Protein 4GKV (pdb70)

Nearest PDB structures (foldseek):
  4gkv-assembly1_P  TM=1.111E+00  e=5.401E+00  Escherichia coli
  4gkv-assembly1_C  TM=1.002E+00  e=1.152E-73  Escherichia coli K-12
  1rjw-assembly1_D  TM=9.566E-01  e=1.501E-50  Geobacillus stearothermophilus
  1llu-assembly1_A  TM=9.854E-01  e=5.495E-46  Pseudomonas aeruginosa
  6n7l-assembly2_H  TM=9.767E-01  e=4.852E-46  Elizabethkingia anophelis NUHP1

Sequence (1354 aa):
MKAAVVTKDHHVDVTYKTLRSLKHGEALLKMECCGVCHTDLHVKNGDFGDKTGVILGHEGIGVVAEVGPGVTSLKPGDRASVAWFYEGCGHCEYCNSGNETLCRSVKNAGYSVDGGMAEECIVVADYAVKVPDGLDSAAASSITCAGVTTYKAVKLSKIRPGQWIAIYGLGGLGNLALQYAKNVFNNAKVIAIDVNDEQLKLATEMGADLAINSHTEDAAKIVQEKTGGAHAAVVTAVAKAAFNSAVDAVRAGGRVVAVGLPPESMSSLDIPRLVLDGIEVVGSLVGTRQDLTEAFQFAAEGKVVPKVALRPLADINTIFTEMEEGKIRGRMVIDFRHMKAAVVTKDHHVDVTYKTLRSLKHGEALLKMECCGVCHTDLHVKNGDFGDKTGVILGHEGIGVVAEVGPGVTSLKPGDRASVAWFYEGCGHCEYCNSGNETLCRSVKNAGYSVDGGMAEECIVVADYAVKVPDGLDDSAAASSITCAGVTTYKAVKLSKIRPGQWIAIYGLGGLGNLALQYAKNVFNNAKVIAIDVNDEQLKLATEMGADLAINSHTEDAAKIVQEKTGGAHAAVVTAVAKAAFNSAVDAVRAGGRVVAVGLPPESMSLDIPRLVLDGIEVVGSLVGTRQDLTEAFQFAAEGKVVPKVALRPLADINTIFTEMEEGKIRGRMVIDFRHMKAAVVTKDHHVDVTYKTLRSLKHGEALLKMECCGVCHTDLHVKNGDFGDKTGVILGHEGIGVVAEVGPGVTSLKPGDRASVAWFYEGCGHCEYCNSGNETLCRSVKNAGYSVDGGMAEECIVVADYAVKVPDGLDDSAAASSITCAGVTTYKAVKLSKIRPGQWIAIYGLGGLGNLALQYAKNVFNNAKVIAIDVNDEQLKLATEMGADLAINSHTEDAAKIVQEKTGGAHAAVVTAVAKAAFNSAVDAVRAGGRVVAVGLPPESMSLDIPRLVLDGIEVVGSLVGTRQDLTEAFQFAAEGKVVPKVALRPLADINTIFTEMEEGKIRGRMVIDFRHMKAAVVTKDHHVDVTYKTLRSLKHGEALLKMECCGVCHTDLHVKNGDFGDKTGVILGHEGIGVVAEVGPGVTSLKPGDRASVAWFYEGCGHCEYCNSGNETLCRSVKNAGYSVDGGMAEECIVVADYAVKVPDGLDDSAAASSITCAGVTTYKAVKLSKIRPGQWIAIYGLGGLGNLALQYAKNVFNNAKVIAIDVNDEQLKLATEMGADLAINSHTEDAAKIVQEKTGGAHAAVVTAVAKAAFNSAVDAVRAGGRVVAVGLPPESMSLDIPRLVLDGIEVVGSLVGTRQDLTEAFQFAAEGKVVPKVALRPLADINTIFTEMEEGKIRGRMVIDFRHAIPNPLLGLA

GO terms:
  GO:0008270 zinc ion binding (F, IDA)
  GO:0004022 alcohol dehydrogenase (NAD+) activity (F, IDA)
  GO:0045471 response to ethanol (P, IEP)
  GO:0046187 acetaldehyde catabolic process (P, IDA)
  GO:0006974 DNA damage response (P, IEP)

Radius of gyrat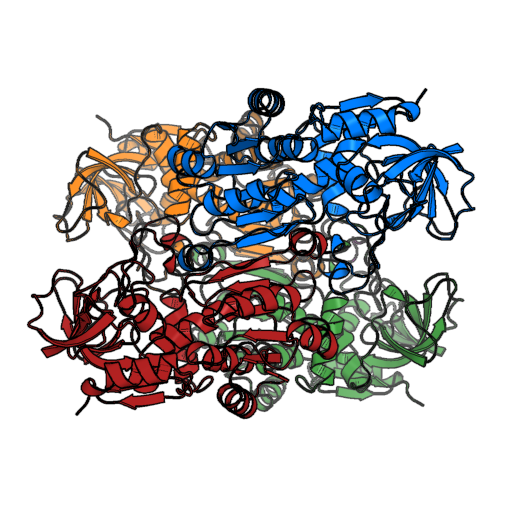ion: 32.01 Å; Cα contacts (8 Å, |Δi|>4): 3873; chains: 5; bounding box: 77×90×91 Å

Structure (mmCIF, N/CA/C/O backbone):
data_4GKV
#
_entry.id   4GKV
#
_cell.length_a   68.160
_cell.length_b   118.920
_cell.length_c   97.870
_cell.angle_alpha   90.00
_cell.angle_beta   106.41
_cell.angle_gamma   90.00
#
_symmetry.space_group_name_H-M   'P 1 21 1'
#
loop_
_entity.id
_entity.type
_entity.pdbx_description
1 polymer 'Alcohol dehydrogenase, propanol-preferring'
2 polymer 'cleaved peptide fragment corresponding to the C-terminal His tag'
3 non-polymer NICOTINAMIDE-ADENINE-DINUCLEOTIDE
4 non-polymer 'ZINC ION'
5 non-polymer GLYCEROL
6 water water
#
loop_
_atom_site.group_PDB
_atom_site.id
_atom_site.type_symbol
_atom_site.label_atom_id
_atom_site.label_alt_id
_atom_site.label_comp_id
_atom_site.label_asym_id
_atom_site.label_entity_id
_atom_site.label_seq_id
_atom_site.pdbx_PDB_ins_code
_atom_site.Cartn_x
_atom_site.Cartn_y
_atom_site.Cartn_z
_atom_site.occupancy
_atom_site.B_iso_or_equiv
_atom_site.auth_seq_id
_atom_site.auth_comp_id
_atom_site.auth_asym_id
_atom_site.auth_atom_id
_atom_site.pdbx_PDB_model_num
ATOM 1 N N . MET A 1 1 ? 27.665 43.009 -3.539 1.00 10.51 1 MET A N 1
ATOM 2 C CA . MET A 1 1 ? 26.713 42.201 -2.780 1.00 11.42 1 MET A CA 1
ATOM 3 C C . MET A 1 1 ? 26.618 42.767 -1.368 1.00 10.40 1 MET A C 1
ATOM 4 O O . MET A 1 1 ? 27.416 43.621 -0.997 1.00 13.79 1 MET A O 1
ATOM 9 N N . LYS A 1 2 ? 25.641 42.309 -0.593 1.00 11.47 2 LYS A N 1
ATOM 10 C CA . LYS A 1 2 ? 25.413 42.860 0.738 1.00 10.23 2 LYS A CA 1
ATOM 11 C C . LYS A 1 2 ? 25.879 41.928 1.837 1.00 10.05 2 LYS A C 1
ATOM 12 O O . LYS A 1 2 ? 25.621 40.720 1.780 1.00 8.15 2 LYS A O 1
ATOM 18 N N . ALA A 1 3 ? 26.543 42.501 2.841 1.00 9.50 3 ALA A N 1
ATOM 19 C CA . ALA A 1 3 ? 27.097 41.741 3.957 1.00 8.16 3 ALA A CA 1
ATOM 20 C C . ALA A 1 3 ? 26.802 42.415 5.292 1.00 12.05 3 ALA A C 1
ATOM 21 O O . ALA A 1 3 ? 26.790 43.652 5.382 1.00 7.38 3 ALA A O 1
ATOM 23 N N . ALA A 1 4 ? 26.585 41.606 6.331 1.00 8.58 4 ALA A N 1
ATOM 24 C CA . ALA A 1 4 ? 26.457 42.139 7.687 1.00 7.61 4 ALA A CA 1
ATOM 25 C C . ALA A 1 4 ? 27.844 42.360 8.281 1.00 9.44 4 ALA A C 1
ATOM 26 O O . ALA A 1 4 ? 28.547 41.395 8.600 1.00 8.11 4 ALA A O 1
ATOM 28 N N . VAL A 1 5 ? 28.222 43.628 8.444 1.00 6.31 5 VAL A N 1
ATOM 29 C CA . VAL A 1 5 ? 29.560 44.006 8.908 1.00 7.19 5 VAL A CA 1
ATOM 30 C C . VAL A 1 5 ? 29.551 44.633 10.320 1.00 8.79 5 VAL A C 1
ATOM 31 O O . VAL A 1 5 ? 28.726 45.495 10.620 1.00 8.33 5 VAL A O 1
ATOM 35 N N . VAL A 1 6 ? 30.478 44.202 11.173 1.00 10.06 6 VAL A N 1
ATOM 36 C CA . VAL A 1 6 ? 30.571 44.726 12.544 1.00 11.37 6 VAL A CA 1
ATOM 37 C C . VAL A 1 6 ? 31.094 46.165 12.550 1.00 12.63 6 VAL A C 1
ATOM 38 O O . VAL A 1 6 ? 32.081 46.461 11.886 1.00 10.60 6 VAL A O 1
ATOM 42 N N . THR A 1 7 ? 30.430 47.046 13.294 1.00 9.85 7 THR A N 1
ATOM 43 C CA . THR A 1 7 ? 30.897 48.425 13.447 1.00 18.95 7 THR A CA 1
ATOM 44 C C . THR A 1 7 ? 31.633 48.618 14.770 1.00 19.74 7 THR A C 1
ATOM 45 O O . THR A 1 7 ? 31.533 47.786 15.678 1.00 15.14 7 THR A O 1
ATOM 49 N N . LYS A 1 8 ? 32.365 49.724 14.875 1.00 18.49 8 LYS A N 1
ATOM 50 C CA . LYS A 1 8 ? 33.179 50.010 16.052 1.00 17.92 8 LYS A CA 1
ATOM 51 C C . LYS A 1 8 ? 32.319 50.303 17.278 1.00 20.16 8 LYS A C 1
ATOM 52 O O . LYS A 1 8 ? 32.788 50.160 18.407 1.00 21.57 8 LYS A O 1
ATOM 58 N N . ASP A 1 9 ? 31.066 50.707 17.063 1.00 13.63 9 ASP A N 1
ATOM 59 C CA . ASP A 1 9 ? 30.174 50.970 18.185 1.00 19.43 9 ASP A CA 1
ATOM 60 C C . ASP A 1 9 ? 29.203 49.813 18.420 1.00 17.92 9 ASP A C 1
ATOM 61 O O . ASP A 1 9 ? 28.119 49.991 18.987 1.00 13.07 9 ASP A O 1
ATOM 66 N N . HIS A 1 10 ? 29.601 48.632 17.957 1.00 17.22 10 HIS A N 1
ATOM 67 C CA . HIS A 1 10 ? 28.925 47.380 18.292 1.00 13.20 10 HIS A CA 1
ATOM 68 C C . HIS A 1 10 ? 27.531 47.257 17.689 1.00 15.07 10 HIS A C 1
ATOM 69 O O . HIS A 1 10 ? 26.595 46.746 18.317 1.00 14.67 10 HIS A O 1
ATOM 76 N N . HIS A 1 11 ? 27.403 47.733 16.457 1.00 14.08 11 HIS A N 1
ATOM 77 C CA . HIS A 1 11 ? 26.202 47.497 15.676 1.00 16.39 11 HIS A CA 1
ATOM 78 C C . HIS A 1 11 ? 26.600 46.819 14.371 1.00 13.44 11 HIS A C 1
ATOM 79 O O . HIS A 1 11 ? 27.772 46.478 14.171 1.00 13.26 11 HIS A O 1
ATOM 86 N N . VAL A 1 12 ? 25.627 46.623 13.494 1.00 9.40 12 VAL A N 1
ATOM 87 C CA . VAL A 1 12 ? 25.889 46.039 12.184 1.00 11.05 12 VAL A CA 1
ATOM 88 C C . VAL A 1 12 ? 25.521 47.025 11.086 1.00 10.46 12 VAL A C 1
ATOM 89 O O . VAL A 1 12 ? 24.433 47.600 11.101 1.00 12.02 12 VAL A O 1
ATOM 93 N N . ASP A 1 13 ? 26.435 47.229 10.143 1.00 15.46 13 ASP A N 1
ATOM 94 C CA . ASP A 1 13 ? 26.110 47.952 8.920 1.00 15.29 13 ASP A CA 1
ATOM 95 C C . ASP A 1 13 ? 25.934 46.941 7.806 1.00 11.56 13 ASP A C 1
ATOM 96 O O . ASP A 1 13 ? 26.850 46.178 7.514 1.00 10.06 13 ASP A O 1
ATOM 101 N N . VAL A 1 14 ? 24.751 46.906 7.206 1.00 7.98 14 VAL A N 1
ATOM 102 C CA . VAL A 1 14 ? 24.560 46.069 6.033 1.00 13.58 14 VAL A CA 1
ATOM 103 C C . VAL A 1 14 ? 25.256 46.808 4.906 1.00 15.02 14 VAL A C 1
ATOM 104 O O . VAL A 1 14 ? 24.792 47.866 4.492 1.00 21.19 14 VAL A O 1
ATOM 108 N N . THR A 1 15 ? 26.391 46.282 4.451 1.00 13.14 15 THR A N 1
ATOM 109 C CA . THR A 1 15 ? 27.276 47.049 3.579 1.00 19.25 15 THR A CA 1
ATOM 110 C C . THR A 1 15 ? 27.525 46.456 2.201 1.00 17.32 15 THR A C 1
ATOM 111 O O . THR A 1 15 ? 27.479 45.242 2.001 1.00 11.04 15 THR A O 1
ATOM 115 N N . TYR A 1 16 ? 27.835 47.347 1.267 1.00 14.85 16 TYR A N 1
ATOM 116 C CA . TYR A 1 16 ? 28.297 46.979 -0.066 1.00 11.08 16 TYR A CA 1
ATOM 117 C C . TYR A 1 16 ? 29.646 46.266 0.009 1.00 10.11 16 TYR A C 1
ATOM 118 O O . TYR A 1 16 ? 30.599 46.784 0.594 1.00 13.28 16 TYR A O 1
ATOM 127 N N . LYS A 1 17 ? 29.730 45.080 -0.589 1.00 8.75 17 LYS A N 1
ATOM 128 C CA . LYS A 1 17 ? 30.963 44.300 -0.579 1.00 8.48 17 LYS A CA 1
ATOM 129 C C . LYS A 1 17 ? 31.208 43.681 -1.944 1.00 11.70 17 LYS A C 1
ATOM 130 O O . LYS A 1 17 ? 30.273 43.238 -2.611 1.00 12.16 17 LYS A O 1
ATOM 136 N N . THR A 1 18 ? 32.468 43.651 -2.361 1.00 9.75 18 THR A N 1
ATOM 137 C CA . THR A 1 18 ? 32.843 42.911 -3.549 1.00 9.76 18 THR A CA 1
ATOM 138 C C . THR A 1 18 ? 33.939 41.948 -3.152 1.00 13.31 18 THR A C 1
ATOM 139 O O . THR A 1 18 ? 35.046 42.373 -2.797 1.00 14.19 18 THR A O 1
ATOM 143 N N . LEU A 1 19 ? 33.641 40.653 -3.200 1.00 12.79 19 LEU A N 1
ATOM 144 C CA . LEU A 1 19 ? 34.607 39.663 -2.745 1.00 8.02 19 LEU A CA 1
ATOM 145 C C . LEU A 1 19 ? 35.811 39.622 -3.679 1.00 14.46 19 LEU A C 1
ATOM 146 O O . LEU A 1 19 ? 35.688 39.915 -4.872 1.00 13.81 19 LEU A O 1
ATOM 151 N N . ARG A 1 20 ? 36.974 39.291 -3.122 1.00 13.19 20 ARG A N 1
ATOM 152 C CA . ARG A 1 20 ? 38.186 39.070 -3.910 1.00 11.12 20 ARG A CA 1
ATOM 153 C C . ARG A 1 20 ? 38.043 37.797 -4.732 1.00 13.05 20 ARG A C 1
ATOM 154 O O . ARG A 1 20 ? 37.092 37.032 -4.557 1.00 15.95 20 ARG A O 1
ATOM 162 N N . SER A 1 21 ? 38.989 37.559 -5.627 1.00 12.29 21 SER A N 1
ATOM 163 C CA . SER A 1 21 ? 38.947 36.361 -6.451 1.00 15.13 21 SER A CA 1
ATOM 164 C C . SER A 1 21 ? 39.351 35.144 -5.622 1.00 16.00 21 SER A C 1
ATOM 165 O O . SER A 1 21 ? 40.017 35.275 -4.594 1.00 14.65 21 SER A O 1
ATOM 168 N N . LEU A 1 22 ? 38.957 33.963 -6.084 1.00 14.17 22 LEU A N 1
ATOM 169 C CA . LEU A 1 22 ? 39.295 32.712 -5.409 1.00 11.85 22 LEU A CA 1
ATOM 170 C C . LEU A 1 22 ? 40.768 32.338 -5.521 1.00 21.39 22 LEU A C 1
ATOM 171 O O . LEU A 1 22 ? 41.391 32.524 -6.562 1.00 16.07 22 LEU A O 1
ATOM 176 N N . LYS A 1 23 ? 41.317 31.803 -4.439 1.00 10.97 23 LYS A N 1
ATOM 177 C CA . LYS A 1 23 ? 42.655 31.239 -4.473 1.00 15.42 23 LYS A CA 1
ATOM 178 C C . LYS A 1 23 ? 42.540 29.724 -4.582 1.00 11.68 23 LYS A C 1
ATOM 179 O O . LYS A 1 23 ? 41.437 29.170 -4.584 1.00 10.62 23 LYS A O 1
ATOM 185 N N . HIS A 1 24 ? 43.685 29.062 -4.688 1.00 14.13 24 HIS A N 1
ATOM 186 C CA . HIS A 1 24 ? 43.732 27.605 -4.717 1.00 11.99 24 HIS A CA 1
ATOM 187 C C . HIS A 1 24 ? 43.051 27.017 -3.466 1.00 8.72 24 HIS A C 1
ATOM 188 O O . HIS A 1 24 ? 43.280 27.484 -2.350 1.00 7.78 24 HIS A O 1
ATOM 195 N N . GLY A 1 25 ? 42.204 26.010 -3.667 1.00 8.27 25 GLY A N 1
ATOM 196 C CA . GLY A 1 25 ? 41.544 25.331 -2.570 1.00 8.93 25 GLY A CA 1
ATOM 197 C C . GLY A 1 25 ? 40.238 25.979 -2.148 1.00 9.30 25 GLY A C 1
ATOM 198 O O . GLY A 1 25 ? 39.513 25.428 -1.328 1.00 7.71 25 GLY A O 1
ATOM 199 N N . GLU A 1 26 ? 39.927 27.144 -2.714 1.00 8.51 26 GLU A N 1
ATOM 200 C CA . GLU A 1 26 ? 38.743 27.898 -2.304 1.00 6.03 26 GLU A CA 1
ATOM 201 C C . GLU A 1 26 ? 37.553 27.709 -3.231 1.00 7.30 26 GLU A C 1
ATOM 202 O O . GLU A 1 26 ? 37.708 27.299 -4.383 1.00 8.65 26 GLU A O 1
ATOM 208 N N . ALA A 1 27 ? 36.362 28.002 -2.718 1.00 6.38 27 ALA A N 1
ATOM 209 C CA . ALA A 1 27 ? 35.154 28.020 -3.532 1.00 6.00 27 ALA A CA 1
ATOM 210 C C . ALA A 1 27 ? 34.304 29.222 -3.166 1.00 7.98 27 ALA A C 1
ATOM 211 O O . ALA A 1 27 ? 34.379 29.731 -2.041 1.00 8.02 27 ALA A O 1
ATOM 213 N N . LEU A 1 28 ? 33.499 29.675 -4.123 1.00 4.47 28 LEU A N 1
ATOM 214 C CA . LEU A 1 28 ? 32.601 30.804 -3.908 1.00 9.86 28 LEU A CA 1
ATOM 215 C C . LEU A 1 28 ? 31.198 30.271 -3.702 1.00 10.61 28 LEU A C 1
ATOM 216 O O . LEU A 1 28 ? 30.679 29.562 -4.558 1.00 7.69 28 LEU A O 1
ATOM 221 N N . LEU A 1 29 ? 30.591 30.609 -2.563 1.00 7.04 29 LEU A N 1
ATOM 222 C CA . LEU A 1 29 ? 29.210 30.237 -2.287 1.00 6.51 29 LEU A CA 1
ATOM 223 C C . LEU A 1 29 ? 28.278 31.424 -2.546 1.00 12.06 29 LEU A C 1
ATOM 224 O O . LEU A 1 29 ? 28.553 32.546 -2.113 1.00 7.70 29 LEU A O 1
ATOM 229 N N . LYS A 1 30 ? 27.186 31.173 -3.261 1.00 6.66 30 LYS A N 1
ATOM 230 C CA . LYS A 1 30 ? 26.069 32.096 -3.281 1.00 9.98 30 LYS A CA 1
ATOM 231 C C . LYS A 1 30 ? 25.148 31.657 -2.146 1.00 9.06 30 LYS A C 1
ATOM 232 O O . LYS A 1 30 ? 24.637 30.540 -2.156 1.00 7.32 30 LYS A O 1
ATOM 238 N N . MET A 1 31 ? 24.955 32.522 -1.156 1.00 4.52 31 MET A N 1
ATOM 239 C CA . MET A 1 31 ? 24.297 32.097 0.070 1.00 6.08 31 MET A CA 1
ATOM 240 C C . MET A 1 31 ? 22.785 31.984 -0.082 1.00 8.47 31 MET A C 1
ATOM 241 O O . MET A 1 31 ? 22.155 32.788 -0.770 1.00 8.99 31 MET A O 1
ATOM 246 N N . GLU A 1 32 ? 22.216 30.958 0.539 1.00 5.15 32 GLU A N 1
ATOM 247 C CA . GLU A 1 32 ? 20.773 30.833 0.639 1.00 6.49 32 GLU A CA 1
ATOM 248 C C . GLU A 1 32 ? 20.267 31.363 1.980 1.00 7.87 32 GLU A C 1
ATOM 249 O O . GLU A 1 32 ? 19.276 32.092 2.033 1.00 7.61 32 GLU A O 1
ATOM 255 N N . CYS A 1 33 ? 20.964 30.985 3.050 1.00 5.74 33 CYS A N 1
ATOM 256 C CA . CYS A 1 33 ? 20.509 31.188 4.433 1.00 8.42 33 CYS A CA 1
ATOM 257 C C . CYS A 1 33 ? 21.701 31.432 5.335 1.00 6.73 33 CYS A C 1
ATOM 258 O O . CYS A 1 33 ? 22.798 30.921 5.073 1.00 8.83 33 CYS A O 1
ATOM 261 N N . CYS A 1 34 ? 21.487 32.172 6.419 1.00 6.57 34 CYS A N 1
ATOM 262 C CA . CYS A 1 34 ? 22.483 32.220 7.486 1.00 4.90 34 CYS A CA 1
ATOM 263 C C . CYS A 1 34 ? 21.825 32.469 8.838 1.00 5.47 34 CYS A C 1
ATOM 264 O O . CYS A 1 34 ? 21.203 33.508 9.067 1.00 5.24 34 CYS A O 1
ATOM 267 N N . GLY A 1 35 ? 21.964 31.499 9.729 1.00 3.15 35 GLY A N 1
ATOM 268 C CA . GLY A 1 35 ? 21.456 31.645 11.075 1.00 4.54 35 GLY A CA 1
ATOM 269 C C . GLY A 1 35 ? 22.165 32.732 11.849 1.00 5.19 35 GLY A C 1
ATOM 270 O O . GLY A 1 35 ? 23.359 33.001 11.657 1.00 4.48 35 GLY A O 1
ATOM 271 N N . VAL A 1 36 ? 21.422 33.356 12.752 1.00 5.67 36 VAL A N 1
ATOM 272 C CA . VAL A 1 36 ? 22.021 34.285 13.685 1.00 6.20 36 VAL A CA 1
ATOM 273 C C . VAL A 1 36 ? 22.309 33.601 15.018 1.00 5.96 36 VAL A C 1
ATOM 274 O O . VAL A 1 36 ? 21.390 33.185 15.736 1.00 5.83 36 VAL A O 1
ATOM 278 N N . CYS A 1 37 ? 23.599 33.498 15.333 1.00 4.32 37 CYS A N 1
ATOM 279 C CA . CYS A 1 37 ? 24.075 32.839 16.555 1.00 5.15 37 CYS A CA 1
ATOM 280 C C . CYS A 1 37 ? 24.412 33.881 17.611 1.00 5.00 37 CYS A C 1
ATOM 281 O O . CYS A 1 37 ? 24.826 34.999 17.290 1.00 3.80 37 CYS A O 1
ATOM 284 N N . HIS A 1 38 ? 24.243 33.520 18.878 1.00 3.28 38 HIS A N 1
ATOM 285 C CA . HIS A 1 38 ? 24.559 34.452 19.950 1.00 2.26 38 HIS A CA 1
ATOM 286 C C . HIS A 1 38 ? 26.060 34.754 19.939 1.00 2.95 38 HIS A C 1
ATOM 287 O O . HIS A 1 38 ? 26.480 35.794 20.409 1.00 3.82 38 HIS A O 1
ATOM 294 N N . THR A 1 39 ? 26.866 33.845 19.391 1.00 3.39 39 THR A N 1
ATOM 295 C CA . THR A 1 39 ? 28.287 34.139 19.189 1.00 4.42 39 THR A CA 1
ATOM 296 C C . THR A 1 39 ? 28.484 35.370 18.269 1.00 3.39 39 THR A C 1
ATOM 297 O O . THR A 1 39 ? 29.428 36.136 18.452 1.00 3.56 39 THR A O 1
ATOM 301 N N . ASP A 1 40 ? 27.595 35.560 17.300 1.00 2.88 40 ASP A N 1
ATOM 302 C CA . ASP A 1 40 ? 27.688 36.737 16.406 1.00 3.66 40 ASP A CA 1
ATOM 303 C C . ASP A 1 40 ? 27.506 38.011 17.244 1.00 5.60 40 ASP A C 1
ATOM 304 O O . ASP A 1 40 ? 28.137 39.045 16.986 1.00 7.19 40 ASP A O 1
ATOM 309 N N . LEU A 1 41 ? 26.638 37.914 18.247 1.00 5.61 41 LEU A N 1
ATOM 310 C CA . LEU A 1 41 ? 26.371 39.007 19.185 1.00 5.99 41 LEU A CA 1
ATOM 311 C C . LEU A 1 41 ? 27.595 39.305 20.070 1.00 8.84 41 LEU A C 1
ATOM 312 O O . LEU A 1 41 ? 27.996 40.459 20.205 1.00 9.66 41 LEU A O 1
ATOM 317 N N . HIS A 1 42 ? 28.177 38.265 20.670 1.00 6.82 42 HIS A N 1
ATOM 318 C CA . HIS A 1 42 ? 29.438 38.397 21.404 1.00 8.66 42 HIS A CA 1
ATOM 319 C C . HIS A 1 42 ? 30.511 39.061 20.538 1.00 11.24 42 HIS A C 1
ATOM 320 O O . HIS A 1 42 ? 31.195 39.988 20.973 1.00 8.96 42 HIS A O 1
ATOM 327 N N . VAL A 1 43 ? 30.678 38.557 19.319 1.00 7.35 43 VAL A N 1
ATOM 328 C CA . VAL A 1 43 ? 31.685 39.098 18.416 1.00 6.89 43 VAL A CA 1
ATOM 329 C C . VAL A 1 43 ? 31.461 40.589 18.147 1.00 8.87 43 VAL A C 1
ATOM 330 O O . VAL A 1 43 ? 32.378 41.386 18.311 1.00 9.28 43 VAL A O 1
ATOM 334 N N . LYS A 1 44 ? 30.249 40.969 17.749 1.00 6.64 44 LYS A N 1
ATOM 335 C CA . LYS A 1 44 ? 29.993 42.375 17.436 1.00 9.37 44 LYS A CA 1
ATOM 336 C C . LYS A 1 44 ? 30.085 43.284 18.667 1.00 14.39 44 LYS A C 1
ATOM 337 O O . LYS A 1 44 ? 30.363 44.473 18.530 1.00 11.74 44 LYS A O 1
ATOM 343 N N . ASN A 1 45 ? 29.855 42.720 19.859 1.00 6.88 45 ASN A N 1
ATOM 344 C CA . ASN A 1 45 ? 29.952 43.477 21.109 1.00 7.75 45 ASN A CA 1
ATOM 345 C C . ASN A 1 45 ? 31.401 43.626 21.559 1.00 13.71 45 ASN A C 1
ATOM 346 O O . ASN A 1 45 ? 31.701 44.356 22.504 1.00 14.16 45 ASN A O 1
ATOM 351 N N . GLY A 1 46 ? 32.302 42.938 20.874 1.00 10.13 46 GLY A N 1
ATOM 352 C CA . GLY A 1 46 ? 33.713 43.028 21.197 1.00 14.44 46 GLY A CA 1
ATOM 353 C C . GLY A 1 46 ? 34.127 42.134 22.357 1.00 13.34 46 GLY A C 1
ATOM 354 O O . GLY A 1 46 ? 35.246 42.245 22.851 1.00 12.71 46 GLY A O 1
ATOM 355 N N . ASP A 1 47 ? 33.236 41.236 22.776 1.00 11.81 47 ASP A N 1
ATOM 356 C CA . ASP A 1 47 ? 33.545 40.290 23.856 1.00 18.20 47 ASP A CA 1
ATOM 357 C C . ASP A 1 47 ? 34.810 39.466 23.606 1.00 16.28 47 ASP A C 1
ATOM 358 O O . ASP A 1 47 ? 35.448 39.029 24.551 1.00 16.11 47 ASP A O 1
ATOM 363 N N . PHE A 1 48 ? 35.175 39.256 22.339 1.00 16.02 48 PHE A N 1
ATOM 364 C CA . PHE A 1 48 ? 36.390 38.512 22.013 1.00 20.01 48 PHE A CA 1
ATOM 365 C C . PHE A 1 48 ? 37.442 39.434 21.394 1.00 24.70 48 PHE A C 1
ATOM 366 O O . PHE A 1 48 ? 38.258 39.003 20.578 1.00 20.03 48 PHE A O 1
ATOM 374 N N . GLY A 1 49 ? 37.415 40.706 21.773 1.00 17.77 49 GLY A N 1
ATOM 375 C CA . GLY A 1 49 ? 38.303 41.680 21.164 1.00 20.70 49 GLY A CA 1
ATOM 376 C C . GLY A 1 49 ? 37.639 42.395 20.002 1.00 20.41 49 GLY A C 1
ATOM 377 O O . GLY A 1 49 ? 36.642 41.925 19.458 1.00 21.68 49 GLY A O 1
ATOM 378 N N . ASP A 1 50 ? 38.194 43.539 19.627 1.00 22.61 50 ASP A N 1
ATOM 379 C CA . ASP A 1 50 ? 37.632 44.367 18.564 1.00 20.95 50 ASP A CA 1
ATOM 380 C C . ASP A 1 50 ? 37.755 43.693 17.198 1.00 18.78 50 ASP A C 1
ATOM 381 O O . ASP A 1 50 ? 38.856 43.415 16.728 1.00 13.29 50 ASP A O 1
ATOM 386 N N . LYS A 1 51 ? 36.615 43.425 16.569 1.00 17.01 51 LYS A N 1
ATOM 387 C CA . LYS A 1 51 ? 36.609 42.814 15.244 1.00 17.65 51 LYS A CA 1
ATOM 388 C C . LYS A 1 51 ? 35.831 43.691 14.276 1.00 17.33 51 LYS A C 1
ATOM 389 O O . LYS A 1 51 ? 35.175 43.187 13.366 1.00 14.73 51 LYS A O 1
ATOM 395 N N . THR A 1 52 ? 35.900 45.002 14.497 1.00 10.78 52 THR A N 1
ATOM 396 C CA . THR A 1 52 ? 35.296 45.986 13.607 1.00 14.11 52 THR A CA 1
ATOM 397 C C . THR A 1 52 ? 35.641 45.655 12.158 1.00 11.61 52 THR A C 1
ATOM 398 O O . THR A 1 52 ? 36.794 45.398 11.835 1.00 10.89 52 THR A O 1
ATOM 402 N N . GLY A 1 53 ? 34.634 45.612 11.299 1.00 12.13 53 GLY A N 1
ATOM 403 C CA . GLY A 1 53 ? 34.887 45.375 9.888 1.00 13.53 53 GLY A CA 1
ATOM 404 C C . GLY A 1 53 ? 34.695 43.950 9.398 1.00 14.61 53 GLY A C 1
ATOM 405 O O . GLY A 1 53 ? 34.636 43.723 8.193 1.00 12.41 53 GLY A O 1
ATOM 406 N N . VAL A 1 54 ? 34.612 42.970 10.293 1.00 11.58 54 VAL A N 1
ATOM 407 C CA . VAL A 1 54 ? 34.475 41.591 9.804 1.00 10.31 54 VAL A CA 1
ATOM 408 C C . VAL A 1 54 ? 33.020 41.342 9.390 1.00 8.10 54 VAL A C 1
ATOM 409 O O . VAL A 1 54 ? 32.098 41.935 9.951 1.00 8.12 54 VAL A O 1
ATOM 413 N N . ILE A 1 55 ? 32.818 40.504 8.379 1.00 6.72 55 ILE A N 1
ATOM 414 C CA . ILE A 1 55 ? 31.481 40.027 8.043 1.00 7.31 55 ILE A CA 1
ATOM 415 C C . ILE A 1 55 ? 31.107 38.907 9.019 1.00 7.91 55 ILE A C 1
ATOM 416 O O . ILE A 1 55 ? 31.873 37.956 9.192 1.00 8.77 55 ILE A O 1
ATOM 421 N N . LEU A 1 56 ? 29.950 39.028 9.669 1.00 7.78 56 LEU A N 1
ATOM 422 C CA . LEU A 1 56 ? 29.494 38.021 10.634 1.00 8.18 56 LEU A CA 1
ATOM 423 C C . LEU A 1 56 ? 28.998 36.746 9.965 1.00 5.81 56 LEU A C 1
ATOM 424 O O . LEU A 1 56 ? 28.971 36.653 8.743 1.00 7.05 56 LEU A O 1
ATOM 429 N N . GLY A 1 57 ? 28.603 35.774 10.789 1.00 5.03 57 GLY A N 1
ATOM 430 C CA . GLY A 1 57 ? 27.855 34.620 10.335 1.00 3.96 57 GLY A CA 1
ATOM 431 C C . GLY A 1 57 ? 28.656 33.346 10.171 1.00 4.17 57 GLY A C 1
ATOM 432 O O . GLY A 1 57 ? 29.663 33.323 9.476 1.00 6.03 57 GLY A O 1
ATOM 433 N N . HIS A 1 58 ? 28.194 32.278 10.809 1.00 4.32 58 HIS A N 1
ATOM 434 C CA . HIS A 1 58 ? 28.819 30.963 10.683 1.00 4.62 58 HIS A CA 1
ATOM 435 C C . HIS A 1 58 ? 27.737 29.915 10.882 1.00 4.84 58 HIS A C 1
ATOM 436 O O . HIS A 1 58 ? 28.005 28.831 11.413 1.00 5.83 58 HIS A O 1
ATOM 443 N N . GLU A 1 59 ? 26.509 30.256 10.477 1.00 3.06 59 GLU A N 1
ATOM 444 C CA . GLU A 1 59 ? 25.451 29.267 10.264 1.00 4.29 59 GLU A CA 1
ATOM 445 C C . GLU A 1 59 ? 25.008 29.363 8.809 1.00 4.08 59 GLU A C 1
ATOM 446 O O . GLU A 1 59 ? 23.816 29.424 8.492 1.00 4.38 59 GLU A O 1
ATOM 452 N N . GLY A 1 60 ? 25.987 29.378 7.920 1.00 3.81 60 GLY A N 1
ATOM 453 C CA . GLY A 1 60 ? 25.721 29.666 6.521 1.00 5.30 60 GLY A CA 1
ATOM 454 C C . GLY A 1 60 ? 25.466 28.431 5.684 1.00 4.71 60 GLY A C 1
ATOM 455 O O . GLY A 1 60 ? 26.160 27.417 5.811 1.00 3.97 60 GLY A O 1
ATOM 456 N N . ILE A 1 61 ? 24.452 28.520 4.828 1.00 9.64 61 ILE A N 1
ATOM 457 C CA . ILE A 1 61 ? 24.200 27.505 3.810 1.00 5.62 61 ILE A CA 1
ATOM 458 C C . ILE A 1 61 ? 24.161 28.206 2.453 1.00 4.92 61 ILE A C 1
ATOM 459 O O . ILE A 1 61 ? 23.417 29.169 2.276 1.00 3.61 61 ILE A O 1
ATOM 464 N N . GLY A 1 62 ? 24.956 27.723 1.500 1.00 5.07 62 GLY A N 1
ATOM 465 C CA . GLY A 1 62 ? 24.994 28.304 0.166 1.00 3.20 62 GLY A CA 1
ATOM 466 C C . GLY A 1 62 ? 25.260 27.277 -0.926 1.00 8.85 62 GLY A C 1
ATOM 467 O O . GLY A 1 62 ? 25.620 26.126 -0.650 1.00 8.49 62 GLY A O 1
ATOM 468 N N . VAL A 1 63 ? 25.071 27.699 -2.172 1.00 8.54 63 VAL A N 1
ATOM 469 C CA . VAL A 1 63 ? 25.309 26.848 -3.337 1.00 6.94 63 VAL A CA 1
ATOM 470 C C . VAL A 1 63 ? 26.600 27.292 -3.998 1.00 8.65 63 VAL A C 1
ATOM 471 O O . VAL A 1 63 ? 26.824 28.489 -4.206 1.00 8.57 63 VAL A O 1
ATOM 475 N N . VAL A 1 64 ? 27.458 26.324 -4.293 1.00 7.91 64 VAL A N 1
ATOM 476 C CA . VAL A 1 64 ? 28.710 26.587 -4.968 1.00 8.27 64 VAL A CA 1
ATOM 477 C C . VAL A 1 64 ? 28.435 27.176 -6.351 1.00 10.47 64 VAL A C 1
ATOM 478 O O . VAL A 1 64 ? 27.758 26.563 -7.171 1.00 12.29 64 VAL A O 1
ATOM 482 N N . ALA A 1 65 ? 28.952 28.376 -6.588 1.00 9.99 65 ALA A N 1
ATOM 483 C CA . ALA A 1 65 ? 28.806 29.050 -7.875 1.00 10.35 65 ALA A CA 1
ATOM 484 C C . ALA A 1 65 ? 30.075 28.867 -8.686 1.00 14.74 65 ALA A C 1
ATOM 485 O O . ALA A 1 65 ? 30.048 28.888 -9.914 1.00 10.62 65 ALA A O 1
ATOM 487 N N . GLU A 1 66 ? 31.193 28.685 -7.989 1.00 10.32 66 GLU A N 1
ATOM 488 C CA . GLU A 1 66 ? 32.493 28.660 -8.642 1.00 11.05 66 GLU A CA 1
ATOM 489 C C . GLU A 1 66 ? 33.520 28.003 -7.725 1.00 14.68 66 GLU A C 1
ATOM 490 O O . GLU A 1 66 ? 33.452 28.152 -6.494 1.00 7.03 66 GLU A O 1
ATOM 496 N N . VAL A 1 67 ? 34.453 27.253 -8.308 1.00 9.64 67 VAL A N 1
ATOM 497 C CA . VAL A 1 67 ? 35.537 26.672 -7.520 1.00 10.87 67 VAL A CA 1
ATOM 498 C C . VAL A 1 67 ? 36.877 27.176 -8.021 1.00 11.14 67 VAL A C 1
ATOM 499 O O . VAL A 1 67 ? 37.063 27.380 -9.216 1.00 11.78 67 VAL A O 1
ATOM 503 N N . GLY A 1 68 ? 37.805 27.403 -7.102 1.00 8.09 68 GLY A N 1
ATOM 504 C CA . GLY A 1 68 ? 39.133 27.837 -7.484 1.00 10.76 68 GLY A CA 1
ATOM 505 C C . GLY A 1 68 ? 39.984 26.684 -7.980 1.00 11.10 68 GLY A C 1
ATOM 506 O O . GLY A 1 68 ? 39.506 25.550 -8.089 1.00 10.55 68 GLY A O 1
ATOM 507 N N . PRO A 1 69 ? 41.267 26.962 -8.251 1.00 11.10 69 PRO A N 1
ATOM 508 C CA . PRO A 1 69 ? 42.248 25.969 -8.702 1.00 14.87 69 PRO A CA 1
ATOM 509 C C . PRO A 1 69 ? 42.369 24.798 -7.731 1.00 19.45 69 PRO A C 1
ATOM 510 O O . PRO A 1 69 ? 42.398 25.007 -6.511 1.00 15.28 69 PRO A O 1
ATOM 514 N N . GLY A 1 70 ? 42.430 23.584 -8.270 1.00 12.40 70 GLY A N 1
ATOM 515 C CA . GLY A 1 70 ? 42.735 22.405 -7.479 1.00 17.37 70 GLY A CA 1
ATOM 516 C C . GLY A 1 70 ? 41.581 21.827 -6.684 1.00 20.78 70 GLY A C 1
ATOM 517 O O . GLY A 1 70 ? 41.732 20.796 -6.028 1.00 16.79 70 GLY A O 1
ATOM 518 N N . VAL A 1 71 ? 40.423 22.476 -6.740 1.00 13.40 71 VAL A N 1
ATOM 519 C CA . VAL A 1 71 ? 39.286 22.027 -5.941 1.00 20.62 71 VAL A CA 1
ATOM 520 C C . VAL A 1 71 ? 38.571 20.838 -6.565 1.00 22.16 71 VAL A C 1
ATOM 521 O O . VAL A 1 71 ? 38.100 20.901 -7.701 1.00 15.75 71 VAL A O 1
ATOM 525 N N . THR A 1 72 ? 38.490 19.758 -5.799 1.00 12.90 72 THR A N 1
ATOM 526 C CA . THR A 1 72 ? 37.809 18.558 -6.245 1.00 17.73 72 THR A CA 1
ATOM 527 C C . THR A 1 72 ? 36.724 18.124 -5.269 1.00 14.97 72 THR A C 1
ATOM 528 O O . THR A 1 72 ? 35.843 17.351 -5.639 1.00 14.56 72 THR A O 1
ATOM 532 N N . SER A 1 73 ? 36.771 18.644 -4.037 1.00 17.72 73 SER A N 1
ATOM 533 C CA . SER A 1 73 ? 35.818 18.247 -2.996 1.00 15.22 73 SER A CA 1
ATOM 534 C C . SER A 1 73 ? 34.451 18.906 -3.150 1.00 14.74 73 SER A C 1
ATOM 535 O O . SER A 1 73 ? 33.458 18.424 -2.601 1.00 13.62 73 SER A O 1
ATOM 538 N N . LEU A 1 74 ? 34.407 20.018 -3.880 1.00 11.17 74 LEU A N 1
ATOM 539 C CA . LEU A 1 74 ? 33.153 20.691 -4.188 1.00 9.25 74 LEU A CA 1
ATOM 540 C C . LEU A 1 74 ? 33.113 20.957 -5.684 1.00 12.12 74 LEU A C 1
ATOM 541 O O . LEU A 1 74 ? 34.157 21.095 -6.306 1.00 8.32 74 LEU A O 1
ATOM 546 N N . LYS A 1 75 ? 31.910 21.060 -6.239 1.00 7.42 75 LYS A N 1
ATOM 547 C CA . LYS A 1 75 ? 31.734 21.415 -7.639 1.00 13.31 75 LYS A CA 1
ATOM 548 C C . LYS A 1 75 ? 30.498 22.312 -7.702 1.00 14.77 75 LYS A C 1
ATOM 549 O O . LYS A 1 75 ? 29.665 22.283 -6.781 1.00 11.77 75 LYS A O 1
ATOM 555 N N . PRO A 1 76 ? 30.374 23.120 -8.769 1.00 12.63 76 PRO A N 1
ATOM 556 C CA . PRO A 1 76 ? 29.245 24.052 -8.875 1.00 10.41 76 PRO A CA 1
ATOM 557 C C . PRO A 1 76 ? 27.909 23.342 -8.732 1.00 12.42 76 PRO A C 1
ATOM 558 O O . PRO A 1 76 ? 27.746 22.236 -9.246 1.00 10.69 76 PRO A O 1
ATOM 562 N N . GLY A 1 77 ? 26.977 23.960 -8.014 1.00 8.88 77 GLY A N 1
ATOM 563 C CA . GLY A 1 77 ? 25.675 23.358 -7.781 1.00 10.90 77 GLY A CA 1
ATOM 564 C C . GLY A 1 77 ? 25.558 22.659 -6.422 1.00 7.86 77 GLY A C 1
ATOM 565 O O . GLY A 1 77 ? 24.452 22.443 -5.932 1.00 6.96 77 GLY A O 1
ATOM 566 N N . ASP A 1 78 ? 26.688 22.307 -5.818 1.00 6.56 78 ASP A N 1
ATOM 567 C CA . ASP A 1 78 ? 26.677 21.667 -4.488 1.00 8.57 78 ASP A CA 1
ATOM 568 C C . ASP A 1 78 ? 26.171 22.631 -3.413 1.00 9.85 78 ASP A C 1
ATOM 569 O O . ASP A 1 78 ? 26.471 23.830 -3.463 1.00 10.68 78 ASP A O 1
ATOM 574 N N . ARG A 1 79 ? 25.425 22.111 -2.439 1.00 7.43 79 ARG A N 1
ATOM 575 C CA . ARG A 1 79 ? 25.070 22.894 -1.259 1.00 12.13 79 ARG A CA 1
ATOM 576 C C . ARG A 1 79 ? 26.069 22.561 -0.175 1.00 8.10 79 ARG A C 1
ATOM 577 O O . ARG A 1 79 ? 26.273 21.383 0.140 1.00 4.87 79 ARG A O 1
ATOM 585 N N . ALA A 1 80 ? 26.678 23.597 0.391 1.00 4.46 80 ALA A N 1
ATOM 586 C CA . ALA A 1 80 ? 27.719 23.447 1.403 1.00 4.24 80 ALA A CA 1
ATOM 587 C C . ALA A 1 80 ? 27.557 24.476 2.526 1.00 6.48 80 ALA A C 1
ATOM 588 O O . ALA A 1 80 ? 26.743 25.397 2.427 1.00 6.30 80 ALA A O 1
ATOM 590 N N . SER A 1 81 ? 28.325 24.309 3.599 1.00 6.95 81 SER A N 1
ATOM 591 C CA . SER A 1 81 ? 28.094 25.096 4.802 1.00 3.05 81 SER A CA 1
ATOM 592 C C . SER A 1 81 ? 29.265 25.984 5.190 1.00 5.78 81 SER A C 1
ATOM 593 O O . SER A 1 81 ? 30.425 25.711 4.847 1.00 5.79 81 SER A O 1
ATOM 596 N N . VAL A 1 82 ? 28.941 27.060 5.904 1.00 2.98 82 VAL A N 1
ATOM 597 C CA . VAL A 1 82 ? 29.949 27.934 6.479 1.00 3.18 82 VAL A CA 1
ATOM 598 C C . VAL A 1 82 ? 29.769 27.903 8.001 1.00 6.75 82 VAL A C 1
ATOM 599 O O . VAL A 1 82 ? 28.808 28.484 8.546 1.00 3.92 82 VAL A O 1
ATOM 603 N N . ALA A 1 83 ? 30.673 27.197 8.675 1.00 4.62 83 ALA A N 1
ATOM 604 C CA . ALA A 1 83 ? 30.537 26.965 10.112 1.00 4.90 83 ALA A CA 1
ATOM 605 C C . ALA A 1 83 ? 31.595 27.739 10.873 1.00 4.38 83 ALA A C 1
ATOM 606 O O . ALA A 1 83 ? 32.522 28.292 10.270 1.00 5.17 83 ALA A O 1
ATOM 608 N N . TRP A 1 84 ? 31.456 27.786 12.195 1.00 3.82 84 TRP A N 1
ATOM 609 C CA . TRP A 1 84 ? 32.472 28.389 13.044 1.00 3.86 84 TRP A CA 1
ATOM 610 C C . TRP A 1 84 ? 33.828 27.789 12.694 1.00 4.01 84 TRP A C 1
ATOM 611 O O . TRP A 1 84 ? 34.794 28.513 12.495 1.00 5.37 84 TRP A O 1
ATOM 622 N N . PHE A 1 85 ? 33.893 26.459 12.605 1.00 4.85 85 PHE A N 1
ATOM 623 C CA . PHE A 1 85 ? 35.121 25.784 12.209 1.00 3.89 85 PHE A CA 1
ATOM 624 C C . PHE A 1 85 ? 35.251 25.904 10.700 1.00 2.81 85 PHE A C 1
ATOM 625 O O . PHE A 1 85 ? 34.785 25.056 9.946 1.00 5.62 85 PHE A O 1
ATOM 633 N N . TYR A 1 86 ? 35.876 26.991 10.271 1.00 4.73 86 TYR A N 1
ATOM 634 C CA . TYR A 1 86 ? 35.976 27.334 8.863 1.00 3.04 86 TYR A CA 1
ATOM 635 C C . TYR A 1 86 ? 37.225 26.730 8.222 1.00 6.00 86 TYR A C 1
ATOM 636 O O . TYR A 1 86 ? 37.209 26.362 7.051 1.00 5.70 86 TYR A O 1
ATOM 645 N N . GLU A 1 87 ? 38.315 26.648 8.978 1.00 4.86 87 GLU A N 1
ATOM 646 C CA . GLU A 1 87 ? 39.519 25.984 8.483 1.00 6.58 87 GLU A CA 1
ATOM 647 C C . GLU A 1 87 ? 40.451 25.656 9.635 1.00 5.39 87 GLU A C 1
ATOM 648 O O . GLU A 1 87 ? 40.672 26.493 10.518 1.00 7.57 87 GLU A O 1
ATOM 654 N N . GLY A 1 88 ? 40.972 24.430 9.640 1.00 4.19 88 GLY A N 1
ATOM 655 C CA . GLY A 1 88 ? 42.032 24.035 10.558 1.00 5.89 88 GLY A CA 1
ATOM 656 C C . GLY A 1 88 ? 43.305 23.722 9.781 1.00 6.72 88 GLY A C 1
ATOM 657 O O . GLY A 1 88 ? 43.272 23.602 8.559 1.00 7.15 88 GLY A O 1
ATOM 658 N N . CYS A 1 89 ? 44.424 23.544 10.471 1.00 7.77 89 CYS A N 1
ATOM 659 C CA . CYS A 1 89 ? 45.694 23.344 9.770 1.00 8.31 89 CYS A CA 1
ATOM 660 C C . CYS A 1 89 ? 45.844 21.935 9.173 1.00 11.98 89 CYS A C 1
ATOM 661 O O . CYS A 1 89 ? 46.570 21.746 8.194 1.00 6.87 89 CYS A O 1
ATOM 664 N N . GLY A 1 90 ? 45.170 20.952 9.768 1.00 6.63 90 GLY A N 1
ATOM 665 C CA . GLY A 1 90 ? 45.154 19.606 9.221 1.00 6.67 90 GLY A CA 1
ATOM 666 C C . GLY A 1 90 ? 46.314 18.722 9.643 1.00 8.14 90 GLY A C 1
ATOM 667 O O . GLY A 1 90 ? 46.316 17.522 9.382 1.00 12.46 90 GLY A O 1
ATOM 668 N N . HIS A 1 91 ? 47.308 19.316 10.286 1.00 5.94 91 HIS A N 1
ATOM 669 C CA . HIS A 1 91 ? 48.509 18.592 10.657 1.00 7.77 91 HIS A CA 1
ATOM 670 C C . HIS A 1 91 ? 49.081 19.139 11.971 1.00 10.17 91 HIS A C 1
ATOM 671 O O . HIS A 1 91 ? 50.088 19.848 11.979 1.00 12.77 91 HIS A O 1
ATOM 678 N N . CYS A 1 92 ? 48.435 18.817 13.081 1.00 5.97 92 CYS A N 1
ATOM 679 C CA . CYS A 1 92 ? 48.977 19.155 14.383 1.00 7.07 92 CYS A CA 1
ATOM 680 C C . CYS A 1 92 ? 48.468 18.137 15.385 1.00 5.96 92 CYS A C 1
ATOM 681 O O . CYS A 1 92 ? 47.767 17.193 15.006 1.00 10.30 92 CYS A O 1
ATOM 684 N N . GLU A 1 93 ? 48.807 18.336 16.653 1.00 4.65 93 GLU A N 1
ATOM 685 C CA . GLU A 1 93 ? 48.403 17.421 17.717 1.00 9.23 93 GLU A CA 1
ATOM 686 C C . GLU A 1 93 ? 46.868 17.360 17.857 1.00 9.52 93 GLU A C 1
ATOM 687 O O . GLU A 1 93 ? 46.319 16.338 18.282 1.00 10.65 93 GLU A O 1
ATOM 693 N N . TYR A 1 94 ? 46.188 18.457 17.510 1.00 7.40 94 TYR A N 1
ATOM 694 C CA . TYR A 1 94 ? 44.726 18.528 17.641 1.00 2.92 94 TYR A CA 1
ATOM 695 C C . TYR A 1 94 ? 44.052 17.978 16.391 1.00 4.12 94 TYR A C 1
ATOM 696 O O . TYR A 1 94 ? 43.137 17.157 16.478 1.00 4.81 94 TYR A O 1
ATOM 705 N N . CYS A 1 95 ? 44.501 18.442 15.226 1.00 2.28 95 CYS A N 1
ATOM 706 C CA . CYS A 1 95 ? 43.895 18.016 13.973 1.00 6.95 95 CYS A CA 1
ATOM 707 C C . CYS A 1 95 ? 44.012 16.513 13.710 1.00 4.84 95 CYS A C 1
ATOM 708 O O . CYS A 1 95 ? 43.065 15.909 13.219 1.00 8.91 95 CYS A O 1
ATOM 711 N N . ASN A 1 96 ? 45.141 15.903 14.059 1.00 3.07 96 ASN A N 1
ATOM 712 C CA . ASN A 1 96 ? 45.339 14.481 13.748 1.00 5.42 96 ASN A CA 1
ATOM 713 C C . ASN A 1 96 ? 44.838 13.530 14.810 1.00 5.93 96 ASN A C 1
ATOM 714 O O . ASN A 1 96 ? 44.888 12.330 14.607 1.00 5.63 96 ASN A O 1
ATOM 719 N N . SER A 1 97 ? 44.371 14.059 15.943 1.00 3.25 97 SER A N 1
ATOM 720 C CA . SER A 1 97 ? 43.942 13.206 17.045 1.00 3.57 97 SER A CA 1
ATOM 721 C C . SER A 1 97 ? 42.418 13.188 17.194 1.00 5.53 97 SER A C 1
ATOM 722 O O . SER A 1 97 ? 41.912 12.613 18.132 1.00 3.23 97 SER A O 1
ATOM 725 N N . GLY A 1 98 ? 41.696 13.810 16.265 1.00 3.95 98 GLY A N 1
ATOM 726 C CA . GLY A 1 98 ? 40.242 13.856 16.367 1.00 5.82 98 GLY A CA 1
ATOM 727 C C . GLY A 1 98 ? 39.694 15.059 17.115 1.00 3.84 98 GLY A C 1
ATOM 728 O O . GLY A 1 98 ? 38.486 15.148 17.384 1.00 4.61 98 GLY A O 1
ATOM 729 N N . ASN A 1 99 ? 40.583 15.993 17.430 1.00 3.93 99 ASN A N 1
ATOM 730 C CA . ASN A 1 99 ? 40.228 17.230 18.132 1.00 3.39 99 ASN A CA 1
ATOM 731 C C . ASN A 1 99 ? 40.422 18.507 17.302 1.00 4.55 99 ASN A C 1
ATOM 732 O O . ASN A 1 99 ? 40.876 19.538 17.831 1.00 4.49 99 ASN A O 1
ATOM 737 N N . GLU A 1 100 ? 40.070 18.450 16.018 1.00 2.90 100 GLU A N 1
ATOM 738 C CA . GLU A 1 100 ? 40.439 19.526 15.100 1.00 3.72 100 GLU A CA 1
ATOM 739 C C . GLU A 1 100 ? 39.913 20.925 15.453 1.00 5.85 100 GLU A C 1
ATOM 740 O O . GLU A 1 100 ? 40.535 21.912 15.079 1.00 5.36 100 GLU A O 1
ATOM 746 N N . THR A 1 101 ? 38.792 21.023 16.168 1.00 4.67 101 THR A N 1
ATOM 747 C CA . THR A 1 101 ? 38.260 22.351 16.498 1.00 5.77 101 THR A CA 1
ATOM 748 C C . THR A 1 101 ? 39.162 23.120 17.451 1.00 4.88 101 THR A C 1
ATOM 749 O O . THR A 1 101 ? 39.093 24.348 17.527 1.00 4.42 101 THR A O 1
ATOM 753 N N . LEU A 1 102 ? 40.026 22.397 18.155 1.00 4.80 102 LEU A N 1
ATOM 754 C CA . LEU A 1 102 ? 40.982 23.020 19.069 1.00 5.10 102 LEU A CA 1
ATOM 755 C C . LEU A 1 102 ? 42.277 23.451 18.378 1.00 4.95 102 LEU A C 1
ATOM 756 O O . LEU A 1 102 ? 43.179 23.956 19.032 1.00 3.92 102 LEU A O 1
ATOM 761 N N . CYS A 1 103 ? 42.374 23.244 17.063 1.00 5.36 103 CYS A N 1
ATOM 762 C CA . CYS A 1 103 ? 43.569 23.658 16.310 1.00 4.84 103 CYS A CA 1
ATOM 763 C C . CYS A 1 103 ? 43.935 25.089 16.662 1.00 5.00 103 CYS A C 1
ATOM 764 O O . CYS A 1 103 ? 43.080 25.967 16.669 1.00 5.70 103 CYS A O 1
ATOM 767 N N . ARG A 1 104 ? 45.206 25.312 16.984 1.00 5.99 104 ARG A N 1
ATOM 768 C CA . ARG A 1 104 ? 45.664 26.620 17.430 1.00 4.11 104 ARG A CA 1
ATOM 769 C C . ARG A 1 104 ? 45.844 27.579 16.253 1.00 8.00 104 ARG A C 1
ATOM 770 O O . ARG A 1 104 ? 46.062 28.771 16.458 1.00 8.77 104 ARG A O 1
ATOM 778 N N . SER A 1 105 ? 45.747 27.058 15.031 1.00 5.70 105 SER A N 1
ATOM 779 C CA . SER A 1 105 ? 45.754 27.900 13.823 1.00 8.04 105 SER A CA 1
ATOM 780 C C . SER A 1 105 ? 44.377 28.002 13.180 1.00 8.99 105 SER A C 1
ATOM 781 O O . SER A 1 105 ? 44.267 28.409 12.012 1.00 8.92 105 SER A O 1
ATOM 784 N N . VAL A 1 106 ? 43.336 27.614 13.911 1.00 3.49 106 VAL A N 1
ATOM 785 C CA . VAL A 1 106 ? 41.975 27.637 13.362 1.00 4.15 106 VAL A CA 1
ATOM 786 C C . VAL A 1 106 ? 41.574 29.015 12.793 1.00 10.23 106 VAL A C 1
ATOM 787 O O . VAL A 1 106 ? 42.003 30.059 13.288 1.00 8.39 106 VAL A O 1
ATOM 791 N N . LYS A 1 107 ? 40.789 29.005 11.722 1.00 7.78 107 LYS A N 1
ATOM 792 C CA . LYS A 1 107 ? 40.116 30.212 11.259 1.00 8.98 107 LYS A CA 1
ATOM 793 C C . LYS A 1 107 ? 38.640 30.057 11.586 1.00 7.25 107 LYS A C 1
ATOM 794 O O . LYS A 1 107 ? 38.056 29.005 11.352 1.00 5.77 107 LYS A O 1
ATOM 800 N N . ASN A 1 108 ? 38.046 31.091 12.169 1.00 6.46 108 ASN A N 1
ATOM 801 C CA . ASN A 1 108 ? 36.653 31.022 12.563 1.00 5.62 108 ASN A CA 1
ATOM 802 C C . ASN A 1 108 ? 35.770 31.988 11.770 1.00 7.21 108 ASN A C 1
ATOM 803 O O . ASN A 1 108 ? 35.977 33.210 11.816 1.00 6.79 108 ASN A O 1
ATOM 808 N N . ALA A 1 109 ? 34.775 31.447 11.068 1.00 5.56 109 ALA A N 1
ATOM 809 C CA . ALA A 1 109 ? 33.882 32.286 10.263 1.00 6.04 109 ALA A CA 1
ATOM 810 C C . ALA A 1 109 ? 33.098 33.272 11.126 1.00 7.16 109 ALA A C 1
ATOM 811 O O . ALA A 1 109 ? 32.594 32.919 12.202 1.00 6.47 109 ALA A O 1
ATOM 813 N N . GLY A 1 110 ? 33.012 34.516 10.658 1.00 7.13 110 GLY A N 1
ATOM 814 C CA . GLY A 1 110 ? 32.326 35.558 11.400 1.00 6.65 110 GLY A CA 1
ATOM 815 C C . GLY A 1 110 ? 33.123 36.073 12.582 1.00 5.83 110 GLY A C 1
ATOM 816 O O . GLY A 1 110 ? 32.573 36.708 13.480 1.00 7.76 110 GLY A O 1
ATOM 817 N N . TYR A 1 111 ? 34.427 35.821 12.584 1.00 4.00 111 TYR A N 1
ATOM 818 C CA . TYR A 1 111 ? 35.260 36.275 13.682 1.00 6.65 111 TYR A CA 1
ATOM 819 C C . TYR A 1 111 ? 36.662 36.631 13.199 1.00 10.78 111 TYR A C 1
ATOM 820 O O . TYR A 1 111 ? 37.048 37.807 13.191 1.00 9.38 111 TYR A O 1
ATOM 829 N N . SER A 1 112 ? 37.410 35.626 12.765 1.00 7.94 112 SER A N 1
ATOM 830 C CA . SER A 1 112 ? 38.765 35.857 12.270 1.00 9.85 112 SER A CA 1
ATOM 831 C C . SER A 1 112 ? 38.897 35.706 10.747 1.00 10.30 112 SER A C 1
ATOM 832 O O . SER A 1 112 ? 39.989 35.834 10.199 1.00 9.53 112 SER A O 1
ATOM 835 N N . VAL A 1 113 ? 37.781 35.415 10.081 1.00 8.37 113 VAL A N 1
ATOM 836 C CA . VAL A 1 113 ? 37.690 35.447 8.621 1.00 7.12 113 VAL A CA 1
ATOM 837 C C . VAL A 1 113 ? 36.241 35.831 8.291 1.00 8.05 113 VAL A C 1
ATOM 838 O O . VAL A 1 113 ? 35.347 35.567 9.092 1.00 5.63 113 VAL A O 1
ATOM 842 N N . ASP A 1 114 ? 36.011 36.491 7.153 1.00 6.46 114 ASP A N 1
ATOM 843 C CA . ASP A 1 114 ? 34.652 36.883 6.762 1.00 8.63 114 ASP A CA 1
ATOM 844 C C . ASP A 1 114 ? 33.702 35.695 6.755 1.00 8.51 114 ASP A C 1
ATOM 845 O O . ASP A 1 114 ? 34.002 34.666 6.168 1.00 8.26 114 ASP A O 1
ATOM 850 N N . GLY A 1 115 ? 32.541 35.856 7.374 1.00 8.32 115 GLY A N 1
ATOM 851 C CA . GLY A 1 115 ? 31.590 34.765 7.485 1.00 6.98 115 GLY A CA 1
ATOM 852 C C . GLY A 1 115 ? 30.483 34.743 6.448 1.00 9.56 115 GLY A C 1
ATOM 853 O O . GLY A 1 115 ? 30.588 35.347 5.368 1.00 8.82 115 GLY A O 1
ATOM 854 N N . GLY A 1 116 ? 29.404 34.051 6.791 1.00 5.25 116 GLY A N 1
ATOM 855 C CA . GLY A 1 116 ? 28.367 33.736 5.833 1.00 6.03 116 GLY A CA 1
ATOM 856 C C . GLY A 1 116 ? 27.100 34.555 5.937 1.00 6.66 116 GLY A C 1
ATOM 857 O O . GLY A 1 116 ? 26.114 34.262 5.266 1.00 10.87 116 GLY A O 1
ATOM 858 N N . MET A 1 117 ? 27.108 35.580 6.775 1.00 4.36 117 MET A N 1
ATOM 859 C CA . MET A 1 117 ? 25.963 36.474 6.833 1.00 5.97 117 MET A CA 1
ATOM 860 C C . MET A 1 117 ? 26.100 37.553 5.750 1.00 5.62 117 MET A C 1
ATOM 861 O O . MET A 1 117 ? 26.244 38.750 6.034 1.00 3.88 117 MET A O 1
ATOM 866 N N . ALA A 1 118 ? 26.049 37.102 4.502 1.00 6.43 118 ALA A N 1
ATOM 867 C CA . ALA A 1 118 ? 26.274 37.958 3.348 1.00 6.88 118 ALA A CA 1
ATOM 868 C C . ALA A 1 118 ? 25.720 37.208 2.151 1.00 7.18 118 ALA A C 1
ATOM 869 O O . ALA A 1 118 ? 25.489 36.002 2.228 1.00 6.69 118 ALA A O 1
ATOM 871 N N . GLU A 1 119 ? 25.505 37.899 1.042 1.00 4.98 119 GLU A N 1
ATOM 872 C CA . GLU A 1 119 ? 24.936 37.236 -0.128 1.00 8.36 119 GLU A CA 1
ATOM 873 C C . GLU A 1 119 ? 25.897 36.243 -0.781 1.00 4.99 119 GLU A C 1
ATOM 874 O O . GLU A 1 119 ? 25.466 35.311 -1.457 1.00 6.75 119 GLU A O 1
ATOM 880 N N . GLU A 1 120 ? 27.192 36.443 -0.567 1.00 5.69 120 GLU A N 1
ATOM 881 C CA . GLU A 1 120 ? 28.213 35.539 -1.073 1.00 7.96 120 GLU A CA 1
ATOM 882 C C . GLU A 1 120 ? 29.265 35.309 0.004 1.00 8.39 120 GLU A C 1
ATOM 883 O O . GLU A 1 120 ? 29.452 36.144 0.896 1.00 6.58 120 GLU A O 1
ATOM 889 N N . CYS A 1 121 ? 29.962 34.182 -0.090 1.00 7.55 121 CYS A N 1
ATOM 890 C CA . CYS A 1 121 ? 31.001 33.867 0.877 1.00 6.43 121 CYS A CA 1
ATOM 891 C C . CYS A 1 121 ? 32.086 32.989 0.267 1.00 6.82 121 CYS A C 1
ATOM 892 O O . CYS A 1 121 ? 31.795 31.993 -0.393 1.00 8.86 121 CYS A O 1
ATOM 895 N N . ILE A 1 122 ? 33.342 33.359 0.484 1.00 5.13 122 ILE A N 1
ATOM 896 C CA . ILE A 1 122 ? 34.443 32.497 0.078 1.00 5.59 122 ILE A CA 1
ATOM 897 C C . ILE A 1 122 ? 34.692 31.438 1.158 1.00 7.83 122 ILE A C 1
ATOM 898 O O . ILE A 1 122 ? 34.841 31.770 2.333 1.00 6.87 122 ILE A O 1
ATOM 903 N N . VAL A 1 123 ? 34.740 30.172 0.757 1.00 4.21 123 VAL A N 1
ATOM 904 C CA . VAL A 1 123 ? 35.076 29.104 1.691 1.00 7.72 123 VAL A CA 1
ATOM 905 C C . VAL A 1 123 ? 36.342 28.364 1.267 1.00 11.10 123 VAL A C 1
ATOM 906 O O . VAL A 1 123 ? 36.751 28.403 0.105 1.00 7.60 123 VAL A O 1
ATOM 910 N N . VAL A 1 124 ? 36.977 27.706 2.223 1.00 6.92 124 VAL A N 1
ATOM 911 C CA . VAL A 1 124 ? 38.001 26.738 1.894 1.00 6.22 124 VAL A CA 1
ATOM 912 C C . VAL A 1 124 ? 37.240 25.453 1.644 1.00 7.19 124 VAL A C 1
ATOM 913 O O . VAL A 1 124 ? 36.582 24.930 2.544 1.00 5.10 124 VAL A O 1
ATOM 917 N N . ALA A 1 125 ? 37.324 24.958 0.412 1.00 6.30 125 ALA A N 1
ATOM 918 C CA . ALA A 1 125 ? 36.493 23.861 -0.061 1.00 7.66 125 ALA A CA 1
ATOM 919 C C . ALA A 1 125 ? 36.502 22.585 0.792 1.00 5.17 125 ALA A C 1
ATOM 920 O O . ALA A 1 125 ? 35.443 22.026 1.054 1.00 3.44 125 ALA A O 1
ATOM 922 N N . ASP A 1 126 ? 37.683 22.122 1.196 1.00 5.61 126 ASP A N 1
ATOM 923 C CA . ASP A 1 126 ? 37.793 20.878 1.967 1.00 9.80 126 ASP A CA 1
ATOM 924 C C . ASP A 1 126 ? 37.178 20.989 3.369 1.00 6.42 126 ASP A C 1
ATOM 925 O O . ASP A 1 126 ? 36.974 19.970 4.034 1.00 8.73 126 ASP A O 1
ATOM 930 N N . TYR A 1 127 ? 36.886 22.217 3.810 1.00 5.00 127 TYR A N 1
ATOM 931 C CA . TYR A 1 127 ? 36.351 22.450 5.158 1.00 4.97 127 TYR A CA 1
ATOM 932 C C . TYR A 1 127 ? 34.901 22.921 5.164 1.00 7.32 127 TYR A C 1
ATOM 933 O O . TYR A 1 127 ? 34.310 23.122 6.232 1.00 6.32 127 TYR A O 1
ATOM 942 N N . ALA A 1 128 ? 34.339 23.094 3.973 1.00 2.88 128 ALA A N 1
ATOM 943 C CA . ALA A 1 128 ? 32.925 23.454 3.816 1.00 3.78 128 ALA A CA 1
ATOM 944 C C . ALA A 1 128 ? 32.088 22.198 3.648 1.00 6.42 128 ALA A C 1
ATOM 945 O O . ALA A 1 128 ? 31.930 21.687 2.533 1.00 4.67 128 ALA A O 1
ATOM 947 N N . VAL A 1 129 ? 31.572 21.687 4.764 1.00 2.88 129 VAL A N 1
ATOM 948 C CA . VAL A 1 129 ? 30.885 20.421 4.775 1.00 3.47 129 VAL A CA 1
ATOM 949 C C . VAL A 1 129 ? 29.584 20.478 3.970 1.00 6.11 129 VAL A C 1
ATOM 950 O O . VAL A 1 129 ? 28.805 21.426 4.095 1.00 4.37 129 VAL A O 1
ATOM 954 N N . LYS A 1 130 ? 29.367 19.469 3.128 1.00 5.07 130 LYS A N 1
ATOM 955 C CA . LYS A 1 130 ? 28.185 19.436 2.260 1.00 7.35 130 LYS A CA 1
ATOM 956 C C . LYS A 1 130 ? 26.911 19.192 3.050 1.00 5.96 130 LYS A C 1
ATOM 957 O O . LYS A 1 130 ? 26.924 18.497 4.070 1.00 8.76 130 LYS A O 1
ATOM 963 N N . VAL A 1 131 ? 25.802 19.737 2.563 1.00 5.67 131 VAL A N 1
ATOM 964 C CA . VAL A 1 131 ? 24.500 19.517 3.195 1.00 5.36 131 VAL A CA 1
ATOM 965 C C . VAL A 1 131 ? 23.789 18.339 2.536 1.00 9.83 131 VAL A C 1
ATOM 966 O O . VAL A 1 131 ? 23.697 18.293 1.311 1.00 9.04 131 VAL A O 1
ATOM 970 N N . PRO A 1 132 ? 23.282 17.382 3.340 1.00 6.54 132 PRO A N 1
ATOM 971 C CA . PRO A 1 132 ? 22.591 16.217 2.766 1.00 13.19 132 PRO A CA 1
ATOM 972 C C . PRO A 1 132 ? 21.307 16.606 2.037 1.00 15.10 132 PRO A C 1
ATOM 973 O O . PRO A 1 132 ? 20.624 17.560 2.431 1.00 8.26 132 PRO A O 1
ATOM 977 N N . ASP A 1 133 ? 20.993 15.868 0.975 1.00 12.86 133 ASP A N 1
ATOM 978 C CA . ASP A 1 133 ? 19.855 16.197 0.120 1.00 22.25 133 ASP A CA 1
ATOM 979 C C . ASP A 1 133 ? 18.513 16.329 0.855 1.00 20.99 133 ASP A C 1
ATOM 980 O O . ASP A 1 133 ? 17.707 17.210 0.544 1.00 27.86 133 ASP A O 1
ATOM 985 N N . GLY A 1 134 ? 18.272 15.470 1.834 1.00 16.63 134 GLY A N 1
ATOM 986 C CA . GLY A 1 134 ? 16.976 15.471 2.490 1.00 26.20 134 GLY A CA 1
ATOM 987 C C . GLY A 1 134 ? 16.708 16.563 3.522 1.00 25.93 134 GLY A C 1
ATOM 988 O O . GLY A 1 134 ? 15.775 16.433 4.320 1.00 32.39 134 GLY A O 1
ATOM 989 N N . LEU A 1 135 ? 17.487 17.642 3.509 1.00 17.74 135 LEU A N 1
ATOM 990 C CA . LEU A 1 135 ? 17.402 18.650 4.579 1.00 13.85 135 LEU A CA 1
ATOM 991 C C . LEU A 1 135 ? 17.287 20.073 4.035 1.00 14.59 135 LEU A C 1
ATOM 992 O O . LEU A 1 135 ? 18.190 20.551 3.346 1.00 16.83 135 LEU A O 1
ATOM 997 N N . ASP A 1 136 ? 16.184 20.751 4.344 1.00 14.13 136 ASP A N 1
ATOM 998 C CA . ASP A 1 136 ? 15.970 22.111 3.845 1.00 17.58 136 ASP A CA 1
ATOM 999 C C . ASP A 1 136 ? 17.041 23.083 4.359 1.00 12.85 136 ASP A C 1
ATOM 1000 O O . ASP A 1 136 ? 17.612 22.869 5.425 1.00 12.21 136 ASP A O 1
ATOM 1005 N N . SER A 1 137 ? 17.315 24.142 3.596 1.00 9.89 137 SER A N 1
ATOM 1006 C CA . SER A 1 137 ? 18.444 25.030 3.890 1.00 10.18 137 SER A CA 1
ATOM 1007 C C . SER A 1 137 ? 18.322 25.802 5.206 1.00 8.34 137 SER A C 1
ATOM 1008 O O . SER A 1 137 ? 19.314 25.988 5.908 1.00 5.71 137 SER A O 1
ATOM 1011 N N . ALA A 1 138 ? 17.120 26.255 5.538 1.00 6.68 138 ALA A N 1
ATOM 1012 C CA . ALA A 1 138 ? 16.920 26.980 6.794 1.00 10.91 138 ALA A CA 1
ATOM 1013 C C . ALA A 1 138 ? 17.216 26.077 7.996 1.00 7.00 138 ALA A C 1
ATOM 1014 O O . ALA A 1 138 ? 17.934 26.473 8.918 1.00 8.47 138 ALA A O 1
ATOM 1016 N N . ALA A 1 139 ? 16.682 24.860 7.967 1.00 6.00 139 ALA A N 1
ATOM 1017 C CA . ALA A 1 139 ? 16.930 23.903 9.039 1.00 13.21 139 ALA A CA 1
ATOM 1018 C C . ALA A 1 139 ? 18.425 23.589 9.094 1.00 9.51 139 ALA A C 1
ATOM 1019 O O . ALA A 1 139 ? 19.020 23.512 10.169 1.00 7.55 139 ALA A O 1
ATOM 1021 N N . ALA A 1 140 ? 19.036 23.433 7.927 1.00 6.58 140 ALA A N 1
ATOM 1022 C CA . ALA A 1 140 ? 20.461 23.109 7.865 1.00 6.30 140 ALA A CA 1
ATOM 1023 C C . ALA A 1 140 ? 21.289 24.202 8.500 1.00 5.48 140 ALA A C 1
ATOM 1024 O O . ALA A 1 140 ? 22.309 23.916 9.139 1.00 4.82 140 ALA A O 1
ATOM 1026 N N . SER A 1 141 ? 20.868 25.458 8.316 1.00 5.27 141 SER A N 1
ATOM 1027 C CA . SER A 1 141 ? 21.606 26.573 8.883 1.00 2.97 141 SER A CA 1
ATOM 1028 C C . SER A 1 141 ? 21.747 26.414 10.404 1.00 2.85 141 SER A C 1
ATOM 1029 O O . SER A 1 141 ? 22.835 26.594 10.952 1.00 3.81 141 SER A O 1
ATOM 1032 N N . SER A 1 142 ? 20.662 26.054 11.072 1.00 4.48 142 SER A N 1
ATOM 1033 C CA . SER A 1 142 ? 20.696 25.847 12.528 1.00 5.24 142 SER A CA 1
ATOM 1034 C C . SER A 1 142 ? 21.654 24.723 12.933 1.00 6.71 142 SER A C 1
ATOM 1035 O O . SER A 1 142 ? 22.358 24.830 13.941 1.00 4.80 142 SER A O 1
ATOM 1038 N N . ILE A 1 143 ? 21.679 23.637 12.160 1.00 5.07 143 ILE A N 1
ATOM 1039 C CA . ILE A 1 143 ? 22.561 22.520 12.488 1.00 4.04 143 ILE A CA 1
ATOM 1040 C C . ILE A 1 143 ? 24.026 22.932 12.373 1.00 3.07 143 ILE A C 1
ATOM 1041 O O . ILE A 1 143 ? 24.891 22.382 13.045 1.00 2.83 143 ILE A O 1
ATOM 1046 N N . THR A 1 144 ? 24.289 23.931 11.534 1.00 3.25 144 THR A N 1
ATOM 1047 C CA . THR A 1 144 ? 25.651 24.342 11.184 1.00 2.63 144 THR A CA 1
ATOM 1048 C C . THR A 1 144 ? 26.434 24.945 12.351 1.00 5.49 144 THR A C 1
ATOM 1049 O O . THR A 1 144 ? 27.672 24.967 12.336 1.00 3.72 144 THR A O 1
ATOM 1053 N N . CYS A 1 145 ? 25.719 25.413 13.376 1.00 4.43 145 CYS A N 1
ATOM 1054 C CA . CYS A 1 145 ? 26.373 25.743 14.632 1.00 4.79 145 CYS A CA 1
ATOM 1055 C C . CYS A 1 145 ? 25.595 25.233 15.849 1.00 4.56 145 CYS A C 1
ATOM 1056 O O . CYS A 1 145 ? 26.117 24.447 16.619 1.00 4.06 145 CYS A O 1
ATOM 1059 N N . ALA A 1 146 ? 24.351 25.687 16.012 1.00 5.63 146 ALA A N 1
ATOM 1060 C CA . ALA A 1 146 ? 23.541 25.300 17.164 1.00 4.48 146 ALA A CA 1
ATOM 1061 C C . ALA A 1 146 ? 23.415 23.784 17.267 1.00 4.05 146 ALA A C 1
ATOM 1062 O O . ALA A 1 146 ? 23.520 23.222 18.351 1.00 4.00 146 ALA A O 1
ATOM 1064 N N . GLY A 1 147 ? 23.213 23.131 16.129 1.00 4.40 147 GLY A N 1
ATOM 1065 C CA . GLY A 1 147 ? 22.992 21.693 16.107 1.00 4.03 147 GLY A CA 1
ATOM 1066 C C . GLY A 1 147 ? 24.252 20.881 16.345 1.00 6.70 147 GLY A C 1
ATOM 1067 O O . GLY A 1 147 ? 24.300 20.049 17.262 1.00 3.93 147 GLY A O 1
ATOM 1068 N N . VAL A 1 148 ? 25.271 21.110 15.519 1.00 6.15 148 VAL A N 1
ATOM 1069 C CA . VAL A 1 148 ? 26.529 20.384 15.685 1.00 7.06 148 VAL A CA 1
ATOM 1070 C C . VAL A 1 148 ? 27.136 20.601 17.076 1.00 4.63 148 VAL A C 1
ATOM 1071 O O . VAL A 1 148 ? 27.615 19.658 17.708 1.00 5.37 148 VAL A O 1
ATOM 1075 N N . THR A 1 149 ? 27.092 21.832 17.572 1.00 4.17 149 THR A N 1
ATOM 1076 C CA . THR A 1 149 ? 27.689 22.128 18.870 1.00 3.37 149 THR A CA 1
ATOM 1077 C C . THR A 1 149 ? 27.027 21.343 19.991 1.00 3.70 149 THR A C 1
ATOM 1078 O O . THR A 1 149 ? 27.702 20.857 20.907 1.00 2.13 149 THR A O 1
ATOM 1082 N N . THR A 1 150 ? 25.701 21.234 19.936 1.00 1.67 150 THR A N 1
ATOM 1083 C CA . THR A 1 150 ? 24.991 20.605 21.032 1.00 1.84 150 THR A CA 1
ATOM 1084 C C . THR A 1 150 ? 24.976 19.085 20.875 1.00 2.39 150 THR A C 1
ATOM 1085 O O . THR A 1 150 ? 24.984 18.364 21.859 1.00 2.48 150 THR A O 1
ATOM 1089 N N . TYR A 1 151 ? 24.981 18.611 19.632 1.00 2.01 151 TYR A N 1
ATOM 1090 C CA . TYR A 1 151 ? 25.145 17.190 19.350 1.00 2.35 151 TYR A CA 1
ATOM 1091 C C . TYR A 1 151 ? 26.456 16.721 19.971 1.00 3.65 151 TYR A C 1
ATOM 1092 O O . TYR A 1 151 ? 26.488 15.762 20.754 1.00 5.87 151 TYR A O 1
ATOM 1101 N N . LYS A 1 152 ? 27.528 17.440 19.661 1.00 2.28 152 LYS A N 1
ATOM 1102 C CA . LYS A 1 152 ? 28.859 17.136 20.183 1.00 4.10 152 LYS A CA 1
ATOM 1103 C C . LYS A 1 152 ? 28.930 17.290 21.704 1.00 5.87 152 LYS A C 1
ATOM 1104 O O . LYS A 1 152 ? 29.547 16.465 22.378 1.00 4.56 152 LYS A O 1
ATOM 1110 N N . ALA A 1 153 ? 28.294 18.336 22.235 1.00 3.05 153 ALA A N 1
ATOM 1111 C CA . ALA A 1 153 ? 28.292 18.568 23.680 1.00 2.52 153 ALA A CA 1
ATOM 1112 C C . ALA A 1 153 ? 27.636 17.419 24.439 1.00 2.86 153 ALA A C 1
ATOM 1113 O O . ALA A 1 153 ? 28.150 16.972 25.468 1.00 5.35 153 ALA A O 1
ATOM 1115 N N . VAL A 1 154 ? 26.483 16.967 23.953 1.00 3.53 154 VAL A N 1
ATOM 1116 C CA . VAL A 1 154 ? 25.803 15.816 24.549 1.00 7.10 154 VAL A CA 1
ATOM 1117 C C . VAL A 1 154 ? 26.647 14.544 24.400 1.00 6.75 154 VAL A C 1
ATOM 1118 O O . VAL A 1 154 ? 26.698 13.696 25.303 1.00 6.07 154 VAL A O 1
ATOM 1122 N N . LYS A 1 155 ? 27.329 14.428 23.269 1.00 5.73 155 LYS A N 1
ATOM 1123 C CA . LYS A 1 155 ? 28.204 13.283 23.037 1.00 7.29 155 LYS A CA 1
ATOM 1124 C C . LYS A 1 155 ? 29.338 13.318 24.053 1.00 8.55 155 LYS A C 1
ATOM 1125 O O . LYS A 1 155 ? 29.711 12.295 24.633 1.00 7.59 155 LYS A O 1
ATOM 1131 N N . LEU A 1 156 ? 29.870 14.511 24.281 1.00 5.03 156 LEU A N 1
ATOM 1132 C CA . LEU A 1 156 ? 31.033 14.686 25.151 1.00 7.71 156 LEU A CA 1
ATOM 1133 C C . LEU A 1 156 ? 30.649 14.583 26.637 1.00 6.56 156 LEU A C 1
ATOM 1134 O O . LEU A 1 156 ? 31.493 14.323 27.499 1.00 7.50 156 LEU A O 1
ATOM 1139 N N . SER A 1 157 ? 29.369 14.778 26.927 1.00 4.80 157 SER A N 1
ATOM 1140 C CA . SER A 1 157 ? 28.890 14.733 28.305 1.00 7.40 157 SER A CA 1
ATOM 1141 C C . SER A 1 157 ? 28.956 13.314 28.861 1.00 7.13 157 SER A C 1
ATOM 1142 O O . SER A 1 157 ? 28.911 13.117 30.077 1.00 5.04 157 SER A O 1
ATOM 1145 N N . LYS A 1 158 ? 29.051 12.343 27.956 1.00 8.29 158 LYS A N 1
ATOM 1146 C CA . LYS A 1 158 ? 29.035 10.919 28.301 1.00 14.34 158 LYS A CA 1
ATOM 1147 C C . LYS A 1 158 ? 27.707 10.439 28.887 1.00 11.09 158 LYS A C 1
ATOM 1148 O O . LYS A 1 158 ? 27.654 9.385 29.520 1.00 14.79 158 LYS A O 1
ATOM 1154 N N . ILE A 1 159 ? 26.639 11.205 28.685 1.00 8.85 159 ILE A N 1
ATOM 1155 C CA . ILE A 1 159 ? 25.316 10.773 29.133 1.00 5.41 159 ILE A CA 1
ATOM 1156 C C . ILE A 1 159 ? 24.997 9.442 28.459 1.00 10.84 159 ILE A C 1
ATOM 1157 O O . ILE A 1 159 ? 25.295 9.249 27.276 1.00 7.30 159 ILE A O 1
ATOM 1162 N N . ARG A 1 160 ? 24.434 8.509 29.217 1.00 4.06 160 ARG A N 1
ATOM 1163 C CA . ARG A 1 160 ? 24.082 7.210 28.653 1.00 5.81 160 ARG A CA 1
ATOM 1164 C C . ARG A 1 160 ? 22.563 7.153 28.565 1.00 3.93 160 ARG A C 1
ATOM 1165 O O . ARG A 1 160 ? 21.893 7.942 29.219 1.00 4.54 160 ARG A O 1
ATOM 1173 N N . PRO A 1 161 ? 22.016 6.278 27.709 1.00 4.40 161 PRO A N 1
ATOM 1174 C CA . PRO A 1 161 ? 20.552 6.190 27.609 1.00 4.02 161 PRO A CA 1
ATOM 1175 C C . PRO A 1 161 ? 19.878 5.937 28.967 1.00 8.58 161 PRO A C 1
ATOM 1176 O O . PRO A 1 161 ? 20.426 5.226 29.825 1.00 4.98 161 PRO A O 1
ATOM 1180 N N . GLY A 1 162 ? 18.722 6.565 29.161 1.00 7.00 162 GLY A N 1
ATOM 1181 C CA . GLY A 1 162 ? 17.965 6.446 30.394 1.00 7.95 162 GLY A CA 1
ATOM 1182 C C . GLY A 1 162 ? 18.451 7.349 31.512 1.00 6.70 162 GLY A C 1
ATOM 1183 O O . GLY A 1 162 ? 17.785 7.465 32.531 1.00 6.23 162 GLY A O 1
ATOM 1184 N N . GLN A 1 163 ? 19.610 7.983 31.336 1.00 6.00 163 GLN A N 1
ATOM 1185 C CA . GLN A 1 163 ? 20.154 8.866 32.369 1.00 6.04 163 GLN A CA 1
ATOM 1186 C C . GLN A 1 163 ? 19.645 10.314 32.257 1.00 4.10 163 GLN A C 1
ATOM 1187 O O . GLN A 1 163 ? 19.198 10.748 31.201 1.00 5.14 163 GLN A O 1
ATOM 1193 N N . TRP A 1 164 ? 19.756 11.053 33.357 1.00 3.81 164 TRP A N 1
ATOM 1194 C CA . TRP A 1 164 ? 19.289 12.434 33.448 1.00 4.44 164 TRP A CA 1
ATOM 1195 C C . TRP A 1 164 ? 20.347 13.441 33.016 1.00 3.84 164 TRP A C 1
ATOM 1196 O O . TRP A 1 164 ? 21.468 13.451 33.542 1.00 4.40 164 TRP A O 1
ATOM 1207 N N . ILE A 1 165 ? 19.997 14.276 32.042 1.00 4.68 165 ILE A N 1
ATOM 1208 C CA . ILE A 1 165 ? 20.860 15.382 31.651 1.00 3.96 165 ILE A CA 1
ATOM 1209 C C . ILE A 1 165 ? 20.139 16.709 31.894 1.00 3.21 165 ILE A C 1
ATOM 1210 O O . ILE A 1 165 ? 18.962 16.889 31.526 1.00 4.14 165 ILE A O 1
ATOM 1215 N N . ALA A 1 166 ? 20.817 17.620 32.581 1.00 2.93 166 ALA A N 1
ATOM 1216 C CA . ALA A 1 166 ? 20.268 18.951 32.808 1.00 4.72 166 ALA A CA 1
ATOM 1217 C C . ALA A 1 166 ? 20.776 19.888 31.725 1.00 4.13 166 ALA A C 1
ATOM 1218 O O . ALA A 1 166 ? 21.982 20.078 31.574 1.00 2.79 166 ALA A O 1
ATOM 1220 N N . ILE A 1 167 ? 19.857 20.469 30.967 1.00 3.79 167 ILE A N 1
ATOM 1221 C CA . ILE A 1 167 ? 20.237 21.448 29.949 1.00 3.18 167 ILE A CA 1
ATOM 1222 C C . ILE A 1 167 ? 19.916 22.892 30.384 1.00 3.42 167 ILE A C 1
ATOM 1223 O O . ILE A 1 167 ? 18.759 23.247 30.580 1.00 5.84 167 ILE A O 1
ATOM 1228 N N . TYR A 1 168 ? 20.944 23.719 30.533 1.00 2.22 168 TYR A N 1
ATOM 1229 C CA . TYR A 1 168 ? 20.733 25.099 30.976 1.00 5.50 168 TYR A CA 1
ATOM 1230 C C . TYR A 1 168 ? 20.747 26.071 29.798 1.00 6.03 168 TYR A C 1
ATOM 1231 O O . TYR A 1 168 ? 21.720 26.121 29.048 1.00 4.92 168 TYR A O 1
ATOM 1240 N N . GLY A 1 169 ? 19.675 26.846 29.648 1.00 6.67 169 GLY A N 1
ATOM 1241 C CA . GLY A 1 169 ? 19.570 27.802 28.556 1.00 5.95 169 GLY A CA 1
ATOM 1242 C C . GLY A 1 169 ? 18.939 27.101 27.377 1.00 4.99 169 GLY A C 1
ATOM 1243 O O . GLY A 1 169 ? 19.597 26.331 26.683 1.00 7.01 169 GLY A O 1
ATOM 1244 N N . LEU A 1 170 ? 17.650 27.343 27.169 1.00 4.62 170 LEU A N 1
ATOM 1245 C CA . LEU A 1 170 ? 16.907 26.633 26.138 1.00 6.76 170 LEU A CA 1
ATOM 1246 C C . LEU A 1 170 ? 16.670 27.506 24.900 1.00 6.14 170 LEU A C 1
ATOM 1247 O O . LEU A 1 170 ? 15.543 27.578 24.398 1.00 2.80 170 LEU A O 1
ATOM 1252 N N . GLY A 1 171 ? 17.731 28.166 24.436 1.00 4.65 171 GLY A N 1
ATOM 1253 C CA . GLY A 1 171 ? 17.658 29.088 23.308 1.00 4.87 171 GLY A CA 1
ATOM 1254 C C . GLY A 1 171 ? 17.923 28.368 21.990 1.00 7.45 171 GLY A C 1
ATOM 1255 O O . GLY A 1 171 ? 17.496 27.236 21.810 1.00 6.53 171 GLY A O 1
ATOM 1256 N N . GLY A 1 172 ? 18.625 29.021 21.069 1.00 5.28 172 GLY A N 1
ATOM 1257 C CA . GLY A 1 172 ? 18.950 28.402 19.793 1.00 5.59 172 GLY A CA 1
ATOM 1258 C C . GLY A 1 172 ? 19.669 27.076 19.995 1.00 7.29 172 GLY A C 1
ATOM 1259 O O . GLY A 1 172 ? 19.235 26.031 19.503 1.00 7.16 172 GLY A O 1
ATOM 1260 N N . LEU A 1 173 ? 20.773 27.117 20.727 1.00 6.14 173 LEU A N 1
ATOM 1261 C CA . LEU A 1 173 ? 21.495 25.896 21.052 1.00 5.12 173 LEU A CA 1
ATOM 1262 C C . LEU A 1 173 ? 20.671 24.989 21.947 1.00 4.61 173 LEU A C 1
ATOM 1263 O O . LEU A 1 173 ? 20.501 23.808 21.657 1.00 4.66 173 LEU A O 1
ATOM 1268 N N . GLY A 1 174 ? 20.161 25.550 23.040 1.00 5.68 174 GLY A N 1
ATOM 1269 C CA . GLY A 1 174 ? 19.532 24.751 24.075 1.00 5.62 174 GLY A CA 1
ATOM 1270 C C . GLY A 1 174 ? 18.359 23.927 23.599 1.00 6.91 174 GLY A C 1
ATOM 1271 O O . GLY A 1 174 ? 18.186 22.783 24.020 1.00 3.87 174 GLY A O 1
ATOM 1272 N N . ASN A 1 175 ? 17.556 24.497 22.708 1.00 5.15 175 ASN A N 1
ATOM 1273 C CA . ASN A 1 175 ? 16.407 23.766 22.211 1.00 5.89 175 ASN A CA 1
ATOM 1274 C C . ASN A 1 175 ? 16.869 22.552 21.392 1.00 8.67 175 ASN A C 1
ATOM 1275 O O . ASN A 1 175 ? 16.277 21.470 21.455 1.00 2.97 175 ASN A O 1
ATOM 1280 N N . LEU A 1 176 ? 17.930 22.741 20.619 1.00 7.05 176 LEU A N 1
ATOM 1281 C CA . LEU A 1 176 ? 18.469 21.628 19.848 1.00 7.30 176 LEU A CA 1
ATOM 1282 C C . LEU A 1 176 ? 19.212 20.645 20.756 1.00 5.64 176 LEU A C 1
ATOM 1283 O O . LEU A 1 176 ? 19.208 19.445 20.503 1.00 6.67 176 LEU A O 1
ATOM 1288 N N . ALA A 1 177 ? 19.847 21.143 21.812 1.00 5.27 177 ALA A N 1
ATOM 1289 C CA . ALA A 1 177 ? 20.460 20.238 22.793 1.00 4.25 177 ALA A CA 1
ATOM 1290 C C . ALA A 1 177 ? 19.403 19.289 23.376 1.00 6.50 177 ALA A C 1
ATOM 1291 O O . ALA A 1 177 ? 19.639 18.086 23.532 1.00 4.52 177 ALA A O 1
ATOM 1293 N N . LEU A 1 178 ? 18.230 19.842 23.674 1.00 5.69 178 LEU A N 1
ATOM 1294 C CA . LEU A 1 178 ? 17.092 19.058 24.164 1.00 7.06 178 LEU A CA 1
ATOM 1295 C C . LEU A 1 178 ? 16.693 17.987 23.155 1.00 5.57 178 LEU A C 1
ATOM 1296 O O . LEU A 1 178 ? 16.478 16.826 23.500 1.00 4.74 178 LEU A O 1
ATOM 1301 N N . GLN A 1 179 ? 16.605 18.381 21.896 1.00 4.38 179 GLN A N 1
ATOM 1302 C CA . GLN A 1 179 ? 16.192 17.453 20.862 1.00 4.13 179 GLN A CA 1
ATOM 1303 C C . GLN A 1 179 ? 17.203 16.335 20.629 1.00 3.17 179 GLN A C 1
ATOM 1304 O O . GLN A 1 179 ? 16.819 15.177 20.515 1.00 4.65 179 GLN A O 1
ATOM 1310 N N . TYR A 1 180 ? 18.490 16.669 20.554 1.00 3.57 180 TYR A N 1
ATOM 1311 C CA . TYR A 1 180 ? 19.516 15.629 20.440 1.00 4.70 180 TYR A CA 1
ATOM 1312 C C . TYR A 1 180 ? 19.529 14.718 21.681 1.00 5.23 180 TYR A C 1
ATOM 1313 O O . TYR A 1 180 ? 19.587 13.492 21.576 1.00 6.91 180 TYR A O 1
ATOM 1322 N N . ALA A 1 181 ? 19.466 15.319 22.857 1.00 3.77 181 ALA A N 1
ATOM 1323 C CA . ALA A 1 181 ? 19.546 14.532 24.098 1.00 3.20 181 ALA A CA 1
ATOM 1324 C C . ALA A 1 181 ? 18.403 13.527 24.191 1.00 3.97 181 ALA A C 1
ATOM 1325 O O . ALA A 1 181 ? 18.607 12.343 24.483 1.00 6.46 181 ALA A O 1
ATOM 1327 N N . LYS A 1 182 ? 17.194 14.003 23.927 1.00 5.06 182 LYS A N 1
ATOM 1328 C CA . LYS A 1 182 ? 16.007 13.161 23.994 1.00 6.14 182 LYS A CA 1
ATOM 1329 C C . LYS A 1 182 ? 15.908 12.203 22.826 1.00 7.84 182 LYS A C 1
ATOM 1330 O O . LYS A 1 182 ? 15.780 10.999 23.014 1.00 9.36 182 LYS A O 1
ATOM 1336 N N . ASN A 1 183 ? 15.953 12.752 21.617 1.00 7.91 183 ASN A N 1
ATOM 1337 C CA . ASN A 1 183 ? 15.605 11.991 20.413 1.00 11.38 183 ASN A CA 1
ATOM 1338 C C . ASN A 1 183 ? 16.740 11.155 19.832 1.00 8.07 183 ASN A C 1
ATOM 1339 O O . ASN A 1 183 ? 16.509 10.226 19.070 1.00 8.70 183 ASN A O 1
ATOM 1344 N N . VAL A 1 184 ? 17.966 11.496 20.186 1.00 7.22 184 VAL A N 1
ATOM 1345 C CA . VAL A 1 184 ? 19.116 10.832 19.612 1.00 5.75 184 VAL A CA 1
ATOM 1346 C C . VAL A 1 184 ? 19.880 10.055 20.675 1.00 6.99 184 VAL A C 1
ATOM 1347 O O . VAL A 1 184 ? 20.236 8.897 20.461 1.00 6.73 184 VAL A O 1
ATOM 1351 N N . PHE A 1 185 ? 20.107 10.669 21.832 1.00 5.12 185 PHE A N 1
ATOM 1352 C CA . PHE A 1 185 ? 20.866 9.994 22.885 1.00 5.90 185 PHE A CA 1
ATOM 1353 C C . PHE A 1 185 ? 20.018 9.280 23.918 1.00 7.03 185 PHE A C 1
ATOM 1354 O O . PHE A 1 185 ? 20.552 8.610 24.809 1.00 8.55 185 PHE A O 1
ATOM 1362 N N . ASN A 1 186 ? 18.700 9.417 23.779 1.00 5.27 186 ASN A N 1
ATOM 1363 C CA A ASN A 1 186 ? 17.748 8.737 24.641 0.51 7.22 186 ASN A CA 1
ATOM 1364 C CA B ASN A 1 186 ? 17.739 8.738 24.646 0.49 7.22 186 ASN A CA 1
ATOM 1365 C C . ASN A 1 186 ? 17.903 9.044 26.130 1.00 7.96 186 ASN A C 1
ATOM 1366 O O . ASN A 1 186 ? 17.705 8.168 26.986 1.00 5.06 186 ASN A O 1
ATOM 1375 N N . ALA A 1 187 ? 18.253 10.288 26.439 1.00 6.09 187 ALA A N 1
ATOM 1376 C CA . ALA A 1 187 ? 18.390 10.702 27.830 1.00 4.62 187 ALA A CA 1
ATOM 1377 C C . ALA A 1 187 ? 17.069 11.256 28.362 1.00 6.97 187 ALA A C 1
ATOM 1378 O O . ALA A 1 187 ? 16.182 11.607 27.599 1.00 7.71 187 ALA A O 1
ATOM 1380 N N . LYS A 1 188 ? 16.932 11.317 29.681 1.00 6.58 188 LYS A N 1
ATOM 1381 C CA . LYS A 1 188 ? 15.831 12.071 30.268 1.00 7.73 188 LYS A CA 1
ATOM 1382 C C . LYS A 1 188 ? 16.361 13.476 30.505 1.00 6.49 188 LYS A C 1
ATOM 1383 O O . LYS A 1 188 ? 17.517 13.653 30.893 1.00 4.81 188 LYS A O 1
ATOM 1389 N N . VAL A 1 189 ? 15.530 14.479 30.265 1.00 5.48 189 VAL A N 1
ATOM 1390 C CA . VAL A 1 189 ? 16.036 15.846 30.234 1.00 4.08 189 VAL A CA 1
ATOM 1391 C C . VAL A 1 189 ? 15.374 16.776 31.239 1.00 3.86 189 VAL A C 1
ATOM 1392 O O . VAL A 1 189 ? 14.141 16.840 31.331 1.00 5.95 189 VAL A O 1
ATOM 1396 N N . ILE A 1 190 ? 16.198 17.490 31.997 1.00 3.26 190 ILE A N 1
ATOM 1397 C CA . ILE A 1 190 ? 15.716 18.650 32.737 1.00 5.46 190 ILE A CA 1
ATOM 1398 C C . ILE A 1 190 ? 16.076 19.908 31.966 1.00 4.40 190 ILE A C 1
ATOM 1399 O O . ILE A 1 190 ? 17.248 20.162 31.707 1.00 4.52 190 ILE A O 1
ATOM 1404 N N . ALA A 1 191 ? 15.067 20.696 31.610 1.00 3.99 191 ALA A N 1
ATOM 1405 C CA . ALA A 1 191 ? 15.302 21.960 30.921 1.00 7.49 191 ALA A CA 1
ATOM 1406 C C . ALA A 1 191 ? 15.230 23.106 31.920 1.00 7.19 191 ALA A C 1
ATOM 1407 O O . ALA A 1 191 ? 14.246 23.246 32.636 1.00 6.63 191 ALA A O 1
ATOM 1409 N N . ILE A 1 192 ? 16.278 23.921 31.971 1.00 7.16 192 ILE A N 1
ATOM 1410 C CA . ILE A 1 192 ? 16.336 25.013 32.942 1.00 6.48 192 ILE A CA 1
ATOM 1411 C C . ILE A 1 192 ? 16.627 26.322 32.226 1.00 7.22 192 ILE A C 1
ATOM 1412 O O . ILE A 1 192 ? 17.558 26.394 31.425 1.00 6.95 192 ILE A O 1
ATOM 1417 N N . ASP A 1 193 ? 15.831 27.357 32.509 1.00 7.78 193 ASP A N 1
ATOM 1418 C CA . ASP A 1 193 ? 16.014 28.664 31.867 1.00 8.52 193 ASP A CA 1
ATOM 1419 C C . ASP A 1 193 ? 15.404 29.730 32.787 1.00 8.36 193 ASP A C 1
ATOM 1420 O O . ASP A 1 193 ? 14.856 29.403 33.845 1.00 7.97 193 ASP A O 1
ATOM 1425 N N . VAL A 1 194 ? 15.518 30.994 32.408 1.00 8.28 194 VAL A N 1
ATOM 1426 C CA . VAL A 1 194 ? 14.884 32.070 33.170 1.00 11.01 194 VAL A CA 1
ATOM 1427 C C . VAL A 1 194 ? 13.655 32.615 32.439 1.00 11.23 194 VAL A C 1
ATOM 1428 O O . VAL A 1 194 ? 13.021 33.570 32.890 1.00 14.57 194 VAL A O 1
ATOM 1432 N N . ASN A 1 195 ? 13.328 31.992 31.314 1.00 10.65 195 ASN A N 1
ATOM 1433 C CA . ASN A 1 195 ? 12.272 32.463 30.419 1.00 11.99 195 ASN A CA 1
ATOM 1434 C C . ASN A 1 195 ? 11.191 31.391 30.257 1.00 13.97 195 ASN A C 1
ATOM 1435 O O . ASN A 1 195 ? 11.465 30.307 29.734 1.00 10.75 195 ASN A O 1
ATOM 1440 N N . ASP A 1 196 ? 9.969 31.686 30.699 1.00 10.66 196 ASP A N 1
ATOM 1441 C CA . ASP A 1 196 ? 8.889 30.694 30.667 1.00 11.47 196 ASP A CA 1
ATOM 1442 C C . ASP A 1 196 ? 8.494 30.248 29.259 1.00 12.08 196 ASP A C 1
ATOM 1443 O O . ASP A 1 196 ? 8.114 29.091 29.046 1.00 9.19 196 ASP A O 1
ATOM 1448 N N . GLU A 1 197 ? 8.577 31.162 28.299 1.00 11.45 197 GLU A N 1
ATOM 1449 C CA . GLU A 1 197 ? 8.305 30.813 26.909 1.00 8.71 197 GLU A CA 1
ATOM 1450 C C . GLU A 1 197 ? 9.301 29.775 26.378 1.00 8.04 197 GLU A C 1
ATOM 1451 O O . GLU A 1 197 ? 8.910 28.844 25.687 1.00 11.28 197 GLU A O 1
ATOM 1457 N N . GLN A 1 198 ? 10.586 29.931 26.696 1.00 7.25 198 GLN A N 1
ATOM 1458 C CA . GLN A 1 198 ? 11.565 28.928 26.305 1.00 7.88 198 GLN A CA 1
ATOM 1459 C C . GLN A 1 198 ? 11.240 27.585 26.956 1.00 8.79 198 GLN A C 1
ATOM 1460 O O . GLN A 1 198 ? 11.370 26.530 26.336 1.00 10.27 198 GLN A O 1
ATOM 1466 N N . LEU A 1 199 ? 10.835 27.627 28.219 1.00 7.67 199 LEU A N 1
ATOM 1467 C CA . LEU A 1 199 ? 10.559 26.405 28.956 1.00 6.10 199 LEU A CA 1
ATOM 1468 C C . LEU A 1 199 ? 9.308 25.733 28.419 1.00 7.71 199 LEU A C 1
ATOM 1469 O O . LEU A 1 199 ? 9.234 24.508 28.343 1.00 8.34 199 LEU A O 1
ATOM 1474 N N . LYS A 1 200 ? 8.324 26.546 28.050 1.00 7.63 200 LYS A N 1
ATOM 1475 C CA . LYS A 1 200 ? 7.072 26.032 27.527 1.00 11.87 200 LYS A CA 1
ATOM 1476 C C . LYS A 1 200 ? 7.337 25.285 26.217 1.00 10.96 200 LYS A C 1
ATOM 1477 O O . LYS A 1 200 ? 6.783 24.220 25.974 1.00 10.13 200 LYS A O 1
ATOM 1483 N N . LEU A 1 201 ? 8.217 25.838 25.394 1.00 12.64 201 LEU A N 1
ATOM 1484 C CA . LEU A 1 201 ? 8.573 25.192 24.138 1.00 14.82 201 LEU A CA 1
ATOM 1485 C C . LEU A 1 201 ? 9.323 23.884 24.409 1.00 14.72 201 LEU A C 1
ATOM 1486 O O . LEU A 1 201 ? 9.076 22.874 23.744 1.00 11.37 201 LEU A O 1
ATOM 1491 N N . ALA A 1 202 ? 10.225 23.907 25.394 1.00 11.70 202 ALA A N 1
ATOM 1492 C CA . ALA A 1 202 ? 10.987 22.707 25.759 1.00 11.74 202 ALA A CA 1
ATOM 1493 C C . ALA A 1 202 ? 10.064 21.569 26.178 1.00 10.22 202 ALA A C 1
ATOM 1494 O O . ALA A 1 202 ? 10.251 20.419 25.784 1.00 7.19 202 ALA A O 1
ATOM 1496 N N . THR A 1 203 ? 9.072 21.899 26.995 1.00 11.83 203 THR A N 1
ATOM 1497 C CA . THR A 1 203 ? 8.108 20.915 27.462 1.00 11.55 203 THR A CA 1
ATOM 1498 C C . THR A 1 203 ? 7.294 20.351 26.304 1.00 13.34 203 THR A C 1
ATOM 1499 O O . THR A 1 203 ? 7.070 19.142 26.233 1.00 13.90 203 THR A O 1
ATOM 1503 N N . GLU A 1 204 ? 6.857 21.230 25.403 1.00 13.09 204 GLU A N 1
ATOM 1504 C CA . GLU A 1 204 ? 6.184 20.814 24.171 1.00 16.12 204 GLU A CA 1
ATOM 1505 C C . GLU A 1 204 ? 7.029 19.796 23.409 1.00 16.70 204 GLU A C 1
ATOM 1506 O O . GLU A 1 204 ? 6.514 18.852 22.825 1.00 18.48 204 GLU A O 1
ATOM 1512 N N . MET A 1 205 ? 8.338 20.002 23.419 1.00 12.44 205 MET A N 1
ATOM 1513 C CA . MET A 1 205 ? 9.237 19.150 22.665 1.00 16.38 205 MET A CA 1
ATOM 1514 C C . MET A 1 205 ? 9.787 17.974 23.460 1.00 19.52 205 MET A C 1
ATOM 1515 O O . MET A 1 205 ? 10.751 17.350 23.038 1.00 19.17 205 MET A O 1
ATOM 1520 N N . GLY A 1 206 ? 9.182 17.687 24.611 1.00 19.03 206 GLY A N 1
ATOM 1521 C CA . GLY A 1 206 ? 9.457 16.452 25.320 1.00 16.15 206 GLY A CA 1
ATOM 1522 C C . GLY A 1 206 ? 10.309 16.550 26.576 1.00 15.89 206 GLY A C 1
ATOM 1523 O O . GLY A 1 206 ? 10.622 15.527 27.171 1.00 11.13 206 GLY A O 1
ATOM 1524 N N . ALA A 1 207 ? 10.699 17.754 26.982 1.00 12.25 207 ALA A N 1
ATOM 1525 C CA . ALA A 1 207 ? 11.517 17.879 28.186 1.00 8.06 207 ALA A CA 1
ATOM 1526 C C . ALA A 1 207 ? 10.790 17.210 29.354 1.00 10.58 207 ALA A C 1
ATOM 1527 O O . ALA A 1 207 ? 9.603 17.450 29.579 1.00 7.72 207 ALA A O 1
ATOM 1529 N N . ASP A 1 208 ? 11.493 16.338 30.060 1.00 5.74 208 ASP A N 1
ATOM 1530 C CA . ASP A 1 208 ? 10.884 15.597 31.159 1.00 12.38 208 ASP A CA 1
ATOM 1531 C C . ASP A 1 208 ? 10.503 16.487 32.337 1.00 13.32 208 ASP A C 1
ATOM 1532 O O . ASP A 1 208 ? 9.422 16.336 32.908 1.00 11.33 208 ASP A O 1
ATOM 1537 N N . LEU A 1 209 ? 11.409 17.386 32.712 1.00 9.09 209 LEU A N 1
ATOM 1538 C CA . LEU A 1 209 ? 11.153 18.353 33.774 1.00 7.54 209 LEU A CA 1
ATOM 1539 C C . LEU A 1 209 ? 11.562 19.710 33.251 1.00 9.57 209 LEU A C 1
ATOM 1540 O O . LEU A 1 209 ? 12.406 19.797 32.367 1.00 7.72 209 LEU A O 1
ATOM 1545 N N . ALA A 1 210 ? 10.962 20.765 33.789 1.00 7.10 210 ALA A N 1
ATOM 1546 C CA . ALA A 1 210 ? 11.280 22.127 33.372 1.00 8.77 210 ALA A CA 1
ATOM 1547 C C . ALA A 1 210 ? 11.344 22.993 34.615 1.00 11.77 210 ALA A C 1
ATOM 1548 O O . ALA A 1 210 ? 10.459 22.921 35.459 1.00 11.50 210 ALA A O 1
ATOM 1550 N N . ILE A 1 211 ? 12.408 23.776 34.750 1.00 9.11 211 ILE A N 1
ATOM 1551 C CA . ILE A 1 211 ? 12.576 24.631 35.921 1.00 11.56 211 ILE A CA 1
ATOM 1552 C C . ILE A 1 211 ? 12.942 26.051 35.522 1.00 12.03 211 ILE A C 1
ATOM 1553 O O . ILE A 1 211 ? 13.874 26.274 34.738 1.00 9.62 211 ILE A O 1
ATOM 1558 N N . ASN A 1 212 ? 12.217 27.017 36.073 1.00 9.10 212 ASN A N 1
ATOM 1559 C CA . ASN A 1 212 ? 12.586 28.407 35.904 1.00 6.30 212 ASN A CA 1
ATOM 1560 C C . ASN A 1 212 ? 13.484 28.790 37.068 1.00 11.71 212 ASN A C 1
ATOM 1561 O O . ASN A 1 212 ? 13.039 28.847 38.216 1.00 10.83 212 ASN A O 1
ATOM 1566 N N . SER A 1 213 ? 14.756 29.043 36.777 1.00 8.32 213 SER A N 1
ATOM 1567 C CA . SER A 1 213 ? 15.729 29.319 37.833 1.00 12.48 213 SER A CA 1
ATOM 1568 C C . SER A 1 213 ? 15.622 30.739 38.419 1.00 15.83 213 SER A C 1
ATOM 1569 O O . SER A 1 213 ? 16.334 31.078 39.360 1.00 16.05 213 SER A O 1
ATOM 1572 N N . HIS A 1 214 ? 14.745 31.566 37.862 1.00 10.85 214 HIS A N 1
ATOM 1573 C CA . HIS A 1 214 ? 14.416 32.831 38.510 1.00 12.49 214 HIS A CA 1
ATOM 1574 C C . HIS A 1 214 ? 13.351 32.651 39.583 1.00 19.03 214 HIS A C 1
ATOM 1575 O O . HIS A 1 214 ? 13.262 33.449 40.511 1.00 20.26 214 HIS A O 1
ATOM 1582 N N . THR A 1 215 ? 12.548 31.599 39.463 1.00 17.61 215 THR A N 1
ATOM 1583 C CA . THR A 1 215 ? 11.489 31.365 40.435 1.00 19.67 215 THR A CA 1
ATOM 1584 C C . THR A 1 215 ? 11.774 30.194 41.370 1.00 23.69 215 THR A C 1
ATOM 1585 O O . THR A 1 215 ? 11.182 30.105 42.441 1.00 20.04 215 THR A O 1
ATOM 1589 N N . GLU A 1 216 ? 12.673 29.293 40.979 1.00 18.40 216 GLU A N 1
ATOM 1590 C CA . GLU A 1 216 ? 13.026 28.165 41.850 1.00 21.15 216 GLU A CA 1
ATOM 1591 C C . GLU A 1 216 ? 14.529 27.983 41.999 1.00 15.91 216 GLU A C 1
ATOM 1592 O O . GLU A 1 216 ? 15.312 28.527 41.222 1.00 17.97 216 GLU A O 1
ATOM 1598 N N . ASP A 1 217 ? 14.921 27.208 43.006 1.00 15.57 217 ASP A N 1
ATOM 1599 C CA . ASP A 1 217 ? 16.323 26.857 43.228 1.00 17.59 217 ASP A CA 1
ATOM 1600 C C . ASP A 1 217 ? 16.630 25.638 42.363 1.00 20.32 217 ASP A C 1
ATOM 1601 O O . ASP A 1 217 ? 16.437 24.498 42.798 1.00 18.00 217 ASP A O 1
ATOM 1606 N N . ALA A 1 218 ? 17.100 25.889 41.141 1.00 18.21 218 ALA A N 1
ATOM 1607 C CA . ALA A 1 218 ? 17.230 24.848 40.122 1.00 15.35 218 ALA A CA 1
ATOM 1608 C C . ALA A 1 218 ? 17.978 23.603 40.588 1.00 10.55 218 ALA A C 1
ATOM 1609 O O . ALA A 1 218 ? 17.457 22.496 40.458 1.00 13.20 218 ALA A O 1
ATOM 1611 N N . ALA A 1 219 ? 19.183 23.782 41.133 1.00 8.72 219 ALA A N 1
ATOM 1612 C CA . ALA A 1 219 ? 20.021 22.640 41.511 1.00 12.16 219 ALA A CA 1
ATOM 1613 C C . ALA A 1 219 ? 19.360 21.809 42.600 1.00 14.96 219 ALA A C 1
ATOM 1614 O O . ALA A 1 219 ? 19.415 20.570 42.588 1.00 12.00 219 ALA A O 1
ATOM 1616 N N . LYS A 1 220 ? 18.711 22.496 43.533 1.00 12.45 220 LYS A N 1
ATOM 1617 C CA . LYS A 1 220 ? 18.000 21.822 44.601 1.00 12.28 220 LYS A CA 1
ATOM 1618 C C . LYS A 1 220 ? 16.859 20.980 44.035 1.00 13.33 220 LYS A C 1
ATOM 1619 O O . LYS A 1 220 ? 16.678 19.830 44.432 1.00 13.75 220 LYS A O 1
ATOM 1625 N N . ILE A 1 221 ? 16.095 21.548 43.103 1.00 11.36 221 ILE A N 1
ATOM 1626 C CA . ILE A 1 221 ? 14.969 20.826 42.503 1.00 11.28 221 ILE A CA 1
ATOM 1627 C C . ILE A 1 221 ? 15.453 19.620 41.686 1.00 13.59 221 ILE A C 1
ATOM 1628 O O . ILE A 1 221 ? 14.840 18.546 41.709 1.00 12.54 221 ILE A O 1
ATOM 1633 N N . VAL A 1 222 ? 16.560 19.804 40.971 1.00 12.47 222 VAL A N 1
ATOM 1634 C CA . VAL A 1 222 ? 17.179 18.706 40.235 1.00 12.91 222 VAL A CA 1
ATOM 1635 C C . VAL A 1 222 ? 17.563 17.575 41.195 1.00 10.18 222 VAL A C 1
ATOM 1636 O O . VAL A 1 222 ? 17.246 16.408 40.955 1.00 10.12 222 VAL A O 1
ATOM 1640 N N . GLN A 1 223 ? 18.242 17.928 42.282 1.00 10.10 223 GLN A N 1
ATOM 1641 C CA . GLN A 1 223 ? 18.678 16.930 43.262 1.00 19.36 223 GLN A CA 1
ATOM 1642 C C . GLN A 1 223 ? 17.490 16.174 43.844 1.00 15.99 223 GLN A C 1
ATOM 1643 O O . GLN A 1 223 ? 17.501 14.942 43.934 1.00 13.02 223 GLN A O 1
ATOM 1649 N N . GLU A 1 224 ? 16.455 16.913 44.222 1.00 14.29 224 GLU A N 1
ATOM 1650 C CA . GLU A 1 224 ? 15.270 16.299 44.808 1.00 15.65 224 GLU A CA 1
ATOM 1651 C C . GLU A 1 224 ? 14.538 15.369 43.845 1.00 14.61 224 GLU A C 1
ATOM 1652 O O . GLU A 1 224 ? 14.158 14.266 44.214 1.00 14.98 224 GLU A O 1
ATOM 1658 N N . LYS A 1 225 ? 14.349 15.805 42.609 1.00 12.26 225 LYS A N 1
ATOM 1659 C CA . LYS A 1 225 ? 13.509 15.059 41.679 1.00 15.70 225 LYS A CA 1
ATOM 1660 C C . LYS A 1 225 ? 14.225 13.914 40.954 1.00 14.83 225 LYS A C 1
ATOM 1661 O O . LYS A 1 225 ? 13.585 12.962 40.524 1.00 18.39 225 LYS A O 1
ATOM 1667 N N . THR A 1 226 ? 15.547 13.989 40.841 1.00 12.64 226 THR A N 1
ATOM 1668 C CA . THR A 1 226 ? 16.272 13.021 40.024 1.00 12.13 226 THR A CA 1
ATOM 1669 C C . THR A 1 226 ? 17.404 12.320 40.764 1.00 13.72 226 THR A C 1
ATOM 1670 O O . THR A 1 226 ? 17.946 11.330 40.274 1.00 16.41 226 THR A O 1
ATOM 1674 N N . GLY A 1 227 ? 17.769 12.837 41.933 1.00 9.05 227 GLY A N 1
ATOM 1675 C CA . GLY A 1 227 ? 18.913 12.323 42.668 1.00 12.65 227 GLY A CA 1
ATOM 1676 C C . GLY A 1 227 ? 20.194 13.007 42.219 1.00 11.77 227 GLY A C 1
ATOM 1677 O O . GLY A 1 227 ? 21.287 12.655 42.653 1.00 12.16 227 GLY A O 1
ATOM 1678 N N . GLY A 1 228 ? 20.046 14.008 41.357 1.00 9.36 228 GLY A N 1
ATOM 1679 C CA . GLY A 1 228 ? 21.175 14.699 40.770 1.00 7.05 228 GLY A CA 1
ATOM 1680 C C . GLY A 1 228 ? 21.332 14.212 39.338 1.00 9.48 228 GLY A C 1
ATOM 1681 O O . GLY A 1 228 ? 21.248 13.012 39.081 1.00 5.54 228 GLY A O 1
ATOM 1682 N N . ALA A 1 229 ? 21.544 15.136 38.402 1.00 7.57 229 ALA A N 1
ATOM 1683 C CA . ALA A 1 229 ? 21.715 14.761 36.998 1.00 5.51 229 ALA A CA 1
ATOM 1684 C C . ALA A 1 229 ? 23.026 14.021 36.774 1.00 2.43 229 ALA A C 1
ATOM 1685 O O . ALA A 1 229 ? 24.030 14.334 37.392 1.00 3.85 229 ALA A O 1
ATOM 1687 N N . HIS A 1 230 ? 23.023 13.053 35.863 1.00 3.37 230 HIS A N 1
ATOM 1688 C CA . HIS A 1 230 ? 24.254 12.361 35.512 1.00 6.39 230 HIS A CA 1
ATOM 1689 C C . HIS A 1 230 ? 25.195 13.283 34.748 1.00 4.15 230 HIS A C 1
ATOM 1690 O O . HIS A 1 230 ? 26.413 13.121 34.784 1.00 4.89 230 HIS A O 1
ATOM 1697 N N . ALA A 1 231 ? 24.618 14.258 34.060 1.00 6.02 231 ALA A N 1
ATOM 1698 C CA . ALA A 1 231 ? 25.409 15.214 33.302 1.00 6.65 231 ALA A CA 1
ATOM 1699 C C . ALA A 1 231 ? 24.668 16.529 33.116 1.00 5.67 231 ALA A C 1
ATOM 1700 O O . ALA A 1 231 ? 23.449 16.619 33.325 1.00 4.64 231 ALA A O 1
ATOM 1702 N N . ALA A 1 232 ? 25.410 17.548 32.708 1.00 3.59 232 ALA A N 1
ATOM 1703 C CA . ALA A 1 232 ? 24.811 18.826 32.373 1.00 3.97 232 ALA A CA 1
ATOM 1704 C C . ALA A 1 232 ? 25.441 19.420 31.112 1.00 4.73 232 ALA A C 1
ATOM 1705 O O . ALA A 1 232 ? 26.637 19.266 30.858 1.00 5.22 232 ALA A O 1
ATOM 1707 N N . VAL A 1 233 ? 24.626 20.101 30.329 1.00 2.32 233 VAL A N 1
ATOM 1708 C CA . VAL A 1 233 ? 25.145 20.908 29.234 1.00 3.08 233 VAL A CA 1
ATOM 1709 C C . VAL A 1 233 ? 24.676 22.338 29.433 1.00 3.20 233 VAL A C 1
ATOM 1710 O O . VAL A 1 233 ? 23.474 22.598 29.512 1.00 3.54 233 VAL A O 1
ATOM 1714 N N . VAL A 1 234 ? 25.621 23.264 29.525 1.00 3.77 234 VAL A N 1
ATOM 1715 C CA . VAL A 1 234 ? 25.254 24.641 29.794 1.00 4.57 234 VAL A CA 1
ATOM 1716 C C . VAL A 1 234 ? 25.407 25.488 28.549 1.00 4.22 234 VAL A C 1
ATOM 1717 O O . VAL A 1 234 ? 26.529 25.791 28.151 1.00 3.53 234 VAL A O 1
ATOM 1721 N N . THR A 1 235 ? 24.273 25.879 27.967 1.00 2.52 235 THR A N 1
ATOM 1722 C CA . THR A 1 235 ? 24.243 26.732 26.781 1.00 6.39 235 THR A CA 1
ATOM 1723 C C . THR A 1 235 ? 23.662 28.113 27.116 1.00 11.66 235 THR A C 1
ATOM 1724 O O . THR A 1 235 ? 23.108 28.783 26.252 1.00 23.59 235 THR A O 1
ATOM 1728 N N . ALA A 1 236 ? 23.783 28.528 28.370 1.00 5.46 236 ALA A N 1
ATOM 1729 C CA . ALA A 1 236 ? 23.229 29.804 28.817 1.00 7.62 236 ALA A CA 1
ATOM 1730 C C . ALA A 1 236 ? 24.252 30.923 28.717 1.00 8.31 236 ALA A C 1
ATOM 1731 O O . ALA A 1 236 ? 25.455 30.686 28.723 1.00 10.06 236 ALA A O 1
ATOM 1733 N N . VAL A 1 237 ? 23.773 32.154 28.638 1.00 9.35 237 VAL A N 1
ATOM 1734 C CA . VAL A 1 237 ? 24.671 33.292 28.490 1.00 4.40 237 VAL A CA 1
ATOM 1735 C C . VAL A 1 237 ? 24.863 34.030 29.825 1.00 11.50 237 VAL A C 1
ATOM 1736 O O . VAL A 1 237 ? 25.026 35.242 29.855 1.00 9.82 237 VAL A O 1
ATOM 1740 N N . ALA A 1 238 ? 24.867 33.283 30.924 1.00 11.41 238 ALA A N 1
ATOM 1741 C CA . ALA A 1 238 ? 25.043 33.875 32.253 1.00 12.53 238 ALA A CA 1
ATOM 1742 C C . ALA A 1 238 ? 25.796 32.913 33.173 1.00 11.47 238 ALA A C 1
ATOM 1743 O O . ALA A 1 238 ? 25.480 31.726 33.220 1.00 8.56 238 ALA A O 1
ATOM 1745 N N . LYS A 1 239 ? 26.789 33.427 33.897 1.00 9.15 239 LYS A N 1
ATOM 1746 C CA . LYS A 1 239 ? 27.633 32.586 34.743 1.00 8.34 239 LYS A CA 1
ATOM 1747 C C . LYS A 1 239 ? 26.870 31.807 35.814 1.00 9.78 239 LYS A C 1
ATOM 1748 O O . LYS A 1 239 ? 27.323 30.744 36.228 1.00 9.90 239 LYS A O 1
ATOM 1754 N N . ALA A 1 240 ? 25.727 32.331 36.256 1.00 8.18 240 ALA A N 1
ATOM 1755 C CA . ALA A 1 240 ? 24.924 31.650 37.278 1.00 10.64 240 ALA A CA 1
ATOM 1756 C C . ALA A 1 240 ? 24.514 30.256 36.813 1.00 9.91 240 ALA A C 1
ATOM 1757 O O . ALA A 1 240 ? 24.421 29.328 37.612 1.00 6.06 240 ALA A O 1
ATOM 1759 N N . ALA A 1 241 ? 24.252 30.112 35.515 1.00 6.64 241 ALA A N 1
ATOM 1760 C CA . ALA A 1 241 ? 23.859 28.805 34.988 1.00 8.25 241 ALA A CA 1
ATOM 1761 C C . ALA A 1 241 ? 24.985 27.786 35.110 1.00 4.74 241 ALA A C 1
ATOM 1762 O O . ALA A 1 241 ? 24.739 26.612 35.406 1.00 9.73 241 ALA A O 1
ATOM 1764 N N . PHE A 1 242 ? 26.220 28.226 34.868 1.00 6.05 242 PHE A N 1
ATOM 1765 C CA . PHE A 1 242 ? 27.384 27.348 34.973 1.00 5.61 242 PHE A CA 1
ATOM 1766 C C . PHE A 1 242 ? 27.595 26.945 36.424 1.00 9.27 242 PHE A C 1
ATOM 1767 O O . PHE A 1 242 ? 27.831 25.774 36.732 1.00 6.64 242 PHE A O 1
ATOM 1775 N N . ASN A 1 243 ? 27.507 27.921 37.321 1.00 7.52 243 ASN A N 1
ATOM 1776 C CA . ASN A 1 243 ? 27.662 27.619 38.742 1.00 10.30 243 ASN A CA 1
ATOM 1777 C C . ASN A 1 243 ? 26.601 26.624 39.213 1.00 6.80 243 ASN A C 1
ATOM 1778 O O . ASN A 1 243 ? 26.902 25.698 39.961 1.00 7.93 243 ASN A O 1
ATOM 1783 N N . SER A 1 244 ? 25.359 26.819 38.771 1.00 7.56 244 SER A N 1
ATOM 1784 C CA . SER A 1 244 ? 24.247 25.958 39.184 1.00 5.37 244 SER A CA 1
ATOM 1785 C C . SER A 1 244 ? 24.403 24.510 38.722 1.00 8.74 244 SER A C 1
ATOM 1786 O O . SER A 1 244 ? 24.161 23.569 39.488 1.00 7.54 244 SER A O 1
ATOM 1789 N N . ALA A 1 245 ? 24.808 24.339 37.462 1.00 5.42 245 ALA A N 1
ATOM 1790 C CA . ALA A 1 245 ? 25.013 23.025 36.878 1.00 5.03 245 ALA A CA 1
ATOM 1791 C C . ALA A 1 245 ? 25.971 22.181 37.716 1.00 8.81 245 ALA A C 1
ATOM 1792 O O . ALA A 1 245 ? 25.762 20.983 37.887 1.00 6.71 245 ALA A O 1
ATOM 1794 N N . VAL A 1 246 ? 27.027 22.807 38.228 1.00 6.66 246 VAL A N 1
ATOM 1795 C CA . VAL A 1 246 ? 27.986 22.101 39.072 1.00 6.18 246 VAL A CA 1
ATOM 1796 C C . VAL A 1 246 ? 27.328 21.533 40.337 1.00 13.81 246 VAL A C 1
ATOM 1797 O O . VAL A 1 246 ? 27.677 20.437 40.782 1.00 14.90 246 VAL A O 1
ATOM 1801 N N . ASP A 1 247 ? 26.357 22.264 40.881 1.00 12.34 247 ASP A N 1
ATOM 1802 C CA . ASP A 1 247 ? 25.577 21.796 42.032 1.00 9.97 247 ASP A CA 1
ATOM 1803 C C . ASP A 1 247 ? 24.503 20.800 41.663 1.00 12.89 247 ASP A C 1
ATOM 1804 O O . ASP A 1 247 ? 24.039 20.052 42.523 1.00 9.83 247 ASP A O 1
ATOM 1809 N N . ALA A 1 248 ? 24.092 20.792 40.396 1.00 5.68 248 ALA A N 1
ATOM 1810 C CA . ALA A 1 248 ? 22.921 20.014 40.013 1.00 7.91 248 ALA A CA 1
ATOM 1811 C C . ALA A 1 248 ? 23.242 18.570 39.633 1.00 5.78 248 ALA A C 1
ATOM 1812 O O . ALA A 1 248 ? 22.338 17.745 39.573 1.00 5.58 248 ALA A O 1
ATOM 1814 N N . VAL A 1 249 ? 24.511 18.270 39.366 1.00 6.25 249 VAL A N 1
ATOM 1815 C CA . VAL A 1 249 ? 24.894 16.904 39.011 1.00 6.13 249 VAL A CA 1
ATOM 1816 C C . VAL A 1 249 ? 25.108 16.017 40.248 1.00 6.95 249 VAL A C 1
ATOM 1817 O O . VAL A 1 249 ? 25.291 16.515 41.351 1.00 8.66 249 VAL A O 1
ATOM 1821 N N . ARG A 1 250 ? 25.058 14.704 40.057 1.00 5.11 250 ARG A N 1
ATOM 1822 C CA . ARG A 1 250 ? 25.363 13.774 41.133 1.00 6.14 250 ARG A CA 1
ATOM 1823 C C . ARG A 1 250 ? 26.863 13.560 41.132 1.00 5.31 250 ARG A C 1
ATOM 1824 O O . ARG A 1 250 ? 27.548 13.996 40.205 1.00 4.84 250 ARG A O 1
ATOM 1832 N N . ALA A 1 251 ? 27.364 12.874 42.153 1.00 5.50 251 ALA A N 1
ATOM 1833 C CA . ALA A 1 251 ? 28.788 12.555 42.244 1.00 7.72 251 ALA A CA 1
ATOM 1834 C C . ALA A 1 251 ? 29.229 11.851 40.962 1.00 4.43 251 ALA A C 1
ATOM 1835 O O . ALA A 1 251 ? 28.461 11.097 40.385 1.00 6.97 251 ALA A O 1
ATOM 1837 N N . GLY A 1 252 ? 30.449 12.118 40.513 1.00 6.32 252 GLY A N 1
ATOM 1838 C CA . GLY A 1 252 ? 30.939 11.546 39.274 1.00 5.64 252 GLY A CA 1
ATOM 1839 C C . GLY A 1 252 ? 30.366 12.191 38.018 1.00 10.44 252 GLY A C 1
ATOM 1840 O O . GLY A 1 252 ? 30.757 11.840 36.903 1.00 7.40 252 GLY A O 1
ATOM 1841 N N . GLY A 1 253 ? 29.443 13.135 38.185 1.00 8.00 253 GLY A N 1
ATOM 1842 C CA . GLY A 1 253 ? 28.763 13.737 37.043 1.00 8.55 253 GLY A CA 1
ATOM 1843 C C . GLY A 1 253 ? 29.632 14.719 36.267 1.00 8.43 253 GLY A C 1
ATOM 1844 O O . GLY A 1 253 ? 30.563 15.306 36.824 1.00 8.55 253 GLY A O 1
ATOM 1845 N N . ARG A 1 254 ? 29.326 14.886 34.982 1.00 6.29 254 ARG A N 1
ATOM 1846 C CA . ARG A 1 254 ? 30.072 15.774 34.098 1.00 4.54 254 ARG A CA 1
ATOM 1847 C C . ARG A 1 254 ? 29.246 16.977 33.621 1.00 7.35 254 ARG A C 1
ATOM 1848 O O . ARG A 1 254 ? 28.153 16.830 33.044 1.00 7.06 254 ARG A O 1
ATOM 1856 N N . VAL A 1 255 ? 29.779 18.168 33.885 1.00 3.69 255 VAL A N 1
ATOM 1857 C CA . VAL A 1 255 ? 29.245 19.410 33.352 1.00 2.83 255 VAL A CA 1
ATOM 1858 C C . VAL A 1 255 ? 30.000 19.818 32.077 1.00 5.26 255 VAL A C 1
ATOM 1859 O O . VAL A 1 255 ? 31.232 19.971 32.087 1.00 4.62 255 VAL A O 1
ATOM 1863 N N . VAL A 1 256 ? 29.268 19.963 30.972 1.00 3.84 256 VAL A N 1
ATOM 1864 C CA . VAL A 1 256 ? 29.874 20.430 29.723 1.00 3.03 256 VAL A CA 1
ATOM 1865 C C . VAL A 1 256 ? 29.530 21.902 29.502 1.00 3.03 256 VAL A C 1
ATOM 1866 O O . VAL A 1 256 ? 28.364 22.270 29.332 1.00 2.80 256 VAL A O 1
ATOM 1870 N N . ALA A 1 257 ? 30.553 22.744 29.520 1.00 4.24 257 ALA A N 1
ATOM 1871 C CA . ALA A 1 257 ? 30.362 24.181 29.307 1.00 5.60 257 ALA A CA 1
ATOM 1872 C C . ALA A 1 257 ? 30.361 24.477 27.818 1.00 6.94 257 ALA A C 1
ATOM 1873 O O . ALA A 1 257 ? 31.250 24.029 27.100 1.00 4.89 257 ALA A O 1
ATOM 1875 N N . VAL A 1 258 ? 29.358 25.224 27.360 1.00 7.54 258 VAL A N 1
ATOM 1876 C CA . VAL A 1 258 ? 29.225 25.559 25.948 1.00 5.85 258 VAL A CA 1
ATOM 1877 C C . VAL A 1 258 ? 29.051 27.075 25.730 1.00 4.25 258 VAL A C 1
ATOM 1878 O O . VAL A 1 258 ? 29.648 27.653 24.816 1.00 7.98 258 VAL A O 1
ATOM 1882 N N . GLY A 1 259 ? 28.236 27.706 26.569 1.00 4.99 259 GLY A N 1
ATOM 1883 C CA . GLY A 1 259 ? 28.003 29.136 26.503 1.00 3.19 259 GLY A CA 1
ATOM 1884 C C . GLY A 1 259 ? 29.280 29.943 26.631 1.00 5.34 259 GLY A C 1
ATOM 1885 O O . GLY A 1 259 ? 30.268 29.498 27.229 1.00 3.78 259 GLY A O 1
ATOM 1886 N N . LEU A 1 260 ? 29.256 31.154 26.090 1.00 5.21 260 LEU A N 1
ATOM 1887 C CA . LEU A 1 260 ? 30.450 31.984 26.097 1.00 5.21 260 LEU A CA 1
ATOM 1888 C C . LEU A 1 260 ? 30.277 33.355 26.775 1.00 6.05 260 LEU A C 1
ATOM 1889 O O . LEU A 1 260 ? 30.760 34.353 26.254 1.00 8.03 260 LEU A O 1
ATOM 1894 N N . PRO A 1 261 ? 29.606 33.410 27.943 1.00 9.41 261 PRO A N 1
ATOM 1895 C CA . PRO A 1 261 ? 29.587 34.722 28.595 1.00 7.36 261 PRO A CA 1
ATOM 1896 C C . PRO A 1 261 ? 31.009 35.126 28.984 1.00 9.95 261 PRO A C 1
ATOM 1897 O O . PRO A 1 261 ? 31.797 34.270 29.389 1.00 8.15 261 PRO A O 1
ATOM 1901 N N . PRO A 1 262 ? 31.347 36.415 28.842 1.00 10.83 262 PRO A N 1
ATOM 1902 C CA . PRO A 1 262 ? 32.707 36.838 29.194 1.00 9.11 262 PRO A CA 1
ATOM 1903 C C . PRO A 1 262 ? 32.800 37.020 30.704 1.00 15.01 262 PRO A C 1
ATOM 1904 O O . PRO A 1 262 ? 32.977 38.136 31.195 1.00 11.46 262 PRO A O 1
ATOM 1908 N N . GLU A 1 263 ? 32.654 35.910 31.428 1.00 12.33 263 GLU A N 1
ATOM 1909 C CA . GLU A 1 263 ? 32.567 35.916 32.884 1.00 12.87 263 GLU A CA 1
ATOM 1910 C C . GLU A 1 263 ? 33.308 34.681 33.390 1.00 15.48 263 GLU A C 1
ATOM 1911 O O . GLU A 1 263 ? 33.674 33.811 32.607 1.00 7.93 263 GLU A O 1
ATOM 1917 N N . SER A 1 264 ? 33.506 34.594 34.697 1.00 11.82 264 SER A N 1
ATOM 1918 C CA . SER A 1 264 ? 34.156 33.436 35.293 1.00 8.80 264 SER A CA 1
ATOM 1919 C C . SER A 1 264 ? 33.129 32.634 36.074 1.00 13.65 264 SER A C 1
ATOM 1920 O O . SER A 1 264 ? 32.277 33.216 36.732 1.00 10.86 264 SER A O 1
ATOM 1923 N N . MET A 1 265 ? 33.202 31.307 36.011 1.00 10.00 265 MET A N 1
ATOM 1924 C CA . MET A 1 265 ? 32.363 30.489 36.882 1.00 9.02 265 MET A CA 1
ATOM 1925 C C . MET A 1 265 ? 33.119 30.170 38.170 1.00 9.64 265 MET A C 1
ATOM 1926 O O . MET A 1 265 ? 34.337 30.368 38.256 1.00 10.90 265 MET A O 1
ATOM 1931 N N . SER A 1 266 ? 32.394 29.703 39.179 1.00 10.32 266 SER A N 1
ATOM 1932 C CA A SER A 1 266 ? 32.992 29.392 40.472 0.42 12.69 266 SER A CA 1
ATOM 1933 C CA B SER A 1 266 ? 33.001 29.385 40.466 0.58 12.69 266 SER A CA 1
ATOM 1934 C C . SER A 1 266 ? 32.807 27.913 40.809 1.00 9.76 266 SER A C 1
ATOM 1935 O O . SER A 1 266 ? 31.727 27.367 40.620 1.00 13.06 266 SER A O 1
ATOM 1940 N N . LEU A 1 267 ? 33.865 27.271 41.299 1.00 10.48 267 LEU A N 1
ATOM 1941 C CA . LEU A 1 267 ? 33.791 25.861 41.711 1.00 9.65 267 LEU A CA 1
ATOM 1942 C C . LEU A 1 267 ? 34.207 25.693 43.165 1.00 12.57 267 LEU A C 1
ATOM 1943 O O . LEU A 1 267 ? 35.358 25.975 43.504 1.00 10.66 267 LEU A O 1
ATOM 1948 N N . ASP A 1 268 ? 33.288 25.207 44.002 1.00 13.31 268 ASP A N 1
ATOM 1949 C CA . ASP A 1 268 ? 33.604 24.825 45.381 1.00 19.25 268 ASP A CA 1
ATOM 1950 C C . ASP A 1 268 ? 34.578 23.673 45.321 1.00 13.22 268 ASP A C 1
ATOM 1951 O O . ASP A 1 268 ? 34.268 22.606 44.776 1.00 11.77 268 ASP A O 1
ATOM 1956 N N . ILE A 1 269 ? 35.768 23.879 45.861 1.00 11.57 269 ILE A N 1
ATOM 1957 C CA . ILE A 1 269 ? 36.809 22.875 45.691 1.00 11.23 269 ILE A CA 1
ATOM 1958 C C . ILE A 1 269 ? 36.519 21.563 46.432 1.00 9.48 269 ILE A C 1
ATOM 1959 O O . ILE A 1 269 ? 36.656 20.492 45.842 1.00 8.59 269 ILE A O 1
ATOM 1964 N N . PRO A 1 270 ? 36.098 21.632 47.712 1.00 11.44 270 PRO A N 1
ATOM 1965 C CA . PRO A 1 270 ? 35.760 20.351 48.355 1.00 9.68 270 PRO A CA 1
ATOM 1966 C C . PRO A 1 270 ? 34.617 19.601 47.667 1.00 11.70 270 PRO A C 1
ATOM 1967 O O . PRO A 1 270 ? 34.651 18.375 47.609 1.00 15.15 270 PRO A O 1
ATOM 1971 N N . ARG A 1 271 ? 33.629 20.317 47.146 1.00 12.37 271 ARG A N 1
ATOM 1972 C CA . ARG A 1 271 ? 32.569 19.675 46.373 1.00 11.44 271 ARG A CA 1
ATOM 1973 C C . ARG A 1 271 ? 33.145 18.995 45.117 1.00 12.30 271 ARG A C 1
ATOM 1974 O O . ARG A 1 271 ? 32.826 17.845 44.812 1.00 8.05 271 ARG A O 1
ATOM 1982 N N . LEU A 1 272 ? 34.020 19.707 44.423 1.00 9.77 272 LEU A N 1
ATOM 1983 C CA . LEU A 1 272 ? 34.616 19.211 43.182 1.00 9.04 272 LEU A CA 1
ATOM 1984 C C . LEU A 1 272 ? 35.414 17.930 43.425 1.00 13.19 272 LEU A C 1
ATOM 1985 O O . LEU A 1 272 ? 35.356 16.976 42.637 1.00 10.64 272 LEU A O 1
ATOM 1990 N N . VAL A 1 273 ? 36.147 17.905 44.535 1.00 10.14 273 VAL A N 1
ATOM 1991 C CA . VAL A 1 273 ? 37.004 16.774 44.855 1.00 9.70 273 VAL A CA 1
ATOM 1992 C C . VAL A 1 273 ? 36.242 15.621 45.504 1.00 7.48 273 VAL A C 1
ATOM 1993 O O . VAL A 1 273 ? 36.278 14.487 45.013 1.00 7.60 273 VAL A O 1
ATOM 1997 N N . LEU A 1 274 ? 35.569 15.903 46.615 1.00 7.77 274 LEU A N 1
ATOM 1998 C CA . LEU A 1 274 ? 34.887 14.862 47.382 1.00 7.87 274 LEU A CA 1
ATOM 1999 C C . LEU A 1 274 ? 33.731 14.199 46.622 1.00 10.02 274 LEU A C 1
ATOM 2000 O O . LEU A 1 274 ? 33.326 13.077 46.937 1.00 6.13 274 LEU A O 1
ATOM 2005 N N . ASP A 1 275 ? 33.207 14.884 45.613 1.00 8.34 275 ASP A N 1
ATOM 2006 C CA . ASP A 1 275 ? 32.148 14.298 44.800 1.00 9.76 275 ASP A CA 1
ATOM 2007 C C . ASP A 1 275 ? 32.590 13.942 43.377 1.00 7.34 275 ASP A C 1
ATOM 2008 O O . ASP A 1 275 ? 31.765 13.571 42.558 1.00 5.41 275 ASP A O 1
ATOM 2013 N N . GLY A 1 276 ? 33.889 14.039 43.111 1.00 5.59 276 GLY A N 1
ATOM 2014 C CA . GLY A 1 276 ? 34.450 13.673 41.817 1.00 6.95 276 GLY A CA 1
ATOM 2015 C C . GLY A 1 276 ? 33.745 14.273 40.608 1.00 8.30 276 GLY A C 1
ATOM 2016 O O . GLY A 1 276 ? 33.480 13.582 39.626 1.00 7.74 276 GLY A O 1
ATOM 2017 N N . ILE A 1 277 ? 33.446 15.564 40.674 1.00 7.30 277 ILE A N 1
ATOM 2018 C CA . ILE A 1 277 ? 32.774 16.271 39.576 1.00 6.51 277 ILE A CA 1
ATOM 2019 C C . ILE A 1 277 ? 33.745 16.531 38.425 1.00 6.20 277 ILE A C 1
ATOM 2020 O O . ILE A 1 277 ? 34.945 16.714 38.644 1.00 6.22 277 ILE A O 1
ATOM 2025 N N . GLU A 1 278 ? 33.240 16.513 37.192 1.00 5.75 278 GLU A N 1
ATOM 2026 C CA . GLU A 1 278 ? 34.058 16.869 36.034 1.00 4.11 278 GLU A CA 1
ATOM 2027 C C . GLU A 1 278 ? 33.450 18.069 35.333 1.00 4.24 278 GLU A C 1
ATOM 2028 O O . GLU A 1 278 ? 32.226 18.142 35.145 1.00 4.47 278 GLU A O 1
ATOM 2034 N N . VAL A 1 279 ? 34.299 19.011 34.953 1.00 3.50 279 VAL A N 1
ATOM 2035 C CA . VAL A 1 279 ? 33.845 20.152 34.160 1.00 3.34 279 VAL A CA 1
ATOM 2036 C C . VAL A 1 279 ? 34.709 20.257 32.918 1.00 3.20 279 VAL A C 1
ATOM 2037 O O . VAL A 1 279 ? 35.942 20.282 33.017 1.00 5.71 279 VAL A O 1
ATOM 2041 N N . VAL A 1 280 ? 34.081 20.305 31.746 1.00 6.04 280 VAL A N 1
ATOM 2042 C CA . VAL A 1 280 ? 34.833 20.339 30.492 1.00 3.68 280 VAL A CA 1
ATOM 2043 C C . VAL A 1 280 ? 34.235 21.306 29.476 1.00 4.32 280 VAL A C 1
ATOM 2044 O O . VAL A 1 280 ? 33.014 21.458 29.378 1.00 5.71 280 VAL A O 1
ATOM 2048 N N . GLY A 1 281 ? 35.094 21.948 28.698 1.00 5.43 281 GLY A N 1
ATOM 2049 C CA . GLY A 1 281 ? 34.617 22.843 27.659 1.00 4.31 281 GLY A CA 1
ATOM 2050 C C . GLY A 1 281 ? 34.453 22.087 26.357 1.00 7.05 281 GLY A C 1
ATOM 2051 O O . GLY A 1 281 ? 35.231 21.187 26.073 1.00 7.42 281 GLY A O 1
ATOM 2052 N N . SER A 1 282 ? 33.425 22.428 25.583 1.00 8.52 282 SER A N 1
ATOM 2053 C CA . SER A 1 282 ? 33.211 21.816 24.274 1.00 4.58 282 SER A CA 1
ATOM 2054 C C . SER A 1 282 ? 33.120 22.909 23.210 1.00 6.67 282 SER A C 1
ATOM 2055 O O . SER A 1 282 ? 32.467 23.930 23.420 1.00 4.57 282 SER A O 1
ATOM 2058 N N . LEU A 1 283 ? 33.759 22.682 22.066 1.00 4.46 283 LEU A N 1
ATOM 2059 C CA . LEU A 1 283 ? 33.864 23.699 21.035 1.00 3.18 283 LEU A CA 1
ATOM 2060 C C . LEU A 1 283 ? 33.397 23.161 19.690 1.00 3.20 283 LEU A C 1
ATOM 2061 O O . LEU A 1 283 ? 34.076 22.338 19.072 1.00 4.15 283 LEU A O 1
ATOM 2066 N N . VAL A 1 284 ? 32.234 23.644 19.259 1.00 3.92 284 VAL A N 1
ATOM 2067 C CA . VAL A 1 284 ? 31.543 23.195 18.055 1.00 2.64 284 VAL A CA 1
ATOM 2068 C C . VAL A 1 284 ? 31.713 21.698 17.812 1.00 2.17 284 VAL A C 1
ATOM 2069 O O . VAL A 1 284 ? 31.532 20.902 18.736 1.00 2.01 284 VAL A O 1
ATOM 2073 N N . GLY A 1 285 ? 32.051 21.306 16.596 1.00 1.21 285 GLY A N 1
ATOM 2074 C CA . GLY A 1 285 ? 32.309 19.900 16.321 1.00 1.93 285 GLY A CA 1
ATOM 2075 C C . GLY A 1 285 ? 33.231 19.741 15.128 1.00 2.87 285 GLY A C 1
ATOM 2076 O O . GLY A 1 285 ? 33.424 20.687 14.361 1.00 4.41 285 GLY A O 1
ATOM 2077 N N . THR A 1 286 ? 33.804 18.552 14.967 1.00 2.48 286 THR A N 1
ATOM 2078 C CA . THR A 1 286 ? 34.675 18.283 13.823 1.00 3.45 286 THR A CA 1
ATOM 2079 C C . THR A 1 286 ? 33.827 18.179 12.569 1.00 2.86 286 THR A C 1
ATOM 2080 O O . THR A 1 286 ? 32.590 18.142 12.642 1.00 1.66 286 THR A O 1
ATOM 2084 N N . ARG A 1 287 ? 34.470 18.107 11.407 1.00 5.12 287 ARG A N 1
ATOM 2085 C CA . ARG A 1 287 ? 33.688 17.931 10.187 1.00 5.44 287 ARG A CA 1
ATOM 2086 C C . ARG A 1 287 ? 32.824 16.668 10.227 1.00 4.78 287 ARG A C 1
ATOM 2087 O O . ARG A 1 287 ? 31.709 16.650 9.695 1.00 3.26 287 ARG A O 1
ATOM 2095 N N . GLN A 1 288 ? 33.320 15.627 10.891 1.00 7.20 288 GLN A N 1
ATOM 2096 C CA . GLN A 1 288 ? 32.553 14.392 11.025 1.00 6.49 288 GLN A CA 1
ATOM 2097 C C . GLN A 1 288 ? 31.345 14.576 11.940 1.00 4.41 288 GLN A C 1
ATOM 2098 O O . GLN A 1 288 ? 30.263 14.055 11.639 1.00 2.31 288 GLN A O 1
ATOM 2104 N N . ASP A 1 289 ? 31.523 15.323 13.039 1.00 5.28 289 ASP A N 1
ATOM 2105 C CA . ASP A 1 289 ? 30.413 15.649 13.937 1.00 2.80 289 ASP A CA 1
ATOM 2106 C C . ASP A 1 289 ? 29.305 16.368 13.181 1.00 3.77 289 ASP A C 1
ATOM 2107 O O . ASP A 1 289 ? 28.125 16.069 13.362 1.00 2.81 289 ASP A O 1
ATOM 2112 N N . LEU A 1 290 ? 29.683 17.344 12.347 1.00 3.79 290 LEU A N 1
ATOM 2113 C CA . LEU A 1 290 ? 28.689 18.101 11.583 1.00 3.13 290 LEU A CA 1
ATOM 2114 C C . LEU A 1 290 ? 27.954 17.221 10.581 1.00 2.71 290 LEU A C 1
ATOM 2115 O O . LEU A 1 290 ? 26.726 17.259 10.493 1.00 4.30 290 LEU A O 1
ATOM 2120 N N . THR A 1 291 ? 28.707 16.441 9.814 1.00 2.44 291 THR A N 1
ATOM 2121 C CA . THR A 1 291 ? 28.100 15.446 8.932 1.00 4.18 291 THR A CA 1
ATOM 2122 C C . THR A 1 291 ? 27.069 14.584 9.669 1.00 3.85 291 THR A C 1
ATOM 2123 O O . THR A 1 291 ? 25.933 14.414 9.204 1.00 4.22 291 THR A O 1
ATOM 2127 N N . GLU A 1 292 ? 27.438 14.091 10.846 1.00 3.62 292 GLU A N 1
ATOM 2128 C CA . GLU A 1 292 ? 26.519 13.267 11.623 1.00 3.95 292 GLU A CA 1
ATOM 2129 C C . GLU A 1 292 ? 25.319 14.067 12.088 1.00 4.49 292 GLU A C 1
ATOM 2130 O O . GLU A 1 292 ? 24.180 13.609 11.954 1.00 2.92 292 GLU A O 1
ATOM 2136 N N . ALA A 1 293 ? 25.577 15.272 12.605 1.00 3.08 293 ALA A N 1
ATOM 2137 C CA . ALA A 1 293 ? 24.511 16.148 13.069 1.00 4.26 293 ALA A CA 1
ATOM 2138 C C . ALA A 1 293 ? 23.494 16.462 11.965 1.00 6.79 293 ALA A C 1
ATOM 2139 O O . ALA A 1 293 ? 22.287 16.418 12.201 1.00 4.71 293 ALA A O 1
ATOM 2141 N N . PHE A 1 294 ? 24.000 16.790 10.771 1.00 5.34 294 PHE A N 1
ATOM 2142 C CA . PHE A 1 294 ? 23.175 17.041 9.597 1.00 5.15 294 PHE A CA 1
ATOM 2143 C C . PHE A 1 294 ? 22.274 15.851 9.290 1.00 6.30 294 PHE A C 1
ATOM 2144 O O . PHE A 1 294 ? 21.098 16.012 8.963 1.00 7.30 294 PHE A O 1
ATOM 2152 N N . GLN A 1 295 ? 22.847 14.651 9.333 1.00 6.41 295 GLN A N 1
ATOM 2153 C CA . GLN A 1 295 ? 22.098 13.441 8.974 1.00 10.99 295 GLN A CA 1
ATOM 2154 C C . GLN A 1 295 ? 20.909 13.188 9.911 1.00 8.03 295 GLN A C 1
ATOM 2155 O O . GLN A 1 295 ? 19.841 12.761 9.463 1.00 6.00 295 GLN A O 1
ATOM 2161 N N . PHE A 1 296 ? 21.084 13.468 11.203 1.00 7.42 296 PHE A N 1
ATOM 2162 C CA . PHE A 1 296 ? 19.973 13.371 12.147 1.00 5.81 296 PHE A CA 1
ATOM 2163 C C . PHE A 1 296 ? 18.830 14.316 11.782 1.00 8.89 296 PHE A C 1
ATOM 2164 O O . PHE A 1 296 ? 17.658 13.948 11.876 1.00 9.30 296 PHE A O 1
ATOM 2172 N N . ALA A 1 297 ? 19.169 15.537 11.373 1.00 5.86 297 ALA A N 1
ATOM 2173 C CA . ALA A 1 297 ? 18.150 16.487 10.964 1.00 5.18 297 ALA A CA 1
ATOM 2174 C C . ALA A 1 297 ? 17.513 16.058 9.645 1.00 5.87 297 ALA A C 1
ATOM 2175 O O . ALA A 1 297 ? 16.304 16.191 9.467 1.00 6.25 297 ALA A O 1
ATOM 2177 N N . ALA A 1 298 ? 18.323 15.544 8.723 1.00 5.93 298 ALA A N 1
ATOM 2178 C CA . ALA A 1 298 ? 17.789 15.044 7.454 1.00 8.44 298 ALA A CA 1
ATOM 2179 C C . ALA A 1 298 ? 16.748 13.940 7.666 1.00 12.39 298 ALA A C 1
ATOM 2180 O O . ALA A 1 298 ? 15.777 13.843 6.924 1.00 10.37 298 ALA A O 1
ATOM 2182 N N . GLU A 1 299 ? 16.948 13.119 8.689 1.00 9.96 299 GLU A N 1
ATOM 2183 C CA . GLU A 1 299 ? 16.019 12.033 8.980 1.00 14.36 299 GLU A CA 1
ATOM 2184 C C . GLU A 1 299 ? 14.885 12.449 9.933 1.00 13.63 299 GLU A C 1
ATOM 2185 O O . GLU A 1 299 ? 14.053 11.635 10.315 1.00 10.70 299 GLU A O 1
ATOM 2191 N N . GLY A 1 300 ? 14.850 13.725 10.299 1.00 7.58 300 GLY A N 1
ATOM 2192 C CA . GLY A 1 300 ? 13.772 14.252 11.114 1.00 10.19 300 GLY A CA 1
ATOM 2193 C C . GLY A 1 300 ? 13.828 13.882 12.587 1.00 10.54 300 GLY A C 1
ATOM 2194 O O . GLY A 1 300 ? 12.816 13.976 13.288 1.00 13.85 300 GLY A O 1
ATOM 2195 N N . LYS A 1 301 ? 15.000 13.472 13.065 1.00 9.61 301 LYS A N 1
ATOM 2196 C CA . LYS A 1 301 ? 15.168 13.112 14.481 1.00 7.62 301 LYS A CA 1
ATOM 2197 C C . LYS A 1 301 ? 15.259 14.355 15.350 1.00 9.55 301 LYS A C 1
ATOM 2198 O O . LYS A 1 301 ? 14.929 14.322 16.545 1.00 10.91 301 LYS A O 1
ATOM 2204 N N . VAL A 1 302 ? 15.735 15.445 14.752 1.00 7.97 302 VAL A N 1
ATOM 2205 C CA . VAL A 1 302 ? 15.638 16.771 15.358 1.00 7.44 302 VAL A CA 1
ATOM 2206 C C . VAL A 1 302 ? 15.045 17.713 14.313 1.00 11.41 302 VAL A C 1
ATOM 2207 O O . VAL A 1 302 ? 15.194 17.501 13.103 1.00 6.04 302 VAL A O 1
ATOM 2211 N N . VAL A 1 303 ? 14.334 18.732 14.777 1.00 7.63 303 VAL A N 1
ATOM 2212 C CA . VAL A 1 303 ? 13.686 19.661 13.865 1.00 9.84 303 VAL A CA 1
ATOM 2213 C C . VAL A 1 303 ? 13.934 21.073 14.377 1.00 11.15 303 VAL A C 1
ATOM 2214 O O . VAL A 1 303 ? 13.340 21.491 15.374 1.00 7.46 303 VAL A O 1
ATOM 2218 N N . PRO A 1 304 ? 14.853 21.793 13.727 1.00 7.10 304 PRO A N 1
ATOM 2219 C CA . PRO A 1 304 ? 15.157 23.163 14.148 1.00 10.17 304 PRO A CA 1
ATOM 2220 C C . PRO A 1 304 ? 13.946 24.067 14.049 1.00 9.02 304 PRO A C 1
ATOM 2221 O O . PRO A 1 304 ? 13.274 24.061 13.025 1.00 5.57 304 PRO A O 1
ATOM 2225 N N . LYS A 1 305 ? 13.668 24.814 15.116 1.00 6.17 305 LYS A N 1
ATOM 2226 C CA . LYS A 1 305 ? 12.665 25.871 15.062 1.00 9.75 305 LYS A CA 1
ATOM 2227 C C . LYS A 1 305 ? 13.302 27.122 14.474 1.00 8.97 305 LYS A C 1
ATOM 2228 O O . LYS A 1 305 ? 14.270 27.654 15.015 1.00 8.21 305 LYS A O 1
ATOM 2234 N N . VAL A 1 306 ? 12.773 27.577 13.346 1.00 9.16 306 VAL A N 1
ATOM 2235 C CA . VAL A 1 306 ? 13.380 28.700 12.634 1.00 6.28 306 VAL A CA 1
ATOM 2236 C C . VAL A 1 306 ? 12.337 29.736 12.211 1.00 8.38 306 VAL A C 1
ATOM 2237 O O . VAL A 1 306 ? 11.168 29.404 11.997 1.00 6.98 306 VAL A O 1
ATOM 2241 N N . ALA A 1 307 ? 12.770 30.988 12.094 1.00 12.82 307 ALA A N 1
ATOM 2242 C CA . ALA A 1 307 ? 11.965 32.038 11.477 1.00 10.73 307 ALA A CA 1
ATOM 2243 C C . ALA A 1 307 ? 12.835 32.802 10.470 1.00 8.97 307 ALA A C 1
ATOM 2244 O O . ALA A 1 307 ? 13.992 33.120 10.749 1.00 5.85 307 ALA A O 1
ATOM 2246 N N . LEU A 1 308 ? 12.283 33.086 9.298 1.00 9.21 308 LEU A N 1
ATOM 2247 C CA . LEU A 1 308 ? 13.063 33.699 8.221 1.00 6.46 308 LEU A CA 1
ATOM 2248 C C . LEU A 1 308 ? 12.983 35.226 8.291 1.00 10.95 308 LEU A C 1
ATOM 2249 O O . LEU A 1 308 ? 11.918 35.774 8.545 1.00 9.25 308 LEU A O 1
ATOM 2254 N N . ARG A 1 309 ? 14.114 35.905 8.087 1.00 7.82 309 ARG A N 1
ATOM 2255 C CA . ARG A 1 309 ? 14.174 37.372 8.134 1.00 7.93 309 ARG A CA 1
ATOM 2256 C C . ARG A 1 309 ? 15.055 37.924 7.012 1.00 11.34 309 ARG A C 1
ATOM 2257 O O . ARG A 1 309 ? 16.014 37.269 6.597 1.00 9.64 309 ARG A O 1
ATOM 2265 N N . PRO A 1 310 ? 14.755 39.142 6.528 1.00 11.99 310 PRO A N 1
ATOM 2266 C CA . PRO A 1 310 ? 15.682 39.742 5.561 1.00 8.34 310 PRO A CA 1
ATOM 2267 C C . PRO A 1 310 ? 16.942 40.220 6.267 1.00 11.23 310 PRO A C 1
ATOM 2268 O O . PRO A 1 310 ? 16.921 40.457 7.482 1.00 9.83 310 PRO A O 1
ATOM 2272 N N . LEU A 1 311 ? 18.027 40.361 5.513 1.00 5.45 311 LEU A N 1
ATOM 2273 C CA . LEU A 1 311 ? 19.292 40.831 6.057 1.00 8.23 311 LEU A CA 1
ATOM 2274 C C . LEU A 1 311 ? 19.120 42.197 6.714 1.00 12.73 311 LEU A C 1
ATOM 2275 O O . LEU A 1 311 ? 19.818 42.521 7.682 1.00 7.29 311 LEU A O 1
ATOM 2280 N N . ALA A 1 312 ? 18.177 42.988 6.203 1.00 7.63 312 ALA A N 1
ATOM 2281 C CA . ALA A 1 312 ? 17.921 44.320 6.770 1.00 10.32 312 ALA A CA 1
ATOM 2282 C C . ALA A 1 312 ? 17.486 44.281 8.248 1.00 7.98 312 ALA A C 1
ATOM 2283 O O . ALA A 1 312 ? 17.578 45.291 8.952 1.00 8.09 312 ALA A O 1
ATOM 2285 N N . ASP A 1 313 ? 17.012 43.124 8.711 1.00 8.84 313 ASP A N 1
ATOM 2286 C CA . ASP A 1 313 ? 16.542 42.985 10.098 1.00 7.20 313 ASP A CA 1
ATOM 2287 C C . ASP A 1 313 ? 17.612 42.594 11.115 1.00 11.44 313 ASP A C 1
ATOM 2288 O O . ASP A 1 313 ? 17.282 42.358 12.291 1.00 11.45 313 ASP A O 1
ATOM 2293 N N . ILE A 1 314 ? 18.874 42.515 10.694 1.00 9.40 314 ILE A N 1
ATOM 2294 C CA . ILE A 1 314 ? 19.917 42.005 11.598 1.00 8.30 314 ILE A CA 1
ATOM 2295 C C . ILE A 1 314 ? 20.009 42.747 12.952 1.00 8.37 314 ILE A C 1
ATOM 2296 O O . ILE A 1 314 ? 20.073 42.117 14.005 1.00 8.61 314 ILE A O 1
ATOM 2301 N N . ASN A 1 315 ? 19.993 44.074 12.941 1.00 7.81 315 ASN A N 1
ATOM 2302 C CA . ASN A 1 315 ? 20.081 44.799 14.214 1.00 9.00 315 ASN A CA 1
ATOM 2303 C C . ASN A 1 315 ? 18.862 44.562 15.107 1.00 8.46 315 ASN A C 1
ATOM 2304 O O . ASN A 1 315 ? 18.991 44.361 16.309 1.00 10.53 315 ASN A O 1
ATOM 2309 N N . THR A 1 316 ? 17.683 44.566 14.498 1.00 8.22 316 THR A N 1
ATOM 2310 C CA . THR A 1 316 ? 16.455 44.230 15.195 1.00 9.82 316 THR A CA 1
ATOM 2311 C C . THR A 1 316 ? 16.532 42.834 15.817 1.00 14.32 316 THR A C 1
ATOM 2312 O O . THR A 1 316 ? 16.148 42.641 16.976 1.00 7.98 316 THR A O 1
ATOM 2316 N N . ILE A 1 317 ? 17.033 41.864 15.049 1.00 7.66 317 ILE A N 1
ATOM 2317 C CA . ILE A 1 317 ? 17.200 40.497 15.546 1.00 7.67 317 ILE A CA 1
ATOM 2318 C C . ILE A 1 317 ? 18.072 40.449 16.807 1.00 6.72 317 ILE A C 1
ATOM 2319 O O . ILE A 1 317 ? 17.732 39.782 17.791 1.00 9.54 317 ILE A O 1
ATOM 2324 N N . PHE A 1 318 ? 19.191 41.165 16.776 1.00 7.61 318 PHE A N 1
ATOM 2325 C CA . PHE A 1 318 ? 20.112 41.198 17.907 1.00 9.15 318 PHE A CA 1
ATOM 2326 C C . PHE A 1 318 ? 19.471 41.809 19.163 1.00 11.93 318 PHE A C 1
ATOM 2327 O O . PHE A 1 318 ? 19.762 41.383 20.282 1.00 9.31 318 PHE A O 1
ATOM 2335 N N . THR A 1 319 ? 18.593 42.793 18.966 1.00 12.14 319 THR A N 1
ATOM 2336 C CA . THR A 1 319 ? 17.795 43.348 20.061 1.00 12.19 319 THR A CA 1
ATOM 2337 C C . THR A 1 319 ? 16.837 42.305 20.620 1.00 16.57 319 THR A C 1
ATOM 2338 O O . THR A 1 319 ? 16.707 42.164 21.842 1.00 11.34 319 THR A O 1
ATOM 2342 N N . GLU A 1 320 ? 16.159 41.591 19.723 1.00 10.02 320 GLU A N 1
ATOM 2343 C CA . GLU A 1 320 ? 15.259 40.503 20.105 1.00 11.47 320 GLU A CA 1
ATOM 2344 C C . GLU A 1 320 ? 16.018 39.423 20.884 1.00 15.74 320 GLU A C 1
ATOM 2345 O O . GLU A 1 320 ? 15.523 38.891 21.886 1.00 13.95 320 GLU A O 1
ATOM 2351 N N . MET A 1 321 ? 17.226 39.120 20.419 1.00 11.12 321 MET A N 1
ATOM 2352 C CA . MET A 1 321 ? 18.098 38.141 21.070 1.00 14.82 321 MET A CA 1
ATOM 2353 C C . MET A 1 321 ? 18.491 38.588 22.490 1.00 12.46 321 MET A C 1
ATOM 2354 O O . MET A 1 321 ? 18.352 37.821 23.448 1.00 12.17 321 MET A O 1
ATOM 2359 N N . GLU A 1 322 ? 18.972 39.825 22.609 1.00 12.54 322 GLU A N 1
ATOM 2360 C CA . GLU A 1 322 ? 19.292 40.438 23.907 1.00 14.02 322 GLU A CA 1
ATOM 2361 C C . GLU A 1 322 ? 18.131 40.354 24.882 1.00 14.49 322 GLU A C 1
ATOM 2362 O O . GLU A 1 322 ? 18.305 40.019 26.054 1.00 20.16 322 GLU A O 1
ATOM 2368 N N . GLU A 1 323 ? 16.945 40.677 24.380 1.00 14.27 323 GLU A N 1
ATOM 2369 C CA . GLU A 1 323 ? 15.742 40.723 25.186 1.00 14.73 323 GLU A CA 1
ATOM 2370 C C . GLU A 1 323 ? 15.132 39.347 25.412 1.00 19.78 323 GLU A C 1
ATOM 2371 O O . GLU A 1 323 ? 14.113 39.222 26.089 1.00 19.87 323 GLU A O 1
ATOM 2377 N N . GLY A 1 324 ? 15.769 38.318 24.852 1.00 17.49 324 GLY A N 1
ATOM 2378 C CA . GLY A 1 324 ? 15.325 36.948 25.030 1.00 14.35 324 GLY A CA 1
ATOM 2379 C C . GLY A 1 324 ? 13.964 36.659 24.425 1.00 18.05 324 GLY A C 1
ATOM 2380 O O . GLY A 1 324 ? 13.150 35.953 25.017 1.00 14.46 324 GLY A O 1
ATOM 2381 N N . LYS A 1 325 ? 13.712 37.201 23.236 1.00 14.71 325 LYS A N 1
ATOM 2382 C CA . LYS A 1 325 ? 12.406 37.052 22.602 1.00 14.61 325 LYS A CA 1
ATOM 2383 C C . LYS A 1 325 ? 12.407 36.081 21.415 1.00 18.04 325 LYS A C 1
ATOM 2384 O O . LYS A 1 325 ? 11.418 35.976 20.684 1.00 18.76 325 LYS A O 1
ATOM 2390 N N . ILE A 1 326 ? 13.506 35.362 21.225 1.00 11.70 326 ILE A N 1
ATOM 2391 C CA . ILE A 1 326 ? 13.581 34.414 20.109 1.00 11.82 326 ILE A CA 1
ATOM 2392 C C . ILE A 1 326 ? 13.302 32.985 20.583 1.00 12.21 326 ILE A C 1
ATOM 2393 O O . ILE A 1 326 ? 13.886 32.530 21.562 1.00 11.08 326 ILE A O 1
ATOM 2398 N N . ARG A 1 327 ? 12.375 32.307 19.907 1.00 11.31 327 ARG A N 1
ATOM 2399 C CA . ARG A 1 327 ? 12.161 30.875 20.085 1.00 9.69 327 ARG A CA 1
ATOM 2400 C C . ARG A 1 327 ? 12.902 30.170 18.961 1.00 14.77 327 ARG A C 1
ATOM 2401 O O . ARG A 1 327 ? 12.582 30.366 17.783 1.00 12.60 327 ARG A O 1
ATOM 2409 N N . GLY A 1 328 ? 13.903 29.375 19.326 1.00 10.11 328 GLY A N 1
ATOM 2410 C CA . GLY A 1 328 ? 14.780 28.754 18.351 1.00 11.62 328 GLY A CA 1
ATOM 2411 C C . GLY A 1 328 ? 15.740 29.751 17.722 1.00 7.39 328 GLY A C 1
ATOM 2412 O O . GLY A 1 328 ? 16.434 30.486 18.419 1.00 7.29 328 GLY A O 1
ATOM 2413 N N . ARG A 1 329 ? 15.757 29.775 16.392 1.00 6.41 329 ARG A N 1
ATOM 2414 C CA . ARG A 1 329 ? 16.700 30.585 15.633 1.00 7.83 329 ARG A CA 1
ATOM 2415 C C . ARG A 1 329 ? 15.990 31.583 14.741 1.00 6.76 329 ARG A C 1
ATOM 2416 O O . ARG A 1 329 ? 14.925 31.292 14.196 1.00 4.92 329 ARG A O 1
ATOM 2424 N N . MET A 1 330 ? 16.589 32.763 14.597 1.00 5.13 330 MET A N 1
ATOM 2425 C CA . MET A 1 330 ? 16.276 33.638 13.476 1.00 5.65 330 MET A CA 1
ATOM 2426 C C . MET A 1 330 ? 17.280 33.339 12.388 1.00 6.68 330 MET A C 1
ATOM 2427 O O . MET A 1 330 ? 18.488 33.232 12.660 1.00 3.84 330 MET A O 1
ATOM 2432 N N . VAL A 1 331 ? 16.782 33.246 11.154 1.00 5.97 331 VAL A N 1
ATOM 2433 C CA . VAL A 1 331 ? 17.595 32.891 10.007 1.00 6.76 331 VAL A CA 1
ATOM 2434 C C . VAL A 1 331 ? 17.504 33.973 8.915 1.00 7.48 331 VAL A C 1
ATOM 2435 O O . VAL A 1 331 ? 16.417 34.299 8.434 1.00 5.38 331 VAL A O 1
ATOM 2439 N N . ILE A 1 332 ? 18.642 34.542 8.544 1.00 3.93 332 ILE A N 1
ATOM 2440 C CA . ILE A 1 332 ? 18.661 35.506 7.446 1.00 7.05 332 ILE A CA 1
ATOM 2441 C C . ILE A 1 332 ? 18.424 34.753 6.141 1.00 8.11 332 ILE A C 1
ATOM 2442 O O . ILE A 1 332 ? 19.150 33.820 5.827 1.00 5.75 332 ILE A O 1
ATOM 2447 N N . ASP A 1 333 ? 17.404 35.152 5.386 1.00 9.62 333 ASP A N 1
ATOM 2448 C CA . ASP A 1 333 ? 17.084 34.470 4.143 1.00 9.29 333 ASP A CA 1
ATOM 2449 C C . ASP A 1 333 ? 17.500 35.311 2.926 1.00 11.63 333 ASP A C 1
ATOM 2450 O O . ASP A 1 333 ? 17.077 36.460 2.776 1.00 9.05 333 ASP A O 1
ATOM 2455 N N . PHE A 1 334 ? 18.346 34.741 2.070 1.00 11.07 334 PHE A N 1
ATOM 2456 C CA . PHE A 1 334 ? 18.796 35.428 0.853 1.00 10.22 334 PHE A CA 1
ATOM 2457 C C . PHE A 1 334 ? 18.087 34.915 -0.393 1.00 16.69 334 PHE A C 1
ATOM 2458 O O . PHE A 1 334 ? 18.374 35.360 -1.511 1.00 13.62 334 PHE A O 1
ATOM 2466 N N . ARG A 1 335 ? 17.177 33.965 -0.205 1.00 14.73 335 ARG A N 1
ATOM 2467 C CA . ARG A 1 335 ? 16.508 33.315 -1.330 1.00 26.40 335 ARG A CA 1
ATOM 2468 C C . ARG A 1 335 ? 15.354 34.139 -1.907 1.00 28.01 335 ARG A C 1
ATOM 2469 O O . ARG A 1 335 ? 14.738 34.936 -1.203 1.00 27.97 335 ARG A O 1
ATOM 2477 N N . HIS A 1 336 ? 15.063 33.931 -3.189 1.00 30.48 336 HIS A N 1
ATOM 2478 C CA . HIS A 1 336 ? 13.895 34.531 -3.827 0.00 30.10 336 HIS A CA 1
ATOM 2479 C C . HIS A 1 336 ? 12.718 33.565 -3.851 1.00 34.29 336 HIS A C 1
ATOM 2480 O O . HIS A 1 336 ? 12.245 33.113 -2.808 1.00 49.81 336 HIS A O 1
ATOM 2487 N N . MET B 1 1 ? 11.441 -29.937 47.491 1.00 16.89 1 MET B N 1
ATOM 2488 C CA . MET B 1 1 ? 10.837 -29.106 46.463 1.00 13.81 1 MET B CA 1
ATOM 2489 C C . MET B 1 1 ? 11.302 -29.611 45.094 1.00 11.07 1 MET B C 1
ATOM 2490 O O . MET B 1 1 ? 12.286 -30.347 45.007 1.00 16.90 1 MET B O 1
ATOM 2495 N N . LYS B 1 2 ? 10.589 -29.242 44.037 1.00 7.52 2 LYS B N 1
ATOM 2496 C CA . LYS B 1 2 ? 10.894 -29.749 42.693 1.00 8.16 2 LYS B CA 1
ATOM 2497 C C . LYS B 1 2 ? 11.944 -28.889 42.006 1.00 10.82 2 LYS B C 1
ATOM 2498 O O . LYS B 1 2 ? 11.839 -27.663 42.008 1.00 9.95 2 LYS B O 1
ATOM 2504 N N . ALA B 1 3 ? 12.935 -29.544 41.407 1.00 7.85 3 ALA B N 1
ATOM 2505 C CA . ALA B 1 3 ? 14.073 -28.872 40.786 1.00 7.79 3 ALA B CA 1
ATOM 2506 C C . ALA B 1 3 ? 14.405 -29.509 39.441 1.00 9.92 3 ALA B C 1
ATOM 2507 O O . ALA B 1 3 ? 14.144 -30.697 39.233 1.00 8.75 3 ALA B O 1
ATOM 2509 N N . ALA B 1 4 ? 14.978 -28.716 38.533 1.00 6.58 4 ALA B N 1
ATOM 2510 C CA . ALA B 1 4 ? 15.554 -29.238 37.293 1.00 5.62 4 ALA B CA 1
ATOM 2511 C C . ALA B 1 4 ? 17.016 -29.597 37.531 1.00 7.71 4 ALA B C 1
ATOM 2512 O O . ALA B 1 4 ? 17.855 -28.716 37.688 1.00 9.18 4 ALA B O 1
ATOM 2514 N N . VAL B 1 5 ? 17.317 -30.891 37.542 1.00 8.08 5 VAL B N 1
ATOM 2515 C CA . VAL B 1 5 ? 18.649 -31.383 37.888 1.00 10.56 5 VAL B CA 1
ATOM 2516 C C . VAL B 1 5 ? 19.356 -32.034 36.688 1.00 5.84 5 VAL B C 1
ATOM 2517 O O . VAL B 1 5 ? 18.784 -32.883 36.015 1.00 9.76 5 VAL B O 1
ATOM 2521 N N . VAL B 1 6 ? 20.604 -31.646 36.435 1.00 6.24 6 VAL B N 1
ATOM 2522 C CA . VAL B 1 6 ? 21.368 -32.202 35.315 1.00 10.51 6 VAL B CA 1
ATOM 2523 C C . VAL B 1 6 ? 21.677 -33.683 35.548 1.00 12.11 6 VAL B C 1
ATOM 2524 O O . VAL B 1 6 ? 22.069 -34.071 36.649 1.00 12.27 6 VAL B O 1
ATOM 2528 N N . THR B 1 7 ? 21.508 -34.503 34.513 1.00 15.14 7 THR B N 1
ATOM 2529 C CA . THR B 1 7 ? 21.855 -35.919 34.598 1.00 18.23 7 THR B CA 1
ATOM 2530 C C . THR B 1 7 ? 23.155 -36.235 33.855 1.00 18.27 7 THR B C 1
ATOM 2531 O O . THR B 1 7 ? 23.589 -35.472 32.978 1.00 12.97 7 THR B O 1
ATOM 2535 N N . LYS B 1 8 ? 23.745 -37.382 34.191 1.00 16.49 8 LYS B N 1
ATOM 2536 C CA . LYS B 1 8 ? 24.974 -37.866 33.559 1.00 21.09 8 LYS B CA 1
ATOM 2537 C C . LYS B 1 8 ? 24.851 -38.035 32.043 1.00 19.08 8 LYS B C 1
ATOM 2538 O O . LYS B 1 8 ? 25.829 -37.851 31.319 1.00 19.85 8 LYS B O 1
ATOM 2544 N N . ASP B 1 9 ? 23.656 -38.378 31.563 1.00 16.77 9 ASP B N 1
ATOM 2545 C CA . ASP B 1 9 ? 23.454 -38.577 30.126 1.00 18.76 9 ASP B CA 1
ATOM 2546 C C . ASP B 1 9 ? 22.906 -37.327 29.434 1.00 16.36 9 ASP B C 1
ATOM 2547 O O . ASP B 1 9 ? 22.298 -37.402 28.359 1.00 16.83 9 ASP B O 1
ATOM 2552 N N . HIS B 1 10 ? 23.126 -36.179 30.073 1.00 12.93 10 HIS B N 1
ATOM 2553 C CA . HIS B 1 10 ? 22.853 -34.876 29.472 1.00 14.47 10 HIS B CA 1
ATOM 2554 C C . HIS B 1 10 ? 21.373 -34.607 29.253 1.00 15.43 10 HIS B C 1
ATOM 2555 O O . HIS B 1 10 ? 20.981 -33.996 28.257 1.00 11.25 10 HIS B O 1
ATOM 2562 N N . HIS B 1 11 ? 20.557 -35.062 30.195 1.00 13.62 11 HIS B N 1
ATOM 2563 C CA . HIS B 1 11 ? 19.148 -34.705 30.206 1.00 16.09 11 HIS B CA 1
ATOM 2564 C C . HIS B 1 11 ? 18.818 -34.029 31.525 1.00 13.22 11 HIS B C 1
ATOM 2565 O O . HIS B 1 11 ? 19.715 -33.724 32.318 1.00 14.03 11 HIS B O 1
ATOM 2572 N N . VAL B 1 12 ? 17.540 -33.767 31.753 1.00 10.89 12 VAL B N 1
ATOM 2573 C CA . VAL B 1 12 ? 17.136 -33.133 33.001 1.00 12.32 12 VAL B CA 1
ATOM 2574 C C . VAL B 1 12 ? 16.230 -34.059 33.773 1.00 11.57 12 VAL B C 1
ATOM 2575 O O . VAL B 1 12 ? 15.256 -34.595 33.239 1.00 12.01 12 VAL B O 1
ATOM 2579 N N . ASP B 1 13 ? 16.570 -34.250 35.037 1.00 13.16 13 ASP B N 1
ATOM 2580 C CA . ASP B 1 13 ? 15.752 -35.043 35.928 1.00 12.94 13 ASP B CA 1
ATOM 2581 C C . ASP B 1 13 ? 14.898 -34.068 36.729 1.00 13.67 13 ASP B C 1
ATOM 2582 O O . ASP B 1 13 ? 15.413 -33.310 37.551 1.00 11.95 13 ASP B O 1
ATOM 2587 N N . VAL B 1 14 ? 13.598 -34.041 36.454 1.00 14.16 14 VAL B N 1
ATOM 2588 C CA . VAL B 1 14 ? 12.704 -33.196 37.237 1.00 11.25 14 VAL B CA 1
ATOM 2589 C C . VAL B 1 14 ? 12.398 -33.938 38.521 1.00 19.13 14 VAL B C 1
ATOM 2590 O O . VAL B 1 14 ? 11.571 -34.852 38.554 1.00 18.01 14 VAL B O 1
ATOM 2594 N N . THR B 1 15 ? 13.086 -33.545 39.580 1.00 13.17 15 THR B N 1
ATOM 2595 C CA . THR B 1 15 ? 13.118 -34.369 40.759 1.00 18.35 15 THR B CA 1
ATOM 2596 C C . THR B 1 15 ? 13.016 -33.561 42.042 1.00 19.27 15 THR B C 1
ATOM 2597 O O . THR B 1 15 ? 12.852 -32.339 42.038 1.00 13.82 15 THR B O 1
ATOM 2601 N N . TYR B 1 16 ? 13.114 -34.287 43.142 1.00 15.01 16 TYR B N 1
ATOM 2602 C CA . TYR B 1 16 ? 12.928 -33.748 44.469 1.00 20.54 16 TYR B CA 1
ATOM 2603 C C . TYR B 1 16 ? 14.275 -33.275 45.004 1.00 21.00 16 TYR B C 1
ATOM 2604 O O . TYR B 1 16 ? 15.266 -33.999 44.948 1.00 19.31 16 TYR B O 1
ATOM 2613 N N . LYS B 1 17 ? 14.311 -32.052 45.513 1.00 17.74 17 LYS B N 1
ATOM 2614 C CA . LYS B 1 17 ? 15.521 -31.502 46.094 1.00 16.42 17 LYS B CA 1
ATOM 2615 C C . LYS B 1 17 ? 15.177 -30.810 47.411 1.00 15.71 17 LYS B C 1
ATOM 2616 O O . LYS B 1 17 ? 14.138 -30.161 47.521 1.00 18.87 17 LYS B O 1
ATOM 2622 N N . THR B 1 18 ? 16.031 -30.966 48.415 1.00 12.18 18 THR B N 1
ATOM 2623 C CA . THR B 1 18 ? 15.816 -30.285 49.689 1.00 14.31 18 THR B CA 1
ATOM 2624 C C . THR B 1 18 ? 16.965 -29.328 49.998 1.00 12.13 18 THR B C 1
ATOM 2625 O O . THR B 1 18 ? 18.119 -29.744 50.074 1.00 18.96 18 THR B O 1
ATOM 2629 N N . LEU B 1 19 ? 16.650 -28.048 50.179 1.00 12.64 19 LEU B N 1
ATOM 2630 C CA . LEU B 1 19 ? 17.681 -27.052 50.453 1.00 13.24 19 LEU B CA 1
ATOM 2631 C C . LEU B 1 19 ? 18.125 -27.034 51.918 1.00 12.84 19 LEU B C 1
ATOM 2632 O O . LEU B 1 19 ? 17.316 -27.224 52.825 1.00 9.61 19 LEU B O 1
ATOM 2637 N N . ARG B 1 20 ? 19.416 -26.788 52.131 1.00 11.04 20 ARG B N 1
ATOM 2638 C CA . ARG B 1 20 ? 19.967 -26.621 53.470 1.00 12.93 20 ARG B CA 1
ATOM 2639 C C . ARG B 1 20 ? 19.451 -25.326 54.092 1.00 12.95 20 ARG B C 1
ATOM 2640 O O . ARG B 1 20 ? 18.851 -24.498 53.408 1.00 13.90 20 ARG B O 1
ATOM 2648 N N . SER B 1 21 ? 19.684 -25.146 55.388 1.00 7.20 21 SER B N 1
ATOM 2649 C CA . SER B 1 21 ? 19.367 -23.877 56.022 1.00 10.08 21 SER B CA 1
ATOM 2650 C C . SER B 1 21 ? 20.359 -22.792 55.549 1.00 12.45 21 SER B C 1
ATOM 2651 O O . SER B 1 21 ? 21.391 -23.106 54.945 1.00 9.41 21 SER B O 1
ATOM 2654 N N . LEU B 1 22 ? 20.043 -21.524 55.812 1.00 8.72 22 LEU B N 1
ATOM 2655 C CA . LEU B 1 22 ? 20.831 -20.405 55.288 1.00 10.76 22 LEU B CA 1
ATOM 2656 C C . LEU B 1 22 ? 22.099 -20.143 56.075 1.00 10.36 22 LEU B C 1
ATOM 2657 O O . LEU B 1 22 ? 22.164 -20.424 57.266 1.00 10.81 22 LEU B O 1
ATOM 2662 N N . LYS B 1 23 ? 23.108 -19.603 55.401 1.00 8.89 23 LYS B N 1
ATOM 2663 C CA . LYS B 1 23 ? 24.294 -19.092 56.075 1.00 9.55 23 LYS B CA 1
ATOM 2664 C C . LYS B 1 23 ? 24.175 -17.574 56.225 1.00 12.34 23 LYS B C 1
ATOM 2665 O O . LYS B 1 23 ? 23.228 -16.959 55.703 1.00 8.71 23 LYS B O 1
ATOM 2671 N N . HIS B 1 24 ? 25.137 -16.984 56.938 1.00 7.60 24 HIS B N 1
ATOM 2672 C CA . HIS B 1 24 ? 25.249 -15.539 57.050 1.00 8.35 24 HIS B CA 1
ATOM 2673 C C . HIS B 1 24 ? 25.306 -14.968 55.636 1.00 8.97 24 HIS B C 1
ATOM 2674 O O . HIS B 1 24 ? 26.015 -15.506 54.786 1.00 6.61 24 HIS B O 1
ATOM 2681 N N . GLY B 1 25 ? 24.545 -13.902 55.389 1.00 8.62 25 GLY B N 1
ATOM 2682 C CA . GLY B 1 25 ? 24.539 -13.232 54.095 1.00 9.96 25 GLY B CA 1
ATOM 2683 C C . GLY B 1 25 ? 23.613 -13.794 53.022 1.00 9.47 25 GLY B C 1
ATOM 2684 O O . GLY B 1 25 ? 23.495 -13.218 51.930 1.00 7.85 25 GLY B O 1
ATOM 2685 N N . GLU B 1 26 ? 22.948 -14.910 53.312 1.00 7.97 26 GLU B N 1
ATOM 2686 C CA . GLU B 1 26 ? 22.104 -15.557 52.309 1.00 5.06 26 GLU B CA 1
ATOM 2687 C C . GLU B 1 26 ? 20.630 -15.261 52.499 1.00 8.69 26 GLU B C 1
ATOM 2688 O O . GLU B 1 26 ? 20.193 -14.804 53.566 1.00 7.34 26 GLU B O 1
ATOM 2694 N N . ALA B 1 27 ? 19.857 -15.540 51.461 1.00 5.31 27 ALA B N 1
ATOM 2695 C CA . ALA B 1 27 ? 18.407 -15.452 51.559 1.00 4.51 27 ALA B CA 1
ATOM 2696 C C . ALA B 1 27 ? 17.795 -16.613 50.819 1.00 6.38 27 ALA B C 1
ATOM 2697 O O . ALA B 1 27 ? 18.401 -17.164 49.894 1.00 6.91 27 ALA B O 1
ATOM 2699 N N . LEU B 1 28 ? 16.586 -16.985 51.223 1.00 7.24 28 LEU B N 1
ATOM 2700 C CA . LEU B 1 28 ? 15.864 -18.052 50.553 1.00 8.08 28 LEU B CA 1
ATOM 2701 C C . LEU B 1 28 ? 14.763 -17.413 49.735 1.00 6.59 28 LEU B C 1
ATOM 2702 O O . LEU B 1 28 ? 13.921 -16.692 50.283 1.00 6.33 28 LEU B O 1
ATOM 2707 N N . LEU B 1 29 ? 14.771 -17.690 48.429 1.00 4.74 29 LEU B N 1
ATOM 2708 C CA . LEU B 1 29 ? 13.714 -17.241 47.538 1.00 6.64 29 LEU B CA 1
ATOM 2709 C C . LEU B 1 29 ? 12.728 -18.361 47.267 1.00 7.26 29 LEU B C 1
ATOM 2710 O O . LEU B 1 29 ? 13.124 -19.492 46.995 1.00 5.96 29 LEU B O 1
ATOM 2715 N N . LYS B 1 30 ? 11.447 -18.036 47.315 1.00 5.93 30 LYS B N 1
ATOM 2716 C CA . LYS B 1 30 ? 10.438 -18.911 46.753 1.00 6.55 30 LYS B CA 1
ATOM 2717 C C . LYS B 1 30 ? 10.302 -18.446 45.313 1.00 7.11 30 LYS B C 1
ATOM 2718 O O . LYS B 1 30 ? 9.930 -17.299 45.066 1.00 6.68 30 LYS B O 1
ATOM 2724 N N . MET B 1 31 ? 10.627 -19.315 44.364 1.00 5.17 31 MET B N 1
ATOM 2725 C CA . MET B 1 31 ? 10.698 -18.887 42.968 1.00 5.32 31 MET B CA 1
ATOM 2726 C C . MET B 1 31 ? 9.324 -18.699 42.343 1.00 6.42 31 MET B C 1
ATOM 2727 O O . MET B 1 31 ? 8.380 -19.432 42.639 1.00 4.56 31 MET B O 1
ATOM 2732 N N . GLU B 1 32 ? 9.220 -17.690 41.485 1.00 6.15 32 GLU B N 1
ATOM 2733 C CA . GLU B 1 32 ? 8.020 -17.470 40.701 1.00 9.30 32 GLU B CA 1
ATOM 2734 C C . GLU B 1 32 ? 8.247 -17.968 39.270 1.00 6.53 32 GLU B C 1
ATOM 2735 O O . GLU B 1 32 ? 7.407 -18.679 38.703 1.00 6.87 32 GLU B O 1
ATOM 2741 N N . CYS B 1 33 ? 9.401 -17.602 38.714 1.00 4.98 33 CYS B N 1
ATOM 2742 C CA . CYS B 1 33 ? 9.702 -17.781 37.289 1.00 6.52 33 CYS B CA 1
ATOM 2743 C C . CYS B 1 33 ? 11.165 -18.149 37.122 1.00 5.30 33 CYS B C 1
ATOM 2744 O O . CYS B 1 33 ? 12.002 -17.726 37.912 1.00 4.96 33 CYS B O 1
ATOM 2747 N N . CYS B 1 34 ? 11.482 -18.922 36.088 1.00 4.21 34 CYS B N 1
ATOM 2748 C CA . CYS B 1 34 ? 12.871 -19.049 35.672 1.00 3.82 34 CYS B CA 1
ATOM 2749 C C . CYS B 1 34 ? 12.930 -19.243 34.166 1.00 6.31 34 CYS B C 1
ATOM 2750 O O . CYS B 1 34 ? 12.426 -20.240 33.648 1.00 5.48 34 CYS B O 1
ATOM 2753 N N . GLY B 1 35 ? 13.553 -18.295 33.470 1.00 4.70 35 GLY B N 1
ATOM 2754 C CA . GLY B 1 35 ? 13.751 -18.428 32.037 1.00 3.61 35 GLY B CA 1
ATOM 2755 C C . GLY B 1 35 ? 14.683 -19.573 31.678 1.00 4.08 35 GLY B C 1
ATOM 2756 O O . GLY B 1 35 ? 15.559 -19.947 32.461 1.00 5.01 35 GLY B O 1
ATOM 2757 N N . VAL B 1 36 ? 14.497 -20.151 30.497 1.00 2.91 36 VAL B N 1
ATOM 2758 C CA . VAL B 1 36 ? 15.428 -21.169 30.039 1.00 3.85 36 VAL B CA 1
ATOM 2759 C C . VAL B 1 36 ? 16.423 -20.532 29.062 1.00 3.57 36 VAL B C 1
ATOM 2760 O O . VAL B 1 36 ? 16.035 -20.046 27.993 1.00 3.33 36 VAL B O 1
ATOM 2764 N N . CYS B 1 37 ? 17.702 -20.527 29.439 1.00 2.84 37 CYS B N 1
ATOM 2765 C CA . CYS B 1 37 ? 18.750 -19.936 28.604 1.00 2.95 37 CYS B CA 1
ATOM 2766 C C . CYS B 1 37 ? 19.474 -21.026 27.825 1.00 3.80 37 CYS B C 1
ATOM 2767 O O . CYS B 1 37 ? 19.613 -22.131 28.309 1.00 3.42 37 CYS B O 1
ATOM 2770 N N . HIS B 1 38 ? 19.969 -20.712 26.635 1.00 3.27 38 HIS B N 1
ATOM 2771 C CA . HIS B 1 38 ? 20.764 -21.695 25.898 1.00 3.33 38 HIS B CA 1
ATOM 2772 C C . HIS B 1 38 ? 22.026 -22.099 26.685 1.00 4.36 38 HIS B C 1
ATOM 2773 O O . HIS B 1 38 ? 22.565 -23.176 26.482 1.00 3.90 38 HIS B O 1
ATOM 2780 N N . THR B 1 39 ? 22.478 -21.251 27.608 1.00 4.12 39 THR B N 1
ATOM 2781 C CA . THR B 1 39 ? 23.597 -21.632 28.476 1.00 4.69 39 THR B CA 1
ATOM 2782 C C . THR B 1 39 ? 23.242 -22.869 29.328 1.00 4.85 39 THR B C 1
ATOM 2783 O O . THR B 1 39 ? 24.093 -23.722 29.579 1.00 5.30 39 THR B O 1
ATOM 2787 N N . ASP B 1 40 ? 21.977 -22.973 29.740 1.00 3.20 40 ASP B N 1
ATOM 2788 C CA . ASP B 1 40 ? 21.502 -24.147 30.478 1.00 3.98 40 ASP B CA 1
ATOM 2789 C C . ASP B 1 40 ? 21.688 -25.390 29.619 1.00 6.80 40 ASP B C 1
ATOM 2790 O O . ASP B 1 40 ? 22.031 -26.454 30.123 1.00 3.86 40 ASP B O 1
ATOM 2795 N N . LEU B 1 41 ? 21.462 -25.232 28.315 1.00 6.76 41 LEU B N 1
ATOM 2796 C CA . LEU B 1 41 ? 21.631 -26.323 27.363 1.00 4.35 41 LEU B CA 1
ATOM 2797 C C . LEU B 1 41 ? 23.099 -26.754 27.251 1.00 4.91 41 LEU B C 1
ATOM 2798 O O . LEU B 1 41 ? 23.411 -27.945 27.346 1.00 6.44 41 LEU B O 1
ATOM 2803 N N . HIS B 1 42 ? 23.996 -25.795 27.049 1.00 3.70 42 HIS B N 1
ATOM 2804 C CA . HIS B 1 42 ? 25.433 -26.083 27.066 1.00 6.39 42 HIS B CA 1
ATOM 2805 C C . HIS B 1 42 ? 25.835 -26.795 28.364 1.00 7.27 42 HIS B C 1
ATOM 2806 O O . HIS B 1 42 ? 26.565 -27.798 28.337 1.00 8.11 42 HIS B O 1
ATOM 2813 N N . VAL B 1 43 ? 25.388 -26.260 29.497 1.00 5.11 43 VAL B N 1
ATOM 2814 C CA . VAL B 1 43 ? 25.753 -26.836 30.801 1.00 6.12 43 VAL B CA 1
ATOM 2815 C C . VAL B 1 43 ? 25.339 -28.307 30.912 1.00 7.63 43 VAL B C 1
ATOM 2816 O O . VAL B 1 43 ? 26.168 -29.173 31.196 1.00 7.54 43 VAL B O 1
ATOM 2820 N N . LYS B 1 44 ? 24.063 -28.584 30.670 1.00 6.35 44 LYS B N 1
ATOM 2821 C CA . LYS B 1 44 ? 23.557 -29.945 30.790 1.00 9.87 44 LYS B CA 1
ATOM 2822 C C . LYS B 1 44 ? 24.192 -30.884 29.766 1.00 10.33 44 LYS B C 1
ATOM 2823 O O . LYS B 1 44 ? 24.286 -32.078 30.012 1.00 7.92 44 LYS B O 1
ATOM 2829 N N . ASN B 1 45 ? 24.641 -30.336 28.635 1.00 5.61 45 ASN B N 1
ATOM 2830 C CA . ASN B 1 45 ? 25.302 -31.125 27.598 1.00 7.53 45 ASN B CA 1
ATOM 2831 C C . ASN B 1 45 ? 26.755 -31.415 27.924 1.00 10.33 45 ASN B C 1
ATOM 2832 O O . ASN B 1 45 ? 27.398 -32.196 27.232 1.00 11.79 45 ASN B O 1
ATOM 2837 N N . GLY B 1 46 ? 27.273 -30.785 28.971 1.00 5.81 46 GLY B N 1
ATOM 2838 C CA . GLY B 1 46 ? 28.657 -31.005 29.368 1.00 10.58 46 GLY B CA 1
ATOM 2839 C C . GLY B 1 46 ? 29.698 -30.130 28.684 1.00 10.08 46 GLY B C 1
ATOM 2840 O O . GLY B 1 46 ? 30.897 -30.391 28.780 1.00 12.82 46 GLY B O 1
ATOM 2841 N N . ASP B 1 47 ? 29.255 -29.073 28.012 1.00 10.32 47 ASP B N 1
ATOM 2842 C CA . ASP B 1 47 ? 30.175 -28.232 27.242 1.00 12.05 47 ASP B CA 1
ATOM 2843 C C . ASP B 1 47 ? 31.213 -27.513 28.096 1.00 14.35 47 ASP B C 1
ATOM 2844 O O . ASP B 1 47 ? 32.268 -27.135 27.591 1.00 10.58 47 ASP B O 1
ATOM 2849 N N . PHE B 1 48 ? 30.898 -27.305 29.376 1.00 14.76 48 PHE B N 1
ATOM 2850 C CA . PHE B 1 48 ? 31.802 -26.625 30.299 1.00 14.26 48 PHE B CA 1
ATOM 2851 C C . PHE B 1 48 ? 32.241 -27.574 31.420 1.00 13.71 48 PHE B C 1
ATOM 2852 O O . PHE B 1 48 ? 32.520 -27.142 32.547 1.00 16.06 48 PHE B O 1
ATOM 2860 N N . GLY B 1 49 ? 32.301 -28.867 31.111 1.00 11.64 49 GLY B N 1
ATOM 2861 C CA . GLY B 1 49 ? 32.648 -29.865 32.108 1.00 12.93 49 GLY B CA 1
ATOM 2862 C C . GLY B 1 49 ? 31.424 -30.571 32.674 1.00 17.45 49 GLY B C 1
ATOM 2863 O O . GLY B 1 49 ? 30.291 -30.127 32.505 1.00 15.86 49 GLY B O 1
ATOM 2864 N N . ASP B 1 50 ? 31.645 -31.687 33.353 1.00 17.39 50 ASP B N 1
ATOM 2865 C CA . ASP B 1 50 ? 30.532 -32.473 33.856 1.00 16.20 50 ASP B CA 1
ATOM 2866 C C . ASP B 1 50 ? 29.944 -31.816 35.101 1.00 15.05 50 ASP B C 1
ATOM 2867 O O . ASP B 1 50 ? 30.630 -31.627 36.098 1.00 14.49 50 ASP B O 1
ATOM 2872 N N . LYS B 1 51 ? 28.667 -31.458 35.034 1.00 12.89 51 LYS B N 1
ATOM 2873 C CA . LYS B 1 51 ? 28.009 -30.809 36.164 1.00 15.66 51 LYS B CA 1
ATOM 2874 C C . LYS B 1 51 ? 26.772 -31.594 36.597 1.00 15.10 51 LYS B C 1
ATOM 2875 O O . LYS B 1 51 ? 25.818 -31.012 37.107 1.00 11.74 51 LYS B O 1
ATOM 2881 N N . THR B 1 52 ? 26.791 -32.910 36.368 1.00 13.22 52 THR B N 1
ATOM 2882 C CA . THR B 1 52 ? 25.733 -33.813 36.846 1.00 11.90 52 THR B CA 1
ATOM 2883 C C . THR B 1 52 ? 25.393 -33.503 38.304 1.00 10.76 52 THR B C 1
ATOM 2884 O O . THR B 1 52 ? 26.272 -33.386 39.139 1.00 8.08 52 THR B O 1
ATOM 2888 N N . GLY B 1 53 ? 24.111 -33.331 38.591 1.00 11.20 53 GLY B N 1
ATOM 2889 C CA . GLY B 1 53 ? 23.683 -33.022 39.939 1.00 9.87 53 GLY B CA 1
ATOM 2890 C C . GLY B 1 53 ? 23.320 -31.569 40.189 1.00 13.04 53 GLY B C 1
ATOM 2891 O O . GLY B 1 53 ? 22.572 -31.277 41.124 1.00 14.06 53 GLY B O 1
ATOM 2892 N N . VAL B 1 54 ? 23.838 -30.644 39.382 1.00 8.34 54 VAL B N 1
ATOM 2893 C CA . VAL B 1 54 ? 23.530 -29.238 39.629 1.00 8.02 54 VAL B CA 1
ATOM 2894 C C . VAL B 1 54 ? 22.079 -28.933 39.244 1.00 7.37 54 VAL B C 1
ATOM 2895 O O . VAL B 1 54 ? 21.542 -29.532 38.318 1.00 7.58 54 VAL B O 1
ATOM 2899 N N . ILE B 1 55 ? 21.443 -28.044 40.005 1.00 4.92 55 ILE B N 1
ATOM 2900 C CA . ILE B 1 55 ? 20.170 -27.459 39.607 1.00 7.28 55 ILE B CA 1
ATOM 2901 C C . ILE B 1 55 ? 20.459 -26.350 38.586 1.00 5.35 55 ILE B C 1
ATOM 2902 O O . ILE B 1 55 ? 21.310 -25.499 38.825 1.00 6.08 55 ILE B O 1
ATOM 2907 N N . LEU B 1 56 ? 19.764 -26.378 37.453 1.00 7.73 56 LEU B N 1
ATOM 2908 C CA . LEU B 1 56 ? 19.969 -25.401 36.378 1.00 7.71 56 LEU B CA 1
ATOM 2909 C C . LEU B 1 56 ? 19.276 -24.074 36.691 1.00 7.07 56 LEU B C 1
ATOM 2910 O O . LEU B 1 56 ? 18.664 -23.912 37.750 1.00 5.07 56 LEU B O 1
ATOM 2915 N N . GLY B 1 57 ? 19.381 -23.121 35.770 1.00 6.23 57 GLY B N 1
ATOM 2916 C CA . GLY B 1 57 ? 18.633 -21.882 35.892 1.00 3.34 57 GLY B CA 1
ATOM 2917 C C . GLY B 1 57 ? 19.404 -20.677 36.400 1.00 4.11 57 GLY B C 1
ATOM 2918 O O . GLY B 1 57 ? 19.983 -20.709 37.480 1.00 3.89 57 GLY B O 1
ATOM 2919 N N . HIS B 1 58 ? 19.399 -19.601 35.612 1.00 4.65 58 HIS B N 1
ATOM 2920 C CA . HIS B 1 58 ? 19.974 -18.330 36.037 1.00 3.85 58 HIS B CA 1
ATOM 2921 C C . HIS B 1 58 ? 19.254 -17.175 35.354 1.00 3.41 58 HIS B C 1
ATOM 2922 O O . HIS B 1 58 ? 19.867 -16.147 35.062 1.00 3.21 58 HIS B O 1
ATOM 2929 N N . GLU B 1 59 ? 17.965 -17.372 35.066 1.00 2.87 59 GLU B N 1
ATOM 2930 C CA . GLU B 1 59 ? 17.037 -16.275 34.780 1.00 4.73 59 GLU B CA 1
ATOM 2931 C C . GLU B 1 59 ? 15.913 -16.371 35.817 1.00 4.52 59 GLU B C 1
ATOM 2932 O O . GLU B 1 59 ? 14.727 -16.430 35.481 1.00 5.14 59 GLU B O 1
ATOM 2938 N N . GLY B 1 60 ? 16.285 -16.405 37.091 1.00 4.74 60 GLY B N 1
ATOM 2939 C CA . GLY B 1 60 ? 15.304 -16.693 38.126 1.00 3.51 60 GLY B CA 1
ATOM 2940 C C . GLY B 1 60 ? 14.755 -15.441 38.771 1.00 4.40 60 GLY B C 1
ATOM 2941 O O . GLY B 1 60 ? 15.503 -14.530 39.050 1.00 4.87 60 GLY B O 1
ATOM 2942 N N . ILE B 1 61 ? 13.440 -15.399 38.977 1.00 4.65 61 ILE B N 1
ATOM 2943 C CA . ILE B 1 61 ? 12.795 -14.346 39.747 1.00 4.82 61 ILE B CA 1
ATOM 2944 C C . ILE B 1 61 ? 12.055 -15.000 40.917 1.00 4.75 61 ILE B C 1
ATOM 2945 O O . ILE B 1 61 ? 11.264 -15.912 40.724 1.00 5.45 61 ILE B O 1
ATOM 2950 N N . GLY B 1 62 ? 12.303 -14.530 42.130 1.00 4.89 62 GLY B N 1
ATOM 2951 C CA . GLY B 1 62 ? 11.664 -15.143 43.278 1.00 6.72 62 GLY B CA 1
ATOM 2952 C C . GLY B 1 62 ? 11.337 -14.126 44.350 1.00 10.24 62 GLY B C 1
ATOM 2953 O O . GLY B 1 62 ? 11.788 -12.983 44.289 1.00 5.53 62 GLY B O 1
ATOM 2954 N N . VAL B 1 63 ? 10.538 -14.543 45.326 1.00 5.61 63 VAL B N 1
ATOM 2955 C CA . VAL B 1 63 ? 10.195 -13.674 46.452 1.00 6.57 63 VAL B CA 1
ATOM 2956 C C . VAL B 1 63 ? 10.939 -14.165 47.679 1.00 6.32 63 VAL B C 1
ATOM 2957 O O . VAL B 1 63 ? 10.946 -15.368 47.965 1.00 7.44 63 VAL B O 1
ATOM 2961 N N . VAL B 1 64 ? 11.584 -13.243 48.387 1.00 7.56 64 VAL B N 1
ATOM 2962 C CA . VAL B 1 64 ? 12.345 -13.591 49.573 1.00 9.83 64 VAL B CA 1
ATOM 2963 C C . VAL B 1 64 ? 11.411 -14.125 50.647 1.00 12.68 64 VAL B C 1
ATOM 2964 O O . VAL B 1 64 ? 10.509 -13.415 51.091 1.00 11.02 64 VAL B O 1
ATOM 2968 N N . ALA B 1 65 ? 11.643 -15.366 51.066 1.00 10.78 65 ALA B N 1
ATOM 2969 C CA . ALA B 1 65 ? 10.852 -15.988 52.127 1.00 9.58 65 ALA B CA 1
ATOM 2970 C C . ALA B 1 65 ? 11.510 -15.754 53.481 1.00 15.37 65 ALA B C 1
ATOM 2971 O O . ALA B 1 65 ? 10.841 -15.415 54.448 1.00 16.56 65 ALA B O 1
ATOM 2973 N N . GLU B 1 66 ? 12.825 -15.957 53.538 1.00 12.84 66 GLU B N 1
ATOM 2974 C CA . GLU B 1 66 ? 13.605 -15.767 54.755 1.00 17.14 66 GLU B CA 1
ATOM 2975 C C . GLU B 1 66 ? 14.964 -15.182 54.415 1.00 12.81 66 GLU B C 1
ATOM 2976 O O . GLU B 1 66 ? 15.500 -15.417 53.328 1.00 4.68 66 GLU B O 1
ATOM 2982 N N . VAL B 1 67 ? 15.526 -14.435 55.355 1.00 8.47 67 VAL B N 1
ATOM 2983 C CA . VAL B 1 67 ? 16.892 -13.947 55.218 1.00 9.24 67 VAL B CA 1
ATOM 2984 C C . VAL B 1 67 ? 17.749 -14.554 56.315 1.00 10.85 67 VAL B C 1
ATOM 2985 O O . VAL B 1 67 ? 17.246 -14.847 57.405 1.00 12.60 67 VAL B O 1
ATOM 2989 N N . GLY B 1 68 ? 19.034 -14.765 56.031 1.00 8.87 68 GLY B N 1
ATOM 2990 C CA . GLY B 1 68 ? 19.953 -15.308 57.019 1.00 9.67 68 GLY B CA 1
ATOM 2991 C C . GLY B 1 68 ? 20.521 -14.220 57.912 1.00 11.49 68 GLY B C 1
ATOM 2992 O O . GLY B 1 68 ? 20.142 -13.060 57.788 1.00 9.58 68 GLY B O 1
ATOM 2993 N N . PRO B 1 69 ? 21.429 -14.586 58.827 1.00 14.82 69 PRO B N 1
ATOM 2994 C CA . PRO B 1 69 ? 22.007 -13.558 59.703 1.00 15.61 69 PRO B CA 1
ATOM 2995 C C . PRO B 1 69 ? 22.761 -12.473 58.934 1.00 15.03 69 PRO B C 1
ATOM 2996 O O . PRO B 1 69 ? 23.392 -12.750 57.913 1.00 12.74 69 PRO B O 1
ATOM 3000 N N . GLY B 1 70 ? 22.668 -11.239 59.414 1.00 11.68 70 GLY B N 1
ATOM 3001 C CA . GLY B 1 70 ? 23.464 -10.152 58.873 1.00 12.65 70 GLY B CA 1
ATOM 3002 C C . GLY B 1 70 ? 22.917 -9.530 57.603 1.00 13.14 70 GLY B C 1
ATOM 3003 O O . GLY B 1 70 ? 23.501 -8.593 57.075 1.00 18.10 70 GLY B O 1
ATOM 3004 N N . VAL B 1 71 ? 21.790 -10.034 57.115 1.00 11.63 71 VAL B N 1
ATOM 3005 C CA . VAL B 1 71 ? 21.248 -9.563 55.842 1.00 13.48 71 VAL B CA 1
ATOM 3006 C C . VAL B 1 71 ? 20.411 -8.301 55.979 1.00 16.24 71 VAL B C 1
ATOM 3007 O O . VAL B 1 71 ? 19.389 -8.300 56.667 1.00 14.43 71 VAL B O 1
ATOM 3011 N N . THR B 1 72 ? 20.835 -7.245 55.289 1.00 11.41 72 THR B N 1
ATOM 3012 C CA . THR B 1 72 ? 20.107 -5.980 55.270 1.00 15.52 72 THR B CA 1
ATOM 3013 C C . THR B 1 72 ? 19.724 -5.528 53.854 1.00 15.39 72 THR B C 1
ATOM 3014 O O . THR B 1 72 ? 18.938 -4.603 53.692 1.00 13.91 72 THR B O 1
ATOM 3018 N N . SER B 1 73 ? 20.277 -6.172 52.827 1.00 11.59 73 SER B N 1
ATOM 3019 C CA . SER B 1 73 ? 20.034 -5.729 51.454 1.00 11.80 73 SER B CA 1
ATOM 3020 C C . SER B 1 73 ? 18.713 -6.254 50.907 1.00 12.44 73 SER B C 1
ATOM 3021 O O . SER B 1 73 ? 18.206 -5.758 49.904 1.00 11.94 73 SER B O 1
ATOM 3024 N N . LEU B 1 74 ? 18.176 -7.277 51.568 1.00 10.68 74 LEU B N 1
ATOM 3025 C CA . LEU B 1 74 ? 16.912 -7.895 51.188 1.00 9.49 74 LEU B CA 1
ATOM 3026 C C . LEU B 1 74 ? 16.083 -8.107 52.443 1.00 13.60 74 LEU B C 1
ATOM 3027 O O . LEU B 1 74 ? 16.640 -8.285 53.527 1.00 9.25 74 LEU B O 1
ATOM 3032 N N . LYS B 1 75 ? 14.762 -8.118 52.287 1.00 9.87 75 LYS B N 1
ATOM 3033 C CA . LYS B 1 75 ? 13.856 -8.463 53.379 1.00 14.69 75 LYS B CA 1
ATOM 3034 C C . LYS B 1 75 ? 12.730 -9.332 52.818 1.00 16.57 75 LYS B C 1
ATOM 3035 O O . LYS B 1 75 ? 12.472 -9.307 51.606 1.00 12.28 75 LYS B O 1
ATOM 3041 N N . PRO B 1 76 ? 12.074 -10.123 53.685 1.00 10.66 76 PRO B N 1
ATOM 3042 C CA . PRO B 1 76 ? 10.992 -10.997 53.231 1.00 12.49 76 PRO B CA 1
ATOM 3043 C C . PRO B 1 76 ? 9.958 -10.204 52.453 1.00 12.88 76 PRO B C 1
ATOM 3044 O O . PRO B 1 76 ? 9.596 -9.109 52.872 1.00 12.86 76 PRO B O 1
ATOM 3048 N N . GLY B 1 77 ? 9.511 -10.745 51.326 1.00 8.69 77 GLY B N 1
ATOM 3049 C CA . GLY B 1 77 ? 8.561 -10.057 50.475 1.00 10.24 77 GLY B CA 1
ATOM 3050 C C . GLY B 1 77 ? 9.191 -9.366 49.270 1.00 10.27 77 GLY B C 1
ATOM 3051 O O . GLY B 1 77 ? 8.507 -9.090 48.291 1.00 8.76 77 GLY B O 1
ATOM 3052 N N . ASP B 1 78 ? 10.487 -9.076 49.332 1.00 9.89 78 ASP B N 1
ATOM 3053 C CA . ASP B 1 78 ? 11.183 -8.482 48.183 1.00 10.87 78 ASP B CA 1
ATOM 3054 C C . ASP B 1 78 ? 11.212 -9.452 46.996 1.00 6.25 78 ASP B C 1
ATOM 3055 O O . ASP B 1 78 ? 11.396 -10.660 47.182 1.00 8.26 78 ASP B O 1
ATOM 3060 N N . ARG B 1 79 ? 11.047 -8.934 45.781 1.00 8.45 79 ARG B N 1
ATOM 3061 C CA . ARG B 1 79 ? 11.335 -9.729 44.581 1.00 7.29 79 ARG B CA 1
ATOM 3062 C C . ARG B 1 79 ? 12.790 -9.521 44.182 1.00 9.21 79 ARG B C 1
ATOM 3063 O O . ARG B 1 79 ? 13.229 -8.379 44.016 1.00 5.04 79 ARG B O 1
ATOM 3071 N N . ALA B 1 80 ? 13.533 -10.619 44.034 1.00 5.05 80 ALA B N 1
ATOM 3072 C CA . ALA B 1 80 ? 14.947 -10.545 43.655 1.00 7.31 80 ALA B CA 1
ATOM 3073 C C . ALA B 1 80 ? 15.268 -11.558 42.567 1.00 8.99 80 ALA B C 1
ATOM 3074 O O . ALA B 1 80 ? 14.421 -12.381 42.214 1.00 8.49 80 ALA B O 1
ATOM 3076 N N . SER B 1 81 ? 16.488 -11.498 42.038 1.00 4.61 81 SER B N 1
ATOM 3077 C CA . SER B 1 81 ? 16.846 -12.300 40.873 1.00 5.65 81 SER B CA 1
ATOM 3078 C C . SER B 1 81 ? 18.006 -13.254 41.116 1.00 4.16 81 SER B C 1
ATOM 3079 O O . SER B 1 81 ? 18.850 -13.040 41.995 1.00 5.37 81 SER B O 1
ATOM 3082 N N . VAL B 1 82 ? 18.036 -14.303 40.301 1.00 3.83 82 VAL B N 1
ATOM 3083 C CA . VAL B 1 82 ? 19.103 -15.278 40.303 1.00 3.03 82 VAL B CA 1
ATOM 3084 C C . VAL B 1 82 ? 19.697 -15.289 38.896 1.00 5.19 82 VAL B C 1
ATOM 3085 O O . VAL B 1 82 ? 19.129 -15.859 37.976 1.00 4.57 82 VAL B O 1
ATOM 3089 N N . ALA B 1 83 ? 20.841 -14.638 38.746 1.00 3.57 83 ALA B N 1
ATOM 3090 C CA . ALA B 1 83 ? 21.444 -14.419 37.440 1.00 4.56 83 ALA B CA 1
ATOM 3091 C C . ALA B 1 83 ? 22.708 -15.259 37.334 1.00 4.35 83 ALA B C 1
ATOM 3092 O O . ALA B 1 83 ? 23.163 -15.842 38.330 1.00 2.45 83 ALA B O 1
ATOM 3094 N N . TRP B 1 84 ? 23.262 -15.339 36.128 1.00 1.86 84 TRP B N 1
ATOM 3095 C CA . TRP B 1 84 ? 24.520 -16.045 35.916 1.00 2.52 84 TRP B CA 1
ATOM 3096 C C . TRP B 1 84 ? 25.584 -15.546 36.890 1.00 3.99 84 TRP B C 1
ATOM 3097 O O . TRP B 1 84 ? 26.281 -16.340 37.524 1.00 4.26 84 TRP B O 1
ATOM 3108 N N . PHE B 1 85 ? 25.700 -14.227 37.016 1.00 3.76 85 PHE B N 1
ATOM 3109 C CA . PHE B 1 85 ? 26.578 -13.633 38.012 1.00 4.68 85 PHE B CA 1
ATOM 3110 C C . PHE B 1 85 ? 25.944 -13.756 39.399 1.00 2.86 85 PHE B C 1
ATOM 3111 O O . PHE B 1 85 ? 25.289 -12.837 39.892 1.00 4.70 85 PHE B O 1
ATOM 3119 N N . TYR B 1 86 ? 26.163 -14.897 40.033 1.00 4.56 86 TYR B N 1
ATOM 3120 C CA . TYR B 1 86 ? 25.537 -15.194 41.327 1.00 5.15 86 TYR B CA 1
ATOM 3121 C C . TYR B 1 86 ? 26.309 -14.615 42.511 1.00 5.76 86 TYR B C 1
ATOM 3122 O O . TYR B 1 86 ? 25.705 -14.199 43.496 1.00 3.90 86 TYR B O 1
ATOM 3131 N N . GLU B 1 87 ? 27.641 -14.613 42.418 1.00 4.07 87 GLU B N 1
ATOM 3132 C CA . GLU B 1 87 ? 28.482 -14.017 43.451 1.00 6.13 87 GLU B CA 1
ATOM 3133 C C . GLU B 1 87 ? 29.899 -13.762 42.949 1.00 5.47 87 GLU B C 1
ATOM 3134 O O . GLU B 1 87 ? 30.496 -14.618 42.301 1.00 4.54 87 GLU B O 1
ATOM 3140 N N . GLY B 1 88 ? 30.426 -12.579 43.249 1.00 3.65 88 GLY B N 1
ATOM 3141 C CA . GLY B 1 88 ? 31.808 -12.247 42.949 1.00 3.64 88 GLY B CA 1
ATOM 3142 C C . GLY B 1 88 ? 32.538 -12.043 44.260 1.00 5.83 88 GLY B C 1
ATOM 3143 O O . GLY B 1 88 ? 31.901 -11.935 45.312 1.00 3.81 88 GLY B O 1
ATOM 3144 N N . CYS B 1 89 ? 33.863 -11.963 44.216 1.00 4.02 89 CYS B N 1
ATOM 3145 C CA . CYS B 1 89 ? 34.627 -11.879 45.457 1.00 7.31 89 CYS B CA 1
ATOM 3146 C C . CYS B 1 89 ? 34.581 -10.491 46.105 1.00 8.92 89 CYS B C 1
ATOM 3147 O O . CYS B 1 89 ? 34.763 -10.367 47.313 1.00 4.99 89 CYS B O 1
ATOM 3150 N N . GLY B 1 90 ? 34.336 -9.458 45.304 1.00 5.80 90 GLY B N 1
ATOM 3151 C CA . GLY B 1 90 ? 34.148 -8.118 45.834 1.00 7.09 90 GLY B CA 1
ATOM 3152 C C . GLY B 1 90 ? 35.441 -7.363 46.066 1.00 8.69 90 GLY B C 1
ATOM 3153 O O . GLY B 1 90 ? 35.426 -6.164 46.356 1.00 12.13 90 GLY B O 1
ATOM 3154 N N . HIS B 1 91 ? 36.567 -8.052 45.917 1.00 6.90 91 HIS B N 1
ATOM 3155 C CA . HIS B 1 91 ? 37.861 -7.462 46.239 1.00 9.91 91 HIS B CA 1
ATOM 3156 C C . HIS B 1 91 ? 38.963 -8.074 45.372 1.00 9.16 91 HIS B C 1
ATOM 3157 O O . HIS B 1 91 ? 39.748 -8.898 45.832 1.00 10.89 91 HIS B O 1
ATOM 3164 N N . CYS B 1 92 ? 38.995 -7.694 44.103 1.00 8.50 92 CYS B N 1
ATOM 3165 C CA . CYS B 1 92 ? 40.085 -8.086 43.229 1.00 6.48 92 CYS B CA 1
ATOM 3166 C C . CYS B 1 92 ? 40.202 -7.075 42.102 1.00 6.25 92 CYS B C 1
ATOM 3167 O O . CYS B 1 92 ? 39.481 -6.075 42.071 1.00 7.35 92 CYS B O 1
ATOM 3170 N N . GLU B 1 93 ? 41.133 -7.327 41.193 1.00 5.54 93 GLU B N 1
ATOM 3171 C CA . GLU B 1 93 ? 41.386 -6.414 40.091 1.00 4.75 93 GLU B CA 1
ATOM 3172 C C . GLU B 1 93 ? 40.162 -6.242 39.197 1.00 5.35 93 GLU B C 1
ATOM 3173 O O . GLU B 1 93 ? 39.984 -5.183 38.603 1.00 12.34 93 GLU B O 1
ATOM 3179 N N . TYR B 1 94 ? 39.326 -7.278 39.098 1.00 4.99 94 TYR B N 1
ATOM 3180 C CA . TYR B 1 94 ? 38.124 -7.222 38.266 1.00 5.06 94 TYR B CA 1
ATOM 3181 C C . TYR B 1 94 ? 36.969 -6.593 39.043 1.00 5.55 94 TYR B C 1
ATOM 3182 O O . TYR B 1 94 ? 36.291 -5.698 38.544 1.00 3.86 94 TYR B O 1
ATOM 3191 N N . CYS B 1 95 ? 36.762 -7.050 40.277 1.00 3.41 95 CYS B N 1
ATOM 3192 C CA . CYS B 1 95 ? 35.626 -6.592 41.062 1.00 7.21 95 CYS B CA 1
ATOM 3193 C C . CYS B 1 95 ? 35.704 -5.099 41.392 1.00 5.16 95 CYS B C 1
ATOM 3194 O O . CYS B 1 95 ? 34.688 -4.413 41.403 1.00 5.15 95 CYS B O 1
ATOM 3197 N N . ASN B 1 96 ? 36.906 -4.594 41.639 1.00 3.75 96 ASN B N 1
ATOM 3198 C CA . ASN B 1 96 ? 37.046 -3.201 42.049 1.00 6.21 96 ASN B CA 1
ATOM 3199 C C . ASN B 1 96 ? 37.217 -2.207 40.909 1.00 3.87 96 ASN B C 1
ATOM 3200 O O . ASN B 1 96 ? 37.250 -1.000 41.148 1.00 4.01 96 ASN B O 1
ATOM 3205 N N . SER B 1 97 ? 37.318 -2.712 39.684 1.00 2.83 97 SER B N 1
ATOM 3206 C CA . SER B 1 97 ? 37.558 -1.856 38.518 1.00 2.64 97 SER B CA 1
ATOM 3207 C C . SER B 1 97 ? 36.330 -1.727 37.625 1.00 4.75 97 SER B C 1
ATOM 3208 O O . SER B 1 97 ? 36.406 -1.201 36.514 1.00 4.00 97 SER B O 1
ATOM 3211 N N . GLY B 1 98 ? 35.197 -2.223 38.092 1.00 4.25 98 GLY B N 1
ATOM 3212 C CA . GLY B 1 98 ? 33.980 -2.165 37.298 1.00 4.50 98 GLY B CA 1
ATOM 3213 C C . GLY B 1 98 ? 33.849 -3.329 36.326 1.00 4.63 98 GLY B C 1
ATOM 3214 O O . GLY B 1 98 ? 33.044 -3.273 35.398 1.00 5.41 98 GLY B O 1
ATOM 3215 N N . ASN B 1 99 ? 34.624 -4.385 36.557 1.00 6.33 99 ASN B N 1
ATOM 3216 C CA . ASN B 1 99 ? 34.605 -5.589 35.722 1.00 2.78 99 ASN B CA 1
ATOM 3217 C C . ASN B 1 99 ? 34.272 -6.870 36.491 1.00 3.57 99 ASN B C 1
ATOM 3218 O O . ASN B 1 99 ? 34.867 -7.922 36.227 1.00 2.84 99 ASN B O 1
ATOM 3223 N N . GLU B 1 100 ? 33.312 -6.795 37.409 1.00 3.41 100 GLU B N 1
ATOM 3224 C CA . GLU B 1 100 ? 33.096 -7.896 38.353 1.00 5.88 100 GLU B CA 1
ATOM 3225 C C . GLU B 1 100 ? 32.686 -9.233 37.726 1.00 3.27 100 GLU B C 1
ATOM 3226 O O . GLU B 1 100 ? 32.928 -10.263 38.318 1.00 3.86 100 GLU B O 1
ATOM 3232 N N . THR B 1 101 ? 32.088 -9.245 36.538 1.00 3.47 101 THR B N 1
ATOM 3233 C CA . THR B 1 101 ? 31.691 -10.547 35.985 1.00 4.09 101 THR B CA 1
ATOM 3234 C C . THR B 1 101 ? 32.908 -11.383 35.582 1.00 4.88 101 THR B C 1
ATOM 3235 O O . THR B 1 101 ? 32.815 -12.605 35.459 1.00 2.66 101 THR B O 1
ATOM 3239 N N . LEU B 1 102 ? 34.048 -10.724 35.384 1.00 4.08 102 LEU B N 1
ATOM 3240 C CA . LEU B 1 102 ? 35.299 -11.437 35.088 1.00 4.81 102 LEU B CA 1
ATOM 3241 C C . LEU B 1 102 ? 36.033 -11.972 36.330 1.00 4.73 102 LEU B C 1
ATOM 3242 O O . LEU B 1 102 ? 37.132 -12.537 36.215 1.00 4.23 102 LEU B O 1
ATOM 3247 N N . CYS B 1 103 ? 35.455 -11.765 37.514 1.00 4.14 103 CYS B N 1
ATOM 3248 C CA . CYS B 1 103 ? 36.046 -12.294 38.748 1.00 4.96 103 CYS B CA 1
ATOM 3249 C C . CYS B 1 103 ? 36.414 -13.764 38.592 1.00 4.63 103 CYS B C 1
ATOM 3250 O O . CYS B 1 103 ? 35.604 -14.567 38.130 1.00 3.43 103 CYS B O 1
ATOM 3253 N N . ARG B 1 104 ? 37.652 -14.099 38.952 1.00 2.38 104 ARG B N 1
ATOM 3254 C CA . ARG B 1 104 ? 38.167 -15.444 38.749 1.00 5.14 104 ARG B CA 1
ATOM 3255 C C . ARG B 1 104 ? 37.668 -16.385 39.851 1.00 6.13 104 ARG B C 1
ATOM 3256 O O . ARG B 1 104 ? 37.829 -17.598 39.756 1.00 5.69 104 ARG B O 1
ATOM 3264 N N . SER B 1 105 ? 37.059 -15.811 40.886 1.00 4.52 105 SER B N 1
ATOM 3265 C CA . SER B 1 105 ? 36.426 -16.588 41.959 1.00 6.66 105 SER B CA 1
ATOM 3266 C C . SER B 1 105 ? 34.912 -16.562 41.806 1.00 7.12 105 SER B C 1
ATOM 3267 O O . SER B 1 105 ? 34.198 -16.863 42.755 1.00 9.52 105 SER B O 1
ATOM 3270 N N . VAL B 1 106 ? 34.414 -16.174 40.632 1.00 4.03 106 VAL B N 1
ATOM 3271 C CA . VAL B 1 106 ? 32.968 -16.013 40.467 1.00 2.92 106 VAL B CA 1
ATOM 3272 C C . VAL B 1 106 ? 32.208 -17.327 40.711 1.00 6.51 106 VAL B C 1
ATOM 3273 O O . VAL B 1 106 ? 32.716 -18.417 40.422 1.00 4.34 106 VAL B O 1
ATOM 3277 N N . LYS B 1 107 ? 30.999 -17.225 41.256 1.00 6.46 107 LYS B N 1
ATOM 3278 C CA . LYS B 1 107 ? 30.088 -18.362 41.284 1.00 5.68 107 LYS B CA 1
ATOM 3279 C C . LYS B 1 107 ? 28.958 -18.101 40.297 1.00 4.35 107 LYS B C 1
ATOM 3280 O O . LYS B 1 107 ? 28.402 -17.010 40.266 1.00 3.84 107 LYS B O 1
ATOM 3286 N N . ASN B 1 108 ? 28.620 -19.110 39.502 1.00 3.44 108 ASN B N 1
ATOM 3287 C CA . ASN B 1 108 ? 27.614 -18.966 38.468 1.00 5.06 108 ASN B CA 1
ATOM 3288 C C . ASN B 1 108 ? 26.395 -19.847 38.709 1.00 3.23 108 ASN B C 1
ATOM 3289 O O . ASN B 1 108 ? 26.504 -21.079 38.739 1.00 4.13 108 ASN B O 1
ATOM 3294 N N . ALA B 1 109 ? 25.236 -19.217 38.871 1.00 3.35 109 ALA B N 1
ATOM 3295 C CA . ALA B 1 109 ? 23.980 -19.952 39.046 1.00 3.04 109 ALA B CA 1
ATOM 3296 C C . ALA B 1 109 ? 23.694 -20.936 37.900 1.00 5.40 109 ALA B C 1
ATOM 3297 O O . ALA B 1 109 ? 23.782 -20.580 36.719 1.00 4.05 109 ALA B O 1
ATOM 3299 N N . GLY B 1 110 ? 23.350 -22.171 38.254 1.00 6.31 110 GLY B N 1
ATOM 3300 C CA . GLY B 1 110 ? 23.030 -23.187 37.264 1.00 3.85 110 GLY B CA 1
ATOM 3301 C C . GLY B 1 110 ? 24.256 -23.836 36.658 1.00 7.62 110 GLY B C 1
ATOM 3302 O O . GLY B 1 110 ? 24.179 -24.526 35.635 1.00 5.99 110 GLY B O 1
ATOM 3303 N N . TYR B 1 111 ? 25.401 -23.608 37.288 1.00 4.46 111 TYR B N 1
ATOM 3304 C CA . TYR B 1 111 ? 26.656 -24.153 36.806 1.00 6.02 111 TYR B CA 1
ATOM 3305 C C . TYR B 1 111 ? 27.535 -24.591 37.973 1.00 11.07 111 TYR B C 1
ATOM 3306 O O . TYR B 1 111 ? 27.711 -25.793 38.219 1.00 8.28 111 TYR B O 1
ATOM 3315 N N . SER B 1 112 ? 28.066 -23.623 38.711 1.00 8.80 112 SER B N 1
ATOM 3316 C CA . SER B 1 112 ? 28.962 -23.941 39.823 1.00 6.62 112 SER B CA 1
ATOM 3317 C C . SER B 1 112 ? 28.272 -23.762 41.178 1.00 9.78 112 SER B C 1
ATOM 3318 O O . SER B 1 112 ? 28.863 -24.000 42.236 1.00 8.08 112 SER B O 1
ATOM 3321 N N . VAL B 1 113 ? 27.014 -23.337 41.141 1.00 5.74 113 VAL B N 1
ATOM 3322 C CA . VAL B 1 113 ? 26.184 -23.312 42.334 1.00 4.14 113 VAL B CA 1
ATOM 3323 C C . VAL B 1 113 ? 24.766 -23.596 41.846 1.00 7.82 113 VAL B C 1
ATOM 3324 O O . VAL B 1 113 ? 24.458 -23.318 40.680 1.00 5.32 113 VAL B O 1
ATOM 3328 N N . ASP B 1 114 ? 23.931 -24.194 42.699 1.00 8.20 114 ASP B N 1
ATOM 3329 C CA . ASP B 1 114 ? 22.533 -24.494 42.349 1.00 6.43 114 ASP B CA 1
ATOM 3330 C C . ASP B 1 114 ? 21.821 -23.249 41.871 1.00 8.82 114 ASP B C 1
ATOM 3331 O O . ASP B 1 114 ? 21.898 -22.201 42.515 1.00 4.82 114 ASP B O 1
ATOM 3336 N N . GLY B 1 115 ? 21.102 -23.376 40.762 1.00 7.30 115 GLY B N 1
ATOM 3337 C CA . GLY B 1 115 ? 20.450 -22.236 40.151 1.00 5.08 115 GLY B CA 1
ATOM 3338 C C . GLY B 1 115 ? 18.980 -22.100 40.496 1.00 6.33 115 GLY B C 1
ATOM 3339 O O . GLY B 1 115 ? 18.484 -22.735 41.429 1.00 4.92 115 GLY B O 1
ATOM 3340 N N . GLY B 1 116 ? 18.281 -21.282 39.717 1.00 2.99 116 GLY B N 1
ATOM 3341 C CA . GLY B 1 116 ? 16.919 -20.912 40.034 1.00 4.28 116 GLY B CA 1
ATOM 3342 C C . GLY B 1 116 ? 15.820 -21.656 39.316 1.00 6.14 116 GLY B C 1
ATOM 3343 O O . GLY B 1 116 ? 14.645 -21.291 39.449 1.00 7.36 116 GLY B O 1
ATOM 3344 N N . MET B 1 117 ? 16.172 -22.700 38.567 1.00 3.34 117 MET B N 1
ATOM 3345 C CA . MET B 1 117 ? 15.146 -23.495 37.905 1.00 6.73 117 MET B CA 1
ATOM 3346 C C . MET B 1 117 ? 14.609 -24.569 38.858 1.00 7.04 117 MET B C 1
ATOM 3347 O O . MET B 1 117 ? 14.729 -25.781 38.612 1.00 3.11 117 MET B O 1
ATOM 3352 N N . ALA B 1 118 ? 14.033 -24.101 39.960 1.00 5.17 118 ALA B N 1
ATOM 3353 C CA . ALA B 1 118 ? 13.494 -24.968 40.986 1.00 6.56 118 ALA B CA 1
ATOM 3354 C C . ALA B 1 118 ? 12.492 -24.145 41.771 1.00 11.84 118 ALA B C 1
ATOM 3355 O O . ALA B 1 118 ? 12.433 -22.925 41.616 1.00 5.91 118 ALA B O 1
ATOM 3357 N N . GLU B 1 119 ? 11.718 -24.795 42.632 1.00 7.47 119 GLU B N 1
ATOM 3358 C CA . GLU B 1 119 ? 10.731 -24.068 43.425 1.00 7.32 119 GLU B CA 1
ATOM 3359 C C . GLU B 1 119 ? 11.343 -23.112 44.446 1.00 8.96 119 GLU B C 1
ATOM 3360 O O . GLU B 1 119 ? 10.721 -22.114 44.814 1.00 4.40 119 GLU B O 1
ATOM 3366 N N . GLU B 1 120 ? 12.563 -23.410 44.891 1.00 7.46 120 GLU B N 1
ATOM 3367 C CA . GLU B 1 120 ? 13.242 -22.580 45.880 1.00 8.36 120 GLU B CA 1
ATOM 3368 C C . GLU B 1 120 ? 14.682 -22.420 45.446 1.00 6.09 120 GLU B C 1
ATOM 3369 O O . GLU B 1 120 ? 15.206 -23.268 44.725 1.00 4.83 120 GLU B O 1
ATOM 3375 N N . CYS B 1 121 ? 15.321 -21.341 45.897 1.00 4.09 121 CYS B N 1
ATOM 3376 C CA . CYS B 1 121 ? 16.724 -21.104 45.592 1.00 5.95 121 CYS B CA 1
ATOM 3377 C C . CYS B 1 121 ? 17.401 -20.276 46.677 1.00 5.66 121 CYS B C 1
ATOM 3378 O O . CYS B 1 121 ? 16.861 -19.263 47.122 1.00 5.28 121 CYS B O 1
ATOM 3381 N N . ILE B 1 122 ? 18.589 -20.702 47.094 1.00 5.23 122 ILE B N 1
ATOM 3382 C CA . ILE B 1 122 ? 19.386 -19.918 48.023 1.00 7.49 122 ILE B CA 1
ATOM 3383 C C . ILE B 1 122 ? 20.263 -18.935 47.259 1.00 6.86 122 ILE B C 1
ATOM 3384 O O . ILE B 1 122 ? 20.997 -19.335 46.349 1.00 3.62 122 ILE B O 1
ATOM 3389 N N . VAL B 1 123 ? 20.188 -17.660 47.638 1.00 5.37 123 VAL B N 1
ATOM 3390 C CA . VAL B 1 123 ? 21.008 -16.623 47.017 1.00 7.88 123 VAL B CA 1
ATOM 3391 C C . VAL B 1 123 ? 21.923 -15.951 48.031 1.00 8.64 123 VAL B C 1
ATOM 3392 O O . VAL B 1 123 ? 21.698 -16.018 49.250 1.00 5.51 123 VAL B O 1
ATOM 3396 N N . VAL B 1 124 ? 22.981 -15.326 47.532 1.00 5.90 124 VAL B N 1
ATOM 3397 C CA . VAL B 1 124 ? 23.766 -14.428 48.358 1.00 5.89 124 VAL B CA 1
ATOM 3398 C C . VAL B 1 124 ? 23.083 -13.069 48.246 1.00 8.28 124 VAL B C 1
ATOM 3399 O O . VAL B 1 124 ? 22.960 -12.529 47.152 1.00 4.33 124 VAL B O 1
ATOM 3403 N N . ALA B 1 125 ? 22.600 -12.546 49.373 1.00 5.62 125 ALA B N 1
ATOM 3404 C CA . ALA B 1 125 ? 21.698 -11.387 49.365 1.00 5.89 125 ALA B CA 1
ATOM 3405 C C . ALA B 1 125 ? 22.221 -10.176 48.589 1.00 6.74 125 ALA B C 1
ATOM 3406 O O . ALA B 1 125 ? 21.510 -9.612 47.754 1.00 4.76 125 ALA B O 1
ATOM 3408 N N . ASP B 1 126 ? 23.462 -9.780 48.871 1.00 7.59 126 ASP B N 1
ATOM 3409 C CA . ASP B 1 126 ? 24.032 -8.582 48.270 1.00 7.89 126 ASP B CA 1
ATOM 3410 C C . ASP B 1 126 ? 24.272 -8.736 46.778 1.00 7.23 126 ASP B C 1
ATOM 3411 O O . ASP B 1 126 ? 24.605 -7.753 46.112 1.00 6.11 126 ASP B O 1
ATOM 3416 N N . TYR B 1 127 ? 24.124 -9.961 46.267 1.00 4.84 127 TYR B N 1
ATOM 3417 C CA . TYR B 1 127 ? 24.295 -10.234 44.833 1.00 4.99 127 TYR B CA 1
ATOM 3418 C C . TYR B 1 127 ? 23.002 -10.609 44.100 1.00 7.04 127 TYR B C 1
ATOM 3419 O O . TYR B 1 127 ? 23.001 -10.777 42.878 1.00 5.99 127 TYR B O 1
ATOM 3428 N N . ALA B 1 128 ? 21.903 -10.718 44.838 1.00 5.49 128 ALA B N 1
ATOM 3429 C CA . ALA B 1 128 ? 20.593 -10.947 44.229 1.00 3.88 128 ALA B CA 1
ATOM 3430 C C . ALA B 1 128 ? 19.918 -9.606 43.957 1.00 4.64 128 ALA B C 1
ATOM 3431 O O . ALA B 1 128 ? 19.279 -9.028 44.837 1.00 4.20 128 ALA B O 1
ATOM 3433 N N . VAL B 1 129 ? 20.071 -9.100 42.738 1.00 2.62 129 VAL B N 1
ATOM 3434 C CA . VAL B 1 129 ? 19.598 -7.759 42.421 1.00 3.07 129 VAL B CA 1
ATOM 3435 C C . VAL B 1 129 ? 18.075 -7.748 42.453 1.00 5.44 129 VAL B C 1
ATOM 3436 O O . VAL B 1 129 ? 17.445 -8.679 41.971 1.00 2.31 129 VAL B O 1
ATOM 3440 N N . LYS B 1 130 ? 17.494 -6.709 43.047 1.00 3.31 130 LYS B N 1
ATOM 3441 C CA . LYS B 1 130 ? 16.043 -6.594 43.152 1.00 5.97 130 LYS B CA 1
ATOM 3442 C C . LYS B 1 130 ? 15.343 -6.246 41.842 1.00 6.47 130 LYS B C 1
ATOM 3443 O O . LYS B 1 130 ? 15.902 -5.577 40.965 1.00 8.60 130 LYS B O 1
ATOM 3449 N N . VAL B 1 131 ? 14.105 -6.704 41.717 1.00 7.81 131 VAL B N 1
ATOM 3450 C CA . VAL B 1 131 ? 13.286 -6.388 40.556 1.00 6.00 131 VAL B CA 1
ATOM 3451 C C . VAL B 1 131 ? 12.486 -5.120 40.852 1.00 9.35 131 VAL B C 1
ATOM 3452 O O . VAL B 1 131 ? 11.907 -5.003 41.924 1.00 8.04 131 VAL B O 1
ATOM 3456 N N . PRO B 1 132 ? 12.458 -4.160 39.906 1.00 8.22 132 PRO B N 1
ATOM 3457 C CA . PRO B 1 132 ? 11.696 -2.931 40.158 1.00 10.76 132 PRO B CA 1
ATOM 3458 C C . PRO B 1 132 ? 10.193 -3.200 40.071 1.00 11.93 132 PRO B C 1
ATOM 3459 O O . PRO B 1 132 ? 9.768 -4.090 39.338 1.00 6.45 132 PRO B O 1
ATOM 3463 N N . ASP B 1 133 ? 9.406 -2.447 40.832 1.00 10.77 133 ASP B N 1
ATOM 3464 C CA . ASP B 1 133 ? 7.967 -2.698 40.961 1.00 11.99 133 ASP B CA 1
ATOM 3465 C C . ASP B 1 133 ? 7.192 -2.727 39.644 1.00 15.30 133 ASP B C 1
ATOM 3466 O O . ASP B 1 133 ? 6.281 -3.542 39.471 1.00 23.65 133 ASP B O 1
ATOM 3471 N N . GLY B 1 134 ? 7.551 -1.849 38.717 1.00 12.04 134 GLY B N 1
ATOM 3472 C CA . GLY B 1 134 ? 6.828 -1.775 37.455 1.00 21.88 134 GLY B CA 1
ATOM 3473 C C . GLY B 1 134 ? 7.080 -2.882 36.437 1.00 24.12 134 GLY B C 1
ATOM 3474 O O . GLY B 1 134 ? 6.606 -2.794 35.296 1.00 22.30 134 GLY B O 1
ATOM 3475 N N . LEU B 1 135 ? 7.810 -3.923 36.836 1.00 18.29 135 LEU B N 1
ATOM 3476 C CA . LEU B 1 135 ? 8.200 -4.989 35.905 1.00 12.95 135 LEU B CA 1
ATOM 3477 C C . LEU B 1 135 ? 7.658 -6.365 36.317 1.00 16.24 135 LEU B C 1
ATOM 3478 O O . LEU B 1 135 ? 8.021 -6.895 37.368 1.00 10.06 135 LEU B O 1
ATOM 3483 N N . ASP B 1 136 ? 6.799 -6.940 35.479 1.00 9.08 136 ASP B N 1
ATOM 3484 C CA A ASP B 1 136 ? 6.232 -8.254 35.774 0.57 16.69 136 ASP B CA 1
ATOM 3485 C CA B ASP B 1 136 ? 6.220 -8.256 35.719 0.43 16.69 136 ASP B CA 1
ATOM 3486 C C . ASP B 1 136 ? 7.306 -9.340 35.768 1.00 12.80 136 ASP B C 1
ATOM 3487 O O . ASP B 1 136 ? 8.300 -9.255 35.044 1.00 11.78 136 ASP B O 1
ATOM 3496 N N . SER B 1 137 ? 7.092 -10.367 36.584 1.00 9.48 137 SER B N 1
ATOM 3497 C CA . SER B 1 137 ? 8.096 -11.401 36.828 1.00 9.03 137 SER B CA 1
ATOM 3498 C C . SER B 1 137 ? 8.552 -12.189 35.605 1.00 9.06 137 SER B C 1
ATOM 3499 O O . SER B 1 137 ? 9.732 -12.519 35.489 1.00 5.57 137 SER B O 1
ATOM 3502 N N . ALA B 1 138 ? 7.640 -12.497 34.697 1.00 7.98 138 ALA B N 1
ATOM 3503 C CA . ALA B 1 138 ? 8.033 -13.267 33.516 1.00 10.46 138 ALA B CA 1
ATOM 3504 C C . ALA B 1 138 ? 8.978 -12.459 32.613 1.00 6.95 138 ALA B C 1
ATOM 3505 O O . ALA B 1 138 ? 10.005 -12.976 32.162 1.00 7.43 138 ALA B O 1
ATOM 3507 N N . ALA B 1 139 ? 8.647 -11.192 32.364 1.00 8.34 139 ALA B N 1
ATOM 3508 C CA . ALA B 1 139 ? 9.537 -10.320 31.592 1.00 8.01 139 ALA B CA 1
ATOM 3509 C C . ALA B 1 139 ? 10.875 -10.139 32.318 1.00 5.92 139 ALA B C 1
ATOM 3510 O O . ALA B 1 139 ? 11.941 -10.164 31.711 1.00 3.73 139 ALA B O 1
ATOM 3512 N N . ALA B 1 140 ? 10.815 -9.969 33.631 1.00 5.43 140 ALA B N 1
ATOM 3513 C CA . ALA B 1 140 ? 12.024 -9.747 34.395 1.00 6.47 140 ALA B CA 1
ATOM 3514 C C . ALA B 1 140 ? 12.973 -10.946 34.288 1.00 4.06 140 ALA B C 1
ATOM 3515 O O . ALA B 1 140 ? 14.188 -10.767 34.273 1.00 4.04 140 ALA B O 1
ATOM 3517 N N . SER B 1 141 ? 12.424 -12.159 34.225 1.00 4.69 141 SER B N 1
ATOM 3518 C CA . SER B 1 141 ? 13.258 -13.351 34.096 1.00 4.20 141 SER B CA 1
ATOM 3519 C C . SER B 1 141 ? 14.136 -13.234 32.845 1.00 4.56 141 SER B C 1
ATOM 3520 O O . SER B 1 141 ? 15.343 -13.486 32.890 1.00 2.98 141 SER B O 1
ATOM 3523 N N . SER B 1 142 ? 13.548 -12.805 31.737 1.00 2.96 142 SER B N 1
ATOM 3524 C CA . SER B 1 142 ? 14.331 -12.652 30.504 1.00 4.33 142 SER B CA 1
ATOM 3525 C C . SER B 1 142 ? 15.442 -11.609 30.648 1.00 4.21 142 SER B C 1
ATOM 3526 O O . SER B 1 142 ? 16.539 -11.801 30.127 1.00 2.87 142 SER B O 1
ATOM 3529 N N . ILE B 1 143 ? 15.171 -10.515 31.363 1.00 2.84 143 ILE B N 1
ATOM 3530 C CA . ILE B 1 143 ? 16.195 -9.471 31.530 1.00 3.09 143 ILE B CA 1
ATOM 3531 C C . ILE B 1 143 ? 17.353 -9.989 32.378 1.00 2.58 143 ILE B C 1
ATOM 3532 O O . ILE B 1 143 ? 18.508 -9.568 32.236 1.00 2.32 143 ILE B O 1
ATOM 3537 N N . THR B 1 144 ? 17.043 -10.945 33.244 1.00 2.95 144 THR B N 1
ATOM 3538 C CA . THR B 1 144 ? 18.019 -11.482 34.188 1.00 3.68 144 THR B CA 1
ATOM 3539 C C . THR B 1 144 ? 19.235 -12.174 33.537 1.00 3.96 144 THR B C 1
ATOM 3540 O O . THR B 1 144 ? 20.291 -12.287 34.158 1.00 2.90 144 THR B O 1
ATOM 3544 N N . CYS B 1 145 ? 19.096 -12.615 32.288 1.00 3.70 145 CYS B N 1
ATOM 3545 C CA . CYS B 1 145 ? 20.263 -13.023 31.513 1.00 3.22 145 CYS B CA 1
ATOM 3546 C C . CYS B 1 145 ? 20.228 -12.498 30.089 1.00 3.49 145 CYS B C 1
ATOM 3547 O O . CYS B 1 145 ? 21.119 -11.764 29.700 1.00 2.47 145 CYS B O 1
ATOM 3550 N N . ALA B 1 146 ? 19.226 -12.910 29.307 1.00 3.34 146 ALA B N 1
ATOM 3551 C CA . ALA B 1 146 ? 19.111 -12.476 27.903 1.00 3.58 146 ALA B CA 1
ATOM 3552 C C . ALA B 1 146 ? 19.207 -10.956 27.771 1.00 4.79 146 ALA B C 1
ATOM 3553 O O . ALA B 1 146 ? 19.908 -10.441 26.909 1.00 4.80 146 ALA B O 1
ATOM 3555 N N . GLY B 1 147 ? 18.488 -10.249 28.638 1.00 2.82 147 GLY B N 1
ATOM 3556 C CA . GLY B 1 147 ? 18.411 -8.803 28.575 1.00 3.17 147 GLY B CA 1
ATOM 3557 C C . GLY B 1 147 ? 19.664 -8.083 29.045 1.00 3.96 147 GLY B C 1
ATOM 3558 O O . GLY B 1 147 ? 20.230 -7.272 28.316 1.00 1.99 147 GLY B O 1
ATOM 3559 N N . VAL B 1 148 ? 20.100 -8.362 30.264 1.00 2.49 148 VAL B N 1
ATOM 3560 C CA . VAL B 1 148 ? 21.304 -7.707 30.764 1.00 2.42 148 VAL B CA 1
ATOM 3561 C C . VAL B 1 148 ? 22.520 -7.978 29.891 1.00 1.98 148 VAL B C 1
ATOM 3562 O O . VAL B 1 148 ? 23.336 -7.086 29.670 1.00 2.33 148 VAL B O 1
ATOM 3566 N N . THR B 1 149 ? 22.638 -9.202 29.388 1.00 1.43 149 THR B N 1
ATOM 3567 C CA . THR B 1 149 ? 23.799 -9.578 28.604 1.00 1.04 149 THR B CA 1
ATOM 3568 C C . THR B 1 149 ? 23.874 -8.760 27.320 1.00 2.72 149 THR B C 1
ATOM 3569 O O . THR B 1 149 ? 24.957 -8.303 26.931 1.00 1.21 149 THR B O 1
ATOM 3573 N N . THR B 1 150 ? 22.725 -8.588 26.665 1.00 0.73 150 THR B N 1
ATOM 3574 C CA . THR B 1 150 ? 22.690 -7.917 25.377 1.00 1.19 150 THR B CA 1
ATOM 3575 C C . THR B 1 150 ? 22.702 -6.390 25.543 1.00 2.79 150 THR B C 1
ATOM 3576 O O . THR B 1 150 ? 23.275 -5.686 24.730 1.00 1.79 150 THR B O 1
ATOM 3580 N N . TYR B 1 151 ? 22.090 -5.899 26.618 1.00 2.16 151 TYR B N 1
ATOM 3581 C CA . TYR B 1 151 ? 22.201 -4.489 26.987 1.00 2.07 151 TYR B CA 1
ATOM 3582 C C . TYR B 1 151 ? 23.688 -4.162 27.114 1.00 2.49 151 TYR B C 1
ATOM 3583 O O . TYR B 1 151 ? 24.199 -3.231 26.484 1.00 4.46 151 TYR B O 1
ATOM 3592 N N . LYS B 1 152 ? 24.390 -4.974 27.889 1.00 2.66 152 LYS B N 1
ATOM 3593 C CA . LYS B 1 152 ? 25.818 -4.767 28.124 1.00 2.72 152 LYS B CA 1
ATOM 3594 C C . LYS B 1 152 ? 26.626 -4.955 26.844 1.00 3.80 152 LYS B C 1
ATOM 3595 O O . LYS B 1 152 ? 27.542 -4.174 26.569 1.00 6.51 152 LYS B O 1
ATOM 3601 N N . ALA B 1 153 ? 26.289 -5.976 26.055 1.00 2.96 153 ALA B N 1
ATOM 3602 C CA . ALA B 1 153 ? 27.019 -6.227 24.808 1.00 3.32 153 ALA B CA 1
ATOM 3603 C C . ALA B 1 153 ? 26.933 -5.037 23.861 1.00 4.62 153 ALA B C 1
ATOM 3604 O O . ALA B 1 153 ? 27.921 -4.667 23.221 1.00 3.74 153 ALA B O 1
ATOM 3606 N N . VAL B 1 154 ? 25.751 -4.438 23.775 1.00 3.60 154 VAL B N 1
ATOM 3607 C CA . VAL B 1 154 ? 25.555 -3.287 22.893 1.00 5.51 154 VAL B CA 1
ATOM 3608 C C . VAL B 1 154 ? 26.322 -2.085 23.428 1.00 4.91 154 VAL B C 1
ATOM 3609 O O . VAL B 1 154 ? 26.946 -1.327 22.668 1.00 4.08 154 VAL B O 1
ATOM 3613 N N . LYS B 1 155 ? 26.299 -1.931 24.746 1.00 3.56 155 LYS B N 1
ATOM 3614 C CA . LYS B 1 155 ? 27.069 -0.888 25.406 1.00 6.35 155 LYS B CA 1
ATOM 3615 C C . LYS B 1 155 ? 28.552 -1.041 25.077 1.00 8.92 155 LYS B C 1
ATOM 3616 O O . LYS B 1 155 ? 29.214 -0.086 24.687 1.00 7.57 155 LYS B O 1
ATOM 3622 N N . LEU B 1 156 ? 29.058 -2.261 25.224 1.00 3.70 156 LEU B N 1
ATOM 3623 C CA . LEU B 1 156 ? 30.473 -2.556 24.996 1.00 6.32 156 LEU B CA 1
ATOM 3624 C C . LEU B 1 156 ? 30.867 -2.461 23.508 1.00 6.22 156 LEU B C 1
ATOM 3625 O O . LEU B 1 156 ? 32.040 -2.309 23.166 1.00 5.16 156 LEU B O 1
ATOM 3630 N N . SER B 1 157 ? 29.882 -2.563 22.625 1.00 3.98 157 SER B N 1
ATOM 3631 C CA . SER B 1 157 ? 30.142 -2.542 21.189 1.00 3.56 157 SER B CA 1
ATOM 3632 C C . SER B 1 157 ? 30.605 -1.174 20.715 1.00 5.60 157 SER B C 1
ATOM 3633 O O . SER B 1 157 ? 31.124 -1.051 19.602 1.00 6.91 157 SER B O 1
ATOM 3636 N N . LYS B 1 158 ? 30.388 -0.158 21.549 1.00 7.26 158 LYS B N 1
ATOM 3637 C CA . LYS B 1 158 ? 30.705 1.238 21.220 1.00 12.74 158 LYS B CA 1
ATOM 3638 C C . LYS B 1 158 ? 29.835 1.836 20.106 1.00 16.56 158 LYS B C 1
ATOM 3639 O O . LYS B 1 158 ? 30.147 2.902 19.573 1.00 15.69 158 LYS B O 1
ATOM 3645 N N . ILE B 1 159 ? 28.739 1.160 19.764 1.00 12.20 159 ILE B N 1
ATOM 3646 C CA . ILE B 1 159 ? 27.820 1.687 18.764 1.00 5.52 159 ILE B CA 1
ATOM 3647 C C . ILE B 1 159 ? 27.312 3.059 19.229 1.00 9.72 159 ILE B C 1
ATOM 3648 O O . ILE B 1 159 ? 27.068 3.274 20.417 1.00 6.57 159 ILE B O 1
ATOM 3653 N N . ARG B 1 160 ? 27.205 4.006 18.306 1.00 5.78 160 ARG B N 1
ATOM 3654 C CA . ARG B 1 160 ? 26.697 5.326 18.649 1.00 6.52 160 ARG B CA 1
ATOM 3655 C C . ARG B 1 160 ? 25.347 5.495 17.964 1.00 5.10 160 ARG B C 1
ATOM 3656 O O . ARG B 1 160 ? 25.044 4.754 17.038 1.00 4.48 160 ARG B O 1
ATOM 3664 N N . PRO B 1 161 ? 24.518 6.440 18.442 1.00 4.43 161 PRO B N 1
ATOM 3665 C CA . PRO B 1 161 ? 23.215 6.647 17.797 1.00 5.80 161 PRO B CA 1
ATOM 3666 C C . PRO B 1 161 ? 23.352 6.921 16.297 1.00 5.68 161 PRO B C 1
ATOM 3667 O O . PRO B 1 161 ? 24.303 7.581 15.886 1.00 4.01 161 PRO B O 1
ATOM 3671 N N . GLY B 1 162 ? 22.417 6.391 15.518 1.00 5.87 162 GLY B N 1
ATOM 3672 C CA . GLY B 1 162 ? 22.398 6.533 14.070 1.00 5.15 162 GLY B CA 1
ATOM 3673 C C . GLY B 1 162 ? 23.330 5.588 13.328 1.00 5.73 162 GLY B C 1
ATOM 3674 O O . GLY B 1 162 ? 23.288 5.522 12.102 1.00 9.92 162 GLY B O 1
ATOM 3675 N N . GLN B 1 163 ? 24.172 4.855 14.055 1.00 4.87 163 GLN B N 1
ATOM 3676 C CA . GLN B 1 163 ? 25.098 3.909 13.425 1.00 5.77 163 GLN B CA 1
ATOM 3677 C C . GLN B 1 163 ? 24.473 2.530 13.203 1.00 7.58 163 GLN B C 1
ATOM 3678 O O . GLN B 1 163 ? 23.457 2.187 13.824 1.00 7.93 163 GLN B O 1
ATOM 3684 N N . TRP B 1 164 ? 25.083 1.756 12.303 1.00 4.61 164 TRP B N 1
ATOM 3685 C CA . TRP B 1 164 ? 24.624 0.412 11.959 1.00 3.05 164 TRP B CA 1
ATOM 3686 C C . TRP B 1 164 ? 25.249 -0.671 12.834 1.00 3.57 164 TRP B C 1
ATOM 3687 O O . TRP B 1 164 ? 26.476 -0.753 12.971 1.00 2.88 164 TRP B O 1
ATOM 3698 N N . ILE B 1 165 ? 24.398 -1.508 13.414 1.00 5.29 165 ILE B N 1
ATOM 3699 C CA . ILE B 1 165 ? 24.857 -2.651 14.192 1.00 3.59 165 ILE B CA 1
ATOM 3700 C C . ILE B 1 165 ? 24.252 -3.948 13.630 1.00 4.62 165 ILE B C 1
ATOM 3701 O O . ILE B 1 165 ? 23.057 -4.027 13.329 1.00 6.61 165 ILE B O 1
ATOM 3706 N N . ALA B 1 166 ? 25.094 -4.953 13.436 1.00 3.20 166 ALA B N 1
ATOM 3707 C CA . ALA B 1 166 ? 24.623 -6.241 12.936 1.00 5.48 166 ALA B CA 1
ATOM 3708 C C . ALA B 1 166 ? 24.418 -7.175 14.123 1.00 4.48 166 ALA B C 1
ATOM 3709 O O . ALA B 1 166 ? 25.362 -7.433 14.858 1.00 2.87 166 ALA B O 1
ATOM 3711 N N . ILE B 1 167 ? 23.189 -7.647 14.322 1.00 2.68 167 ILE B N 1
ATOM 3712 C CA . ILE B 1 167 ? 22.912 -8.626 15.374 1.00 3.62 167 ILE B CA 1
ATOM 3713 C C . ILE B 1 167 ? 22.807 -10.018 14.760 1.00 3.16 167 ILE B C 1
ATOM 3714 O O . ILE B 1 167 ? 21.885 -10.279 13.987 1.00 2.84 167 ILE B O 1
ATOM 3719 N N . TYR B 1 168 ? 23.740 -10.907 15.102 1.00 2.98 168 TYR B N 1
ATOM 3720 C CA . TYR B 1 168 ? 23.689 -12.304 14.633 1.00 4.26 168 TYR B CA 1
ATOM 3721 C C . TYR B 1 168 ? 23.069 -13.252 15.669 1.00 4.60 168 TYR B C 1
ATOM 3722 O O . TYR B 1 168 ? 23.504 -13.297 16.825 1.00 4.78 168 TYR B O 1
ATOM 3731 N N . GLY B 1 169 ? 22.064 -14.017 15.254 1.00 4.72 169 GLY B N 1
ATOM 3732 C CA . GLY B 1 169 ? 21.374 -14.918 16.164 1.00 4.78 169 GLY B CA 1
ATOM 3733 C C . GLY B 1 169 ? 20.261 -14.140 16.833 1.00 6.68 169 GLY B C 1
ATOM 3734 O O . GLY B 1 169 ? 20.527 -13.324 17.708 1.00 6.54 169 GLY B O 1
ATOM 3735 N N . LEU B 1 170 ? 19.020 -14.372 16.407 1.00 4.39 170 LEU B N 1
ATOM 3736 C CA . LEU B 1 170 ? 17.891 -13.580 16.885 1.00 3.74 170 LEU B CA 1
ATOM 3737 C C . LEU B 1 170 ? 16.980 -14.375 17.825 1.00 5.51 170 LEU B C 1
ATOM 3738 O O . LEU B 1 170 ? 15.752 -14.302 17.730 1.00 5.61 170 LEU B O 1
ATOM 3743 N N . GLY B 1 171 ? 17.593 -15.122 18.739 1.00 4.19 171 GLY B N 1
ATOM 3744 C CA . GLY B 1 171 ? 16.859 -15.960 19.674 1.00 4.53 171 GLY B CA 1
ATOM 3745 C C . GLY B 1 171 ? 16.563 -15.222 20.963 1.00 3.73 171 GLY B C 1
ATOM 3746 O O . GLY B 1 171 ? 16.245 -14.032 20.946 1.00 2.98 171 GLY B O 1
ATOM 3747 N N . GLY B 1 172 ? 16.675 -15.918 22.089 1.00 5.31 172 GLY B N 1
ATOM 3748 C CA . GLY B 1 172 ? 16.361 -15.304 23.378 1.00 5.22 172 GLY B CA 1
ATOM 3749 C C . GLY B 1 172 ? 17.163 -14.033 23.587 1.00 4.60 172 GLY B C 1
ATOM 3750 O O . GLY B 1 172 ? 16.608 -12.963 23.840 1.00 1.50 172 GLY B O 1
ATOM 3751 N N . LEU B 1 173 ? 18.481 -14.152 23.462 1.00 2.94 173 LEU B N 1
ATOM 3752 C CA . LEU B 1 173 ? 19.352 -12.994 23.553 1.00 3.38 173 LEU B CA 1
ATOM 3753 C C . LEU B 1 173 ? 19.164 -12.035 22.380 1.00 2.75 173 LEU B C 1
ATOM 3754 O O . LEU B 1 173 ? 18.979 -10.830 22.566 1.00 2.58 173 LEU B O 1
ATOM 3759 N N . GLY B 1 174 ? 19.221 -12.574 21.167 1.00 2.12 174 GLY B N 1
ATOM 3760 C CA . GLY B 1 174 ? 19.248 -11.733 19.981 1.00 4.18 174 GLY B CA 1
ATOM 3761 C C . GLY B 1 174 ? 18.048 -10.819 19.818 1.00 4.22 174 GLY B C 1
ATOM 3762 O O . GLY B 1 174 ? 18.196 -9.658 19.435 1.00 6.52 174 GLY B O 1
ATOM 3763 N N . ASN B 1 175 ? 16.856 -11.338 20.093 1.00 3.60 175 ASN B N 1
ATOM 3764 C CA . ASN B 1 175 ? 15.656 -10.518 19.992 1.00 4.26 175 ASN B CA 1
ATOM 3765 C C . ASN B 1 175 ? 15.718 -9.342 20.958 1.00 6.03 175 ASN B C 1
ATOM 3766 O O . ASN B 1 175 ? 15.340 -8.223 20.607 1.00 4.66 175 ASN B O 1
ATOM 3771 N N . LEU B 1 176 ? 16.202 -9.587 22.175 1.00 3.29 176 LEU B N 1
ATOM 3772 C CA . LEU B 1 176 ? 16.373 -8.493 23.130 1.00 2.65 176 LEU B CA 1
ATOM 3773 C C . LEU B 1 176 ? 17.526 -7.549 22.729 1.00 5.41 176 LEU B C 1
ATOM 3774 O O . LEU B 1 176 ? 17.445 -6.328 22.953 1.00 4.64 176 LEU B O 1
ATOM 3779 N N . ALA B 1 177 ? 18.582 -8.102 22.132 1.00 4.14 177 ALA B N 1
ATOM 3780 C CA . ALA B 1 177 ? 19.675 -7.276 21.612 1.00 5.51 177 ALA B CA 1
ATOM 3781 C C . ALA B 1 177 ? 19.153 -6.288 20.573 1.00 5.03 177 ALA B C 1
ATOM 3782 O O . ALA B 1 177 ? 19.545 -5.129 20.554 1.00 6.06 177 ALA B O 1
ATOM 3784 N N . LEU B 1 178 ? 18.284 -6.770 19.692 1.00 5.52 178 LEU B N 1
ATOM 3785 C CA . LEU B 1 178 ? 17.644 -5.906 18.706 1.00 6.03 178 LEU B CA 1
ATOM 3786 C C . LEU B 1 178 ? 16.876 -4.767 19.392 1.00 5.02 178 LEU B C 1
ATOM 3787 O O . LEU B 1 178 ? 16.989 -3.598 19.008 1.00 3.44 178 LEU B O 1
ATOM 3792 N N . GLN B 1 179 ? 16.093 -5.117 20.403 1.00 4.93 179 GLN B N 1
ATOM 3793 C CA . GLN B 1 179 ? 15.270 -4.129 21.103 1.00 5.30 179 GLN B CA 1
ATOM 3794 C C . GLN B 1 179 ? 16.120 -3.106 21.838 1.00 5.52 179 GLN B C 1
ATOM 3795 O O . GLN B 1 179 ? 15.879 -1.898 21.736 1.00 4.98 179 GLN B O 1
ATOM 3801 N N . TYR B 1 180 ? 17.130 -3.571 22.570 1.00 3.71 180 TYR B N 1
ATOM 3802 C CA . TYR B 1 180 ? 18.049 -2.624 23.208 1.00 6.51 180 TYR B CA 1
ATOM 3803 C C . TYR B 1 180 ? 18.752 -1.708 22.171 1.00 5.39 180 TYR B C 1
ATOM 3804 O O . TYR B 1 180 ? 18.729 -0.479 22.304 1.00 6.03 180 TYR B O 1
ATOM 3813 N N . ALA B 1 181 ? 19.357 -2.310 21.142 1.00 4.17 181 ALA B N 1
ATOM 3814 C CA . ALA B 1 181 ? 20.062 -1.551 20.101 1.00 3.06 181 ALA B CA 1
ATOM 3815 C C . ALA B 1 181 ? 19.164 -0.495 19.488 1.00 4.44 181 ALA B C 1
ATOM 3816 O O . ALA B 1 181 ? 19.547 0.673 19.362 1.00 7.32 181 ALA B O 1
ATOM 3818 N N . LYS B 1 182 ? 17.955 -0.897 19.121 1.00 4.96 182 LYS B N 1
ATOM 3819 C CA . LYS B 1 182 ? 17.052 0.028 18.457 1.00 7.54 182 LYS B CA 1
ATOM 3820 C C . LYS B 1 182 ? 16.373 1.011 19.404 1.00 10.67 182 LYS B C 1
ATOM 3821 O O . LYS B 1 182 ? 16.400 2.215 19.169 1.00 7.30 182 LYS B O 1
ATOM 3827 N N . ASN B 1 183 ? 15.750 0.507 20.461 1.00 7.47 183 ASN B N 1
ATOM 3828 C CA . ASN B 1 183 ? 14.893 1.362 21.282 1.00 10.94 183 ASN B CA 1
ATOM 3829 C C . ASN B 1 183 ? 15.646 2.131 22.353 1.00 9.68 183 ASN B C 1
ATOM 3830 O O . ASN B 1 183 ? 15.155 3.130 22.859 1.00 10.05 183 ASN B O 1
ATOM 3835 N N . VAL B 1 184 ? 16.825 1.651 22.719 1.00 5.99 184 VAL B N 1
ATOM 3836 C CA . VAL B 1 184 ? 17.548 2.247 23.830 1.00 9.90 184 VAL B CA 1
ATOM 3837 C C . VAL B 1 184 ? 18.789 2.975 23.332 1.00 6.77 184 VAL B C 1
ATOM 3838 O O . VAL B 1 184 ? 19.028 4.128 23.707 1.00 6.39 184 VAL B O 1
ATOM 3842 N N . PHE B 1 185 ? 19.557 2.333 22.459 1.00 4.37 185 PHE B N 1
ATOM 3843 C CA . PHE B 1 185 ? 20.798 2.956 21.948 1.00 6.78 185 PHE B CA 1
ATOM 3844 C C . PHE B 1 185 ? 20.616 3.685 20.615 1.00 6.66 185 PHE B C 1
ATOM 3845 O O . PHE B 1 185 ? 21.558 4.287 20.090 1.00 6.30 185 PHE B O 1
ATOM 3853 N N . ASN B 1 186 ? 19.399 3.615 20.082 1.00 5.75 186 ASN B N 1
ATOM 3854 C CA A ASN B 1 186 ? 19.029 4.284 18.831 0.59 7.01 186 ASN B CA 1
ATOM 3855 C CA B ASN B 1 186 ? 19.048 4.307 18.849 0.41 7.02 186 ASN B CA 1
ATOM 3856 C C . ASN B 1 186 ? 19.941 3.969 17.651 1.00 7.44 186 ASN B C 1
ATOM 3857 O O . ASN B 1 186 ? 20.300 4.855 16.866 1.00 7.20 186 ASN B O 1
ATOM 3866 N N . ALA B 1 187 ? 20.298 2.699 17.514 1.00 4.25 187 ALA B N 1
ATOM 3867 C CA . ALA B 1 187 ? 21.068 2.250 16.365 1.00 6.47 187 ALA B CA 1
ATOM 3868 C C . ALA B 1 187 ? 20.133 1.791 15.254 1.00 6.84 187 ALA B C 1
ATOM 3869 O O . ALA B 1 187 ? 18.958 1.526 15.492 1.00 6.84 187 ALA B O 1
ATOM 3871 N N . LYS B 1 188 ? 20.667 1.713 14.036 1.00 4.85 188 LYS B N 1
ATOM 3872 C CA . LYS B 1 188 ? 19.997 1.026 12.944 1.00 4.28 188 LYS B CA 1
ATOM 3873 C C . LYS B 1 188 ? 20.504 -0.415 12.980 1.00 4.73 188 LYS B C 1
ATOM 3874 O O . LYS B 1 188 ? 21.671 -0.656 13.257 1.00 3.75 188 LYS B O 1
ATOM 3880 N N . VAL B 1 189 ? 19.622 -1.368 12.728 1.00 3.35 189 VAL B N 1
ATOM 3881 C CA . VAL B 1 189 ? 19.931 -2.763 13.007 1.00 4.10 189 VAL B CA 1
ATOM 3882 C C . VAL B 1 189 ? 19.780 -3.668 11.791 1.00 3.70 189 VAL B C 1
ATOM 3883 O O . VAL B 1 189 ? 18.753 -3.641 11.107 1.00 4.09 189 VAL B O 1
ATOM 3887 N N . ILE B 1 190 ? 20.802 -4.479 11.536 1.00 3.99 190 ILE B N 1
ATOM 3888 C CA . ILE B 1 190 ? 20.654 -5.622 10.642 1.00 3.85 190 ILE B CA 1
ATOM 3889 C C . ILE B 1 190 ? 20.453 -6.868 11.497 1.00 5.79 190 ILE B C 1
ATOM 3890 O O . ILE B 1 190 ? 21.280 -7.181 12.349 1.00 5.65 190 ILE B O 1
ATOM 3895 N N . ALA B 1 191 ? 19.341 -7.560 11.278 1.00 4.07 191 ALA B N 1
ATOM 3896 C CA . ALA B 1 191 ? 19.057 -8.820 11.966 1.00 5.86 191 ALA B CA 1
ATOM 3897 C C . ALA B 1 191 ? 19.451 -9.980 11.048 1.00 6.00 191 ALA B C 1
ATOM 3898 O O . ALA B 1 191 ? 19.044 -10.020 9.895 1.00 5.02 191 ALA B O 1
ATOM 3900 N N . ILE B 1 192 ? 20.260 -10.905 11.552 1.00 4.35 192 ILE B N 1
ATOM 3901 C CA . ILE B 1 192 ? 20.778 -11.992 10.741 1.00 5.62 192 ILE B CA 1
ATOM 3902 C C . ILE B 1 192 ? 20.608 -13.319 11.480 1.00 7.91 192 ILE B C 1
ATOM 3903 O O . ILE B 1 192 ? 20.963 -13.435 12.649 1.00 5.83 192 ILE B O 1
ATOM 3908 N N . ASP B 1 193 ? 20.045 -14.316 10.805 1.00 5.45 193 ASP B N 1
ATOM 3909 C CA . ASP B 1 193 ? 19.803 -15.612 11.438 1.00 7.01 193 ASP B CA 1
ATOM 3910 C C . ASP B 1 193 ? 19.644 -16.645 10.318 1.00 4.59 193 ASP B C 1
ATOM 3911 O O . ASP B 1 193 ? 19.599 -16.289 9.149 1.00 5.91 193 ASP B O 1
ATOM 3916 N N . VAL B 1 194 ? 19.584 -17.920 10.662 1.00 5.16 194 VAL B N 1
ATOM 3917 C CA . VAL B 1 194 ? 19.355 -18.943 9.655 1.00 6.37 194 VAL B CA 1
ATOM 3918 C C . VAL B 1 194 ? 17.885 -19.346 9.658 1.00 10.16 194 VAL B C 1
ATOM 3919 O O . VAL B 1 194 ? 17.456 -20.151 8.843 1.00 7.66 194 VAL B O 1
ATOM 3923 N N . ASN B 1 195 ? 17.121 -18.755 10.575 1.00 6.98 195 ASN B N 1
ATOM 3924 C CA . ASN B 1 195 ? 15.745 -19.163 10.855 1.00 6.40 195 ASN B CA 1
ATOM 3925 C C . ASN B 1 195 ? 14.806 -18.026 10.451 1.00 8.83 195 ASN B C 1
ATOM 3926 O O . ASN B 1 195 ? 14.828 -16.959 11.054 1.00 9.76 195 ASN B O 1
ATOM 3931 N N . ASP B 1 196 ? 13.974 -18.257 9.447 1.00 8.91 196 ASP B N 1
ATOM 3932 C CA . ASP B 1 196 ? 13.063 -17.222 8.946 1.00 11.64 196 ASP B CA 1
ATOM 3933 C C . ASP B 1 196 ? 12.033 -16.721 9.954 1.00 9.07 196 ASP B C 1
ATOM 3934 O O . ASP B 1 196 ? 11.599 -15.573 9.875 1.00 6.59 196 ASP B O 1
ATOM 3939 N N . GLU B 1 197 ? 11.618 -17.582 10.877 1.00 7.35 197 GLU B N 1
ATOM 3940 C CA . GLU B 1 197 ? 10.660 -17.162 11.890 1.00 10.05 197 GLU B CA 1
ATOM 3941 C C . GLU B 1 197 ? 11.288 -16.155 12.851 1.00 9.00 197 GLU B C 1
ATOM 3942 O O . GLU B 1 197 ? 10.627 -15.216 13.291 1.00 10.80 197 GLU B O 1
ATOM 3948 N N . GLN B 1 198 ? 12.568 -16.354 13.161 1.00 8.63 198 GLN B N 1
ATOM 3949 C CA . GLN B 1 198 ? 13.316 -15.418 13.990 1.00 7.36 198 GLN B CA 1
ATOM 3950 C C . GLN B 1 198 ? 13.451 -14.075 13.280 1.00 5.34 198 GLN B C 1
ATOM 3951 O O . GLN B 1 198 ? 13.349 -13.019 13.905 1.00 5.73 198 GLN B O 1
ATOM 3957 N N . LEU B 1 199 ? 13.673 -14.128 11.973 1.00 4.07 199 LEU B N 1
ATOM 3958 C CA . LEU B 1 199 ? 13.784 -12.920 11.154 1.00 3.39 199 LEU B CA 1
ATOM 3959 C C . LEU B 1 199 ? 12.441 -12.198 11.021 1.00 3.37 199 LEU B C 1
ATOM 3960 O O . LEU B 1 199 ? 12.379 -10.971 11.111 1.00 6.04 199 LEU B O 1
ATOM 3965 N N . LYS B 1 200 ? 11.372 -12.960 10.799 1.00 3.42 200 LYS B N 1
ATOM 3966 C CA . LYS B 1 200 ? 10.018 -12.386 10.772 1.00 6.98 200 LYS B CA 1
ATOM 3967 C C . LYS B 1 200 ? 9.755 -11.582 12.057 1.00 5.19 200 LYS B C 1
ATOM 3968 O O . LYS B 1 200 ? 9.303 -10.444 12.006 1.00 5.62 200 LYS B O 1
ATOM 3974 N N . LEU B 1 201 ? 10.064 -12.167 13.210 1.00 5.33 201 LEU B N 1
ATOM 3975 C CA . LEU B 1 201 ? 9.865 -11.463 14.481 1.00 5.16 201 LEU B CA 1
ATOM 3976 C C . LEU B 1 201 ? 10.744 -10.220 14.607 1.00 5.55 201 LEU B C 1
ATOM 3977 O O . LEU B 1 201 ? 10.303 -9.192 15.127 1.00 6.75 201 LEU B O 1
ATOM 3982 N N . ALA B 1 202 ? 11.986 -10.317 14.133 1.00 6.35 202 ALA B N 1
ATOM 3983 C CA . ALA B 1 202 ? 12.919 -9.188 14.181 1.00 5.92 202 ALA B CA 1
ATOM 3984 C C . ALA B 1 202 ? 12.398 -7.999 13.381 1.00 7.48 202 ALA B C 1
ATOM 3985 O O . ALA B 1 202 ? 12.350 -6.873 13.875 1.00 6.08 202 ALA B O 1
ATOM 3987 N N . THR B 1 203 ? 12.006 -8.256 12.142 1.00 5.76 203 THR B N 1
ATOM 3988 C CA . THR B 1 203 ? 11.409 -7.222 11.295 1.00 8.36 203 THR B CA 1
ATOM 3989 C C . THR B 1 203 ? 10.153 -6.625 11.948 1.00 10.46 203 THR B C 1
ATOM 3990 O O . THR B 1 203 ? 9.939 -5.410 11.959 1.00 9.54 203 THR B O 1
ATOM 3994 N N . GLU B 1 204 ? 9.334 -7.491 12.518 1.00 7.49 204 GLU B N 1
ATOM 3995 C CA . GLU B 1 204 ? 8.133 -7.047 13.223 1.00 10.41 204 GLU B CA 1
ATOM 3996 C C . GLU B 1 204 ? 8.468 -6.080 14.368 1.00 12.43 204 GLU B C 1
ATOM 3997 O O . GLU B 1 204 ? 7.696 -5.168 14.677 1.00 15.00 204 GLU B O 1
ATOM 4003 N N . MET B 1 205 ? 9.638 -6.258 14.974 1.00 9.52 205 MET B N 1
ATOM 4004 C CA . MET B 1 205 ? 10.066 -5.381 16.055 1.00 13.45 205 MET B CA 1
ATOM 4005 C C . MET B 1 205 ? 10.999 -4.253 15.638 1.00 14.81 205 MET B C 1
ATOM 4006 O O . MET B 1 205 ? 11.629 -3.622 16.486 1.00 17.95 205 MET B O 1
ATOM 4011 N N . GLY B 1 206 ? 11.095 -4.002 14.340 1.00 11.87 206 GLY B N 1
ATOM 4012 C CA . GLY B 1 206 ? 11.760 -2.803 13.880 1.00 14.90 206 GLY B CA 1
ATOM 4013 C C . GLY B 1 206 ? 13.145 -2.961 13.292 1.00 10.23 206 GLY B C 1
ATOM 4014 O O . GLY B 1 206 ? 13.799 -1.961 13.014 1.00 12.95 206 GLY B O 1
ATOM 4015 N N . ALA B 1 207 ? 13.600 -4.193 13.087 1.00 5.85 207 ALA B N 1
ATOM 4016 C CA . ALA B 1 207 ? 14.884 -4.380 12.432 1.00 7.75 207 ALA B CA 1
ATOM 4017 C C . ALA B 1 207 ? 14.836 -3.643 11.086 1.00 6.37 207 ALA B C 1
ATOM 4018 O O . ALA B 1 207 ? 13.880 -3.784 10.331 1.00 6.70 207 ALA B O 1
ATOM 4020 N N . ASP B 1 208 ? 15.848 -2.835 10.817 1.00 5.36 208 ASP B N 1
ATOM 4021 C CA . ASP B 1 208 ? 15.903 -2.071 9.565 1.00 8.58 208 ASP B CA 1
ATOM 4022 C C . ASP B 1 208 ? 16.144 -2.981 8.377 1.00 8.46 208 ASP B C 1
ATOM 4023 O O . ASP B 1 208 ? 15.605 -2.756 7.291 1.00 8.60 208 ASP B O 1
ATOM 4028 N N . LEU B 1 209 ? 16.970 -3.999 8.586 1.00 6.52 209 LEU B N 1
ATOM 4029 C CA . LEU B 1 209 ? 17.248 -4.990 7.552 1.00 6.99 209 LEU B CA 1
ATOM 4030 C C . LEU B 1 209 ? 17.250 -6.378 8.169 1.00 8.35 209 LEU B C 1
ATOM 4031 O O . LEU B 1 209 ? 17.607 -6.532 9.334 1.00 6.43 209 LEU B O 1
ATOM 4036 N N . ALA B 1 210 ? 16.868 -7.384 7.385 1.00 4.78 210 ALA B N 1
ATOM 4037 C CA . ALA B 1 210 ? 16.830 -8.764 7.855 1.00 6.49 210 ALA B CA 1
ATOM 4038 C C . ALA B 1 210 ? 17.460 -9.660 6.796 1.00 8.16 210 ALA B C 1
ATOM 4039 O O . ALA B 1 210 ? 17.141 -9.542 5.620 1.00 10.08 210 ALA B O 1
ATOM 4041 N N . ILE B 1 211 ? 18.370 -10.537 7.198 1.00 6.23 211 ILE B N 1
ATOM 4042 C CA . ILE B 1 211 ? 19.044 -11.396 6.230 1.00 6.72 211 ILE B CA 1
ATOM 4043 C C . ILE B 1 211 ? 19.080 -12.822 6.729 1.00 7.93 211 ILE B C 1
ATOM 4044 O O . ILE B 1 211 ? 19.430 -13.068 7.883 1.00 5.75 211 ILE B O 1
ATOM 4049 N N . ASN B 1 212 ? 18.708 -13.761 5.870 1.00 5.36 212 ASN B N 1
ATOM 4050 C CA . ASN B 1 212 ? 18.901 -15.168 6.179 1.00 3.97 212 ASN B CA 1
ATOM 4051 C C . ASN B 1 212 ? 20.289 -15.567 5.686 1.00 12.09 212 ASN B C 1
ATOM 4052 O O . ASN B 1 212 ? 20.536 -15.618 4.482 1.00 9.15 212 ASN B O 1
ATOM 4057 N N . SER B 1 213 ? 21.195 -15.823 6.625 1.00 6.73 213 SER B N 1
ATOM 4058 C CA . SER B 1 213 ? 22.591 -16.105 6.294 1.00 8.76 213 SER B CA 1
ATOM 4059 C C . SER B 1 213 ? 22.799 -17.538 5.826 1.00 12.03 213 SER B C 1
ATOM 4060 O O . SER B 1 213 ? 23.909 -17.912 5.450 1.00 15.69 213 SER B O 1
ATOM 4063 N N . HIS B 1 214 ? 21.745 -18.347 5.854 1.00 7.36 214 HIS B N 1
ATOM 4064 C CA . HIS B 1 214 ? 21.869 -19.701 5.335 1.00 12.60 214 HIS B CA 1
ATOM 4065 C C . HIS B 1 214 ? 21.677 -19.707 3.820 1.00 16.08 214 HIS B C 1
ATOM 4066 O O . HIS B 1 214 ? 22.308 -20.486 3.109 1.00 23.48 214 HIS B O 1
ATOM 4073 N N . THR B 1 215 ? 20.804 -18.835 3.334 1.00 12.75 215 THR B N 1
ATOM 4074 C CA . THR B 1 215 ? 20.527 -18.763 1.910 1.00 19.11 215 THR B CA 1
ATOM 4075 C C . THR B 1 215 ? 21.221 -17.578 1.255 1.00 19.32 215 THR B C 1
ATOM 4076 O O . THR B 1 215 ? 21.352 -17.531 0.033 1.00 17.99 215 THR B O 1
ATOM 4080 N N . GLU B 1 216 ? 21.667 -16.615 2.059 1.00 13.27 216 GLU B N 1
ATOM 4081 C CA . GLU B 1 216 ? 22.327 -15.430 1.503 1.00 12.57 216 GLU B CA 1
ATOM 4082 C C . GLU B 1 216 ? 23.738 -15.217 2.044 1.00 13.42 216 GLU B C 1
ATOM 4083 O O . GLU B 1 216 ? 24.123 -15.810 3.047 1.00 12.88 216 GLU B O 1
ATOM 4089 N N . ASP B 1 217 ? 24.506 -14.368 1.367 1.00 15.37 217 ASP B N 1
ATOM 4090 C CA . ASP B 1 217 ? 25.839 -13.998 1.843 1.00 12.05 217 ASP B CA 1
ATOM 4091 C C . ASP B 1 217 ? 25.707 -12.764 2.723 1.00 9.11 217 ASP B C 1
ATOM 4092 O O . ASP B 1 217 ? 25.784 -11.639 2.232 1.00 7.55 217 ASP B O 1
ATOM 4097 N N . ALA B 1 218 ? 25.533 -12.978 4.026 1.00 7.31 218 ALA B N 1
ATOM 4098 C CA . ALA B 1 218 ? 25.179 -11.888 4.933 1.00 8.22 218 ALA B CA 1
ATOM 4099 C C . ALA B 1 218 ? 26.168 -10.729 4.916 1.00 6.63 218 ALA B C 1
ATOM 4100 O O . ALA B 1 218 ? 25.757 -9.572 4.837 1.00 5.99 218 ALA B O 1
ATOM 4102 N N . ALA B 1 219 ? 27.465 -11.029 5.008 1.00 5.15 219 ALA B N 1
ATOM 4103 C CA . ALA B 1 219 ? 28.470 -9.957 5.049 1.00 5.17 219 ALA B CA 1
ATOM 4104 C C . ALA B 1 219 ? 28.434 -9.116 3.788 1.00 6.06 219 ALA B C 1
ATOM 4105 O O . ALA B 1 219 ? 28.531 -7.888 3.847 1.00 4.79 219 ALA B O 1
ATOM 4107 N N . LYS B 1 220 ? 28.300 -9.778 2.646 1.00 5.39 220 LYS B N 1
ATOM 4108 C CA . LYS B 1 220 ? 28.283 -9.073 1.373 1.00 7.45 220 LYS B CA 1
ATOM 4109 C C . LYS B 1 220 ? 27.105 -8.110 1.320 1.00 7.81 220 LYS B C 1
ATOM 4110 O O . LYS B 1 220 ? 27.259 -6.947 0.949 1.00 7.88 220 LYS B O 1
ATOM 4116 N N . ILE B 1 221 ? 25.931 -8.596 1.708 1.00 8.47 221 ILE B N 1
ATOM 4117 C CA . ILE B 1 221 ? 24.739 -7.757 1.735 1.00 7.05 221 ILE B CA 1
ATOM 4118 C C . ILE B 1 221 ? 24.874 -6.589 2.712 1.00 9.42 221 ILE B C 1
ATOM 4119 O O . ILE B 1 221 ? 24.527 -5.453 2.374 1.00 7.24 221 ILE B O 1
ATOM 4124 N N . VAL B 1 222 ? 25.393 -6.846 3.913 1.00 6.76 222 VAL B N 1
ATOM 4125 C CA . VAL B 1 222 ? 25.595 -5.745 4.856 1.00 5.84 222 VAL B CA 1
ATOM 4126 C C . VAL B 1 222 ? 26.514 -4.669 4.276 1.00 7.43 222 VAL B C 1
ATOM 4127 O O . VAL B 1 222 ? 26.240 -3.457 4.381 1.00 5.55 222 VAL B O 1
ATOM 4131 N N . GLN B 1 223 ? 27.604 -5.114 3.659 1.00 5.97 223 GLN B N 1
ATOM 4132 C CA . GLN B 1 223 ? 28.539 -4.200 3.010 1.00 10.60 223 GLN B CA 1
ATOM 4133 C C . GLN B 1 223 ? 27.841 -3.404 1.907 1.00 10.19 223 GLN B C 1
ATOM 4134 O O . GLN B 1 223 ? 27.963 -2.177 1.842 1.00 7.97 223 GLN B O 1
ATOM 4140 N N . GLU B 1 224 ? 27.097 -4.099 1.053 1.00 8.59 224 GLU B N 1
ATOM 4141 C CA . GLU B 1 224 ? 26.393 -3.433 -0.048 1.00 13.55 224 GLU B CA 1
ATOM 4142 C C . GLU B 1 224 ? 25.358 -2.396 0.409 1.00 12.83 224 GLU B C 1
ATOM 4143 O O . GLU B 1 224 ? 25.239 -1.323 -0.186 1.00 11.81 224 GLU B O 1
ATOM 4149 N N . LYS B 1 225 ? 24.626 -2.703 1.472 1.00 8.68 225 LYS B N 1
ATOM 4150 C CA . LYS B 1 225 ? 23.473 -1.887 1.850 1.00 9.91 225 LYS B CA 1
ATOM 4151 C C . LYS B 1 225 ? 23.758 -0.782 2.866 1.00 10.23 225 LYS B C 1
ATOM 4152 O O . LYS B 1 225 ? 23.006 0.181 2.958 1.00 10.75 225 LYS B O 1
ATOM 4158 N N . THR B 1 226 ? 24.842 -0.914 3.621 1.00 7.73 226 THR B N 1
ATOM 4159 C CA . THR B 1 226 ? 25.072 -0.025 4.745 1.00 7.33 226 THR B CA 1
ATOM 4160 C C . THR B 1 226 ? 26.456 0.594 4.725 1.00 6.35 226 THR B C 1
ATOM 4161 O O . THR B 1 226 ? 26.717 1.507 5.485 1.00 10.00 226 THR B O 1
ATOM 4165 N N . GLY B 1 227 ? 27.345 0.071 3.881 1.00 9.38 227 GLY B N 1
ATOM 4166 C CA . GLY B 1 227 ? 28.742 0.493 3.870 1.00 9.29 227 GLY B CA 1
ATOM 4167 C C . GLY B 1 227 ? 29.593 -0.248 4.890 1.00 9.87 227 GLY B C 1
ATOM 4168 O O . GLY B 1 227 ? 30.754 0.113 5.140 1.00 6.59 227 GLY B O 1
ATOM 4169 N N . GLY B 1 228 ? 29.014 -1.291 5.483 1.00 4.96 228 GLY B N 1
ATOM 4170 C CA . GLY B 1 228 ? 29.677 -2.036 6.528 1.00 4.24 228 GLY B CA 1
ATOM 4171 C C . GLY B 1 228 ? 29.126 -1.570 7.865 1.00 6.26 228 GLY B C 1
ATOM 4172 O O . GLY B 1 228 ? 29.002 -0.369 8.112 1.00 3.73 228 GLY B O 1
ATOM 4173 N N . ALA B 1 229 ? 28.781 -2.514 8.728 1.00 2.63 229 ALA B N 1
ATOM 4174 C CA . ALA B 1 229 ? 28.251 -2.156 10.048 1.00 3.23 229 ALA B CA 1
ATOM 4175 C C . ALA B 1 229 ? 29.333 -1.535 10.937 1.00 3.15 229 ALA B C 1
ATOM 4176 O O . ALA B 1 229 ? 30.485 -1.930 10.878 1.00 2.87 229 ALA B O 1
ATOM 4178 N N . HIS B 1 230 ? 28.959 -0.557 11.766 1.00 4.42 230 HIS B N 1
ATOM 4179 C CA . HIS B 1 230 ? 29.904 0.053 12.681 1.00 3.52 230 HIS B CA 1
ATOM 4180 C C . HIS B 1 230 ? 30.236 -0.919 13.797 1.00 2.77 230 HIS B C 1
ATOM 4181 O O . HIS B 1 230 ? 31.315 -0.860 14.383 1.00 4.36 230 HIS B O 1
ATOM 4188 N N . ALA B 1 231 ? 29.300 -1.805 14.098 1.00 1.81 231 ALA B N 1
ATOM 4189 C CA . ALA B 1 231 ? 29.536 -2.830 15.114 1.00 2.64 231 ALA B CA 1
ATOM 4190 C C . ALA B 1 231 ? 28.695 -4.072 14.878 1.00 3.98 231 ALA B C 1
ATOM 4191 O O . ALA B 1 231 ? 27.769 -4.081 14.057 1.00 6.69 231 ALA B O 1
ATOM 4193 N N . ALA B 1 232 ? 29.016 -5.131 15.611 1.00 3.20 232 ALA B N 1
ATOM 4194 C CA . ALA B 1 232 ? 28.217 -6.337 15.542 1.00 4.65 232 ALA B CA 1
ATOM 4195 C C . ALA B 1 232 ? 28.125 -6.989 16.923 1.00 3.86 232 ALA B C 1
ATOM 4196 O O . ALA B 1 232 ? 29.039 -6.878 17.735 1.00 3.34 232 ALA B O 1
ATOM 4198 N N . VAL B 1 233 ? 27.007 -7.649 17.188 1.00 1.51 233 VAL B N 1
ATOM 4199 C CA . VAL B 1 233 ? 26.871 -8.450 18.388 1.00 2.18 233 VAL B CA 1
ATOM 4200 C C . VAL B 1 233 ? 26.452 -9.846 17.974 1.00 3.30 233 VAL B C 1
ATOM 4201 O O . VAL B 1 233 ? 25.407 -10.041 17.339 1.00 3.33 233 VAL B O 1
ATOM 4205 N N . VAL B 1 234 ? 27.267 -10.821 18.345 1.00 3.09 234 VAL B N 1
ATOM 4206 C CA . VAL B 1 234 ? 27.041 -12.181 17.899 1.00 2.73 234 VAL B CA 1
ATOM 4207 C C . VAL B 1 234 ? 26.518 -13.027 19.044 1.00 4.04 234 VAL B C 1
ATOM 4208 O O . VAL B 1 234 ? 27.275 -13.424 19.913 1.00 1.92 234 VAL B O 1
ATOM 4212 N N . THR B 1 235 ? 25.217 -13.305 19.020 1.00 2.79 235 THR B N 1
ATOM 4213 C CA . THR B 1 235 ? 24.606 -14.170 20.021 1.00 4.38 235 THR B CA 1
ATOM 4214 C C . THR B 1 235 ? 24.237 -15.537 19.436 1.00 7.30 235 THR B C 1
ATOM 4215 O O . THR B 1 235 ? 23.465 -16.272 20.032 1.00 17.73 235 THR B O 1
ATOM 4219 N N . ALA B 1 236 ? 24.770 -15.875 18.272 1.00 3.64 236 ALA B N 1
ATOM 4220 C CA . ALA B 1 236 ? 24.414 -17.151 17.628 1.00 5.16 236 ALA B CA 1
ATOM 4221 C C . ALA B 1 236 ? 25.157 -18.345 18.240 1.00 6.66 236 ALA B C 1
ATOM 4222 O O . ALA B 1 236 ? 26.187 -18.183 18.898 1.00 7.73 236 ALA B O 1
ATOM 4224 N N . VAL B 1 237 ? 24.641 -19.548 18.006 1.00 7.68 237 VAL B N 1
ATOM 4225 C CA . VAL B 1 237 ? 25.203 -20.760 18.607 1.00 5.49 237 VAL B CA 1
ATOM 4226 C C . VAL B 1 237 ? 25.978 -21.591 17.574 1.00 10.55 237 VAL B C 1
ATOM 4227 O O . VAL B 1 237 ? 25.985 -22.821 17.607 1.00 5.28 237 VAL B O 1
ATOM 4231 N N . ALA B 1 238 ? 26.644 -20.899 16.657 1.00 8.56 238 ALA B N 1
ATOM 4232 C CA . ALA B 1 238 ? 27.418 -21.560 15.615 1.00 7.11 238 ALA B CA 1
ATOM 4233 C C . ALA B 1 238 ? 28.525 -20.635 15.133 1.00 7.76 238 ALA B C 1
ATOM 4234 O O . ALA B 1 238 ? 28.302 -19.434 14.960 1.00 5.79 238 ALA B O 1
ATOM 4236 N N . LYS B 1 239 ? 29.711 -21.197 14.916 1.00 5.34 239 LYS B N 1
ATOM 4237 C CA . LYS B 1 239 ? 30.894 -20.410 14.561 1.00 7.97 239 LYS B CA 1
ATOM 4238 C C . LYS B 1 239 ? 30.737 -19.576 13.280 1.00 6.70 239 LYS B C 1
ATOM 4239 O O . LYS B 1 239 ? 31.347 -18.515 13.159 1.00 4.53 239 LYS B O 1
ATOM 4245 N N . ALA B 1 240 ? 29.917 -20.039 12.334 1.00 7.45 240 ALA B N 1
ATOM 4246 C CA . ALA B 1 240 ? 29.744 -19.321 11.059 1.00 5.65 240 ALA B CA 1
ATOM 4247 C C . ALA B 1 240 ? 29.314 -17.866 11.260 1.00 5.64 240 ALA B C 1
ATOM 4248 O O . ALA B 1 240 ? 29.720 -16.991 10.497 1.00 5.09 240 ALA B O 1
ATOM 4250 N N . ALA B 1 241 ? 28.489 -17.614 12.276 1.00 4.10 241 ALA B N 1
ATOM 4251 C CA . ALA B 1 241 ? 28.025 -16.246 12.556 1.00 6.44 241 ALA B CA 1
ATOM 4252 C C . ALA B 1 241 ? 29.169 -15.336 12.980 1.00 3.90 241 ALA B C 1
ATOM 4253 O O . ALA B 1 241 ? 29.217 -14.156 12.619 1.00 4.43 241 ALA B O 1
ATOM 4255 N N . PHE B 1 242 ? 30.073 -15.882 13.781 1.00 4.04 242 PHE B N 1
ATOM 4256 C CA . PHE B 1 242 ? 31.229 -15.129 14.252 1.00 6.18 242 PHE B CA 1
ATOM 4257 C C . PHE B 1 242 ? 32.142 -14.817 13.065 1.00 3.79 242 PHE B C 1
ATOM 4258 O O . PHE B 1 242 ? 32.672 -13.717 12.944 1.00 4.46 242 PHE B O 1
ATOM 4266 N N . ASN B 1 243 ? 32.317 -15.798 12.193 1.00 4.18 243 ASN B N 1
ATOM 4267 C CA . ASN B 1 243 ? 33.151 -15.627 11.020 1.00 4.78 243 ASN B CA 1
ATOM 4268 C C . ASN B 1 243 ? 32.559 -14.594 10.063 1.00 3.41 243 ASN B C 1
ATOM 4269 O O . ASN B 1 243 ? 33.280 -13.808 9.459 1.00 5.23 243 ASN B O 1
ATOM 4274 N N . SER B 1 244 ? 31.238 -14.608 9.918 1.00 3.01 244 SER B N 1
ATOM 4275 C CA . SER B 1 244 ? 30.563 -13.657 9.037 1.00 4.07 244 SER B CA 1
ATOM 4276 C C . SER B 1 244 ? 30.625 -12.232 9.602 1.00 7.23 244 SER B C 1
ATOM 4277 O O . SER B 1 244 ? 30.799 -11.245 8.861 1.00 3.99 244 SER B O 1
ATOM 4280 N N . ALA B 1 245 ? 30.477 -12.122 10.921 1.00 2.96 245 ALA B N 1
ATOM 4281 C CA . ALA B 1 245 ? 30.491 -10.819 11.569 1.00 3.16 245 ALA B CA 1
ATOM 4282 C C . ALA B 1 245 ? 31.774 -10.050 11.287 1.00 2.88 245 ALA B C 1
ATOM 4283 O O . ALA B 1 245 ? 31.751 -8.840 11.059 1.00 3.28 245 ALA B O 1
ATOM 4285 N N . VAL B 1 246 ? 32.895 -10.759 11.313 1.00 3.32 246 VAL B N 1
ATOM 4286 C CA . VAL B 1 246 ? 34.199 -10.172 11.023 1.00 3.76 246 VAL B CA 1
ATOM 4287 C C . VAL B 1 246 ? 34.220 -9.466 9.664 1.00 6.61 246 VAL B C 1
ATOM 4288 O O . VAL B 1 246 ? 34.854 -8.421 9.499 1.00 5.08 246 VAL B O 1
ATOM 4292 N N . ASP B 1 247 ? 33.486 -10.021 8.707 1.00 6.94 247 ASP B N 1
ATOM 4293 C CA . ASP B 1 247 ? 33.472 -9.482 7.346 1.00 6.51 247 ASP B CA 1
ATOM 4294 C C . ASP B 1 247 ? 32.353 -8.471 7.130 1.00 6.39 247 ASP B C 1
ATOM 4295 O O . ASP B 1 247 ? 32.346 -7.753 6.131 1.00 4.39 247 ASP B O 1
ATOM 4300 N N . ALA B 1 248 ? 31.413 -8.406 8.069 1.00 2.54 248 ALA B N 1
ATOM 4301 C CA . ALA B 1 248 ? 30.270 -7.508 7.914 1.00 5.34 248 ALA B CA 1
ATOM 4302 C C . ALA B 1 248 ? 30.522 -6.069 8.428 1.00 3.69 248 ALA B C 1
ATOM 4303 O O . ALA B 1 248 ? 29.829 -5.139 8.022 1.00 4.87 248 ALA B O 1
ATOM 4305 N N . VAL B 1 249 ? 31.515 -5.886 9.294 1.00 4.88 249 VAL B N 1
ATOM 4306 C CA . VAL B 1 249 ? 31.795 -4.553 9.836 1.00 4.80 249 VAL B CA 1
ATOM 4307 C C . VAL B 1 249 ? 32.684 -3.710 8.896 1.00 5.94 249 VAL B C 1
ATOM 4308 O O . VAL B 1 249 ? 33.436 -4.247 8.078 1.00 5.15 249 VAL B O 1
ATOM 4312 N N . ARG B 1 250 ? 32.571 -2.393 9.004 1.00 3.85 250 ARG B N 1
ATOM 4313 C CA . ARG B 1 250 ? 33.435 -1.484 8.253 1.00 4.07 250 ARG B CA 1
ATOM 4314 C C . ARG B 1 250 ? 34.772 -1.413 8.976 1.00 5.08 250 ARG B C 1
ATOM 4315 O O . ARG B 1 250 ? 34.910 -1.964 10.070 1.00 3.28 250 ARG B O 1
ATOM 4323 N N . ALA B 1 251 ? 35.757 -0.743 8.381 1.00 6.72 251 ALA B N 1
ATOM 4324 C CA . ALA B 1 251 ? 37.050 -0.572 9.049 1.00 6.25 251 ALA B CA 1
ATOM 4325 C C . ALA B 1 251 ? 36.881 0.097 10.420 1.00 4.04 251 ALA B C 1
ATOM 4326 O O . ALA B 1 251 ? 36.050 0.985 10.585 1.00 3.95 251 ALA B O 1
ATOM 4328 N N . GLY B 1 252 ? 37.663 -0.346 11.398 1.00 7.10 252 GLY B N 1
ATOM 4329 C CA . GLY B 1 252 ? 37.549 0.157 12.760 1.00 6.46 252 GLY B CA 1
ATOM 4330 C C . GLY B 1 252 ? 36.366 -0.380 13.553 1.00 7.30 252 GLY B C 1
ATOM 4331 O O . GLY B 1 252 ? 36.212 -0.067 14.734 1.00 5.72 252 GLY B O 1
ATOM 4332 N N . GLY B 1 253 ? 35.524 -1.187 12.912 1.00 6.54 253 GLY B N 1
ATOM 4333 C CA . GLY B 1 253 ? 34.329 -1.706 13.560 1.00 5.89 253 GLY B CA 1
ATOM 4334 C C . GLY B 1 253 ? 34.644 -2.728 14.638 1.00 5.51 253 GLY B C 1
ATOM 4335 O O . GLY B 1 253 ? 35.692 -3.384 14.596 1.00 5.67 253 GLY B O 1
ATOM 4336 N N . ARG B 1 254 ? 33.740 -2.862 15.604 1.00 4.95 254 ARG B N 1
ATOM 4337 C CA . ARG B 1 254 ? 33.929 -3.783 16.723 1.00 2.11 254 ARG B CA 1
ATOM 4338 C C . ARG B 1 254 ? 32.927 -4.923 16.710 1.00 2.88 254 ARG B C 1
ATOM 4339 O O . ARG B 1 254 ? 31.715 -4.692 16.695 1.00 4.21 254 ARG B O 1
ATOM 4347 N N . VAL B 1 255 ? 33.429 -6.157 16.710 1.00 1.28 255 VAL B N 1
ATOM 4348 C CA . VAL B 1 255 ? 32.573 -7.328 16.843 1.00 1.39 255 VAL B CA 1
ATOM 4349 C C . VAL B 1 255 ? 32.550 -7.758 18.313 1.00 2.81 255 VAL B C 1
ATOM 4350 O O . VAL B 1 255 ? 33.600 -8.042 18.892 1.00 1.99 255 VAL B O 1
ATOM 4354 N N . VAL B 1 256 ? 31.362 -7.778 18.920 1.00 2.23 256 VAL B N 1
ATOM 4355 C CA . VAL B 1 256 ? 31.210 -8.285 20.290 1.00 1.64 256 VAL B CA 1
ATOM 4356 C C . VAL B 1 256 ? 30.721 -9.735 20.287 1.00 2.54 256 VAL B C 1
ATOM 4357 O O . VAL B 1 256 ? 29.605 -10.036 19.837 1.00 2.78 256 VAL B O 1
ATOM 4361 N N . ALA B 1 257 ? 31.568 -10.632 20.777 1.00 2.63 257 ALA B N 1
ATOM 4362 C CA . ALA B 1 257 ? 31.225 -12.050 20.861 1.00 2.45 257 ALA B CA 1
ATOM 4363 C C . ALA B 1 257 ? 30.464 -12.324 22.149 1.00 4.45 257 ALA B C 1
ATOM 4364 O O . ALA B 1 257 ? 30.916 -11.972 23.242 1.00 4.92 257 ALA B O 1
ATOM 4366 N N . VAL B 1 258 ? 29.294 -12.940 22.017 1.00 2.76 258 VAL B N 1
ATOM 4367 C CA . VAL B 1 258 ? 28.472 -13.247 23.183 1.00 3.68 258 VAL B CA 1
ATOM 4368 C C . VAL B 1 258 ? 28.112 -14.738 23.224 1.00 3.43 258 VAL B C 1
ATOM 4369 O O . VAL B 1 258 ? 28.125 -15.362 24.293 1.00 4.30 258 VAL B O 1
ATOM 4373 N N . GLY B 1 259 ? 27.799 -15.298 22.058 1.00 4.41 259 GLY B N 1
ATOM 4374 C CA . GLY B 1 259 ? 27.459 -16.712 21.939 1.00 4.77 259 GLY B CA 1
ATOM 4375 C C . GLY B 1 259 ? 28.557 -17.653 22.420 1.00 5.22 259 GLY B C 1
ATOM 4376 O O . GLY B 1 259 ? 29.746 -17.323 22.380 1.00 3.06 259 GLY B O 1
ATOM 4377 N N . LEU B 1 260 ? 28.157 -18.847 22.851 1.00 3.95 260 LEU B N 1
ATOM 4378 C CA . LEU B 1 260 ? 29.096 -19.793 23.434 1.00 3.68 260 LEU B CA 1
ATOM 4379 C C . LEU B 1 260 ? 29.171 -21.177 22.772 1.00 4.97 260 LEU B C 1
ATOM 4380 O O . LEU B 1 260 ? 29.287 -22.169 23.486 1.00 5.87 260 LEU B O 1
ATOM 4385 N N . PRO B 1 261 ? 29.135 -21.257 21.421 1.00 5.28 261 PRO B N 1
ATOM 4386 C CA . PRO B 1 261 ? 29.292 -22.600 20.851 1.00 2.40 261 PRO B CA 1
ATOM 4387 C C . PRO B 1 261 ? 30.686 -23.130 21.166 1.00 6.30 261 PRO B C 1
ATOM 4388 O O . PRO B 1 261 ? 31.623 -22.336 21.217 1.00 5.90 261 PRO B O 1
ATOM 4392 N N . PRO B 1 262 ? 30.822 -24.448 21.392 1.00 7.65 262 PRO B N 1
ATOM 4393 C CA . PRO B 1 262 ? 32.129 -25.040 21.708 1.00 10.52 262 PRO B CA 1
ATOM 4394 C C . PRO B 1 262 ? 32.974 -25.176 20.442 1.00 11.89 262 PRO B C 1
ATOM 4395 O O . PRO B 1 262 ? 33.275 -26.279 20.008 1.00 10.83 262 PRO B O 1
ATOM 4399 N N . GLU B 1 263 ? 33.334 -24.042 19.850 1.00 9.65 263 GLU B N 1
ATOM 4400 C CA . GLU B 1 263 ? 33.995 -24.008 18.556 1.00 9.03 263 GLU B CA 1
ATOM 4401 C C . GLU B 1 263 ? 34.979 -22.839 18.509 1.00 11.62 263 GLU B C 1
ATOM 4402 O O . GLU B 1 263 ? 35.004 -22.007 19.412 1.00 8.20 263 GLU B O 1
ATOM 4408 N N . SER B 1 264 ? 35.770 -22.766 17.442 1.00 9.26 264 SER B N 1
ATOM 4409 C CA . SER B 1 264 ? 36.672 -21.639 17.244 1.00 10.86 264 SER B CA 1
ATOM 4410 C C . SER B 1 264 ? 36.221 -20.805 16.060 1.00 9.00 264 SER B C 1
ATOM 4411 O O . SER B 1 264 ? 35.785 -21.355 15.046 1.00 8.75 264 SER B O 1
ATOM 4414 N N . MET B 1 265 ? 36.337 -19.485 16.178 1.00 7.56 265 MET B N 1
ATOM 4415 C CA . MET B 1 265 ? 36.162 -18.611 15.015 1.00 6.76 265 MET B CA 1
ATOM 4416 C C . MET B 1 265 ? 37.496 -18.400 14.306 1.00 9.78 265 MET B C 1
ATOM 4417 O O . MET B 1 265 ? 38.559 -18.588 14.897 1.00 9.46 265 MET B O 1
ATOM 4422 N N . SER B 1 266 ? 37.430 -18.026 13.031 1.00 5.21 266 SER B N 1
ATOM 4423 C CA . SER B 1 266 ? 38.623 -17.785 12.228 1.00 11.45 266 SER B CA 1
ATOM 4424 C C . SER B 1 266 ? 38.700 -16.314 11.888 1.00 9.92 266 SER B C 1
ATOM 4425 O O . SER B 1 266 ? 37.711 -15.714 11.489 1.00 12.01 266 SER B O 1
ATOM 4428 N N . LEU B 1 267 ? 39.873 -15.732 12.071 1.00 4.86 267 LEU B N 1
ATOM 4429 C CA . LEU B 1 267 ? 40.024 -14.301 11.912 1.00 5.70 267 LEU B CA 1
ATOM 4430 C C . LEU B 1 267 ? 41.228 -14.038 11.001 1.00 6.82 267 LEU B C 1
ATOM 4431 O O . LEU B 1 267 ? 42.377 -14.226 11.403 1.00 5.38 267 LEU B O 1
ATOM 4436 N N . ASP B 1 268 ? 40.952 -13.649 9.759 1.00 6.71 268 ASP B N 1
ATOM 4437 C CA . ASP B 1 268 ? 42.008 -13.363 8.789 1.00 7.51 268 ASP B CA 1
ATOM 4438 C C . ASP B 1 268 ? 42.870 -12.235 9.326 1.00 7.17 268 ASP B C 1
ATOM 4439 O O . ASP B 1 268 ? 42.364 -11.165 9.642 1.00 3.73 268 ASP B O 1
ATOM 4444 N N . ILE B 1 269 ? 44.167 -12.476 9.438 1.00 5.22 269 ILE B N 1
ATOM 4445 C CA . ILE B 1 269 ? 45.048 -11.507 10.082 1.00 2.46 269 ILE B CA 1
ATOM 4446 C C . ILE B 1 269 ? 45.229 -10.201 9.279 1.00 3.63 269 ILE B C 1
ATOM 4447 O O . ILE B 1 269 ? 45.119 -9.116 9.855 1.00 1.98 269 ILE B O 1
ATOM 4452 N N . PRO B 1 270 ? 45.484 -10.287 7.949 1.00 2.56 270 PRO B N 1
ATOM 4453 C CA . PRO B 1 270 ? 45.555 -9.006 7.226 1.00 2.62 270 PRO B CA 1
ATOM 4454 C C . PRO B 1 270 ? 44.251 -8.208 7.310 1.00 4.78 270 PRO B C 1
ATOM 4455 O O . PRO B 1 270 ? 44.322 -6.983 7.429 1.00 5.99 270 PRO B O 1
ATOM 4459 N N . ARG B 1 271 ? 43.098 -8.872 7.243 1.00 2.63 271 ARG B N 1
ATOM 4460 C CA . ARG B 1 271 ? 41.828 -8.176 7.461 1.00 5.06 271 ARG B CA 1
ATOM 4461 C C . ARG B 1 271 ? 41.788 -7.502 8.845 1.00 4.57 271 ARG B C 1
ATOM 4462 O O . ARG B 1 271 ? 41.489 -6.314 8.962 1.00 5.56 271 ARG B O 1
ATOM 4470 N N . LEU B 1 272 ? 42.116 -8.256 9.885 1.00 3.43 272 LEU B N 1
ATOM 4471 C CA . LEU B 1 272 ? 42.132 -7.706 11.256 1.00 5.25 272 LEU B CA 1
ATOM 4472 C C . LEU B 1 272 ? 43.010 -6.453 11.383 1.00 4.29 272 LEU B C 1
ATOM 4473 O O . LEU B 1 272 ? 42.604 -5.432 11.952 1.00 2.83 272 LEU B O 1
ATOM 4478 N N . VAL B 1 273 ? 44.216 -6.537 10.826 1.00 3.86 273 VAL B N 1
ATOM 4479 C CA . VAL B 1 273 ? 45.203 -5.485 10.963 1.00 3.60 273 VAL B CA 1
ATOM 4480 C C . VAL B 1 273 ? 44.963 -4.304 10.017 1.00 3.74 273 VAL B C 1
ATOM 4481 O O . VAL B 1 273 ? 44.820 -3.153 10.463 1.00 3.34 273 VAL B O 1
ATOM 4485 N N . LEU B 1 274 ? 44.916 -4.588 8.718 1.00 3.32 274 LEU B N 1
ATOM 4486 C CA . LEU B 1 274 ? 44.837 -3.531 7.715 1.00 4.48 274 LEU B CA 1
ATOM 4487 C C . LEU B 1 274 ? 43.512 -2.781 7.754 1.00 5.37 274 LEU B C 1
ATOM 4488 O O . LEU B 1 274 ? 43.441 -1.640 7.290 1.00 3.48 274 LEU B O 1
ATOM 4493 N N . ASP B 1 275 ? 42.472 -3.413 8.310 1.00 2.74 275 ASP B N 1
ATOM 4494 C CA . ASP B 1 275 ? 41.190 -2.726 8.481 1.00 4.44 275 ASP B CA 1
ATOM 4495 C C . ASP B 1 275 ? 40.872 -2.334 9.941 1.00 3.54 275 ASP B C 1
ATOM 4496 O O . ASP B 1 275 ? 39.772 -1.883 10.237 1.00 3.97 275 ASP B O 1
ATOM 4501 N N . GLY B 1 276 ? 41.838 -2.504 10.832 1.00 3.51 276 GLY B N 1
ATOM 4502 C CA . GLY B 1 276 ? 41.681 -2.138 12.234 1.00 3.67 276 GLY B CA 1
ATOM 4503 C C . GLY B 1 276 ? 40.436 -2.684 12.923 1.00 8.41 276 GLY B C 1
ATOM 4504 O O . GLY B 1 276 ? 39.749 -1.963 13.652 1.00 7.53 276 GLY B O 1
ATOM 4505 N N . ILE B 1 277 ? 40.152 -3.960 12.700 1.00 5.09 277 ILE B N 1
ATOM 4506 C CA . ILE B 1 277 ? 38.968 -4.609 13.262 1.00 5.89 277 ILE B CA 1
ATOM 4507 C C . ILE B 1 277 ? 39.211 -4.862 14.757 1.00 4.89 277 ILE B C 1
ATOM 4508 O O . ILE B 1 277 ? 40.359 -4.969 15.190 1.00 2.74 277 ILE B O 1
ATOM 4513 N N . GLU B 1 278 ? 38.137 -4.910 15.547 1.00 3.60 278 GLU B N 1
ATOM 4514 C CA . GLU B 1 278 ? 38.225 -5.306 16.951 1.00 2.55 278 GLU B CA 1
ATOM 4515 C C . GLU B 1 278 ? 37.254 -6.439 17.230 1.00 2.84 278 GLU B C 1
ATOM 4516 O O . GLU B 1 278 ? 36.095 -6.407 16.785 1.00 2.06 278 GLU B O 1
ATOM 4522 N N . VAL B 1 279 ? 37.726 -7.441 17.971 1.00 3.85 279 VAL B N 1
ATOM 4523 C CA . VAL B 1 279 ? 36.879 -8.546 18.418 1.00 3.74 279 VAL B CA 1
ATOM 4524 C C . VAL B 1 279 ? 36.997 -8.676 19.929 1.00 3.24 279 VAL B C 1
ATOM 4525 O O . VAL B 1 279 ? 38.104 -8.823 20.460 1.00 3.99 279 VAL B O 1
ATOM 4529 N N . VAL B 1 280 ? 35.872 -8.594 20.630 1.00 2.45 280 VAL B N 1
ATOM 4530 C CA . VAL B 1 280 ? 35.889 -8.619 22.089 1.00 3.04 280 VAL B CA 1
ATOM 4531 C C . VAL B 1 280 ? 34.791 -9.513 22.677 1.00 5.29 280 VAL B C 1
ATOM 4532 O O . VAL B 1 280 ? 33.650 -9.508 22.214 1.00 5.39 280 VAL B O 1
ATOM 4536 N N . GLY B 1 281 ? 35.130 -10.271 23.713 1.00 3.82 281 GLY B N 1
ATOM 4537 C CA . GLY B 1 281 ? 34.113 -11.047 24.404 1.00 3.18 281 GLY B CA 1
ATOM 4538 C C . GLY B 1 281 ? 33.381 -10.197 25.434 1.00 4.22 281 GLY B C 1
ATOM 4539 O O . GLY B 1 281 ? 33.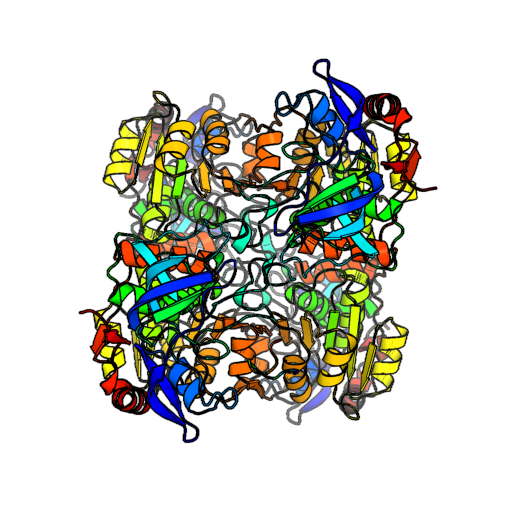979 -9.318 26.050 1.00 5.24 281 GLY B O 1
ATOM 4540 N N . SER B 1 282 ? 32.081 -10.437 25.598 1.00 5.11 282 SER B N 1
ATOM 4541 C CA . SER B 1 282 ? 31.298 -9.792 26.662 1.00 3.52 282 SER B CA 1
ATOM 4542 C C . SER B 1 282 ? 30.630 -10.863 27.519 1.00 3.79 282 SER B C 1
ATOM 4543 O O . SER B 1 282 ? 30.155 -11.861 26.997 1.00 2.03 282 SER B O 1
ATOM 4546 N N . LEU B 1 283 ? 30.565 -10.629 28.829 1.00 4.32 283 LEU B N 1
ATOM 4547 C CA . LEU B 1 283 ? 30.096 -11.641 29.768 1.00 2.06 283 LEU B CA 1
ATOM 4548 C C . LEU B 1 283 ? 29.049 -11.070 30.715 1.00 3.18 283 LEU B C 1
ATOM 4549 O O . LEU B 1 283 ? 29.371 -10.289 31.616 1.00 3.30 283 LEU B O 1
ATOM 4554 N N . VAL B 1 284 ? 27.798 -11.470 30.488 1.00 3.61 284 VAL B N 1
ATOM 4555 C CA . VAL B 1 284 ? 26.628 -10.971 31.204 1.00 1.67 284 VAL B CA 1
ATOM 4556 C C . VAL B 1 284 ? 26.760 -9.482 31.531 1.00 4.14 284 VAL B C 1
ATOM 4557 O O . VAL B 1 284 ? 27.081 -8.675 30.646 1.00 3.39 284 VAL B O 1
ATOM 4561 N N . GLY B 1 285 ? 26.539 -9.102 32.780 1.00 1.95 285 GLY B N 1
ATOM 4562 C CA . GLY B 1 285 ? 26.705 -7.706 33.139 1.00 3.55 285 GLY B CA 1
ATOM 4563 C C . GLY B 1 285 ? 26.877 -7.567 34.634 1.00 3.89 285 GLY B C 1
ATOM 4564 O O . GLY B 1 285 ? 26.536 -8.484 35.376 1.00 4.72 285 GLY B O 1
ATOM 4565 N N . THR B 1 286 ? 27.407 -6.428 35.071 1.00 3.20 286 THR B N 1
ATOM 4566 C CA . THR B 1 286 ? 27.562 -6.153 36.497 1.00 3.55 286 THR B CA 1
ATOM 4567 C C . THR B 1 286 ? 26.196 -5.975 37.128 1.00 3.94 286 THR B C 1
ATOM 4568 O O . THR B 1 286 ? 25.202 -5.863 36.424 1.00 3.37 286 THR B O 1
ATOM 4572 N N . ARG B 1 287 ? 26.144 -5.950 38.460 1.00 4.84 287 ARG B N 1
ATOM 4573 C CA . ARG B 1 287 ? 24.885 -5.674 39.142 1.00 5.34 287 ARG B CA 1
ATOM 4574 C C . ARG B 1 287 ? 24.261 -4.343 38.704 1.00 4.20 287 ARG B C 1
ATOM 4575 O O . ARG B 1 287 ? 23.026 -4.225 38.604 1.00 2.98 287 ARG B O 1
ATOM 4583 N N . GLN B 1 288 ? 25.099 -3.344 38.435 1.00 4.95 288 GLN B N 1
ATOM 4584 C CA . GLN B 1 288 ? 24.582 -2.062 37.948 1.00 4.11 288 GLN B CA 1
ATOM 4585 C C . GLN B 1 288 ? 24.013 -2.206 36.533 1.00 4.60 288 GLN B C 1
ATOM 4586 O O . GLN B 1 288 ? 22.963 -1.629 36.226 1.00 5.11 288 GLN B O 1
ATOM 4592 N N . ASP B 1 289 ? 24.679 -2.999 35.688 1.00 3.03 289 ASP B N 1
ATOM 4593 C CA . ASP B 1 289 ? 24.151 -3.271 34.351 1.00 2.71 289 ASP B CA 1
ATOM 4594 C C . ASP B 1 289 ? 22.752 -3.866 34.439 1.00 3.60 289 ASP B C 1
ATOM 4595 O O . ASP B 1 289 ? 21.860 -3.474 33.692 1.00 2.43 289 ASP B O 1
ATOM 4600 N N . LEU B 1 290 ? 22.564 -4.818 35.360 1.00 3.26 290 LEU B N 1
ATOM 4601 C CA . LEU B 1 290 ? 21.284 -5.500 35.481 1.00 2.71 290 LEU B CA 1
ATOM 4602 C C . LEU B 1 290 ? 20.205 -4.538 35.982 1.00 3.19 290 LEU B C 1
ATOM 4603 O O . LEU B 1 290 ? 19.086 -4.512 35.461 1.00 2.97 290 LEU B O 1
ATOM 4608 N N . THR B 1 291 ? 20.551 -3.758 37.003 1.00 3.10 291 THR B N 1
ATOM 4609 C CA . THR B 1 291 ? 19.665 -2.719 37.514 1.00 3.97 291 THR B CA 1
ATOM 4610 C C . THR B 1 291 ? 19.180 -1.813 36.384 1.00 4.52 291 THR B C 1
ATOM 4611 O O . THR B 1 291 ? 17.971 -1.587 36.223 1.00 3.54 291 THR B O 1
ATOM 4615 N N . GLU B 1 292 ? 20.113 -1.331 35.580 1.00 3.32 292 GLU B N 1
ATOM 4616 C CA . GLU B 1 292 ? 19.755 -0.476 34.448 1.00 3.69 292 GLU B CA 1
ATOM 4617 C C . GLU B 1 292 ? 18.926 -1.199 33.403 1.00 4.63 292 GLU B C 1
ATOM 4618 O O . GLU B 1 292 ? 17.958 -0.639 32.887 1.00 4.50 292 GLU B O 1
ATOM 4624 N N . ALA B 1 293 ? 19.297 -2.446 33.097 1.00 3.91 293 ALA B N 1
ATOM 4625 C CA . ALA B 1 293 ? 18.570 -3.216 32.099 1.00 3.37 293 ALA B CA 1
ATOM 4626 C C . ALA B 1 293 ? 17.122 -3.471 32.526 1.00 4.52 293 ALA B C 1
ATOM 4627 O O . ALA B 1 293 ? 16.222 -3.409 31.691 1.00 2.88 293 ALA B O 1
ATOM 4629 N N . PHE B 1 294 ? 16.913 -3.781 33.816 1.00 3.28 294 PHE B N 1
ATOM 4630 C CA . PHE B 1 294 ? 15.574 -3.996 34.380 1.00 4.46 294 PHE B CA 1
ATOM 4631 C C . PHE B 1 294 ? 14.706 -2.745 34.216 1.00 4.13 294 PHE B C 1
ATOM 4632 O O . PHE B 1 294 ? 13.501 -2.817 33.923 1.00 5.04 294 PHE B O 1
ATOM 4640 N N . GLN B 1 295 ? 15.312 -1.594 34.465 1.00 4.69 295 GLN B N 1
ATOM 4641 C CA . GLN B 1 295 ? 14.566 -0.335 34.465 1.00 7.79 295 GLN B CA 1
ATOM 4642 C C . GLN B 1 295 ? 14.030 -0.010 33.066 1.00 6.77 295 GLN B C 1
ATOM 4643 O O . GLN B 1 295 ? 12.890 0.454 32.918 1.00 6.82 295 GLN B O 1
ATOM 4649 N N . PHE B 1 296 ? 14.827 -0.286 32.040 1.00 4.77 296 PHE B N 1
ATOM 4650 C CA . PHE B 1 296 ? 14.331 -0.140 30.668 1.00 6.94 296 PHE B CA 1
ATOM 4651 C C . PHE B 1 296 ? 13.102 -1.009 30.397 1.00 7.46 296 PHE B C 1
ATOM 4652 O O . PHE B 1 296 ? 12.140 -0.553 29.764 1.00 7.62 296 PHE B O 1
ATOM 4660 N N . ALA B 1 297 ? 13.130 -2.256 30.873 1.00 7.14 297 ALA B N 1
ATOM 4661 C CA . ALA B 1 297 ? 11.996 -3.152 30.686 1.00 5.67 297 ALA B CA 1
ATOM 4662 C C . ALA B 1 297 ? 10.796 -2.680 31.505 1.00 5.08 297 ALA B C 1
ATOM 4663 O O . ALA B 1 297 ? 9.663 -2.759 31.048 1.00 9.66 297 ALA B O 1
ATOM 4665 N N . ALA B 1 298 ? 11.054 -2.195 32.715 1.00 6.92 298 ALA B N 1
ATOM 4666 C CA . ALA B 1 298 ? 9.997 -1.642 33.570 1.00 9.83 298 ALA B CA 1
ATOM 4667 C C . ALA B 1 298 ? 9.283 -0.471 32.896 1.00 13.44 298 ALA B C 1
ATOM 4668 O O . ALA B 1 298 ? 8.067 -0.307 33.031 1.00 9.03 298 ALA B O 1
ATOM 4670 N N . GLU B 1 299 ? 10.041 0.329 32.154 1.00 7.11 299 GLU B N 1
ATOM 4671 C CA . GLU B 1 299 ? 9.470 1.456 31.430 1.00 12.46 299 GLU B CA 1
ATOM 4672 C C . GLU B 1 299 ? 9.002 1.088 30.021 1.00 14.27 299 GLU B C 1
ATOM 4673 O O . GLU B 1 299 ? 8.593 1.947 29.249 1.00 10.99 299 GLU B O 1
ATOM 4679 N N . GLY B 1 300 ? 9.062 -0.197 29.690 1.00 9.96 300 GLY B N 1
ATOM 4680 C CA . GLY B 1 300 ? 8.486 -0.681 28.448 1.00 10.72 300 GLY B CA 1
ATOM 4681 C C . GLY B 1 300 ? 9.320 -0.422 27.208 1.00 9.83 300 GLY B C 1
ATOM 4682 O O . GLY B 1 300 ? 8.844 -0.594 26.077 1.00 7.96 300 GLY B O 1
ATOM 4683 N N . LYS B 1 301 ? 10.566 -0.010 27.406 1.00 8.04 301 LYS B N 1
ATOM 4684 C CA . LYS B 1 301 ? 11.442 0.313 26.277 1.00 7.11 301 LYS B CA 1
ATOM 4685 C C . LYS B 1 301 ? 11.875 -0.954 25.546 1.00 8.43 301 LYS B C 1
ATOM 4686 O O . LYS B 1 301 ? 12.177 -0.922 24.346 1.00 8.49 301 LYS B O 1
ATOM 4692 N N . VAL B 1 302 ? 11.918 -2.061 26.285 1.00 4.99 302 VAL B N 1
ATOM 4693 C CA . VAL B 1 302 ? 12.058 -3.384 25.691 1.00 6.03 302 VAL B CA 1
ATOM 4694 C C . VAL B 1 302 ? 10.927 -4.264 26.221 1.00 6.57 302 VAL B C 1
ATOM 4695 O O . VAL B 1 302 ? 10.463 -4.083 27.345 1.00 6.41 302 VAL B O 1
ATOM 4699 N N . VAL B 1 303 ? 10.473 -5.195 25.390 1.00 6.00 303 VAL B N 1
ATOM 4700 C CA . VAL B 1 303 ? 9.353 -6.069 25.721 1.00 4.57 303 VAL B CA 1
ATOM 4701 C C . VAL B 1 303 ? 9.764 -7.502 25.411 1.00 5.76 303 VAL B C 1
ATOM 4702 O O . VAL B 1 303 ? 9.765 -7.918 24.258 1.00 4.16 303 VAL B O 1
ATOM 4706 N N . PRO B 1 304 ? 10.153 -8.251 26.444 1.00 6.88 304 PRO B N 1
ATOM 4707 C CA . PRO B 1 304 ? 10.539 -9.656 26.271 1.00 5.38 304 PRO B CA 1
ATOM 4708 C C . PRO B 1 304 ? 9.409 -10.509 25.706 1.00 6.77 304 PRO B C 1
ATOM 4709 O O . PRO B 1 304 ? 8.269 -10.442 26.176 1.00 6.17 304 PRO B O 1
ATOM 4713 N N . LYS B 1 305 ? 9.739 -11.293 24.685 1.00 7.19 305 LYS B N 1
ATOM 4714 C CA . LYS B 1 305 ? 8.834 -12.281 24.132 1.00 6.02 305 LYS B CA 1
ATOM 4715 C C . LYS B 1 305 ? 8.983 -13.528 24.998 1.00 9.74 305 LYS B C 1
ATOM 4716 O O . LYS B 1 305 ? 10.065 -14.120 25.066 1.00 6.19 305 LYS B O 1
ATOM 4722 N N . VAL B 1 306 ? 7.911 -13.887 25.700 1.00 7.44 306 VAL B N 1
ATOM 4723 C CA . VAL B 1 306 ? 7.958 -14.962 26.691 1.00 4.71 306 VAL B CA 1
ATOM 4724 C C . VAL B 1 306 ? 6.740 -15.855 26.570 1.00 9.54 306 VAL B C 1
ATOM 4725 O O . VAL B 1 306 ? 5.662 -15.400 26.187 1.00 8.02 306 VAL B O 1
ATOM 4729 N N . ALA B 1 307 ? 6.931 -17.132 26.887 1.00 8.70 307 ALA B N 1
ATOM 4730 C CA . ALA B 1 307 ? 5.850 -18.104 26.934 1.00 11.55 307 ALA B CA 1
ATOM 4731 C C . ALA B 1 307 ? 6.069 -18.925 28.191 1.00 10.13 307 ALA B C 1
ATOM 4732 O O . ALA B 1 307 ? 7.206 -19.294 28.515 1.00 8.02 307 ALA B O 1
ATOM 4734 N N . LEU B 1 308 ? 4.989 -19.207 28.907 1.00 6.64 308 LEU B N 1
ATOM 4735 C CA . LEU B 1 308 ? 5.098 -19.872 30.201 1.00 6.86 308 LEU B CA 1
ATOM 4736 C C . LEU B 1 308 ? 4.918 -21.378 30.039 1.00 7.24 308 LEU B C 1
ATOM 4737 O O . LEU B 1 308 ? 4.060 -21.814 29.279 1.00 6.72 308 LEU B O 1
ATOM 4742 N N . ARG B 1 309 ? 5.736 -22.153 30.755 1.00 7.54 309 ARG B N 1
ATOM 4743 C CA . ARG B 1 309 ? 5.729 -23.611 30.691 1.00 6.70 309 ARG B CA 1
ATOM 4744 C C . ARG B 1 309 ? 5.869 -24.170 32.103 1.00 10.62 309 ARG B C 1
ATOM 4745 O O . ARG B 1 309 ? 6.479 -23.529 32.960 1.00 8.22 309 ARG B O 1
ATOM 4753 N N . PRO B 1 310 ? 5.311 -25.368 32.354 1.00 12.31 310 PRO B N 1
ATOM 4754 C CA . PRO B 1 310 ? 5.538 -25.996 33.663 1.00 10.15 310 PRO B CA 1
ATOM 4755 C C . PRO B 1 310 ? 6.928 -26.620 33.688 1.00 8.93 310 PRO B C 1
ATOM 4756 O O . PRO B 1 310 ? 7.483 -26.926 32.630 1.00 8.97 310 PRO B O 1
ATOM 4760 N N . LEU B 1 311 ? 7.479 -26.804 34.879 1.00 7.64 311 LEU B N 1
ATOM 4761 C CA . LEU B 1 311 ? 8.812 -27.375 35.035 1.00 7.00 311 LEU B CA 1
ATOM 4762 C C . LEU B 1 311 ? 8.947 -28.725 34.335 1.00 9.67 311 LEU B C 1
ATOM 4763 O O . LEU B 1 311 ? 10.031 -29.081 33.865 1.00 8.24 311 LEU B O 1
ATOM 4768 N N . ALA B 1 312 ? 7.844 -29.471 34.268 1.00 8.31 312 ALA B N 1
ATOM 4769 C CA . ALA B 1 312 ? 7.858 -30.824 33.712 1.00 6.37 312 ALA B CA 1
ATOM 4770 C C . ALA B 1 312 ? 8.221 -30.823 32.229 1.00 8.99 312 ALA B C 1
ATOM 4771 O O . ALA B 1 312 ? 8.678 -31.833 31.688 1.00 6.17 312 ALA B O 1
ATOM 4773 N N . ASP B 1 313 ? 8.016 -29.682 31.579 1.00 6.23 313 ASP B N 1
ATOM 4774 C CA . ASP B 1 313 ? 8.272 -29.544 30.147 1.00 6.87 313 ASP B CA 1
ATOM 4775 C C . ASP B 1 313 ? 9.740 -29.285 29.786 1.00 8.16 313 ASP B C 1
ATOM 4776 O O . ASP B 1 313 ? 10.043 -29.071 28.610 1.00 10.90 313 ASP B O 1
ATOM 4781 N N . ILE B 1 314 ? 10.645 -29.289 30.765 1.00 8.46 314 ILE B N 1
ATOM 4782 C CA . ILE B 1 314 ? 12.004 -28.766 30.526 1.00 5.67 314 ILE B CA 1
ATOM 4783 C C . ILE B 1 314 ? 12.770 -29.519 29.434 1.00 9.75 314 ILE B C 1
ATOM 4784 O O . ILE B 1 314 ? 13.436 -28.911 28.590 1.00 7.01 314 ILE B O 1
ATOM 4789 N N . ASN B 1 315 ? 12.660 -30.841 29.423 1.00 8.01 315 ASN B N 1
ATOM 4790 C CA . ASN B 1 315 ? 13.341 -31.608 28.389 1.00 8.90 315 ASN B CA 1
ATOM 4791 C C . ASN B 1 315 ? 12.776 -31.329 27.007 1.00 6.08 315 ASN B C 1
ATOM 4792 O O . ASN B 1 315 ? 13.519 -31.278 26.036 1.00 8.05 315 ASN B O 1
ATOM 4797 N N . THR B 1 316 ? 11.461 -31.129 26.928 1.00 7.46 316 THR B N 1
ATOM 4798 C CA . THR B 1 316 ? 10.812 -30.824 25.663 1.00 8.72 316 THR B CA 1
ATOM 4799 C C . THR B 1 316 ? 11.236 -29.450 25.160 1.00 11.02 316 THR B C 1
ATOM 4800 O O . THR B 1 316 ? 11.487 -29.260 23.971 1.00 7.21 316 THR B O 1
ATOM 4804 N N . ILE B 1 317 ? 11.302 -28.495 26.082 1.00 7.38 317 ILE B N 1
ATOM 4805 C CA . ILE B 1 317 ? 11.795 -27.154 25.790 1.00 9.02 317 ILE B CA 1
ATOM 4806 C C . ILE B 1 317 ? 13.201 -27.172 25.198 1.00 6.94 317 ILE B C 1
ATOM 4807 O O . ILE B 1 317 ? 13.469 -26.481 24.213 1.00 6.29 317 ILE B O 1
ATOM 4812 N N . PHE B 1 318 ? 14.098 -27.962 25.784 1.00 6.08 318 PHE B N 1
ATOM 4813 C CA . PHE B 1 318 ? 15.455 -28.052 25.239 1.00 5.08 318 PHE B CA 1
ATOM 4814 C C . PHE B 1 318 ? 15.452 -28.624 23.819 1.00 9.77 318 PHE B C 1
ATOM 4815 O O . PHE B 1 318 ? 16.257 -28.222 22.989 1.00 8.67 318 PHE B O 1
ATOM 4823 N N . THR B 1 319 ? 14.539 -29.548 23.533 1.00 9.08 319 THR B N 1
ATOM 4824 C CA . THR B 1 319 ? 14.405 -30.061 22.168 1.00 10.38 319 THR B CA 1
ATOM 4825 C C . THR B 1 319 ? 13.930 -28.947 21.235 1.00 11.01 319 THR B C 1
ATOM 4826 O O . THR B 1 319 ? 14.470 -28.770 20.137 1.00 9.79 319 THR B O 1
ATOM 4830 N N . GLU B 1 320 ? 12.920 -28.197 21.673 1.00 10.21 320 GLU B N 1
ATOM 4831 C CA . GLU B 1 320 ? 12.435 -27.046 20.908 1.00 10.53 320 GLU B CA 1
ATOM 4832 C C . GLU B 1 320 ? 13.554 -26.040 20.656 1.00 13.81 320 GLU B C 1
ATOM 4833 O O . GLU B 1 320 ? 13.696 -25.510 19.541 1.00 10.21 320 GLU B O 1
ATOM 4839 N N . MET B 1 321 ? 14.347 -25.782 21.693 1.00 8.42 321 MET B N 1
ATOM 4840 C CA . MET B 1 321 ? 15.509 -24.889 21.575 1.00 10.53 321 MET B CA 1
ATOM 4841 C C . MET B 1 321 ? 16.483 -25.396 20.509 1.00 14.31 321 MET B C 1
ATOM 4842 O O . MET B 1 321 ? 16.821 -24.671 19.570 1.00 11.78 321 MET B O 1
ATOM 4847 N N . GLU B 1 322 ? 16.915 -26.645 20.653 1.00 9.45 322 GLU B N 1
ATOM 4848 C CA . GLU B 1 322 ? 17.772 -27.294 19.660 1.00 15.19 322 GLU B CA 1
ATOM 4849 C C . GLU B 1 322 ? 17.234 -27.145 18.247 1.00 13.97 322 GLU B C 1
ATOM 4850 O O . GLU B 1 322 ? 17.992 -26.902 17.318 1.00 13.13 322 GLU B O 1
ATOM 4856 N N . GLU B 1 323 ? 15.921 -27.275 18.095 1.00 13.72 323 GLU B N 1
ATOM 4857 C CA . GLU B 1 323 ? 15.296 -27.271 16.774 1.00 17.37 323 GLU B CA 1
ATOM 4858 C C . GLU B 1 323 ? 14.913 -25.879 16.258 1.00 20.77 323 GLU B C 1
ATOM 4859 O O . GLU B 1 323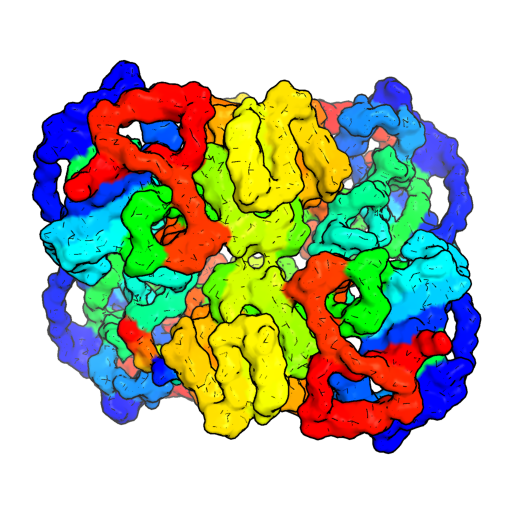 ? 14.437 -25.741 15.135 1.00 16.13 323 GLU B O 1
ATOM 4865 N N . GLY B 1 324 ? 15.127 -24.853 17.076 1.00 14.19 324 GLY B N 1
ATOM 4866 C CA . GLY B 1 324 ? 14.901 -23.484 16.644 1.00 9.62 324 GLY B CA 1
ATOM 4867 C C . GLY B 1 324 ? 13.433 -23.124 16.598 1.00 16.59 324 GLY B C 1
ATOM 4868 O O . GLY B 1 324 ? 13.007 -22.353 15.746 1.00 16.53 324 GLY B O 1
ATOM 4869 N N . LYS B 1 325 ? 12.655 -23.671 17.527 1.00 10.27 325 LYS B N 1
ATOM 4870 C CA . LYS B 1 325 ? 11.209 -23.471 17.517 1.00 11.30 325 LYS B CA 1
ATOM 4871 C C . LYS B 1 325 ? 10.733 -22.478 18.565 1.00 12.90 325 LYS B C 1
ATOM 4872 O O . LYS B 1 325 ? 9.528 -22.319 18.776 1.00 17.12 325 LYS B O 1
ATOM 4878 N N . ILE B 1 326 ? 11.669 -21.801 19.221 1.00 9.93 326 ILE B N 1
ATOM 4879 C CA . ILE B 1 326 ? 11.293 -20.848 20.266 1.00 10.70 326 ILE B CA 1
ATOM 4880 C C . ILE B 1 326 ? 11.365 -19.400 19.776 1.00 12.29 326 ILE B C 1
ATOM 4881 O O . ILE B 1 326 ? 12.395 -18.976 19.276 1.00 11.73 326 ILE B O 1
ATOM 4886 N N . ARG B 1 327 ? 10.269 -18.652 19.911 1.00 8.84 327 ARG B N 1
ATOM 4887 C CA . ARG B 1 327 ? 10.307 -17.200 19.739 1.00 7.89 327 ARG B CA 1
ATOM 4888 C C . ARG B 1 327 ? 10.600 -16.544 21.087 1.00 10.71 327 ARG B C 1
ATOM 4889 O O . ARG B 1 327 ? 9.789 -16.623 22.009 1.00 11.24 327 ARG B O 1
ATOM 4897 N N . GLY B 1 328 ? 11.759 -15.901 21.209 1.00 5.78 328 GLY B N 1
ATOM 4898 C CA . GLY B 1 328 ? 12.155 -15.303 22.468 1.00 5.69 328 GLY B CA 1
ATOM 4899 C C . GLY B 1 328 ? 12.543 -16.342 23.506 1.00 3.75 328 GLY B C 1
ATOM 4900 O O . GLY B 1 328 ? 13.461 -17.121 23.290 1.00 6.26 328 GLY B O 1
ATOM 4901 N N . ARG B 1 329 ? 11.835 -16.352 24.631 1.00 4.93 329 ARG B N 1
ATOM 4902 C CA . ARG B 1 329 ? 12.161 -17.222 25.764 1.00 4.25 329 ARG B CA 1
ATOM 4903 C C . ARG B 1 329 ? 11.016 -18.157 26.148 1.00 6.94 329 ARG B C 1
ATOM 4904 O O . ARG B 1 329 ? 9.847 -17.768 26.094 1.00 3.71 329 ARG B O 1
ATOM 4912 N N . MET B 1 330 ? 11.360 -19.384 26.546 1.00 4.27 330 MET B N 1
ATOM 4913 C CA . MET B 1 330 ? 10.463 -20.204 27.364 1.00 4.15 330 MET B CA 1
ATOM 4914 C C . MET B 1 330 ? 10.778 -19.932 28.826 1.00 3.32 330 MET B C 1
ATOM 4915 O O . MET B 1 330 ? 11.953 -19.874 29.222 1.00 2.11 330 MET B O 1
ATOM 4920 N N . VAL B 1 331 ? 9.726 -19.744 29.617 1.00 1.99 331 VAL B N 1
ATOM 4921 C CA . VAL B 1 331 ? 9.853 -19.399 31.025 1.00 3.92 331 VAL B CA 1
ATOM 4922 C C . VAL B 1 331 ? 9.152 -20.426 31.929 1.00 3.78 331 VAL B C 1
ATOM 4923 O O . VAL B 1 331 ? 7.930 -20.597 31.866 1.00 5.80 331 VAL B O 1
ATOM 4927 N N . ILE B 1 332 ? 9.919 -21.116 32.762 1.00 5.18 332 ILE B N 1
ATOM 4928 C CA . ILE B 1 332 ? 9.312 -22.045 33.723 1.00 5.87 332 ILE B CA 1
ATOM 4929 C C . ILE B 1 332 ? 8.480 -21.273 34.735 1.00 8.20 332 ILE B C 1
ATOM 4930 O O . ILE B 1 332 ? 8.975 -20.357 35.367 1.00 7.03 332 ILE B O 1
ATOM 4935 N N . ASP B 1 333 ? 7.209 -21.630 34.880 1.00 6.02 333 ASP B N 1
ATOM 4936 C CA . ASP B 1 333 ? 6.359 -20.906 35.798 1.00 6.18 333 ASP B CA 1
ATOM 4937 C C . ASP B 1 333 ? 6.121 -21.771 37.025 1.00 7.43 333 ASP B C 1
ATOM 4938 O O . ASP B 1 333 ? 5.611 -22.881 36.908 1.00 5.10 333 ASP B O 1
ATOM 4943 N N . PHE B 1 334 ? 6.505 -21.267 38.192 1.00 9.35 334 PHE B N 1
ATOM 4944 C CA . PHE B 1 334 ? 6.284 -21.981 39.443 1.00 9.42 334 PHE B CA 1
ATOM 4945 C C . PHE B 1 334 ? 5.068 -21.443 40.194 1.00 18.42 334 PHE B C 1
ATOM 4946 O O . PHE B 1 334 ? 4.688 -21.993 41.231 1.00 19.74 334 PHE B O 1
ATOM 4954 N N . ARG B 1 335 ? 4.472 -20.363 39.691 1.00 13.66 335 ARG B N 1
ATOM 4955 C CA . ARG B 1 335 ? 3.345 -19.745 40.380 1.00 22.82 335 ARG B CA 1
ATOM 4956 C C . ARG B 1 335 ? 2.129 -20.680 40.381 1.00 28.73 335 ARG B C 1
ATOM 4957 O O . ARG B 1 335 ? 1.740 -21.215 39.344 1.00 25.05 335 ARG B O 1
ATOM 4965 N N . HIS B 1 336 ? 1.560 -20.904 41.562 1.00 29.08 336 HIS B N 1
ATOM 4966 C CA . HIS B 1 336 ? 0.533 -21.927 41.726 0.00 28.66 336 HIS B CA 1
ATOM 4967 C C . HIS B 1 336 ? -0.835 -21.433 41.283 1.00 27.45 336 HIS B C 1
ATOM 4968 O O . HIS B 1 336 ? -1.083 -20.229 41.261 1.00 36.35 336 HIS B O 1
ATOM 4975 N N . MET C 1 1 ? 67.868 8.319 -11.755 1.00 20.65 1 MET C N 1
ATOM 4976 C CA . MET C 1 1 ? 68.315 7.843 -10.449 1.00 11.71 1 MET C CA 1
ATOM 4977 C C . MET C 1 1 ? 67.955 6.369 -10.279 1.00 10.33 1 MET C C 1
ATOM 4978 O O . MET C 1 1 ? 67.200 5.815 -11.081 1.00 12.12 1 MET C O 1
ATOM 4983 N N . LYS C 1 2 ? 68.494 5.731 -9.246 1.00 8.31 2 LYS C N 1
ATOM 4984 C CA . LYS C 1 2 ? 68.301 4.293 -9.072 1.00 10.58 2 LYS C CA 1
ATOM 4985 C C . LYS C 1 2 ? 67.183 3.975 -8.099 1.00 12.31 2 LYS C C 1
ATOM 4986 O O . LYS C 1 2 ? 67.037 4.650 -7.080 1.00 8.45 2 LYS C O 1
ATOM 4992 N N . ALA C 1 3 ? 66.415 2.933 -8.415 1.00 5.45 3 ALA C N 1
ATOM 4993 C CA . ALA C 1 3 ? 65.216 2.592 -7.662 1.00 9.81 3 ALA C CA 1
ATOM 4994 C C . ALA C 1 3 ? 65.063 1.077 -7.503 1.00 9.95 3 ALA C C 1
ATOM 4995 O O . ALA C 1 3 ? 65.420 0.317 -8.404 1.00 10.73 3 ALA C O 1
ATOM 4997 N N . ALA C 1 4 ? 64.547 0.646 -6.355 1.00 8.44 4 ALA C N 1
ATOM 4998 C CA . ALA C 1 4 ? 64.234 -0.761 -6.128 1.00 4.92 4 ALA C CA 1
ATOM 4999 C C . ALA C 1 4 ? 62.813 -1.042 -6.614 1.00 10.99 4 ALA C C 1
ATOM 5000 O O . ALA C 1 4 ? 61.847 -0.644 -5.971 1.00 9.20 4 ALA C O 1
ATOM 5002 N N . VAL C 1 5 ? 62.698 -1.735 -7.742 1.00 7.60 5 VAL C N 1
ATOM 5003 C CA . VAL C 1 5 ? 61.414 -1.971 -8.385 1.00 7.36 5 VAL C CA 1
ATOM 5004 C C . VAL C 1 5 ? 61.009 -3.446 -8.293 1.00 9.14 5 VAL C C 1
ATOM 5005 O O . VAL C 1 5 ? 61.816 -4.348 -8.573 1.00 7.81 5 VAL C O 1
ATOM 5009 N N . VAL C 1 6 ? 59.755 -3.677 -7.909 1.00 9.31 6 VAL C N 1
ATOM 5010 C CA . VAL C 1 6 ? 59.192 -5.022 -7.835 1.00 8.22 6 VAL C CA 1
ATOM 5011 C C . VAL C 1 6 ? 59.101 -5.662 -9.227 1.00 6.30 6 VAL C C 1
ATOM 5012 O O . VAL C 1 6 ? 58.637 -5.038 -10.175 1.00 6.96 6 VAL C O 1
ATOM 5016 N N . THR C 1 7 ? 59.527 -6.910 -9.338 1.00 8.47 7 THR C N 1
ATOM 5017 C CA . THR C 1 7 ? 59.406 -7.622 -10.613 1.00 11.61 7 THR C CA 1
ATOM 5018 C C . THR C 1 7 ? 58.223 -8.584 -10.609 1.00 14.00 7 THR C C 1
ATOM 5019 O O . THR C 1 7 ? 57.693 -8.957 -9.551 1.00 11.54 7 THR C O 1
ATOM 5023 N N . LYS C 1 8 ? 57.827 -8.989 -11.810 1.00 14.31 8 LYS C N 1
ATOM 5024 C CA . LYS C 1 8 ? 56.717 -9.906 -12.004 1.00 14.45 8 LYS C CA 1
ATOM 5025 C C . LYS C 1 8 ? 56.945 -11.222 -11.278 1.00 12.98 8 LYS C C 1
ATOM 5026 O O . LYS C 1 8 ? 55.993 -11.828 -10.774 1.00 15.25 8 LYS C O 1
ATOM 5032 N N . ASP C 1 9 ? 58.201 -11.661 -11.204 1.00 10.47 9 ASP C N 1
ATOM 5033 C CA . ASP C 1 9 ? 58.504 -12.916 -10.514 1.00 12.52 9 ASP C CA 1
ATOM 5034 C C . ASP C 1 9 ? 58.909 -12.736 -9.043 1.00 13.22 9 ASP C C 1
ATOM 5035 O O . ASP C 1 9 ? 59.617 -13.568 -8.484 1.00 9.70 9 ASP C O 1
ATOM 5040 N N . HIS C 1 10 ? 58.453 -11.642 -8.433 1.00 9.14 10 HIS C N 1
ATOM 5041 C CA . HIS C 1 10 ? 58.595 -11.438 -6.992 1.00 12.97 10 HIS C CA 1
ATOM 5042 C C . HIS C 1 10 ? 60.044 -11.315 -6.541 1.00 15.20 10 HIS C C 1
ATOM 5043 O O . HIS C 1 10 ? 60.432 -11.826 -5.483 1.00 12.72 10 HIS C O 1
ATOM 5050 N N . HIS C 1 11 ? 60.836 -10.629 -7.354 1.00 11.20 11 HIS C N 1
ATOM 5051 C CA . HIS C 1 11 ? 62.145 -10.158 -6.925 1.00 13.42 11 HIS C CA 1
ATOM 5052 C C . HIS C 1 11 ? 62.202 -8.639 -7.059 1.00 10.63 11 HIS C C 1
ATOM 5053 O O . HIS C 1 11 ? 61.169 -7.994 -7.256 1.00 9.21 11 HIS C O 1
ATOM 5060 N N . VAL C 1 12 ? 63.401 -8.073 -6.935 1.00 8.28 12 VAL C N 1
ATOM 5061 C CA . VAL C 1 12 ? 63.588 -6.641 -7.106 1.00 6.14 12 VAL C CA 1
ATOM 5062 C C . VAL C 1 12 ? 64.624 -6.403 -8.185 1.00 8.52 12 VAL C C 1
ATOM 5063 O O . VAL C 1 12 ? 65.676 -7.039 -8.174 1.00 10.55 12 VAL C O 1
ATOM 5067 N N . ASP C 1 13 ? 64.321 -5.498 -9.112 1.00 10.51 13 ASP C N 1
ATOM 5068 C CA . ASP C 1 13 ? 65.292 -5.037 -10.105 1.00 14.84 13 ASP C CA 1
ATOM 5069 C C . ASP C 1 13 ? 65.727 -3.628 -9.734 1.00 11.59 13 ASP C C 1
ATOM 5070 O O . ASP C 1 13 ? 64.888 -2.734 -9.644 1.00 9.49 13 ASP C O 1
ATOM 5075 N N . VAL C 1 14 ? 67.024 -3.424 -9.519 1.00 8.45 14 VAL C N 1
ATOM 5076 C CA . VAL C 1 14 ? 67.531 -2.073 -9.360 1.00 11.13 14 VAL C CA 1
ATOM 5077 C C . VAL C 1 14 ? 67.484 -1.422 -10.739 1.00 16.63 14 VAL C C 1
ATOM 5078 O O . VAL C 1 14 ? 68.157 -1.871 -11.665 1.00 13.57 14 VAL C O 1
ATOM 5082 N N . THR C 1 15 ? 66.673 -0.374 -10.864 1.00 12.47 15 THR C N 1
ATOM 5083 C CA . THR C 1 15 ? 66.303 0.184 -12.158 1.00 16.14 15 THR C CA 1
ATOM 5084 C C . THR C 1 15 ? 66.579 1.685 -12.191 1.00 11.30 15 THR C C 1
ATOM 5085 O O . THR C 1 15 ? 66.478 2.361 -11.165 1.00 12.70 15 THR C O 1
ATOM 5089 N N . TYR C 1 16 ? 66.945 2.207 -13.359 1.00 9.44 16 TYR C N 1
ATOM 5090 C CA . TYR C 1 16 ? 67.014 3.656 -13.541 1.00 9.73 16 TYR C CA 1
ATOM 5091 C C . TYR C 1 16 ? 65.628 4.212 -13.848 1.00 11.96 16 TYR C C 1
ATOM 5092 O O . TYR C 1 16 ? 64.906 3.686 -14.696 1.00 12.50 16 TYR C O 1
ATOM 5101 N N . LYS C 1 17 ? 65.257 5.274 -13.144 1.00 13.69 17 LYS C N 1
ATOM 5102 C CA . LYS C 1 17 ? 63.984 5.937 -13.372 1.00 16.45 17 LYS C CA 1
ATOM 5103 C C . LYS C 1 17 ? 64.252 7.431 -13.419 1.00 16.79 17 LYS C C 1
ATOM 5104 O O . LYS C 1 17 ? 65.203 7.923 -12.809 1.00 17.84 17 LYS C O 1
ATOM 5110 N N . THR C 1 18 ? 63.429 8.154 -14.162 1.00 14.04 18 THR C N 1
ATOM 5111 C CA . THR C 1 18 ? 63.435 9.606 -14.075 1.00 14.51 18 THR C CA 1
ATOM 5112 C C . THR C 1 18 ? 62.076 10.019 -13.546 1.00 18.15 18 THR C C 1
ATOM 5113 O O . THR C 1 18 ? 61.058 9.761 -14.186 1.00 18.10 18 THR C O 1
ATOM 5117 N N . LEU C 1 19 ? 62.052 10.639 -12.371 1.00 18.17 19 LEU C N 1
ATOM 5118 C CA . LEU C 1 19 ? 60.789 11.029 -11.758 1.00 15.93 19 LEU C CA 1
ATOM 5119 C C . LEU C 1 19 ? 60.116 12.157 -12.528 1.00 15.74 19 LEU C C 1
ATOM 5120 O O . LEU C 1 19 ? 60.785 13.003 -13.123 1.00 11.78 19 LEU C O 1
ATOM 5125 N N . ARG C 1 20 ? 58.785 12.162 -12.509 1.00 15.18 20 ARG C N 1
ATOM 5126 C CA . ARG C 1 20 ? 58.003 13.234 -13.105 1.00 12.41 20 ARG C CA 1
ATOM 5127 C C . ARG C 1 20 ? 58.188 14.541 -12.329 1.00 17.13 20 ARG C C 1
ATOM 5128 O O . ARG C 1 20 ? 58.762 14.556 -11.238 1.00 14.63 20 ARG C O 1
ATOM 5136 N N . SER C 1 21 ? 57.699 15.637 -12.904 1.00 16.41 21 SER C N 1
ATOM 5137 C CA . SER C 1 21 ? 57.725 16.935 -12.239 1.00 16.16 21 SER C CA 1
ATOM 5138 C C . SER C 1 21 ? 56.761 16.964 -11.054 1.00 11.61 21 SER C C 1
ATOM 5139 O O . SER C 1 21 ? 55.773 16.234 -11.026 1.00 15.61 21 SER C O 1
ATOM 5142 N N . LEU C 1 22 ? 57.046 17.834 -10.092 1.00 12.63 22 LEU C N 1
ATOM 5143 C CA . LEU C 1 22 ? 56.208 17.980 -8.914 1.00 12.63 22 LEU C CA 1
ATOM 5144 C C . LEU C 1 22 ? 54.881 18.638 -9.255 1.00 23.51 22 LEU C C 1
ATOM 5145 O O . LEU C 1 22 ? 54.825 19.558 -10.074 1.00 18.94 22 LEU C O 1
ATOM 5150 N N . LYS C 1 23 ? 53.812 18.163 -8.626 1.00 14.28 23 LYS C N 1
ATOM 5151 C CA . LYS C 1 23 ? 52.521 18.833 -8.713 1.00 18.36 23 LYS C CA 1
ATOM 5152 C C . LYS C 1 23 ? 52.347 19.740 -7.500 1.00 15.73 23 LYS C C 1
ATOM 5153 O O . LYS C 1 23 ? 53.200 19.772 -6.609 1.00 13.80 23 LYS C O 1
ATOM 5159 N N . HIS C 1 24 ? 51.242 20.478 -7.470 1.00 14.21 24 HIS C N 1
ATOM 5160 C CA . HIS C 1 24 ? 50.916 21.316 -6.333 1.00 13.52 24 HIS C CA 1
ATOM 5161 C C . HIS C 1 24 ? 50.881 20.454 -5.073 1.00 14.88 24 HIS C C 1
ATOM 5162 O O . HIS C 1 24 ? 50.344 19.347 -5.088 1.00 15.11 24 HIS C O 1
ATOM 5169 N N . GLY C 1 25 ? 51.472 20.952 -3.995 1.00 15.20 25 GLY C N 1
ATOM 5170 C CA . GLY C 1 25 ? 51.453 20.250 -2.723 1.00 14.62 25 GLY C CA 1
ATOM 5171 C C . GLY C 1 25 ? 52.511 19.172 -2.561 1.00 9.83 25 GLY C C 1
ATOM 5172 O O . GLY C 1 25 ? 52.594 18.550 -1.510 1.00 12.57 25 GLY C O 1
ATOM 5173 N N . GLU C 1 26 ? 53.323 18.946 -3.590 1.00 11.86 26 GLU C N 1
ATOM 5174 C CA . GLU C 1 26 ? 54.339 17.900 -3.529 1.00 7.78 26 GLU C CA 1
ATOM 5175 C C . GLU C 1 26 ? 55.746 18.433 -3.250 1.00 12.20 26 GLU C C 1
ATOM 5176 O O . GLU C 1 26 ? 56.011 19.637 -3.368 1.00 9.51 26 GLU C O 1
ATOM 5182 N N . ALA C 1 27 ? 56.650 17.529 -2.883 1.00 9.44 27 ALA C N 1
ATOM 5183 C CA . ALA C 1 27 ? 58.053 17.889 -2.667 1.00 7.26 27 ALA C CA 1
ATOM 5184 C C . ALA C 1 27 ? 58.965 16.772 -3.150 1.00 9.46 27 ALA C C 1
ATOM 5185 O O . ALA C 1 27 ? 58.567 15.608 -3.158 1.00 8.30 27 ALA C O 1
ATOM 5187 N N . LEU C 1 28 ? 60.184 17.127 -3.555 1.00 11.44 28 LEU C N 1
ATOM 5188 C CA . LEU C 1 28 ? 61.157 16.140 -4.010 1.00 10.87 28 LEU C CA 1
ATOM 5189 C C . LEU C 1 28 ? 62.174 15.915 -2.916 1.00 13.89 28 LEU C C 1
ATOM 5190 O O . LEU C 1 28 ? 62.827 16.854 -2.479 1.00 9.50 28 LEU C O 1
ATOM 5195 N N . LEU C 1 29 ? 62.303 14.662 -2.479 1.00 7.25 29 LEU C N 1
ATOM 5196 C CA . LEU C 1 29 ? 63.309 14.293 -1.511 1.00 7.71 29 LEU C CA 1
ATOM 5197 C C . LEU C 1 29 ? 64.508 13.632 -2.185 1.00 8.68 29 LEU C C 1
ATOM 5198 O O . LEU C 1 29 ? 64.351 12.715 -2.991 1.00 8.45 29 LEU C O 1
ATOM 5203 N N . LYS C 1 30 ? 65.707 14.106 -1.861 1.00 7.70 30 LYS C N 1
ATOM 5204 C CA . LYS C 1 30 ? 66.908 13.342 -2.145 1.00 7.00 30 LYS C CA 1
ATOM 5205 C C . LYS C 1 30 ? 67.136 12.411 -0.957 1.00 10.58 30 LYS C C 1
ATOM 5206 O O . LYS C 1 30 ? 67.382 12.869 0.165 1.00 7.84 30 LYS C O 1
ATOM 5212 N N . MET C 1 31 ? 67.053 11.108 -1.200 1.00 6.92 31 MET C N 1
ATOM 5213 C CA . MET C 1 31 ? 67.027 10.145 -0.098 1.00 7.26 31 MET C CA 1
ATOM 5214 C C . MET C 1 31 ? 68.396 9.920 0.518 1.00 10.33 31 MET C C 1
ATOM 5215 O O . MET C 1 31 ? 69.408 9.849 -0.185 1.00 6.88 31 MET C O 1
ATOM 5220 N N . GLU C 1 32 ? 68.424 9.822 1.842 1.00 4.97 32 GLU C N 1
ATOM 5221 C CA . GLU C 1 32 ? 69.638 9.503 2.556 1.00 7.46 32 GLU C CA 1
ATOM 5222 C C . GLU C 1 32 ? 69.650 8.015 2.845 1.00 10.83 32 GLU C C 1
ATOM 5223 O O . GLU C 1 32 ? 70.655 7.331 2.634 1.00 7.95 32 GLU C O 1
ATOM 5229 N N . CYS C 1 33 ? 68.524 7.509 3.337 1.00 5.81 33 CYS C N 1
ATOM 5230 C CA . CYS C 1 33 ? 68.401 6.071 3.532 1.00 6.87 33 CYS C CA 1
ATOM 5231 C C . CYS C 1 33 ? 66.967 5.563 3.567 1.00 6.15 33 CYS C C 1
ATOM 5232 O O . CYS C 1 33 ? 66.020 6.340 3.656 1.00 6.00 33 CYS C O 1
ATOM 5235 N N . CYS C 1 34 ? 66.817 4.247 3.475 1.00 5.46 34 CYS C N 1
ATOM 5236 C CA . CYS C 1 34 ? 65.495 3.655 3.528 1.00 4.80 34 CYS C CA 1
ATOM 5237 C C . CYS C 1 34 ? 65.564 2.281 4.167 1.00 5.91 34 CYS C C 1
ATOM 5238 O O . CYS C 1 34 ? 66.191 1.361 3.622 1.00 4.40 34 CYS C O 1
ATOM 5241 N N . GLY C 1 35 ? 64.901 2.131 5.307 1.00 2.91 35 GLY C N 1
ATOM 5242 C CA . GLY C 1 35 ? 64.841 0.827 5.952 1.00 2.88 35 GLY C CA 1
ATOM 5243 C C . GLY C 1 35 ? 64.107 -0.215 5.122 1.00 4.13 35 GLY C C 1
ATOM 5244 O O . GLY C 1 35 ? 63.220 0.108 4.317 1.00 3.43 35 GLY C O 1
ATOM 5245 N N . VAL C 1 36 ? 64.468 -1.483 5.313 1.00 5.08 36 VAL C N 1
ATOM 5246 C CA . VAL C 1 36 ? 63.721 -2.558 4.676 1.00 3.13 36 VAL C CA 1
ATOM 5247 C C . VAL C 1 36 ? 62.728 -3.183 5.668 1.00 4.63 36 VAL C C 1
ATOM 5248 O O . VAL C 1 36 ? 63.125 -3.773 6.680 1.00 4.86 36 VAL C O 1
ATOM 5252 N N . CYS C 1 37 ? 61.437 -3.041 5.379 1.00 3.14 37 CYS C N 1
ATOM 5253 C CA . CYS C 1 37 ? 60.388 -3.607 6.234 1.00 4.63 37 CYS C CA 1
ATOM 5254 C C . CYS C 1 37 ? 59.918 -4.954 5.688 1.00 5.02 37 CYS C C 1
ATOM 5255 O O . CYS C 1 37 ? 59.994 -5.219 4.475 1.00 4.31 37 CYS C O 1
ATOM 5258 N N . HIS C 1 38 ? 59.424 -5.808 6.576 1.00 2.03 38 HIS C N 1
ATOM 5259 C CA . HIS C 1 38 ? 58.923 -7.104 6.148 1.00 4.20 38 HIS C CA 1
ATOM 5260 C C . HIS C 1 38 ? 57.665 -6.899 5.289 1.00 4.13 38 HIS C C 1
ATOM 5261 O O . HIS C 1 38 ? 57.357 -7.723 4.439 1.00 4.78 38 HIS C O 1
ATOM 5268 N N . THR C 1 39 ? 56.978 -5.771 5.475 1.00 3.04 39 THR C N 1
ATOM 5269 C CA . THR C 1 39 ? 55.878 -5.400 4.580 1.00 3.32 39 THR C CA 1
ATOM 5270 C C . THR C 1 39 ? 56.349 -5.286 3.112 1.00 3.93 39 THR C C 1
ATOM 5271 O O . THR C 1 39 ? 55.635 -5.696 2.208 1.00 3.94 39 THR C O 1
ATOM 5275 N N . ASP C 1 40 ? 57.548 -4.748 2.879 1.00 2.63 40 ASP C N 1
ATOM 5276 C CA . ASP C 1 40 ? 58.115 -4.737 1.523 1.00 3.22 40 ASP C CA 1
ATOM 5277 C C . ASP C 1 40 ? 58.189 -6.160 0.951 1.00 3.97 40 ASP C C 1
ATOM 5278 O O . ASP C 1 40 ? 57.940 -6.384 -0.233 1.00 3.65 40 ASP C O 1
ATOM 5283 N N . LEU C 1 41 ? 58.537 -7.115 1.800 1.00 3.09 41 LEU C N 1
ATOM 5284 C CA . LEU C 1 41 ? 58.599 -8.516 1.393 1.00 4.92 41 LEU C CA 1
ATOM 5285 C C . LEU C 1 41 ? 57.212 -9.069 0.996 1.00 5.69 41 LEU C C 1
ATOM 5286 O O . LEU C 1 41 ? 57.065 -9.693 -0.064 1.00 5.14 41 LEU C O 1
ATOM 5291 N N . HIS C 1 42 ? 56.209 -8.846 1.845 1.00 4.04 42 HIS C N 1
ATOM 5292 C CA . HIS C 1 42 ? 54.835 -9.222 1.510 1.00 5.88 42 HIS C CA 1
ATOM 5293 C C . HIS C 1 42 ? 54.421 -8.591 0.176 1.00 4.33 42 HIS C C 1
ATOM 5294 O O . HIS C 1 42 ? 53.829 -9.249 -0.677 1.00 6.89 42 HIS C O 1
ATOM 5301 N N . VAL C 1 43 ? 54.717 -7.308 0.016 1.00 4.21 43 VAL C N 1
ATOM 5302 C CA . VAL C 1 43 ? 54.298 -6.579 -1.178 1.00 4.84 43 VAL C CA 1
ATOM 5303 C C . VAL C 1 43 ? 54.915 -7.195 -2.429 1.00 5.68 43 VAL C C 1
ATOM 5304 O O . VAL C 1 43 ? 54.205 -7.501 -3.389 1.00 4.96 43 VAL C O 1
ATOM 5308 N N . LYS C 1 44 ? 56.230 -7.405 -2.412 1.00 4.30 44 LYS C N 1
ATOM 5309 C CA . LYS C 1 44 ? 56.903 -7.941 -3.594 1.00 5.29 44 LYS C CA 1
ATOM 5310 C C . LYS C 1 44 ? 56.514 -9.394 -3.893 1.00 9.79 44 LYS C C 1
ATOM 5311 O O . LYS C 1 44 ? 56.551 -9.819 -5.048 1.00 5.67 44 LYS C O 1
ATOM 5317 N N . ASN C 1 45 ? 56.120 -10.150 -2.866 1.00 3.87 45 ASN C N 1
ATOM 5318 C CA . ASN C 1 45 ? 55.709 -11.541 -3.076 1.00 8.04 45 ASN C CA 1
ATOM 5319 C C . ASN C 1 45 ? 54.277 -11.613 -3.584 1.00 5.48 45 ASN C C 1
ATOM 5320 O O . ASN C 1 45 ? 53.785 -12.679 -3.911 1.00 8.84 45 ASN C O 1
ATOM 5325 N N . GLY C 1 46 ? 53.603 -10.473 -3.636 1.00 6.52 46 GLY C N 1
ATOM 5326 C CA . GLY C 1 46 ? 52.242 -10.442 -4.149 1.00 6.87 46 GLY C CA 1
ATOM 5327 C C . GLY C 1 46 ? 51.154 -10.763 -3.138 1.00 11.11 46 GLY C C 1
ATOM 5328 O O . GLY C 1 46 ? 50.004 -10.997 -3.529 1.00 8.02 46 GLY C O 1
ATOM 5329 N N . ASP C 1 47 ? 51.489 -10.755 -1.844 1.00 8.20 47 ASP C N 1
ATOM 5330 C CA . ASP C 1 47 ? 50.481 -11.012 -0.809 1.00 9.09 47 ASP C CA 1
ATOM 5331 C C . ASP C 1 47 ? 49.308 -10.038 -0.841 1.00 11.70 47 ASP C C 1
ATOM 5332 O O . ASP C 1 47 ? 48.200 -10.394 -0.447 1.00 9.52 47 ASP C O 1
ATOM 5337 N N . PHE C 1 48 ? 49.555 -8.807 -1.284 1.00 9.58 48 PHE C N 1
ATOM 5338 C CA . PHE C 1 48 ? 48.507 -7.793 -1.344 1.00 8.22 48 PHE C CA 1
ATOM 5339 C C . PHE C 1 48 ? 48.139 -7.412 -2.780 1.00 13.53 48 PHE C C 1
ATOM 5340 O O . PHE C 1 48 ? 47.765 -6.273 -3.044 1.00 13.15 48 PHE C O 1
ATOM 5348 N N . GLY C 1 49 ? 48.231 -8.368 -3.701 1.00 11.06 49 GLY C N 1
ATOM 5349 C CA . GLY C 1 49 ? 47.925 -8.102 -5.093 1.00 11.19 49 GLY C CA 1
ATOM 5350 C C . GLY C 1 49 ? 49.200 -7.841 -5.860 1.00 16.71 49 GLY C C 1
ATOM 5351 O O . GLY C 1 49 ? 50.244 -7.577 -5.263 1.00 13.65 49 GLY C O 1
ATOM 5352 N N . ASP C 1 50 ? 49.144 -7.912 -7.186 1.00 16.10 50 ASP C N 1
ATOM 5353 C CA . ASP C 1 50 ? 50.361 -7.707 -7.943 1.00 11.06 50 ASP C CA 1
ATOM 5354 C C . ASP C 1 50 ? 50.727 -6.232 -8.050 1.00 12.89 50 ASP C C 1
ATOM 5355 O O . ASP C 1 50 ? 49.925 -5.415 -8.493 1.00 14.36 50 ASP C O 1
ATOM 5360 N N . LYS C 1 51 ? 51.950 -5.897 -7.650 1.00 9.91 51 LYS C N 1
ATOM 5361 C CA . LYS C 1 51 ? 52.410 -4.517 -7.718 1.00 11.07 51 LYS C CA 1
ATOM 5362 C C . LYS C 1 51 ? 53.705 -4.428 -8.511 1.00 12.37 51 LYS C C 1
ATOM 5363 O O . LYS C 1 51 ? 54.552 -3.579 -8.245 1.00 10.36 51 LYS C O 1
ATOM 5369 N N . THR C 1 52 ? 53.850 -5.318 -9.489 1.00 12.93 52 THR C N 1
ATOM 5370 C CA . THR C 1 52 ? 54.955 -5.242 -10.435 1.00 9.32 52 THR C CA 1
ATOM 5371 C C . THR C 1 52 ? 55.134 -3.807 -10.891 1.00 5.88 52 THR C C 1
ATOM 5372 O O . THR C 1 52 ? 54.176 -3.149 -11.268 1.00 10.25 52 THR C O 1
ATOM 5376 N N . GLY C 1 53 ? 56.361 -3.309 -10.820 1.00 7.68 53 GLY C N 1
ATOM 5377 C CA . GLY C 1 53 ? 56.639 -1.964 -11.279 1.00 9.25 53 GLY C CA 1
ATOM 5378 C C . GLY C 1 53 ? 56.755 -0.928 -10.177 1.00 12.79 53 GLY C C 1
ATOM 5379 O O . GLY C 1 53 ? 57.323 0.150 -10.396 1.00 8.76 53 GLY C O 1
ATOM 5380 N N . VAL C 1 54 ? 56.230 -1.228 -8.987 1.00 8.65 54 VAL C N 1
ATOM 5381 C CA . VAL C 1 54 ? 56.258 -0.226 -7.927 1.00 8.46 54 VAL C CA 1
ATOM 5382 C C . VAL C 1 54 ? 57.657 -0.105 -7.301 1.00 9.08 54 VAL C C 1
ATOM 5383 O O . VAL C 1 54 ? 58.388 -1.084 -7.192 1.00 8.40 54 VAL C O 1
ATOM 5387 N N . ILE C 1 55 ? 58.025 1.119 -6.929 1.00 7.29 55 ILE C N 1
ATOM 5388 C CA . ILE C 1 55 ? 59.223 1.365 -6.143 1.00 7.00 55 ILE C CA 1
ATOM 5389 C C . ILE C 1 55 ? 58.886 1.070 -4.681 1.00 7.39 55 ILE C C 1
ATOM 5390 O O . ILE C 1 55 ? 57.938 1.637 -4.141 1.00 7.55 55 ILE C O 1
ATOM 5395 N N . LEU C 1 56 ? 59.650 0.169 -4.068 1.00 8.20 56 LEU C N 1
ATOM 5396 C CA . LEU C 1 56 ? 59.440 -0.251 -2.692 1.00 6.34 56 LEU C CA 1
ATOM 5397 C C . LEU C 1 56 ? 59.839 0.829 -1.682 1.00 4.75 56 LEU C C 1
ATOM 5398 O O . LEU C 1 56 ? 60.356 1.887 -2.053 1.00 5.85 56 LEU C O 1
ATOM 5403 N N . GLY C 1 57 ? 59.588 0.554 -0.405 1.00 6.19 57 GLY C N 1
ATOM 5404 C CA . GLY C 1 57 ? 60.164 1.339 0.670 1.00 4.06 57 GLY C CA 1
ATOM 5405 C C . GLY C 1 57 ? 59.242 2.345 1.321 1.00 5.94 57 GLY C C 1
ATOM 5406 O O . GLY C 1 57 ? 58.649 3.201 0.657 1.00 5.14 57 GLY C O 1
ATOM 5407 N N . HIS C 1 58 ? 59.134 2.263 2.641 1.00 3.06 58 HIS C N 1
ATOM 5408 C CA . HIS C 1 58 ? 58.365 3.256 3.373 1.00 3.31 58 HIS C CA 1
ATOM 5409 C C . HIS C 1 58 ? 58.971 3.431 4.756 1.00 3.93 58 HIS C C 1
ATOM 5410 O O . HIS C 1 58 ? 58.255 3.631 5.741 1.00 3.00 58 HIS C O 1
ATOM 5417 N N . GLU C 1 59 ? 60.299 3.312 4.828 1.00 2.73 59 GLU C N 1
ATOM 5418 C CA . GLU C 1 59 ? 61.055 3.766 5.997 1.00 4.04 59 GLU C CA 1
ATOM 5419 C C . GLU C 1 59 ? 62.090 4.727 5.432 1.00 4.22 59 GLU C C 1
ATOM 5420 O O . GLU C 1 59 ? 63.286 4.582 5.673 1.00 4.35 59 GLU C O 1
ATOM 5426 N N . GLY C 1 60 ? 61.620 5.710 4.666 1.00 3.28 60 GLY C N 1
ATOM 5427 C CA . GLY C 1 60 ? 62.527 6.605 3.971 1.00 4.04 60 GLY C CA 1
ATOM 5428 C C . GLY C 1 60 ? 62.823 7.899 4.709 1.00 5.37 60 GLY C C 1
ATOM 5429 O O . GLY C 1 60 ? 61.924 8.536 5.253 1.00 4.68 60 GLY C O 1
ATOM 5430 N N . ILE C 1 61 ? 64.095 8.278 4.737 1.00 3.89 61 ILE C N 1
ATOM 5431 C CA . ILE C 1 61 ? 64.497 9.571 5.271 1.00 6.71 61 ILE C CA 1
ATOM 5432 C C . ILE C 1 61 ? 65.236 10.306 4.149 1.00 8.06 61 ILE C C 1
ATOM 5433 O O . ILE C 1 61 ? 66.206 9.787 3.603 1.00 5.22 61 ILE C O 1
ATOM 5438 N N . GLY C 1 62 ? 64.767 11.500 3.799 1.00 7.05 62 GLY C N 1
ATOM 5439 C CA . GLY C 1 62 ? 65.386 12.271 2.730 1.00 5.54 62 GLY C CA 1
ATOM 5440 C C . GLY C 1 62 ? 65.533 13.740 3.065 1.00 9.99 62 GLY C C 1
ATOM 5441 O O . GLY C 1 62 ? 65.042 14.203 4.094 1.00 7.58 62 GLY C O 1
ATOM 5442 N N . VAL C 1 63 ? 66.240 14.471 2.208 1.00 10.31 63 VAL C N 1
ATOM 5443 C CA . VAL C 1 63 ? 66.372 15.914 2.366 1.00 11.72 63 VAL C CA 1
ATOM 5444 C C . VAL C 1 63 ? 65.606 16.583 1.241 1.00 11.71 63 VAL C C 1
ATOM 5445 O O . VAL C 1 63 ? 65.763 16.218 0.071 1.00 10.29 63 VAL C O 1
ATOM 5449 N N . VAL C 1 64 ? 64.756 17.541 1.598 1.00 11.36 64 VAL C N 1
ATOM 5450 C CA . VAL C 1 64 ? 63.976 18.257 0.606 1.00 13.68 64 VAL C CA 1
ATOM 5451 C C . VAL C 1 64 ? 64.885 18.978 -0.400 1.00 12.72 64 VAL C C 1
ATOM 5452 O O . VAL C 1 64 ? 65.665 19.860 -0.035 1.00 13.51 64 VAL C O 1
ATOM 5456 N N . ALA C 1 65 ? 64.798 18.581 -1.665 1.00 10.48 65 ALA C N 1
ATOM 5457 C CA . ALA C 1 65 ? 65.594 19.211 -2.719 1.00 14.31 65 ALA C CA 1
ATOM 5458 C C . ALA C 1 65 ? 64.808 20.328 -3.385 1.00 16.07 65 ALA C C 1
ATOM 5459 O O . ALA C 1 65 ? 65.373 21.342 -3.798 1.00 17.47 65 ALA C O 1
ATOM 5461 N N . GLU C 1 66 ? 63.497 20.135 -3.482 1.00 12.86 66 GLU C N 1
ATOM 5462 C CA . GLU C 1 66 ? 62.648 21.060 -4.209 1.00 12.31 66 GLU C CA 1
ATOM 5463 C C . GLU C 1 66 ? 61.215 20.932 -3.700 1.00 14.22 66 GLU C C 1
ATOM 5464 O O . GLU C 1 66 ? 60.782 19.848 -3.303 1.00 8.77 66 GLU C O 1
ATOM 5470 N N . VAL C 1 67 ? 60.486 22.041 -3.681 1.00 12.62 67 VAL C N 1
ATOM 5471 C CA . VAL C 1 67 ? 59.077 22.007 -3.307 1.00 11.38 67 VAL C CA 1
ATOM 5472 C C . VAL C 1 67 ? 58.227 22.499 -4.465 1.00 17.14 67 VAL C C 1
ATOM 5473 O O . VAL C 1 67 ? 58.661 23.347 -5.247 1.00 16.66 67 VAL C O 1
ATOM 5477 N N . GLY C 1 68 ? 57.028 21.942 -4.595 1.00 11.45 68 GLY C N 1
ATOM 5478 C CA . GLY C 1 68 ? 56.133 22.325 -5.669 1.00 16.32 68 GLY C CA 1
ATOM 5479 C C . GLY C 1 68 ? 55.295 23.533 -5.295 1.00 14.35 68 GLY C C 1
ATOM 5480 O O . GLY C 1 68 ? 55.478 24.104 -4.230 1.00 12.69 68 GLY C O 1
ATOM 5481 N N . PRO C 1 69 ? 54.370 23.926 -6.180 1.00 18.93 69 PRO C N 1
ATOM 5482 C CA . PRO C 1 69 ? 53.488 25.072 -5.933 1.00 21.64 69 PRO C CA 1
ATOM 5483 C C . PRO C 1 69 ? 52.697 24.894 -4.643 1.00 21.69 69 PRO C C 1
ATOM 5484 O O . PRO C 1 69 ? 52.284 23.778 -4.319 1.00 16.16 69 PRO C O 1
ATOM 5488 N N . GLY C 1 70 ? 52.515 25.983 -3.906 1.00 21.77 70 GLY C N 1
ATOM 5489 C CA . GLY C 1 70 ? 51.663 25.977 -2.732 1.00 20.86 70 GLY C CA 1
ATOM 5490 C C . GLY C 1 70 ? 52.222 25.359 -1.467 1.00 20.04 70 GLY C C 1
ATOM 5491 O O . GLY C 1 70 ? 51.536 25.331 -0.449 1.00 21.47 70 GLY C O 1
ATOM 5492 N N . VAL C 1 71 ? 53.460 24.875 -1.509 1.00 20.29 71 VAL C N 1
ATOM 5493 C CA . VAL C 1 71 ? 54.022 24.162 -0.358 1.00 18.46 71 VAL C CA 1
ATOM 5494 C C . VAL C 1 71 ? 54.661 25.067 0.691 1.00 19.83 71 VAL C C 1
ATOM 5495 O O . VAL C 1 71 ? 55.628 25.773 0.408 1.00 15.23 71 VAL C O 1
ATOM 5499 N N . THR C 1 72 ? 54.133 25.010 1.911 1.00 14.63 72 THR C N 1
ATOM 5500 C CA . THR C 1 72 ? 54.685 25.772 3.028 1.00 13.90 72 THR C CA 1
ATOM 5501 C C . THR C 1 72 ? 55.154 24.887 4.189 1.00 16.95 72 THR C C 1
ATOM 5502 O O . THR C 1 72 ? 55.930 25.332 5.040 1.00 15.13 72 THR C O 1
ATOM 5506 N N . SER C 1 73 ? 54.698 23.635 4.215 1.00 13.90 73 SER C N 1
ATOM 5507 C CA . SER C 1 73 ? 54.980 22.748 5.342 1.00 16.48 73 SER C CA 1
ATOM 5508 C C . SER C 1 73 ? 56.424 22.263 5.327 1.00 13.77 73 SER C C 1
ATOM 5509 O O . SER C 1 73 ? 56.978 21.915 6.364 1.00 15.30 73 SER C O 1
ATOM 5512 N N . LEU C 1 74 ? 57.021 22.235 4.140 1.00 12.21 74 LEU C N 1
ATOM 5513 C CA . LEU C 1 74 ? 58.416 21.844 3.980 1.00 10.48 74 LEU C CA 1
ATOM 5514 C C . LEU C 1 74 ? 59.173 22.919 3.201 1.00 14.08 74 LEU C C 1
ATOM 5515 O O . LEU C 1 74 ? 58.581 23.644 2.419 1.00 9.28 74 LEU C O 1
ATOM 5520 N N . LYS C 1 75 ? 60.485 23.001 3.407 1.00 13.09 75 LYS C N 1
ATOM 5521 C CA . LYS C 1 75 ? 61.328 23.900 2.626 1.00 16.48 75 LYS C CA 1
ATOM 5522 C C . LYS C 1 75 ? 62.605 23.152 2.299 1.00 14.12 75 LYS C C 1
ATOM 5523 O O . LYS C 1 75 ? 62.941 22.192 2.993 1.00 13.47 75 LYS C O 1
ATOM 5529 N N . PRO C 1 76 ? 63.311 23.568 1.234 1.00 13.08 76 PRO C N 1
ATOM 5530 C CA . PRO C 1 76 ? 64.559 22.890 0.863 1.00 17.34 76 PRO C CA 1
ATOM 5531 C C . PRO C 1 76 ? 65.530 22.842 2.029 1.00 14.68 76 PRO C C 1
ATOM 5532 O O . PRO C 1 76 ? 65.685 23.838 2.729 1.00 15.74 76 PRO C O 1
ATOM 5536 N N . GLY C 1 77 ? 66.165 21.696 2.245 1.00 12.19 77 GLY C N 1
ATOM 5537 C CA . GLY C 1 77 ? 67.040 21.543 3.391 1.00 15.22 77 GLY C CA 1
ATOM 5538 C C . GLY C 1 77 ? 66.435 20.756 4.548 1.00 14.39 77 GLY C C 1
ATOM 5539 O O . GLY C 1 77 ? 67.169 20.220 5.376 1.00 12.21 77 GLY C O 1
ATOM 5540 N N . ASP C 1 78 ? 65.108 20.684 4.621 1.00 8.71 78 ASP C N 1
ATOM 5541 C CA . ASP C 1 78 ? 64.450 19.928 5.694 1.00 12.20 78 ASP C CA 1
ATOM 5542 C C . ASP C 1 78 ? 64.690 18.428 5.518 1.00 10.32 78 ASP C C 1
ATOM 5543 O O . ASP C 1 78 ? 64.687 17.924 4.391 1.00 11.65 78 ASP C O 1
ATOM 5548 N N . ARG C 1 79 ? 64.893 17.717 6.623 1.00 8.54 79 ARG C N 1
ATOM 5549 C CA . ARG C 1 79 ? 64.865 16.258 6.598 1.00 9.94 79 ARG C CA 1
ATOM 5550 C C . ARG C 1 79 ? 63.436 15.813 6.885 1.00 8.26 79 ARG C C 1
ATOM 5551 O O . ARG C 1 79 ? 62.868 16.175 7.914 1.00 6.11 79 ARG C O 1
ATOM 5559 N N . ALA C 1 80 ? 62.862 15.043 5.968 1.00 5.66 80 ALA C N 1
ATOM 5560 C CA . ALA C 1 80 ? 61.491 14.560 6.099 1.00 9.95 80 ALA C CA 1
ATOM 5561 C C . ALA C 1 80 ? 61.428 13.049 5.814 1.00 9.97 80 ALA C C 1
ATOM 5562 O O . ALA C 1 80 ? 62.411 12.449 5.358 1.00 6.08 80 ALA C O 1
ATOM 5564 N N . SER C 1 81 ? 60.275 12.446 6.084 1.00 7.80 81 SER C N 1
ATOM 5565 C CA . SER C 1 81 ? 60.151 10.987 6.061 1.00 5.63 81 SER C CA 1
ATOM 5566 C C . SER C 1 81 ? 59.165 10.464 5.017 1.00 9.02 81 SER C C 1
ATOM 5567 O O . SER C 1 81 ? 58.257 11.182 4.578 1.00 6.09 81 SER C O 1
ATOM 5570 N N . VAL C 1 82 ? 59.370 9.207 4.619 1.00 5.43 82 VAL C N 1
ATOM 5571 C CA . VAL C 1 82 ? 58.478 8.512 3.699 1.00 3.82 82 VAL C CA 1
ATOM 5572 C C . VAL C 1 82 ? 57.993 7.250 4.394 1.00 7.36 82 VAL C C 1
ATOM 5573 O O . VAL C 1 82 ? 58.720 6.258 4.473 1.00 4.61 82 VAL C O 1
ATOM 5577 N N . ALA C 1 83 ? 56.775 7.319 4.928 1.00 5.96 83 ALA C N 1
ATOM 5578 C CA . ALA C 1 83 ? 56.208 6.258 5.746 1.00 4.20 83 ALA C CA 1
ATOM 5579 C C . ALA C 1 83 ? 55.110 5.522 4.999 1.00 3.81 83 ALA C C 1
ATOM 5580 O O . ALA C 1 83 ? 54.693 5.943 3.911 1.00 3.03 83 ALA C O 1
ATOM 5582 N N . TRP C 1 84 ? 54.657 4.410 5.574 1.00 2.83 84 TRP C N 1
ATOM 5583 C CA . TRP C 1 84 ? 53.546 3.648 5.007 1.00 3.64 84 TRP C CA 1
ATOM 5584 C C . TRP C 1 84 ? 52.326 4.550 4.794 1.00 3.60 84 TRP C C 1
ATOM 5585 O O . TRP C 1 84 ? 51.681 4.510 3.745 1.00 4.63 84 TRP C O 1
ATOM 5596 N N . PHE C 1 85 ? 52.009 5.356 5.801 1.00 2.98 85 PHE C N 1
ATOM 5597 C CA . PHE C 1 85 ? 50.921 6.326 5.692 1.00 3.71 85 PHE C CA 1
ATOM 5598 C C . PHE C 1 85 ? 51.444 7.510 4.885 1.00 4.47 85 PHE C C 1
ATOM 5599 O O . PHE C 1 85 ? 51.989 8.459 5.442 1.00 4.71 85 PHE C O 1
ATOM 5607 N N . TYR C 1 86 ? 51.293 7.435 3.567 1.00 3.37 86 TYR C N 1
ATOM 5608 C CA . TYR C 1 86 ? 51.876 8.437 2.685 1.00 4.67 86 TYR C CA 1
ATOM 5609 C C . TYR C 1 86 ? 50.933 9.601 2.432 1.00 4.43 86 TYR C C 1
ATOM 5610 O O . TYR C 1 86 ? 51.375 10.736 2.294 1.00 5.62 86 TYR C O 1
ATOM 5619 N N . GLU C 1 87 ? 49.634 9.320 2.344 1.00 3.04 87 GLU C N 1
ATOM 5620 C CA . GLU C 1 87 ? 48.648 10.386 2.232 1.00 5.55 87 GLU C CA 1
ATOM 5621 C C . GLU C 1 87 ? 47.273 9.858 2.584 1.00 6.63 87 GLU C C 1
ATOM 5622 O O . GLU C 1 87 ? 46.860 8.809 2.081 1.00 6.66 87 GLU C O 1
ATOM 5628 N N . GLY C 1 88 ? 46.573 10.584 3.445 1.00 4.46 88 GLY C N 1
ATOM 5629 C CA . GLY C 1 88 ? 45.177 10.298 3.731 1.00 5.22 88 GLY C CA 1
ATOM 5630 C C . GLY C 1 88 ? 44.313 11.346 3.072 1.00 6.36 88 GLY C C 1
ATOM 5631 O O . GLY C 1 88 ? 44.818 12.374 2.604 1.00 7.59 88 GLY C O 1
ATOM 5632 N N . CYS C 1 89 ? 43.005 11.113 3.038 1.00 10.20 89 CYS C N 1
ATOM 5633 C CA . CYS C 1 89 ? 42.113 12.049 2.369 1.00 7.79 89 CYS C CA 1
ATOM 5634 C C . CYS C 1 89 ? 41.915 13.330 3.181 1.00 9.41 89 CYS C C 1
ATOM 5635 O O . CYS C 1 89 ? 41.618 14.363 2.614 1.00 5.14 89 CYS C O 1
ATOM 5638 N N . GLY C 1 90 ? 42.092 13.264 4.502 1.00 7.27 90 GLY C N 1
ATOM 5639 C CA . GLY C 1 90 ? 41.976 14.448 5.343 1.00 4.18 90 GLY C CA 1
ATOM 5640 C C . GLY C 1 90 ? 40.558 14.876 5.701 1.00 9.90 90 GLY C C 1
ATOM 5641 O O . GLY C 1 90 ? 40.355 15.811 6.492 1.00 12.05 90 GLY C O 1
ATOM 5642 N N . HIS C 1 91 ? 39.567 14.204 5.137 1.00 7.14 91 HIS C N 1
ATOM 5643 C CA . HIS C 1 91 ? 38.181 14.595 5.373 1.00 9.14 91 HIS C CA 1
ATOM 5644 C C . HIS C 1 91 ? 37.249 13.384 5.234 1.00 9.49 91 HIS C C 1
ATOM 5645 O O . HIS C 1 91 ? 36.614 13.176 4.193 1.00 10.13 91 HIS C O 1
ATOM 5652 N N . CYS C 1 92 ? 37.195 12.574 6.284 1.00 5.96 92 CYS C N 1
ATOM 5653 C CA . CYS C 1 92 ? 36.312 11.433 6.327 1.00 5.33 92 CYS C CA 1
ATOM 5654 C C . CYS C 1 92 ? 36.185 10.975 7.777 1.00 5.22 92 CYS C C 1
ATOM 5655 O O . CYS C 1 92 ? 36.774 11.569 8.679 1.00 5.85 92 CYS C O 1
ATOM 5658 N N . GLU C 1 93 ? 35.407 9.921 7.989 1.00 4.28 93 GLU C N 1
ATOM 5659 C CA . GLU C 1 93 ? 35.087 9.458 9.333 1.00 5.61 93 GLU C CA 1
ATOM 5660 C C . GLU C 1 93 ? 36.333 8.992 10.069 1.00 7.20 93 GLU C C 1
ATOM 5661 O O . GLU C 1 93 ? 36.361 8.995 11.305 1.00 11.98 93 GLU C O 1
ATOM 5667 N N . TYR C 1 94 ? 37.352 8.581 9.316 1.00 3.53 94 TYR C N 1
ATOM 5668 C CA . TYR C 1 94 ? 38.594 8.116 9.922 1.00 4.31 94 TYR C CA 1
ATOM 5669 C C . TYR C 1 94 ? 39.575 9.257 10.103 1.00 3.07 94 TYR C C 1
ATOM 5670 O O . TYR C 1 94 ? 40.147 9.415 11.172 1.00 4.91 94 TYR C O 1
ATOM 5679 N N . CYS C 1 95 ? 39.751 10.071 9.067 1.00 4.30 95 CYS C N 1
ATOM 5680 C CA . CYS C 1 95 ? 40.726 11.160 9.112 1.00 4.14 95 CYS C CA 1
ATOM 5681 C C . CYS C 1 95 ? 40.389 12.237 10.157 1.00 4.93 95 CYS C C 1
ATOM 5682 O O . CYS C 1 95 ? 41.283 12.827 10.748 1.00 4.84 95 CYS C O 1
ATOM 5685 N N . ASN C 1 96 ? 39.103 12.478 10.392 1.00 3.73 96 ASN C N 1
ATOM 5686 C CA . ASN C 1 96 ? 38.699 13.540 11.312 1.00 3.51 96 ASN C CA 1
ATOM 5687 C C . ASN C 1 96 ? 38.466 13.066 12.745 1.00 3.94 96 ASN C C 1
ATOM 5688 O O . ASN C 1 96 ? 38.192 13.871 13.621 1.00 5.09 96 ASN C O 1
ATOM 5693 N N . SER C 1 97 ? 38.565 11.759 12.979 1.00 3.98 97 SER C N 1
ATOM 5694 C CA . SER C 1 97 ? 38.291 11.207 14.312 1.00 4.41 97 SER C CA 1
ATOM 5695 C C . SER C 1 97 ? 39.563 10.748 15.034 1.00 5.06 97 SER C C 1
ATOM 5696 O O . SER C 1 97 ? 39.492 10.090 16.063 1.00 2.87 97 SER C O 1
ATOM 5699 N N . GLY C 1 98 ? 40.727 11.079 14.490 1.00 3.27 98 GLY C N 1
ATOM 5700 C CA . GLY C 1 98 ? 41.973 10.612 15.070 1.00 3.68 98 GLY C CA 1
ATOM 5701 C C . GLY C 1 98 ? 42.374 9.219 14.597 1.00 5.36 98 GLY C C 1
ATOM 5702 O O . GLY C 1 98 ? 43.279 8.604 15.162 1.00 4.45 98 GLY C O 1
ATOM 5703 N N . ASN C 1 99 ? 41.706 8.729 13.552 1.00 5.29 99 ASN C N 1
ATOM 5704 C CA . ASN C 1 99 ? 41.982 7.399 13.004 1.00 4.13 99 ASN C CA 1
ATOM 5705 C C . ASN C 1 99 ? 42.445 7.429 11.544 1.00 3.92 99 ASN C C 1
ATOM 5706 O O . ASN C 1 99 ? 42.024 6.599 10.742 1.00 4.49 99 ASN C O 1
ATOM 5711 N N . GLU C 1 100 ? 43.311 8.375 11.194 1.00 4.35 100 GLU C N 1
ATOM 5712 C CA . GLU C 1 100 ? 43.609 8.608 9.776 1.00 3.41 100 GLU C CA 1
ATOM 5713 C C . GLU C 1 100 ? 44.267 7.441 9.033 1.00 3.13 100 GLU C C 1
ATOM 5714 O O . GLU C 1 100 ? 44.141 7.350 7.818 1.00 4.19 100 GLU C O 1
ATOM 5720 N N . THR C 1 101 ? 44.964 6.549 9.734 1.00 3.50 101 THR C N 1
ATOM 5721 C CA . THR C 1 101 ? 45.618 5.451 9.017 1.00 5.69 101 THR C CA 1
ATOM 5722 C C . THR C 1 101 ? 44.606 4.475 8.441 1.00 4.69 101 THR C C 1
ATOM 5723 O O . THR C 1 101 ? 44.927 3.718 7.523 1.00 5.01 101 THR C O 1
ATOM 5727 N N . LEU C 1 102 ? 43.381 4.516 8.960 1.00 4.87 102 LEU C N 1
ATOM 5728 C CA . LEU C 1 102 ? 42.313 3.641 8.469 1.00 4.10 102 LEU C CA 1
ATOM 5729 C C . LEU C 1 102 ? 41.559 4.237 7.281 1.00 5.28 102 LEU C C 1
ATOM 5730 O O . LEU C 1 102 ? 40.612 3.619 6.766 1.00 5.02 102 LEU C O 1
ATOM 5735 N N . CYS C 1 103 ? 41.968 5.435 6.862 1.00 3.76 103 CYS C N 1
ATOM 5736 C CA . CYS C 1 103 ? 41.356 6.100 5.713 1.00 4.87 103 CYS C CA 1
ATOM 5737 C C . CYS C 1 103 ? 41.253 5.138 4.535 1.00 3.58 103 CYS C C 1
ATOM 5738 O O . CYS C 1 103 ? 42.221 4.473 4.182 1.00 3.79 103 CYS C O 1
ATOM 5741 N N . ARG C 1 104 ? 40.068 5.077 3.942 1.00 2.85 104 ARG C N 1
ATOM 5742 C CA . ARG C 1 104 ? 39.789 4.132 2.874 1.00 3.33 104 ARG C CA 1
ATOM 5743 C C . ARG C 1 104 ? 40.297 4.616 1.516 1.00 6.91 104 ARG C C 1
ATOM 5744 O O . ARG C 1 104 ? 40.263 3.861 0.542 1.00 5.36 104 ARG C O 1
ATOM 5752 N N . SER C 1 105 ? 40.768 5.864 1.462 1.00 6.45 105 SER C N 1
ATOM 5753 C CA . SER C 1 105 ? 41.432 6.399 0.265 1.00 8.32 105 SER C CA 1
ATOM 5754 C C . SER C 1 105 ? 42.919 6.577 0.502 1.00 8.91 105 SER C C 1
ATOM 5755 O O . SER C 1 105 ? 43.564 7.322 -0.230 1.00 7.13 105 SER C O 1
ATOM 5758 N N . VAL C 1 106 ? 43.459 5.941 1.538 1.00 4.98 106 VAL C N 1
ATOM 5759 C CA . VAL C 1 106 ? 44.885 6.096 1.866 1.00 3.76 106 VAL C CA 1
ATOM 5760 C C . VAL C 1 106 ? 45.800 5.683 0.700 1.00 7.69 106 VAL C C 1
ATOM 5761 O O . VAL C 1 106 ? 45.493 4.742 -0.039 1.00 7.83 106 VAL C O 1
ATOM 5765 N N . LYS C 1 107 ? 46.900 6.411 0.525 1.00 6.54 107 LYS C N 1
ATOM 5766 C CA . LYS C 1 107 ? 47.980 5.997 -0.362 1.00 7.47 107 LYS C CA 1
ATOM 5767 C C . LYS C 1 107 ? 49.128 5.483 0.501 1.00 5.19 107 LYS C C 1
ATOM 5768 O O . LYS C 1 107 ? 49.523 6.146 1.439 1.00 4.33 107 LYS C O 1
ATOM 5774 N N . ASN C 1 108 ? 49.661 4.307 0.171 1.00 4.90 108 ASN C N 1
ATOM 5775 C CA . ASN C 1 108 ? 50.732 3.695 0.944 1.00 4.78 108 ASN C CA 1
ATOM 5776 C C . ASN C 1 108 ? 52.054 3.612 0.170 1.00 5.54 108 ASN C C 1
ATOM 5777 O O . ASN C 1 108 ? 52.130 2.952 -0.886 1.00 5.50 108 ASN C O 1
ATOM 5782 N N . ALA C 1 109 ? 53.091 4.262 0.694 1.00 3.90 109 ALA C N 1
ATOM 5783 C CA . ALA C 1 109 ? 54.425 4.218 0.062 1.00 7.39 109 ALA C CA 1
ATOM 5784 C C . ALA C 1 109 ? 54.957 2.796 -0.077 1.00 4.63 109 ALA C C 1
ATOM 5785 O O . ALA C 1 109 ? 54.907 2.011 0.876 1.00 3.42 109 ALA C O 1
ATOM 5787 N N . GLY C 1 110 ? 55.473 2.474 -1.264 1.00 4.56 110 GLY C N 1
ATOM 5788 C CA . GLY C 1 110 ? 56.014 1.157 -1.540 1.00 3.45 110 GLY C CA 1
ATOM 5789 C C . GLY C 1 110 ? 54.935 0.129 -1.821 1.00 5.30 110 GLY C C 1
ATOM 5790 O O . GLY C 1 110 ? 55.184 -1.075 -1.800 1.00 5.91 110 GLY C O 1
ATOM 5791 N N . TYR C 1 111 ? 53.730 0.603 -2.094 1.00 4.44 111 TYR C N 1
ATOM 5792 C CA . TYR C 1 111 ? 52.629 -0.292 -2.391 1.00 5.27 111 TYR C CA 1
ATOM 5793 C C . TYR C 1 111 ? 51.712 0.304 -3.450 1.00 6.87 111 TYR C C 1
ATOM 5794 O O . TYR C 1 111 ? 51.651 -0.193 -4.580 1.00 6.92 111 TYR C O 1
ATOM 5803 N N . SER C 1 112 ? 51.023 1.381 -3.103 1.00 6.74 112 SER C N 1
ATOM 5804 C CA . SER C 1 112 ? 50.068 1.980 -4.028 1.00 7.63 112 SER C CA 1
ATOM 5805 C C . SER C 1 112 ? 50.552 3.308 -4.596 1.00 10.64 112 SER C C 1
ATOM 5806 O O . SER C 1 112 ? 49.868 3.937 -5.397 1.00 10.44 112 SER C O 1
ATOM 5809 N N . VAL C 1 113 ? 51.740 3.720 -4.175 1.00 4.61 113 VAL C N 1
ATOM 5810 C CA . VAL C 1 113 ? 52.427 4.859 -4.768 1.00 7.91 113 VAL C CA 1
ATOM 5811 C C . VAL C 1 113 ? 53.910 4.533 -4.619 1.00 9.19 113 VAL C C 1
ATOM 5812 O O . VAL C 1 113 ? 54.277 3.795 -3.698 1.00 4.61 113 VAL C O 1
ATOM 5816 N N . ASP C 1 114 ? 54.746 5.030 -5.533 1.00 5.84 114 ASP C N 1
ATOM 5817 C CA . ASP C 1 114 ? 56.193 4.817 -5.436 1.00 5.94 114 ASP C CA 1
ATOM 5818 C C . ASP C 1 114 ? 56.748 5.181 -4.060 1.00 6.93 114 ASP C C 1
ATOM 5819 O O . ASP C 1 114 ? 56.460 6.260 -3.523 1.00 4.64 114 ASP C O 1
ATOM 5824 N N . GLY C 1 115 ? 57.576 4.294 -3.520 1.00 7.50 115 GLY C N 1
ATOM 5825 C CA . GLY C 1 115 ? 58.124 4.479 -2.190 1.00 6.20 115 GLY C CA 1
ATOM 5826 C C . GLY C 1 115 ? 59.503 5.121 -2.128 1.00 8.21 115 GLY C C 1
ATOM 5827 O O . GLY C 1 115 ? 59.977 5.748 -3.083 1.00 8.11 115 GLY C O 1
ATOM 5828 N N . GLY C 1 116 ? 60.155 4.951 -0.984 1.00 4.24 116 GLY C N 1
ATOM 5829 C CA . GLY C 1 116 ? 61.376 5.668 -0.696 1.00 5.54 116 GLY C CA 1
ATOM 5830 C C . GLY C 1 116 ? 62.646 4.864 -0.854 1.00 4.84 116 GLY C C 1
ATOM 5831 O O . GLY C 1 116 ? 63.728 5.359 -0.546 1.00 7.30 116 GLY C O 1
ATOM 5832 N N . MET C 1 117 ? 62.536 3.634 -1.343 1.00 4.14 117 MET C N 1
ATOM 5833 C CA . MET C 1 117 ? 63.734 2.850 -1.593 1.00 6.03 117 MET C CA 1
ATOM 5834 C C . MET C 1 117 ? 64.305 3.201 -2.970 1.00 6.95 117 MET C C 1
ATOM 5835 O O . MET C 1 117 ? 64.380 2.355 -3.875 1.00 6.51 117 MET C O 1
ATOM 5840 N N . ALA C 1 118 ? 64.705 4.455 -3.121 1.00 8.01 118 ALA C N 1
ATOM 5841 C CA . ALA C 1 118 ? 65.264 4.943 -4.371 1.00 7.75 118 ALA C CA 1
ATOM 5842 C C . ALA C 1 118 ? 66.037 6.193 -4.028 1.00 12.24 118 ALA C C 1
ATOM 5843 O O . ALA C 1 118 ? 65.904 6.717 -2.921 1.00 5.81 118 ALA C O 1
ATOM 5845 N N . GLU C 1 119 ? 66.847 6.677 -4.963 1.00 7.48 119 GLU C N 1
ATOM 5846 C CA . GLU C 1 119 ? 67.679 7.844 -4.680 1.00 9.52 119 GLU C CA 1
ATOM 5847 C C . GLU C 1 119 ? 66.877 9.125 -4.483 1.00 8.29 119 GLU C C 1
ATOM 5848 O O . GLU C 1 119 ? 67.316 10.031 -3.780 1.00 8.69 119 GLU C O 1
ATOM 5854 N N . GLU C 1 120 ? 65.695 9.182 -5.096 1.00 6.58 120 GLU C N 1
ATOM 5855 C CA . GLU C 1 120 ? 64.797 10.323 -4.971 1.00 7.90 120 GLU C CA 1
ATOM 5856 C C . GLU C 1 120 ? 63.382 9.822 -4.742 1.00 7.74 120 GLU C C 1
ATOM 5857 O O . GLU C 1 120 ? 63.039 8.713 -5.141 1.00 6.87 120 GLU C O 1
ATOM 5863 N N . CYS C 1 121 ? 62.550 10.643 -4.115 1.00 7.16 121 CYS C N 1
ATOM 5864 C CA . CYS C 1 121 ? 61.164 10.249 -3.886 1.00 8.52 121 CYS C CA 1
ATOM 5865 C C . CYS C 1 121 ? 60.282 11.479 -3.849 1.00 9.42 121 CYS C C 1
ATOM 5866 O O . CYS C 1 121 ? 60.616 12.471 -3.192 1.00 7.88 121 CYS C O 1
ATOM 5869 N N . ILE C 1 122 ? 59.162 11.416 -4.561 1.00 7.60 122 ILE C N 1
ATOM 5870 C CA . ILE C 1 122 ? 58.177 12.488 -4.535 1.00 8.03 122 ILE C CA 1
ATOM 5871 C C . ILE C 1 122 ? 57.230 12.232 -3.367 1.00 10.43 122 ILE C C 1
ATOM 5872 O O . ILE C 1 122 ? 56.665 11.145 -3.252 1.00 6.19 122 ILE C O 1
ATOM 5877 N N . VAL C 1 123 ? 57.075 13.219 -2.492 1.00 8.19 123 VAL C N 1
ATOM 5878 C CA . VAL C 1 123 ? 56.175 13.071 -1.354 1.00 7.57 123 VAL C CA 1
ATOM 5879 C C . VAL C 1 123 ? 55.112 14.149 -1.394 1.00 9.31 123 VAL C C 1
ATOM 5880 O O . VAL C 1 123 ? 55.281 15.181 -2.058 1.00 6.63 123 VAL C O 1
ATOM 5884 N N . VAL C 1 124 ? 54.005 13.897 -0.702 1.00 7.86 124 VAL C N 1
ATOM 5885 C CA . VAL C 1 124 ? 53.016 14.929 -0.452 1.00 7.09 124 VAL C CA 1
ATOM 5886 C C . VAL C 1 124 ? 53.473 15.632 0.815 1.00 6.40 124 VAL C C 1
ATOM 5887 O O . VAL C 1 124 ? 53.539 15.019 1.883 1.00 6.75 124 VAL C O 1
ATOM 5891 N N . ALA C 1 125 ? 53.814 16.910 0.680 1.00 6.87 125 ALA C N 1
ATOM 5892 C CA . ALA C 1 125 ? 54.497 17.669 1.734 1.00 8.50 125 ALA C CA 1
ATOM 5893 C C . ALA C 1 125 ? 53.820 17.629 3.094 1.00 7.44 125 ALA C C 1
ATOM 5894 O O . ALA C 1 125 ? 54.490 17.434 4.105 1.00 5.48 125 ALA C O 1
ATOM 5896 N N . ASP C 1 126 ? 52.502 17.818 3.125 1.00 7.72 126 ASP C N 1
ATOM 5897 C CA . ASP C 1 126 ? 51.791 17.907 4.402 1.00 7.12 126 ASP C CA 1
ATOM 5898 C C . ASP C 1 126 ? 51.736 16.564 5.135 1.00 8.63 126 ASP C C 1
ATOM 5899 O O . ASP C 1 126 ? 51.386 16.516 6.314 1.00 9.31 126 ASP C O 1
ATOM 5904 N N . TYR C 1 127 ? 52.068 15.485 4.430 1.00 6.88 127 TYR C N 1
ATOM 5905 C CA . TYR C 1 127 ? 52.051 14.136 5.009 1.00 4.52 127 TYR C CA 1
ATOM 5906 C C . TYR C 1 127 ? 53.452 13.552 5.215 1.00 6.87 127 TYR C C 1
ATOM 5907 O O . TYR C 1 127 ? 53.604 12.434 5.709 1.00 6.16 127 TYR C O 1
ATOM 5916 N N . ALA C 1 128 ? 54.476 14.302 4.831 1.00 5.04 128 ALA C N 1
ATOM 5917 C CA . ALA C 1 128 ? 55.852 13.838 5.011 1.00 3.88 128 ALA C CA 1
ATOM 5918 C C . ALA C 1 128 ? 56.406 14.406 6.300 1.00 7.35 128 ALA C C 1
ATOM 5919 O O . ALA C 1 128 ? 56.929 15.517 6.326 1.00 6.06 128 ALA C O 1
ATOM 5921 N N . VAL C 1 129 ? 56.274 13.647 7.385 1.00 4.71 129 VAL C N 1
ATOM 5922 C CA . VAL C 1 129 ? 56.630 14.159 8.702 1.00 6.34 129 VAL C CA 1
ATOM 5923 C C . VAL C 1 129 ? 58.126 14.440 8.828 1.00 9.16 129 VAL C C 1
ATOM 5924 O O . VAL C 1 129 ? 58.951 13.599 8.472 1.00 5.49 129 VAL C O 1
ATOM 5928 N N . LYS C 1 130 ? 58.462 15.622 9.350 1.00 8.52 130 LYS C N 1
ATOM 5929 C CA . LYS C 1 130 ? 59.850 16.035 9.525 1.00 6.88 130 LYS C CA 1
ATOM 5930 C C . LYS C 1 130 ? 60.563 15.209 10.589 1.00 7.90 130 LYS C C 1
ATOM 5931 O O . LYS C 1 130 ? 59.951 14.749 11.560 1.00 7.62 130 LYS C O 1
ATOM 5937 N N . VAL C 1 131 ? 61.870 15.051 10.419 1.00 7.59 131 VAL C N 1
ATOM 5938 C CA . VAL C 1 131 ? 62.688 14.345 11.395 1.00 7.69 131 VAL C CA 1
ATOM 5939 C C . VAL C 1 131 ? 63.275 15.368 12.367 1.00 11.33 131 VAL C C 1
ATOM 5940 O O . VAL C 1 131 ? 63.766 16.417 11.946 1.00 9.27 131 VAL C O 1
ATOM 5944 N N . PRO C 1 132 ? 63.203 15.078 13.675 1.00 8.69 132 PRO C N 1
ATOM 5945 C CA . PRO C 1 132 ? 63.748 16.025 14.655 1.00 14.97 132 PRO C CA 1
ATOM 5946 C C . PRO C 1 132 ? 65.270 16.084 14.571 1.00 14.15 132 PRO C C 1
ATOM 5947 O O . PRO C 1 132 ? 65.906 15.086 14.229 1.00 12.05 132 PRO C O 1
ATOM 5951 N N . ASP C 1 133 ? 65.834 17.250 14.867 1.00 17.99 133 ASP C N 1
ATOM 5952 C CA . ASP C 1 133 ? 67.260 17.492 14.692 1.00 17.38 133 ASP C CA 1
ATOM 5953 C C . ASP C 1 133 ? 68.155 16.524 15.463 1.00 20.98 133 ASP C C 1
ATOM 5954 O O . ASP C 1 133 ? 69.208 16.117 14.972 1.00 28.79 133 ASP C O 1
ATOM 5959 N N . GLY C 1 134 ? 67.745 16.143 16.663 1.00 17.49 134 GLY C N 1
ATOM 5960 C CA . GLY C 1 134 ? 68.591 15.280 17.465 1.00 22.86 134 GLY C CA 1
ATOM 5961 C C . GLY C 1 134 ? 68.616 13.797 17.096 1.00 29.25 134 GLY C C 1
ATOM 5962 O O . GLY C 1 134 ? 69.129 12.987 17.872 1.00 23.92 134 GLY C O 1
ATOM 5963 N N . LEU C 1 135 ? 68.089 13.427 15.929 1.00 16.92 135 LEU C N 1
ATOM 5964 C CA . LEU C 1 135 ? 67.999 12.009 15.554 1.00 13.60 135 LEU C CA 1
ATOM 5965 C C . LEU C 1 135 ? 68.725 11.683 14.245 1.00 12.50 135 LEU C C 1
ATOM 5966 O O . LEU C 1 135 ? 68.386 12.232 13.198 1.00 15.03 135 LEU C O 1
ATOM 5971 N N . ASP C 1 136 ? 69.711 10.788 14.313 1.00 14.67 136 ASP C N 1
ATOM 5972 C CA A ASP C 1 136 ? 70.454 10.324 13.140 0.48 16.59 136 ASP C CA 1
ATOM 5973 C CA B ASP C 1 136 ? 70.443 10.371 13.119 0.52 16.60 136 ASP C CA 1
ATOM 5974 C C . ASP C 1 136 ? 69.518 9.693 12.103 1.00 14.69 136 ASP C C 1
ATOM 5975 O O . ASP C 1 136 ? 68.517 9.070 12.467 1.00 9.26 136 ASP C O 1
ATOM 5984 N N . SER C 1 137 ? 69.838 9.854 10.816 1.00 10.31 137 SER C N 1
ATOM 5985 C CA . SER C 1 137 ? 68.957 9.400 9.740 1.00 8.72 137 SER C CA 1
ATOM 5986 C C . SER C 1 137 ? 68.679 7.892 9.698 1.00 11.40 137 SER C C 1
ATOM 5987 O O . SER C 1 137 ? 67.549 7.486 9.446 1.00 7.75 137 SER C O 1
ATOM 5990 N N . ALA C 1 138 ? 69.697 7.071 9.927 1.00 10.52 138 ALA C N 1
ATOM 5991 C CA . ALA C 1 138 ? 69.500 5.620 9.922 1.00 9.58 138 ALA C CA 1
ATOM 5992 C C . ALA C 1 138 ? 68.537 5.210 11.029 1.00 10.46 138 ALA C C 1
ATOM 5993 O O . ALA C 1 138 ? 67.624 4.415 10.803 1.00 9.03 138 ALA C O 1
ATOM 5995 N N . ALA C 1 139 ? 68.733 5.759 12.225 1.00 9.43 139 ALA C N 1
ATOM 5996 C CA . ALA C 1 139 ? 67.832 5.455 13.333 1.00 11.01 139 ALA C CA 1
ATOM 5997 C C . ALA C 1 139 ? 66.417 5.931 13.013 1.00 6.74 139 ALA C C 1
ATOM 5998 O O . ALA C 1 139 ? 65.445 5.225 13.262 1.00 8.08 139 ALA C O 1
ATOM 6000 N N . ALA C 1 140 ? 66.311 7.115 12.428 1.00 7.55 140 ALA C N 1
ATOM 6001 C CA . ALA C 1 140 ? 65.008 7.671 12.068 1.00 7.78 140 ALA C CA 1
ATOM 6002 C C . ALA C 1 140 ? 64.268 6.773 11.081 1.00 4.42 140 ALA C C 1
ATOM 6003 O O . ALA C 1 140 ? 63.041 6.678 11.123 1.00 4.50 140 ALA C O 1
ATOM 6005 N N . SER C 1 141 ? 65.004 6.149 10.166 1.00 4.29 141 SER C N 1
ATOM 6006 C CA . SER C 1 141 ? 64.372 5.256 9.201 1.00 4.68 141 SER C CA 1
ATOM 6007 C C . SER C 1 141 ? 63.585 4.139 9.902 1.00 4.75 141 SER C C 1
ATOM 6008 O O . SER C 1 141 ? 62.453 3.829 9.526 1.00 2.62 141 SER C O 1
ATOM 6011 N N . SER C 1 142 ? 64.166 3.569 10.948 1.00 5.37 142 SER C N 1
ATOM 6012 C CA . SER C 1 142 ? 63.482 2.509 11.687 1.00 4.47 142 SER C CA 1
ATOM 6013 C C . SER C 1 142 ? 62.221 3.019 12.378 1.00 6.21 142 SER C C 1
ATOM 6014 O O . SER C 1 142 ? 61.215 2.321 12.418 1.00 5.08 142 SER C O 1
ATOM 6017 N N . ILE C 1 143 ? 62.264 4.242 12.909 1.00 8.49 143 ILE C N 1
ATOM 6018 C CA . ILE C 1 143 ? 61.094 4.783 13.610 1.00 5.12 143 ILE C CA 1
ATOM 6019 C C . ILE C 1 143 ? 59.951 5.047 12.621 1.00 6.12 143 ILE C C 1
ATOM 6020 O O . ILE C 1 143 ? 58.768 4.947 12.966 1.00 3.08 143 ILE C O 1
ATOM 6025 N N . THR C 1 144 ? 60.327 5.323 11.374 1.00 3.60 144 THR C N 1
ATOM 6026 C CA . THR C 1 144 ? 59.386 5.664 10.306 1.00 4.84 144 THR C CA 1
ATOM 6027 C C . THR C 1 144 ? 58.355 4.575 10.030 1.00 4.65 144 THR C C 1
ATOM 6028 O O . THR C 1 144 ? 57.256 4.876 9.582 1.00 4.59 144 THR C O 1
ATOM 6032 N N . CYS C 1 145 ? 58.692 3.314 10.307 1.00 5.12 145 CYS C N 1
ATOM 6033 C CA . CYS C 1 145 ? 57.673 2.269 10.296 1.00 3.79 145 CYS C CA 1
ATOM 6034 C C . CYS C 1 145 ? 57.729 1.343 11.507 1.00 3.75 145 CYS C C 1
ATOM 6035 O O . CYS C 1 145 ? 56.749 1.221 12.234 1.00 3.47 145 CYS C O 1
ATOM 6038 N N . ALA C 1 146 ? 58.860 0.674 11.714 1.00 4.16 146 ALA C N 1
ATOM 6039 C CA . ALA C 1 146 ? 58.983 -0.262 12.828 1.00 2.41 146 ALA C CA 1
ATOM 6040 C C . ALA C 1 146 ? 58.697 0.425 14.171 1.00 5.13 146 ALA C C 1
ATOM 6041 O O . ALA C 1 146 ? 58.018 -0.129 15.036 1.00 5.58 146 ALA C O 1
ATOM 6043 N N . GLY C 1 147 ? 59.214 1.634 14.336 1.00 4.02 147 GLY C N 1
ATOM 6044 C CA . GLY C 1 147 ? 59.077 2.354 15.592 1.00 4.92 147 GLY C CA 1
ATOM 6045 C C . GLY C 1 147 ? 57.686 2.930 15.828 1.00 4.71 147 GLY C C 1
ATOM 6046 O O . GLY C 1 147 ? 57.095 2.702 16.878 1.00 2.26 147 GLY C O 1
ATOM 6047 N N . VAL C 1 148 ? 57.168 3.690 14.870 1.00 3.25 148 VAL C N 1
ATOM 6048 C CA . VAL C 1 148 ? 55.840 4.289 15.041 1.00 3.47 148 VAL C CA 1
ATOM 6049 C C . VAL C 1 148 ? 54.761 3.216 15.178 1.00 3.16 148 VAL C C 1
ATOM 6050 O O . VAL C 1 148 ? 53.827 3.365 15.959 1.00 3.85 148 VAL C O 1
ATOM 6054 N N . THR C 1 149 ? 54.903 2.120 14.442 1.00 2.78 149 THR C N 1
ATOM 6055 C CA . THR C 1 149 ? 53.904 1.056 14.510 1.00 2.10 149 THR C CA 1
ATOM 6056 C C . THR C 1 149 ? 53.842 0.410 15.893 1.00 3.25 149 THR C C 1
ATOM 6057 O O . THR C 1 149 ? 52.759 0.159 16.410 1.00 2.12 149 THR C O 1
ATOM 6061 N N . THR C 1 150 ? 55.000 0.131 16.482 1.00 1.26 150 THR C N 1
ATOM 6062 C CA . THR C 1 150 ? 55.037 -0.540 17.775 1.00 1.81 150 THR C CA 1
ATOM 6063 C C . THR C 1 150 ? 54.786 0.439 18.919 1.00 2.71 150 THR C C 1
ATOM 6064 O O . THR C 1 150 ? 54.270 0.060 19.962 1.00 4.53 150 THR C O 1
ATOM 6068 N N . TYR C 1 151 ? 55.154 1.701 18.727 1.00 3.16 151 TYR C N 1
ATOM 6069 C CA . TYR C 1 151 ? 54.783 2.738 19.688 1.00 3.05 151 TYR C CA 1
ATOM 6070 C C . TYR C 1 151 ? 53.255 2.839 19.770 1.00 3.04 151 TYR C C 1
ATOM 6071 O O . TYR C 1 151 ? 52.681 2.858 20.853 1.00 5.33 151 TYR C O 1
ATOM 6080 N N . LYS C 1 152 ? 52.606 2.902 18.619 1.00 1.72 152 LYS C N 1
ATOM 6081 C CA . LYS C 1 152 ? 51.152 2.989 18.573 1.00 3.20 152 LYS C CA 1
ATOM 6082 C C . LYS C 1 152 ? 50.502 1.705 19.079 1.00 3.19 152 LYS C C 1
ATOM 6083 O O . LYS C 1 152 ? 49.511 1.764 19.792 1.00 6.73 152 LYS C O 1
ATOM 6089 N N . ALA C 1 153 ? 51.061 0.551 18.716 1.00 2.36 153 ALA C N 1
ATOM 6090 C CA . ALA C 1 153 ? 50.509 -0.733 19.138 1.00 2.52 153 ALA C CA 1
ATOM 6091 C C . ALA C 1 153 ? 50.486 -0.869 20.670 1.00 3.77 153 ALA C C 1
ATOM 6092 O O . ALA C 1 153 ? 49.513 -1.349 21.261 1.00 3.36 153 ALA C O 1
ATOM 6094 N N . VAL C 1 154 ? 51.573 -0.466 21.310 1.00 2.23 154 VAL C N 1
ATOM 6095 C CA . VAL C 1 154 ? 51.658 -0.540 22.762 1.00 5.35 154 VAL C CA 1
ATOM 6096 C C . VAL C 1 154 ? 50.694 0.465 23.392 1.00 6.14 154 VAL C C 1
ATOM 6097 O O . VAL C 1 154 ? 50.031 0.159 24.389 1.00 7.77 154 VAL C O 1
ATOM 6101 N N . LYS C 1 155 ? 50.606 1.654 22.795 1.00 3.20 155 LYS C N 1
ATOM 6102 C CA . LYS C 1 155 ? 49.656 2.670 23.250 1.00 5.66 155 LYS C CA 1
ATOM 6103 C C . LYS C 1 155 ? 48.222 2.134 23.175 1.00 7.50 155 LYS C C 1
ATOM 6104 O O . LYS C 1 155 ? 47.450 2.248 24.128 1.00 6.16 155 LYS C O 1
ATOM 6110 N N . LEU C 1 156 ? 47.897 1.508 22.046 1.00 4.43 156 LEU C N 1
ATOM 6111 C CA . LEU C 1 156 ? 46.582 0.928 21.795 1.00 6.42 156 LEU C CA 1
ATOM 6112 C C . LEU C 1 156 ? 46.303 -0.291 22.691 1.00 5.76 156 LEU C C 1
ATOM 6113 O O . LEU C 1 156 ? 45.151 -0.668 22.906 1.00 6.62 156 LEU C O 1
ATOM 6118 N N . SER C 1 157 ? 47.359 -0.917 23.198 1.00 3.43 157 SER C N 1
ATOM 6119 C CA . SER C 1 157 ? 47.210 -2.147 23.976 1.00 4.49 157 SER C CA 1
ATOM 6120 C C . SER C 1 157 ? 46.608 -1.848 25.343 1.00 7.10 157 SER C C 1
ATOM 6121 O O . SER C 1 157 ? 46.150 -2.755 26.036 1.00 5.79 157 SER C O 1
ATOM 6124 N N . LYS C 1 158 ? 46.645 -0.572 25.712 1.00 5.79 158 LYS C N 1
ATOM 6125 C CA . LYS C 1 158 ? 46.189 -0.085 27.015 1.00 11.94 158 LYS C CA 1
ATOM 6126 C C . LYS C 1 158 ? 46.973 -0.672 28.184 1.00 11.49 158 LYS C C 1
ATOM 6127 O O . LYS C 1 158 ? 46.486 -0.686 29.312 1.00 16.98 158 LYS C O 1
ATOM 6133 N N . ILE C 1 159 ? 48.191 -1.142 27.922 1.00 10.05 159 ILE C N 1
ATOM 6134 C CA . ILE C 1 159 ? 49.074 -1.574 28.997 1.00 4.58 159 ILE C CA 1
ATOM 6135 C C . ILE C 1 159 ? 49.308 -0.374 29.934 1.00 7.79 159 ILE C C 1
ATOM 6136 O O . ILE C 1 159 ? 49.502 0.752 29.474 1.00 5.83 159 ILE C O 1
ATOM 6141 N N . ARG C 1 160 ? 49.230 -0.601 31.243 1.00 5.09 160 ARG C N 1
ATOM 6142 C CA . ARG C 1 160 ? 49.549 0.444 32.204 1.00 5.52 160 ARG C CA 1
ATOM 6143 C C . ARG C 1 160 ? 50.905 0.150 32.849 1.00 5.71 160 ARG C C 1
ATOM 6144 O O . ARG C 1 160 ? 51.373 -0.988 32.805 1.00 5.58 160 ARG C O 1
ATOM 6152 N N . PRO C 1 161 ? 51.561 1.177 33.416 1.00 4.95 161 PRO C N 1
ATOM 6153 C CA . PRO C 1 161 ? 52.862 0.947 34.050 1.00 4.87 161 PRO C CA 1
ATOM 6154 C C . PRO C 1 161 ? 52.810 -0.180 35.084 1.00 5.39 161 PRO C C 1
ATOM 6155 O O . PRO C 1 161 ? 51.798 -0.361 35.755 1.00 5.63 161 PRO C O 1
ATOM 6159 N N . GLY C 1 162 ? 53.879 -0.959 35.163 1.00 5.53 162 GLY C N 1
ATOM 6160 C CA . GLY C 1 162 ? 53.941 -2.078 36.085 1.00 7.16 162 GLY C CA 1
ATOM 6161 C C . GLY C 1 162 ? 53.259 -3.343 35.592 1.00 10.05 162 GLY C C 1
ATOM 6162 O O . GLY C 1 162 ? 53.440 -4.407 36.174 1.00 7.99 162 GLY C O 1
ATOM 6163 N N . GLN C 1 163 ? 52.479 -3.242 34.521 1.00 7.24 163 GLN C N 1
ATOM 6164 C CA . GLN C 1 163 ? 51.738 -4.396 34.031 1.00 6.05 163 GLN C CA 1
ATOM 6165 C C . GLN C 1 163 ? 52.583 -5.240 33.077 1.00 6.41 163 GLN C C 1
ATOM 6166 O O . GLN C 1 163 ? 53.628 -4.796 32.617 1.00 4.92 163 GLN C O 1
ATOM 6172 N N . TRP C 1 164 ? 52.131 -6.465 32.811 1.00 7.23 164 TRP C N 1
ATOM 6173 C CA . TRP C 1 164 ? 52.871 -7.412 31.978 1.00 5.69 164 TRP C CA 1
ATOM 6174 C C . TRP C 1 164 ? 52.389 -7.375 30.542 1.00 3.35 164 TRP C C 1
ATOM 6175 O O . TRP C 1 164 ? 51.199 -7.532 30.276 1.00 4.39 164 TRP C O 1
ATOM 6186 N N . ILE C 1 165 ? 53.317 -7.184 29.617 1.00 2.70 165 ILE C N 1
ATOM 6187 C CA . ILE C 1 165 ? 52.986 -7.229 28.192 1.00 3.64 165 ILE C CA 1
ATOM 6188 C C . ILE C 1 165 ? 53.829 -8.281 27.463 1.00 3.55 165 ILE C C 1
ATOM 6189 O O . ILE C 1 165 ? 55.042 -8.351 27.636 1.00 4.48 165 ILE C O 1
ATOM 6194 N N . ALA C 1 166 ? 53.174 -9.147 26.702 1.00 3.80 166 ALA C N 1
ATOM 6195 C CA . ALA C 1 166 ? 53.894 -10.162 25.951 1.00 6.05 166 ALA C CA 1
ATOM 6196 C C . ALA C 1 166 ? 54.152 -9.629 24.546 1.00 5.50 166 ALA C C 1
ATOM 6197 O O . ALA C 1 166 ? 53.212 -9.259 23.853 1.00 3.62 166 ALA C O 1
ATOM 6199 N N . ILE C 1 167 ? 55.415 -9.586 24.134 1.00 3.45 167 ILE C N 1
ATOM 6200 C CA . ILE C 1 167 ? 55.753 -9.154 22.782 1.00 4.59 167 ILE C CA 1
ATOM 6201 C C . ILE C 1 167 ? 56.143 -10.380 21.962 1.00 3.49 167 ILE C C 1
ATOM 6202 O O . ILE C 1 167 ? 57.163 -10.996 22.236 1.00 3.94 167 ILE C O 1
ATOM 6207 N N . TYR C 1 168 ? 55.326 -10.732 20.972 1.00 2.91 168 TYR C N 1
ATOM 6208 C CA . TYR C 1 168 ? 55.610 -11.865 20.090 1.00 3.89 168 TYR C CA 1
ATOM 6209 C C . TYR C 1 168 ? 56.274 -11.403 18.793 1.00 5.30 168 TYR C C 1
ATOM 6210 O O . TYR C 1 168 ? 55.749 -10.528 18.106 1.00 5.07 168 TYR C O 1
ATOM 6219 N N . GLY C 1 169 ? 57.405 -12.018 18.447 1.00 6.12 169 GLY C N 1
ATOM 6220 C CA . GLY C 1 169 ? 58.162 -11.632 17.269 1.00 6.08 169 GLY C CA 1
ATOM 6221 C C . GLY C 1 169 ? 59.102 -10.483 17.598 1.00 6.06 169 GLY C C 1
ATOM 6222 O O . GLY C 1 169 ? 58.680 -9.342 17.737 1.00 5.76 169 GLY C O 1
ATOM 6223 N N . LEU C 1 170 ? 60.384 -10.788 17.733 1.00 5.16 170 LEU C N 1
ATOM 6224 C CA . LEU C 1 170 ? 61.348 -9.796 18.194 1.00 3.83 170 LEU C CA 1
ATOM 6225 C C . LEU C 1 170 ? 62.271 -9.366 17.055 1.00 6.21 170 LEU C C 1
ATOM 6226 O O . LEU C 1 170 ? 63.492 -9.274 17.232 1.00 5.02 170 LEU C O 1
ATOM 6231 N N . GLY C 1 171 ? 61.676 -9.123 15.888 1.00 4.71 171 GLY C N 1
ATOM 6232 C CA . GLY C 1 171 ? 62.415 -8.718 14.703 1.00 5.16 171 GLY C CA 1
ATOM 6233 C C . GLY C 1 171 ? 62.579 -7.210 14.633 1.00 6.78 171 GLY C C 1
ATOM 6234 O O . GLY C 1 171 ? 62.804 -6.550 15.650 1.00 5.86 171 GLY C O 1
ATOM 6235 N N . GLY C 1 172 ? 62.467 -6.654 13.431 1.00 5.25 172 GLY C N 1
ATOM 6236 C CA . GLY C 1 172 ? 62.605 -5.217 13.265 1.00 4.42 172 GLY C CA 1
ATOM 6237 C C . GLY C 1 172 ? 61.595 -4.450 14.093 1.00 6.18 172 GLY C C 1
ATOM 6238 O O . GLY C 1 172 ? 61.940 -3.506 14.811 1.00 4.37 172 GLY C O 1
ATOM 6239 N N . LEU C 1 173 ? 60.332 -4.845 13.990 1.00 3.45 173 LEU C N 1
ATOM 6240 C CA . LEU C 1 173 ? 59.309 -4.225 14.818 1.00 3.74 173 LEU C CA 1
ATOM 6241 C C . LEU C 1 173 ? 59.445 -4.632 16.290 1.00 4.80 173 LEU C C 1
ATOM 6242 O O . LEU C 1 173 ? 59.414 -3.787 17.179 1.00 5.41 173 LEU C O 1
ATOM 6247 N N . GLY C 1 174 ? 59.590 -5.928 16.541 1.00 3.67 174 GLY C N 1
ATOM 6248 C CA . GLY C 1 174 ? 59.504 -6.451 17.896 1.00 4.91 174 GLY C CA 1
ATOM 6249 C C . GLY C 1 174 ? 60.572 -5.939 18.836 1.00 4.11 174 GLY C C 1
ATOM 6250 O O . GLY C 1 174 ? 60.308 -5.689 20.003 1.00 4.61 174 GLY C O 1
ATOM 6251 N N . ASN C 1 175 ? 61.785 -5.770 18.331 1.00 4.54 175 ASN C N 1
ATOM 6252 C CA . ASN C 1 175 ? 62.848 -5.253 19.169 1.00 4.06 175 ASN C CA 1
ATOM 6253 C C . ASN C 1 175 ? 62.559 -3.819 19.606 1.00 7.17 175 ASN C C 1
ATOM 6254 O O . ASN C 1 175 ? 62.821 -3.456 20.750 1.00 3.67 175 ASN C O 1
ATOM 6259 N N . LEU C 1 176 ? 61.980 -3.021 18.707 1.00 5.60 176 LEU C N 1
ATOM 6260 C CA . LEU C 1 176 ? 61.531 -1.679 19.086 1.00 5.30 176 LEU C CA 1
ATOM 6261 C C . LEU C 1 176 ? 60.280 -1.691 19.967 1.00 6.59 176 LEU C C 1
ATOM 6262 O O . LEU C 1 176 ? 60.133 -0.827 20.829 1.00 5.39 176 LEU C O 1
ATOM 6267 N N . ALA C 1 177 ? 59.396 -2.674 19.782 1.00 4.83 177 ALA C N 1
ATOM 6268 C CA . ALA C 1 177 ? 58.226 -2.780 20.655 1.00 6.05 177 ALA C CA 1
ATOM 6269 C C . ALA C 1 177 ? 58.666 -3.018 22.101 1.00 4.59 177 ALA C C 1
ATOM 6270 O O . ALA C 1 177 ? 58.141 -2.414 23.029 1.00 5.42 177 ALA C O 1
ATOM 6272 N N . LEU C 1 178 ? 59.634 -3.907 22.270 1.00 4.61 178 LEU C N 1
ATOM 6273 C CA . LEU C 1 178 ? 60.248 -4.150 23.565 1.00 6.71 178 LEU C CA 1
ATOM 6274 C C . LEU C 1 178 ? 60.782 -2.858 24.192 1.00 4.91 178 LEU C C 1
ATOM 6275 O O . LEU C 1 178 ? 60.563 -2.580 25.371 1.00 4.61 178 LEU C O 1
ATOM 6280 N N . GLN C 1 179 ? 61.498 -2.081 23.396 1.00 5.39 179 GLN C N 1
ATOM 6281 C CA . GLN C 1 179 ? 62.104 -0.853 23.885 1.00 7.19 179 GLN C CA 1
ATOM 6282 C C . GLN C 1 179 ? 61.051 0.168 24.274 1.00 6.56 179 GLN C C 1
ATOM 6283 O O . GLN C 1 179 ? 61.126 0.748 25.363 1.00 6.25 179 GLN C O 1
ATOM 6289 N N . TYR C 1 180 ? 60.067 0.387 23.403 1.00 3.58 180 TYR C N 1
ATOM 6290 C CA . TYR C 1 180 ? 58.946 1.260 23.766 1.00 5.97 180 TYR C CA 1
ATOM 6291 C C . TYR C 1 180 ? 58.176 0.751 25.003 1.00 5.22 180 TYR C C 1
ATOM 6292 O O . TYR C 1 180 ? 57.916 1.507 25.939 1.00 5.59 180 TYR C O 1
ATOM 6301 N N . ALA C 1 181 ? 57.830 -0.529 25.020 1.00 4.68 181 ALA C N 1
ATOM 6302 C CA . ALA C 1 181 ? 57.084 -1.086 26.149 1.00 3.81 181 ALA C CA 1
ATOM 6303 C C . ALA C 1 181 ? 57.832 -0.884 27.463 1.00 6.36 181 ALA C C 1
ATOM 6304 O O . ALA C 1 181 ? 57.249 -0.455 28.465 1.00 7.88 181 ALA C O 1
ATOM 6306 N N . LYS C 1 182 ? 59.131 -1.172 27.451 1.00 5.31 182 LYS C N 1
ATOM 6307 C CA . LYS C 1 182 ? 59.937 -1.091 28.665 1.00 8.25 182 LYS C CA 1
ATOM 6308 C C . LYS C 1 182 ? 60.366 0.327 29.034 1.00 13.06 182 LYS C C 1
ATOM 6309 O O . LYS C 1 182 ? 60.221 0.741 30.187 1.00 10.81 182 LYS C O 1
ATOM 6315 N N . ASN C 1 183 ? 60.900 1.065 28.064 1.00 5.81 183 ASN C N 1
ATOM 6316 C CA . ASN C 1 183 ? 61.560 2.333 28.357 1.00 9.75 183 ASN C CA 1
ATOM 6317 C C . ASN C 1 183 ? 60.631 3.521 28.323 1.00 10.25 183 ASN C C 1
ATOM 6318 O O . ASN C 1 183 ? 60.952 4.574 28.861 1.00 8.89 183 ASN C O 1
ATOM 6323 N N . VAL C 1 184 ? 59.494 3.371 27.660 1.00 6.31 184 VAL C N 1
ATOM 6324 C CA . VAL C 1 184 ? 58.610 4.509 27.486 1.00 7.48 184 VAL C CA 1
ATOM 6325 C C . VAL C 1 184 ? 57.304 4.309 28.240 1.00 9.10 184 VAL C C 1
ATOM 6326 O O . VAL C 1 184 ? 56.834 5.225 28.929 1.00 6.05 184 VAL C O 1
ATOM 6330 N N . PHE C 1 185 ? 56.737 3.109 28.146 1.00 5.48 185 PHE C N 1
ATOM 6331 C CA . PHE C 1 185 ? 55.463 2.838 28.817 1.00 7.60 185 PHE C CA 1
ATOM 6332 C C . PHE C 1 185 ? 55.633 2.182 30.181 1.00 6.79 185 PHE C C 1
ATOM 6333 O O . PHE C 1 185 ? 54.660 1.969 30.887 1.00 5.53 185 PHE C O 1
ATOM 6341 N N . ASN C 1 186 ? 56.879 1.869 30.526 1.00 6.12 186 ASN C N 1
ATOM 6342 C CA A ASN C 1 186 ? 57.221 1.280 31.815 0.60 8.47 186 ASN C CA 1
ATOM 6343 C CA B ASN C 1 186 ? 57.207 1.299 31.829 0.40 8.48 186 ASN C CA 1
ATOM 6344 C C . ASN C 1 186 ? 56.474 -0.014 32.140 1.00 8.52 186 ASN C C 1
ATOM 6345 O O . ASN C 1 186 ? 56.050 -0.248 33.275 1.00 9.65 186 ASN C O 1
ATOM 6354 N N . ALA C 1 187 ? 56.327 -0.872 31.140 1.00 7.62 187 ALA C N 1
ATOM 6355 C CA . ALA C 1 187 ? 55.711 -2.180 31.354 1.00 7.54 187 ALA C CA 1
ATOM 6356 C C . ALA C 1 187 ? 56.771 -3.235 31.673 1.00 8.62 187 ALA C C 1
ATOM 6357 O O . ALA C 1 187 ? 57.953 -3.043 31.396 1.00 8.52 187 ALA C O 1
ATOM 6359 N N . LYS C 1 188 ? 56.342 -4.347 32.262 1.00 5.51 188 LYS C N 1
ATOM 6360 C CA . LYS C 1 188 ? 57.194 -5.516 32.383 1.00 4.56 188 LYS C CA 1
ATOM 6361 C C . LYS C 1 188 ? 56.992 -6.344 31.120 1.00 4.80 188 LYS C C 1
ATOM 6362 O O . LYS C 1 188 ? 55.860 -6.527 30.671 1.00 4.48 188 LYS C O 1
ATOM 6368 N N . VAL C 1 189 ? 58.079 -6.828 30.538 1.00 3.52 189 VAL C N 1
ATOM 6369 C CA . VAL C 1 189 ? 58.003 -7.444 29.203 1.00 7.22 189 VAL C CA 1
ATOM 6370 C C . VAL C 1 189 ? 58.370 -8.928 29.158 1.00 6.35 189 VAL C C 1
ATOM 6371 O O . VAL C 1 189 ? 59.414 -9.332 29.681 1.00 5.80 189 VAL C O 1
ATOM 6375 N N . ILE C 1 190 ? 57.514 -9.728 28.518 1.00 4.21 190 ILE C N 1
ATOM 6376 C CA . ILE C 1 190 ? 57.879 -11.078 28.098 1.00 4.38 190 ILE C CA 1
ATOM 6377 C C . ILE C 1 190 ? 58.180 -11.030 26.599 1.00 6.16 190 ILE C C 1
ATOM 6378 O O . ILE C 1 190 ? 57.325 -10.631 25.807 1.00 6.21 190 ILE C O 1
ATOM 6383 N N . ALA C 1 191 ? 59.391 -11.423 26.216 1.00 3.92 191 ALA C N 1
ATOM 6384 C CA . ALA C 1 191 ? 59.769 -11.482 24.797 1.00 4.50 191 ALA C CA 1
ATOM 6385 C C . ALA C 1 191 ? 59.646 -12.915 24.307 1.00 3.62 191 ALA C C 1
ATOM 6386 O O . ALA C 1 191 ? 60.151 -13.826 24.943 1.00 4.37 191 ALA C O 1
ATOM 6388 N N . ILE C 1 192 ? 58.980 -13.111 23.170 1.00 5.19 192 ILE C N 1
ATOM 6389 C CA . ILE C 1 192 ? 58.647 -14.447 22.686 1.00 4.51 192 ILE C CA 1
ATOM 6390 C C . ILE C 1 192 ? 58.966 -14.560 21.189 1.00 3.40 192 ILE C C 1
ATOM 6391 O O . ILE C 1 192 ? 58.543 -13.719 20.402 1.00 6.48 192 ILE C O 1
ATOM 6396 N N . ASP C 1 193 ? 59.724 -15.583 20.800 1.00 4.64 193 ASP C N 1
ATOM 6397 C CA . ASP C 1 193 ? 60.122 -15.748 19.391 1.00 4.60 193 ASP C CA 1
ATOM 6398 C C . AS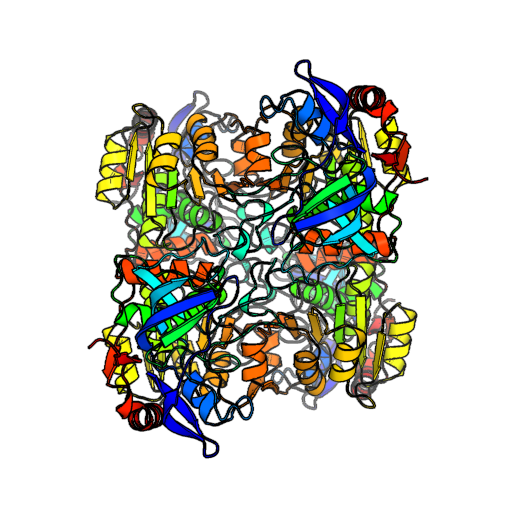P C 1 193 ? 60.525 -17.199 19.191 1.00 6.50 193 ASP C C 1
ATOM 6399 O O . ASP C 1 193 ? 60.687 -17.949 20.156 1.00 5.62 193 ASP C O 1
ATOM 6404 N N . VAL C 1 194 ? 60.680 -17.609 17.941 1.00 3.94 194 VAL C N 1
ATOM 6405 C CA . VAL C 1 194 ? 61.117 -18.966 17.657 1.00 5.48 194 VAL C CA 1
ATOM 6406 C C . VAL C 1 194 ? 62.648 -18.978 17.506 1.00 9.75 194 VAL C C 1
ATOM 6407 O O . VAL C 1 194 ? 63.267 -20.033 17.399 1.00 10.68 194 VAL C O 1
ATOM 6411 N N . ASN C 1 195 ? 63.248 -17.790 17.520 1.00 5.84 195 ASN C N 1
ATOM 6412 C CA . ASN C 1 195 ? 64.684 -17.633 17.251 1.00 6.94 195 ASN C CA 1
ATOM 6413 C C . ASN C 1 195 ? 65.431 -17.192 18.509 1.00 9.13 195 ASN C C 1
ATOM 6414 O O . ASN C 1 195 ? 65.242 -16.074 18.973 1.00 5.52 195 ASN C O 1
ATOM 6419 N N . ASP C 1 196 ? 66.284 -18.065 19.044 1.00 8.98 196 ASP C N 1
ATOM 6420 C CA . ASP C 1 196 ? 67.056 -17.774 20.261 1.00 13.33 196 ASP C CA 1
ATOM 6421 C C . ASP C 1 196 ? 67.954 -16.548 20.150 1.00 9.84 196 ASP C C 1
ATOM 6422 O O . ASP C 1 196 ? 68.187 -15.846 21.134 1.00 5.78 196 ASP C O 1
ATOM 6427 N N . GLU C 1 197 ? 68.459 -16.280 18.955 1.00 9.18 197 GLU C N 1
ATOM 6428 C CA . GLU C 1 197 ? 69.296 -15.099 18.788 1.00 8.02 197 GLU C CA 1
ATOM 6429 C C . GLU C 1 197 ? 68.511 -13.791 18.900 1.00 8.40 197 GLU C C 1
ATOM 6430 O O . GLU C 1 197 ? 69.029 -12.804 19.411 1.00 6.91 197 GLU C O 1
ATOM 6436 N N . GLN C 1 198 ? 67.260 -13.779 18.444 1.00 7.82 198 GLN C N 1
ATOM 6437 C CA . GLN C 1 198 ? 66.412 -12.605 18.650 1.00 6.53 198 GLN C CA 1
ATOM 6438 C C . GLN C 1 198 ? 66.122 -12.423 20.145 1.00 6.24 198 GLN C C 1
ATOM 6439 O O . GLN C 1 198 ? 66.047 -11.290 20.650 1.00 5.73 198 GLN C O 1
ATOM 6445 N N . LEU C 1 199 ? 65.959 -13.541 20.849 1.00 4.78 199 LEU C N 1
ATOM 6446 C CA . LEU C 1 199 ? 65.682 -13.508 22.294 1.00 5.61 199 LEU C CA 1
ATOM 6447 C C . LEU C 1 199 ? 66.863 -13.004 23.115 1.00 4.46 199 LEU C C 1
ATOM 6448 O O . LEU C 1 199 ? 66.675 -12.305 24.111 1.00 7.37 199 LEU C O 1
ATOM 6453 N N . LYS C 1 200 ? 68.076 -13.369 22.709 1.00 5.51 200 LYS C N 1
ATOM 6454 C CA . LYS C 1 200 ? 69.287 -12.870 23.351 1.00 5.96 200 LYS C CA 1
ATOM 6455 C C . LYS C 1 200 ? 69.314 -11.353 23.282 1.00 6.61 200 LYS C C 1
ATOM 6456 O O . LYS C 1 200 ? 69.595 -10.690 24.276 1.00 6.15 200 LYS C O 1
ATOM 6462 N N . LEU C 1 201 ? 69.032 -10.804 22.102 1.00 4.63 201 LEU C N 1
ATOM 6463 C CA . LEU C 1 201 ? 68.933 -9.348 21.967 1.00 7.64 201 LEU C CA 1
ATOM 6464 C C . LEU C 1 201 ? 67.912 -8.769 22.935 1.00 6.36 201 LEU C C 1
ATOM 6465 O O . LEU C 1 201 ? 68.179 -7.759 23.588 1.00 8.05 201 LEU C O 1
ATOM 6470 N N . ALA C 1 202 ? 66.742 -9.404 23.023 1.00 6.79 202 ALA C N 1
ATOM 6471 C CA . ALA C 1 202 ? 65.694 -8.933 23.935 1.00 6.63 202 ALA C CA 1
ATOM 6472 C C . ALA C 1 202 ? 66.178 -8.903 25.374 1.00 7.85 202 ALA C C 1
ATOM 6473 O O . ALA C 1 202 ? 65.967 -7.930 26.098 1.00 8.16 202 ALA C O 1
ATOM 6475 N N . THR C 1 203 ? 66.836 -9.975 25.784 1.00 8.38 203 THR C N 1
ATOM 6476 C CA . THR C 1 203 ? 67.370 -10.070 27.139 1.00 9.07 203 THR C CA 1
ATOM 6477 C C . THR C 1 203 ? 68.431 -8.998 27.396 1.00 12.36 203 THR C C 1
ATOM 6478 O O . THR C 1 203 ? 68.430 -8.359 28.449 1.00 10.81 203 THR C O 1
ATOM 6482 N N . GLU C 1 204 ? 69.314 -8.781 26.422 1.00 6.44 204 GLU C N 1
ATOM 6483 C CA . GLU C 1 204 ? 70.326 -7.721 26.526 1.00 9.65 204 GLU C CA 1
ATOM 6484 C C . GLU C 1 204 ? 69.682 -6.361 26.755 1.00 10.05 204 GLU C C 1
ATOM 6485 O O . GLU C 1 204 ? 70.221 -5.513 27.466 1.00 10.68 204 GLU C O 1
ATOM 6491 N N . MET C 1 205 ? 68.518 -6.159 26.152 1.00 8.02 205 MET C N 1
ATOM 6492 C CA . MET C 1 205 ? 67.831 -4.880 26.253 1.00 9.37 205 MET C CA 1
ATOM 6493 C C . MET C 1 205 ? 66.818 -4.819 27.391 1.00 16.02 205 MET C C 1
ATOM 6494 O O . MET C 1 205 ? 65.989 -3.912 27.429 1.00 19.74 205 MET C O 1
ATOM 6499 N N . GLY C 1 206 ? 66.882 -5.785 28.305 1.00 10.35 206 GLY C N 1
ATOM 6500 C CA . GLY C 1 206 ? 66.125 -5.705 29.543 1.00 14.10 206 GLY C CA 1
ATOM 6501 C C . GLY C 1 206 ? 64.782 -6.419 29.595 1.00 18.59 206 GLY C C 1
ATOM 6502 O O . GLY C 1 206 ? 64.022 -6.207 30.542 1.00 13.81 206 GLY C O 1
ATOM 6503 N N . ALA C 1 207 ? 64.479 -7.257 28.601 1.00 8.21 207 ALA C N 1
ATOM 6504 C CA . ALA C 1 207 ? 63.286 -8.109 28.675 1.00 11.95 207 ALA C CA 1
ATOM 6505 C C . ALA C 1 207 ? 63.286 -8.844 30.014 1.00 7.68 207 ALA C C 1
ATOM 6506 O O . ALA C 1 207 ? 64.310 -9.374 30.422 1.00 6.98 207 ALA C O 1
ATOM 6508 N N . ASP C 1 208 ? 62.143 -8.842 30.695 1.00 7.39 208 ASP C N 1
ATOM 6509 C CA . ASP C 1 208 ? 62.022 -9.412 32.032 1.00 7.28 208 ASP C CA 1
ATOM 6510 C C . ASP C 1 208 ? 62.006 -10.926 31.934 1.00 10.58 208 ASP C C 1
ATOM 6511 O O . ASP C 1 208 ? 62.486 -11.629 32.811 1.00 11.59 208 ASP C O 1
ATOM 6516 N N . LEU C 1 209 ? 61.447 -11.424 30.845 1.00 6.87 209 LEU C N 1
ATOM 6517 C CA . LEU C 1 209 ? 61.319 -12.852 30.637 1.00 6.89 209 LEU C CA 1
ATOM 6518 C C . LEU C 1 209 ? 61.469 -13.089 29.134 1.00 5.85 209 LEU C C 1
ATOM 6519 O O . LEU C 1 209 ? 61.040 -12.261 28.349 1.00 5.64 209 LEU C O 1
ATOM 6524 N N . ALA C 1 210 ? 62.101 -14.196 28.752 1.00 6.73 210 ALA C N 1
ATOM 6525 C CA . ALA C 1 210 ? 62.265 -14.573 27.347 1.00 5.90 210 ALA C CA 1
ATOM 6526 C C . ALA C 1 210 ? 61.835 -16.020 27.169 1.00 7.33 210 ALA C C 1
ATOM 6527 O O . ALA C 1 210 ? 62.139 -16.865 28.002 1.00 7.65 210 ALA C O 1
ATOM 6529 N N . ILE C 1 211 ? 61.115 -16.306 26.090 1.00 5.60 211 ILE C N 1
ATOM 6530 C CA . ILE C 1 211 ? 60.583 -17.648 25.865 1.00 5.54 211 ILE C CA 1
ATOM 6531 C C . ILE C 1 211 ? 60.728 -17.998 24.400 1.00 6.66 211 ILE C C 1
ATOM 6532 O O . ILE C 1 211 ? 60.363 -17.190 23.536 1.00 7.62 211 ILE C O 1
ATOM 6537 N N . ASN C 1 212 ? 61.279 -19.175 24.116 1.00 4.06 212 ASN C N 1
ATOM 6538 C CA . ASN C 1 212 ? 61.266 -19.716 22.753 1.00 6.90 212 ASN C CA 1
ATOM 6539 C C . ASN C 1 212 ? 59.980 -20.501 22.522 1.00 9.86 212 ASN C C 1
ATOM 6540 O O . ASN C 1 212 ? 59.780 -21.572 23.109 1.00 10.56 212 ASN C O 1
ATOM 6545 N N . SER C 1 213 ? 59.116 -19.976 21.664 1.00 4.34 213 SER C N 1
ATOM 6546 C CA . SER C 1 213 ? 57.791 -20.564 21.485 1.00 7.91 213 SER C CA 1
ATOM 6547 C C . SER C 1 213 ? 57.825 -21.822 20.625 1.00 13.21 213 SER C C 1
ATOM 6548 O O . SER C 1 213 ? 56.824 -22.522 20.495 1.00 12.72 213 SER C O 1
ATOM 6551 N N . HIS C 1 214 ? 58.982 -22.117 20.049 1.00 10.17 214 HIS C N 1
ATOM 6552 C CA . HIS C 1 214 ? 59.121 -23.354 19.292 1.00 15.22 214 HIS C CA 1
ATOM 6553 C C . HIS C 1 214 ? 59.399 -24.508 20.247 1.00 19.66 214 HIS C C 1
ATOM 6554 O O . HIS C 1 214 ? 58.808 -25.574 20.134 1.00 20.85 214 HIS C O 1
ATOM 6561 N N . THR C 1 215 ? 60.289 -24.278 21.206 1.00 15.02 215 THR C N 1
ATOM 6562 C CA . THR C 1 215 ? 60.719 -25.337 22.106 1.00 19.11 215 THR C CA 1
ATOM 6563 C C . THR C 1 215 ? 59.957 -25.315 23.440 1.00 18.70 215 THR C C 1
ATOM 6564 O O . THR C 1 215 ? 60.063 -26.238 24.246 1.00 15.45 215 THR C O 1
ATOM 6568 N N . GLU C 1 216 ? 59.181 -24.263 23.669 1.00 14.04 216 GLU C N 1
ATOM 6569 C CA . GLU C 1 216 ? 58.381 -24.178 24.887 1.00 15.08 216 GLU C CA 1
ATOM 6570 C C . GLU C 1 216 ? 56.935 -23.809 24.574 1.00 15.35 216 GLU C C 1
ATOM 6571 O O . GLU C 1 216 ? 56.651 -23.225 23.529 1.00 12.75 216 GLU C O 1
ATOM 6577 N N . ASP C 1 217 ? 56.023 -24.158 25.479 1.00 9.52 217 ASP C N 1
ATOM 6578 C CA . ASP C 1 217 ? 54.612 -23.780 25.346 1.00 10.27 217 ASP C CA 1
ATOM 6579 C C . ASP C 1 217 ? 54.480 -22.383 25.947 1.00 7.16 217 ASP C C 1
ATOM 6580 O O . ASP C 1 217 ? 54.346 -22.240 27.160 1.00 7.38 217 ASP C O 1
ATOM 6585 N N . ALA C 1 218 ? 54.518 -21.361 25.093 1.00 7.54 218 ALA C N 1
ATOM 6586 C CA . ALA C 1 218 ? 54.664 -19.974 25.546 1.00 8.40 218 ALA C CA 1
ATOM 6587 C C . ALA C 1 218 ? 53.546 -19.483 26.455 1.00 6.47 218 ALA C C 1
ATOM 6588 O O . ALA C 1 218 ? 53.806 -18.849 27.471 1.00 8.75 218 ALA C O 1
ATOM 6590 N N . ALA C 1 219 ? 52.302 -19.761 26.074 1.00 5.82 219 ALA C N 1
ATOM 6591 C CA . ALA C 1 219 ? 51.154 -19.291 26.834 1.00 6.90 219 ALA C CA 1
ATOM 6592 C C . ALA C 1 219 ? 51.154 -19.897 28.233 1.00 8.56 219 ALA C C 1
ATOM 6593 O O . ALA C 1 219 ? 50.840 -19.226 29.218 1.00 8.09 219 ALA C O 1
ATOM 6595 N N . LYS C 1 220 ? 51.522 -21.169 28.310 1.00 7.90 220 LYS C N 1
ATOM 6596 C CA . LYS C 1 220 ? 51.554 -21.881 29.586 1.00 10.47 220 LYS C CA 1
ATOM 6597 C C . LYS C 1 220 ? 52.587 -21.257 30.509 1.00 8.45 220 LYS C C 1
ATOM 6598 O O . LYS C 1 220 ? 52.342 -21.050 31.703 1.00 9.63 220 LYS C O 1
ATOM 6604 N N . ILE C 1 221 ? 53.753 -20.955 29.945 1.00 8.83 221 ILE C N 1
ATOM 6605 C CA . ILE C 1 221 ? 54.822 -20.324 30.708 1.00 8.77 221 ILE C CA 1
ATOM 6606 C C . ILE C 1 221 ? 54.457 -18.906 31.170 1.00 12.19 221 ILE C C 1
ATOM 6607 O O . ILE C 1 221 ? 54.671 -18.561 32.335 1.00 9.45 221 ILE C O 1
ATOM 6612 N N . VAL C 1 222 ? 53.888 -18.095 30.276 1.00 6.84 222 VAL C N 1
ATOM 6613 C CA . VAL C 1 222 ? 53.399 -16.766 30.676 1.00 6.74 222 VAL C CA 1
ATOM 6614 C C . VAL C 1 222 ? 52.383 -16.847 31.820 1.00 8.82 222 VAL C C 1
ATOM 6615 O O . VAL C 1 222 ? 52.457 -16.088 32.810 1.00 7.58 222 VAL C O 1
ATOM 6619 N N . GLN C 1 223 ? 51.432 -17.764 31.688 1.00 8.04 223 GLN C N 1
ATOM 6620 C CA . GLN C 1 223 ? 50.405 -17.926 32.707 1.00 10.70 223 GLN C CA 1
ATOM 6621 C C . GLN C 1 223 ? 51.047 -18.294 34.044 1.00 12.65 223 GLN C C 1
ATOM 6622 O O . GLN C 1 223 ? 50.757 -17.679 35.077 1.00 9.03 223 GLN C O 1
ATOM 6628 N N . GLU C 1 224 ? 51.943 -19.278 34.004 1.00 14.06 224 GLU C N 1
ATOM 6629 C CA . GLU C 1 224 ? 52.631 -19.758 35.203 1.00 13.64 224 GLU C CA 1
ATOM 6630 C C . GLU C 1 224 ? 53.454 -18.675 35.883 1.00 13.80 224 GLU C C 1
ATOM 6631 O O . GLU C 1 224 ? 53.417 -18.542 37.102 1.00 13.13 224 GLU C O 1
ATOM 6637 N N . LYS C 1 225 ? 54.209 -17.911 35.101 1.00 8.47 225 LYS C N 1
ATOM 6638 C CA . LYS C 1 225 ? 55.192 -17.012 35.686 1.00 10.93 225 LYS C CA 1
ATOM 6639 C C . LYS C 1 225 ? 54.648 -15.637 36.044 1.00 13.03 225 LYS C C 1
ATOM 6640 O O . LYS C 1 225 ? 55.180 -14.982 36.938 1.00 10.54 225 LYS C O 1
ATOM 6646 N N . THR C 1 226 ? 53.584 -15.205 35.372 1.00 8.76 226 THR C N 1
ATOM 6647 C CA . THR C 1 226 ? 53.094 -13.839 35.547 1.00 12.50 226 THR C CA 1
ATOM 6648 C C . THR C 1 226 ? 51.621 -13.756 35.915 1.00 11.83 226 THR C C 1
ATOM 6649 O O . THR C 1 226 ? 51.132 -12.676 36.237 1.00 10.68 226 THR C O 1
ATOM 6653 N N . GLY C 1 227 ? 50.912 -14.877 35.837 1.00 10.05 227 GLY C N 1
ATOM 6654 C CA . GLY C 1 227 ? 49.480 -14.882 36.080 1.00 10.82 227 GLY C CA 1
ATOM 6655 C C . GLY C 1 227 ? 48.694 -14.495 34.837 1.00 9.45 227 GLY C C 1
ATOM 6656 O O . GLY C 1 227 ? 47.478 -14.304 34.881 1.00 10.31 227 GLY C O 1
ATOM 6657 N N . GLY C 1 228 ? 49.400 -14.389 33.721 1.00 6.75 228 GLY C N 1
ATOM 6658 C CA . GLY C 1 228 ? 48.787 -14.028 32.461 1.00 5.12 228 GLY C CA 1
ATOM 6659 C C . GLY C 1 228 ? 49.121 -12.581 32.173 1.00 6.23 228 GLY C C 1
ATOM 6660 O O . GLY C 1 228 ? 49.005 -11.721 33.056 1.00 3.82 228 GLY C O 1
ATOM 6661 N N . ALA C 1 229 ? 49.539 -12.305 30.942 1.00 3.38 229 ALA C N 1
ATOM 6662 C CA . ALA C 1 229 ? 49.906 -10.943 30.561 1.00 3.11 229 ALA C CA 1
ATOM 6663 C C . ALA C 1 229 ? 48.684 -10.045 30.510 1.00 4.17 229 ALA C C 1
ATOM 6664 O O . ALA C 1 229 ? 47.611 -10.467 30.080 1.00 4.01 229 ALA C O 1
ATOM 6666 N N . HIS C 1 230 ? 48.840 -8.799 30.943 1.00 3.56 230 HIS C N 1
ATOM 6667 C CA . HIS C 1 230 ? 47.755 -7.836 30.840 1.00 4.18 230 HIS C CA 1
ATOM 6668 C C . HIS C 1 230 ? 47.455 -7.483 29.384 1.00 4.30 230 HIS C C 1
ATOM 6669 O O . HIS C 1 230 ? 46.314 -7.178 29.033 1.00 3.92 230 HIS C O 1
ATOM 6676 N N . ALA C 1 231 ? 48.490 -7.498 28.552 1.00 3.89 231 ALA C N 1
ATOM 6677 C CA . ALA C 1 231 ? 48.327 -7.260 27.118 1.00 3.51 231 ALA C CA 1
ATOM 6678 C C . ALA C 1 231 ? 49.350 -8.024 26.279 1.00 4.69 231 ALA C C 1
ATOM 6679 O O . ALA C 1 231 ? 50.321 -8.581 26.798 1.00 5.39 231 ALA C O 1
ATOM 6681 N N . ALA C 1 232 ? 49.153 -8.022 24.966 1.00 4.38 232 ALA C N 1
ATOM 6682 C CA . ALA C 1 232 ? 50.171 -8.570 24.076 1.00 4.40 232 ALA C CA 1
ATOM 6683 C C . ALA C 1 232 ? 50.221 -7.767 22.792 1.00 5.03 232 ALA C C 1
ATOM 6684 O O . ALA C 1 232 ? 49.209 -7.235 22.354 1.00 2.86 232 ALA C O 1
ATOM 6686 N N . VAL C 1 233 ? 51.409 -7.672 22.204 1.00 3.02 233 VAL C N 1
ATOM 6687 C CA . VAL C 1 233 ? 51.564 -7.104 20.880 1.00 2.96 233 VAL C CA 1
ATOM 6688 C C . VAL C 1 233 ? 52.201 -8.177 20.010 1.00 4.55 233 VAL C C 1
ATOM 6689 O O . VAL C 1 233 ? 53.256 -8.716 20.354 1.00 5.03 233 VAL C O 1
ATOM 6693 N N . VAL C 1 234 ? 51.554 -8.513 18.899 1.00 3.64 234 VAL C N 1
ATOM 6694 C CA . VAL C 1 234 ? 52.030 -9.619 18.072 1.00 2.51 234 VAL C CA 1
ATOM 6695 C C . VAL C 1 234 ? 52.564 -9.068 16.762 1.00 5.88 234 VAL C C 1
ATOM 6696 O O . VAL C 1 234 ? 51.795 -8.663 15.901 1.00 3.14 234 VAL C O 1
ATOM 6700 N N . THR C 1 235 ? 53.888 -9.046 16.622 1.00 4.29 235 THR C N 1
ATOM 6701 C CA . THR C 1 235 ? 54.503 -8.554 15.408 1.00 4.80 235 THR C CA 1
ATOM 6702 C C . THR C 1 235 ? 55.064 -9.694 14.567 1.00 9.01 235 THR C C 1
ATOM 6703 O O . THR C 1 235 ? 55.695 -9.456 13.546 1.00 11.18 235 THR C O 1
ATOM 6707 N N . ALA C 1 236 ? 54.807 -10.929 14.974 1.00 3.73 236 ALA C N 1
ATOM 6708 C CA . ALA C 1 236 ? 55.390 -12.085 14.299 1.00 5.89 236 ALA C CA 1
ATOM 6709 C C . ALA C 1 236 ? 54.804 -12.305 12.903 1.00 6.56 236 ALA C C 1
ATOM 6710 O O . ALA C 1 236 ? 53.724 -11.811 12.591 1.00 10.09 236 ALA C O 1
ATOM 6712 N N . VAL C 1 237 ? 55.518 -13.058 12.074 1.00 5.85 237 VAL C N 1
ATOM 6713 C CA . VAL C 1 237 ? 55.077 -13.364 10.714 1.00 6.05 237 VAL C CA 1
ATOM 6714 C C . VAL C 1 237 ? 54.533 -14.799 10.573 1.00 8.99 237 VAL C C 1
ATOM 6715 O O . VAL C 1 237 ? 54.686 -15.439 9.536 1.00 7.67 237 VAL C O 1
ATOM 6719 N N . ALA C 1 238 ? 53.886 -15.299 11.616 1.00 5.44 238 ALA C N 1
ATOM 6720 C CA . ALA C 1 238 ? 53.285 -16.636 11.568 1.00 7.25 238 ALA C CA 1
ATOM 6721 C C . ALA C 1 238 ? 52.079 -16.678 12.487 1.00 8.23 238 ALA C C 1
ATOM 6722 O O . ALA C 1 238 ? 52.102 -16.075 13.566 1.00 6.69 238 ALA C O 1
ATOM 6724 N N . LYS C 1 239 ? 51.029 -17.384 12.070 1.00 5.83 239 LYS C N 1
ATOM 6725 C CA . LYS C 1 239 ? 49.770 -17.379 12.814 1.00 5.69 239 LYS C CA 1
ATOM 6726 C C . LYS C 1 239 ? 49.884 -17.985 14.226 1.00 8.73 239 LYS C C 1
ATOM 6727 O O . LYS C 1 239 ? 49.093 -17.647 15.109 1.00 7.06 239 LYS C O 1
ATOM 6733 N N . ALA C 1 240 ? 50.860 -18.861 14.442 1.00 6.54 240 ALA C N 1
ATOM 6734 C CA . ALA C 1 240 ? 50.984 -19.532 15.744 1.00 6.83 240 ALA C CA 1
ATOM 6735 C C . ALA C 1 240 ? 51.142 -18.527 16.880 1.00 4.62 240 ALA C C 1
ATOM 6736 O O . ALA C 1 240 ? 50.680 -18.762 17.989 1.00 5.39 240 ALA C O 1
ATOM 6738 N N . ALA C 1 241 ? 51.790 -17.405 16.595 1.00 6.30 241 ALA C N 1
ATOM 6739 C CA . ALA C 1 241 ? 52.028 -16.389 17.614 1.00 6.92 241 ALA C CA 1
ATOM 6740 C C . ALA C 1 241 ? 50.734 -15.667 17.988 1.00 6.11 241 ALA C C 1
ATOM 6741 O O . ALA C 1 241 ? 50.519 -15.327 19.153 1.00 6.33 241 ALA C O 1
ATOM 6743 N N . PHE C 1 242 ? 49.898 -15.402 16.991 1.00 3.51 242 PHE C N 1
ATOM 6744 C CA . PHE C 1 242 ? 48.593 -14.787 17.232 1.00 4.47 242 PHE C CA 1
ATOM 6745 C C . PHE C 1 242 ? 47.706 -15.727 18.052 1.00 6.34 242 PHE C C 1
ATOM 6746 O O . PHE C 1 242 ? 47.009 -15.304 18.991 1.00 7.46 242 PHE C O 1
ATOM 6754 N N . ASN C 1 243 ? 47.733 -17.003 17.698 1.00 4.36 243 ASN C N 1
ATOM 6755 C CA . ASN C 1 243 ? 46.997 -18.015 18.447 1.00 6.18 243 ASN C CA 1
ATOM 6756 C C . ASN C 1 243 ? 47.484 -18.149 19.892 1.00 6.35 243 ASN C C 1
ATOM 6757 O O . ASN C 1 243 ? 46.679 -18.206 20.826 1.00 6.00 243 ASN C O 1
ATOM 6762 N N . SER C 1 244 ? 48.803 -18.184 20.080 1.00 3.66 244 SER C N 1
ATOM 6763 C CA . SER C 1 244 ? 49.383 -18.269 21.420 1.00 4.06 244 SER C CA 1
ATOM 6764 C C . SER C 1 244 ? 49.056 -17.036 22.260 1.00 6.62 244 SER C C 1
ATOM 6765 O O . SER C 1 244 ? 48.799 -17.137 23.465 1.00 4.30 244 SER C O 1
ATOM 6768 N N . ALA C 1 245 ? 49.095 -15.862 21.634 1.00 3.07 245 ALA C N 1
ATOM 6769 C CA . ALA C 1 245 ? 48.827 -14.622 22.368 1.00 3.76 245 ALA C CA 1
ATOM 6770 C C . ALA C 1 245 ? 47.456 -14.627 23.068 1.00 6.54 245 ALA C C 1
ATOM 6771 O O . ALA C 1 245 ? 47.334 -14.197 24.223 1.00 4.81 245 ALA C O 1
ATOM 6773 N N . VAL C 1 246 ? 46.432 -15.119 22.374 1.00 4.97 246 VAL C N 1
ATOM 6774 C CA . VAL C 1 246 ? 45.093 -15.275 22.969 1.00 4.86 246 VAL C CA 1
ATOM 6775 C C . VAL C 1 246 ? 45.105 -16.094 24.270 1.00 8.84 246 VAL C C 1
ATOM 6776 O O . VAL C 1 246 ? 44.358 -15.795 25.211 1.00 5.48 246 VAL C O 1
ATOM 6780 N N . ASP C 1 247 ? 45.976 -17.099 24.338 1.00 8.13 247 ASP C N 1
ATOM 6781 C CA . ASP C 1 247 ? 46.074 -17.935 25.533 1.00 6.46 247 ASP C CA 1
ATOM 6782 C C . ASP C 1 247 ? 47.029 -17.375 26.593 1.00 7.96 247 ASP C C 1
ATOM 6783 O O . ASP C 1 247 ? 46.971 -17.793 27.758 1.00 5.64 247 ASP C O 1
ATOM 6788 N N . ALA C 1 248 ? 47.887 -16.429 26.206 1.00 5.42 248 ALA C N 1
ATOM 6789 C CA . ALA C 1 248 ? 48.896 -15.892 27.131 1.00 6.14 248 ALA C CA 1
ATOM 6790 C C . ALA C 1 248 ? 48.407 -14.720 27.989 1.00 5.54 248 ALA C C 1
ATOM 6791 O O . ALA C 1 248 ? 48.989 -14.434 29.048 1.00 5.31 248 ALA C O 1
ATOM 6793 N N . VAL C 1 249 ? 47.340 -14.052 27.556 1.00 4.65 249 VAL C N 1
ATOM 6794 C CA . VAL C 1 249 ? 46.793 -12.952 28.354 1.00 4.76 249 VAL C CA 1
ATOM 6795 C C . VAL C 1 249 ? 45.885 -13.443 29.500 1.00 7.34 249 VAL C C 1
ATOM 6796 O O . VAL C 1 249 ? 45.301 -14.523 29.421 1.00 6.55 249 VAL C O 1
ATOM 6800 N N . ARG C 1 250 ? 45.776 -12.643 30.561 1.00 3.89 250 ARG C N 1
ATOM 6801 C CA . ARG C 1 250 ? 44.815 -12.914 31.625 1.00 6.20 250 ARG C CA 1
ATOM 6802 C C . ARG C 1 250 ? 43.435 -12.470 31.144 1.00 8.02 250 ARG C C 1
ATOM 6803 O O . ARG C 1 250 ? 43.322 -11.858 30.085 1.00 5.11 250 ARG C O 1
ATOM 6811 N N . ALA C 1 251 ? 42.395 -12.783 31.911 1.00 4.34 251 ALA C N 1
ATOM 6812 C CA . ALA C 1 251 ? 41.036 -12.384 31.552 1.00 4.16 251 ALA C CA 1
ATOM 6813 C C . ALA C 1 251 ? 40.972 -10.867 31.441 1.00 4.04 251 ALA C C 1
ATOM 6814 O O . ALA C 1 251 ? 41.650 -10.164 32.185 1.00 5.75 251 ALA C O 1
ATOM 6816 N N . GLY C 1 252 ? 40.182 -10.368 30.497 1.00 5.07 252 GLY C N 1
ATOM 6817 C CA . GLY C 1 252 ? 40.118 -8.937 30.241 1.00 4.08 252 GLY C CA 1
ATOM 6818 C C . GLY C 1 252 ? 41.307 -8.405 29.458 1.00 7.49 252 GLY C C 1
ATOM 6819 O O . GLY C 1 252 ? 41.345 -7.227 29.129 1.00 4.05 252 GLY C O 1
ATOM 6820 N N . GLY C 1 253 ? 42.274 -9.265 29.144 1.00 4.96 253 GLY C N 1
ATOM 6821 C CA . GLY C 1 253 ? 43.480 -8.828 28.456 1.00 5.98 253 GLY C CA 1
ATOM 6822 C C . GLY C 1 253 ? 43.252 -8.475 26.990 1.00 7.61 253 GLY C C 1
ATOM 6823 O O . GLY C 1 253 ? 42.303 -8.959 26.374 1.00 4.86 253 GLY C O 1
ATOM 6824 N N . ARG C 1 254 ? 44.129 -7.637 26.436 1.00 6.04 254 ARG C N 1
ATOM 6825 C CA . ARG C 1 254 ? 44.017 -7.197 25.041 1.00 3.38 254 ARG C CA 1
ATOM 6826 C C . ARG C 1 254 ? 45.199 -7.668 24.202 1.00 4.51 254 ARG C C 1
ATOM 6827 O O . ARG C 1 254 ? 46.362 -7.437 24.563 1.00 5.64 254 ARG C O 1
ATOM 6835 N N . VAL C 1 255 ? 44.908 -8.349 23.091 1.00 3.39 255 VAL C N 1
ATOM 6836 C CA . VAL C 1 255 ? 45.946 -8.720 22.150 1.00 2.29 255 VAL C CA 1
ATOM 6837 C C . VAL C 1 255 ? 45.915 -7.731 20.984 1.00 3.78 255 VAL C C 1
ATOM 6838 O O . VAL C 1 255 ? 44.880 -7.553 20.335 1.00 1.97 255 VAL C O 1
ATOM 6842 N N . VAL C 1 256 ? 47.040 -7.068 20.732 1.00 3.05 256 VAL C N 1
ATOM 6843 C CA . VAL C 1 256 ? 47.122 -6.149 19.602 1.00 3.19 256 VAL C CA 1
ATOM 6844 C C . VAL C 1 256 ? 47.838 -6.834 18.435 1.00 5.72 256 VAL C C 1
ATOM 6845 O O . VAL C 1 256 ? 49.025 -7.185 18.528 1.00 3.86 256 VAL C O 1
ATOM 6849 N N . ALA C 1 257 ? 47.114 -7.023 17.339 1.00 4.02 257 ALA C N 1
ATOM 6850 C CA . ALA C 1 257 ? 47.681 -7.668 16.154 1.00 3.56 257 ALA C CA 1
ATOM 6851 C C . ALA C 1 257 ? 48.378 -6.644 15.268 1.00 4.95 257 ALA C C 1
ATOM 6852 O O . ALA C 1 257 ? 47.797 -5.624 14.917 1.00 3.41 257 ALA C O 1
ATOM 6854 N N . VAL C 1 258 ? 49.618 -6.938 14.896 1.00 7.23 258 VAL C N 1
ATOM 6855 C CA . VAL C 1 258 ? 50.424 -6.027 14.094 1.00 3.71 258 VAL C CA 1
ATOM 6856 C C . VAL C 1 258 ? 51.005 -6.735 12.849 1.00 3.44 258 VAL C C 1
ATOM 6857 O O . VAL C 1 258 ? 50.954 -6.199 11.730 1.00 3.04 258 VAL C O 1
ATOM 6861 N N . GLY C 1 259 ? 51.548 -7.932 13.041 1.00 3.96 259 GLY C N 1
ATOM 6862 C CA . GLY C 1 259 ? 52.108 -8.698 11.931 1.00 2.28 259 GLY C CA 1
ATOM 6863 C C . GLY C 1 259 ? 51.116 -9.029 10.831 1.00 3.38 259 GLY C C 1
ATOM 6864 O O . GLY C 1 259 ? 49.900 -9.065 11.058 1.00 4.39 259 GLY C O 1
ATOM 6865 N N . LEU C 1 260 ? 51.628 -9.277 9.628 1.00 2.22 260 LEU C N 1
ATOM 6866 C CA . LEU C 1 260 ? 50.758 -9.482 8.480 1.00 2.33 260 LEU C CA 1
ATOM 6867 C C . LEU C 1 260 ? 50.955 -10.804 7.732 1.00 4.46 260 LEU C C 1
ATOM 6868 O O . LEU C 1 260 ? 50.951 -10.802 6.513 1.00 5.11 260 LEU C O 1
ATOM 6873 N N . PRO C 1 261 ? 51.088 -11.942 8.450 1.00 3.95 261 PRO C N 1
ATOM 6874 C CA . PRO C 1 261 ? 51.196 -13.179 7.671 1.00 2.22 261 PRO C CA 1
ATOM 6875 C C . PRO C 1 261 ? 49.885 -13.405 6.920 1.00 7.05 261 PRO C C 1
ATOM 6876 O O . PRO C 1 261 ? 48.829 -13.024 7.434 1.00 3.31 261 PRO C O 1
ATOM 6880 N N . PRO C 1 262 ? 49.945 -13.976 5.702 1.00 6.71 262 PRO C N 1
ATOM 6881 C CA . PRO C 1 262 ? 48.723 -14.222 4.919 1.00 7.52 262 PRO C CA 1
ATOM 6882 C C . PRO C 1 262 ? 47.986 -15.460 5.451 1.00 11.28 262 PRO C C 1
ATOM 6883 O O . PRO C 1 262 ? 47.812 -16.449 4.744 1.00 7.83 262 PRO C O 1
ATOM 6887 N N . GLU C 1 263 ? 47.576 -15.401 6.712 1.00 7.92 263 GLU C N 1
ATOM 6888 C CA . GLU C 1 263 ? 46.994 -16.546 7.394 1.00 11.64 263 GLU C CA 1
ATOM 6889 C C . GLU C 1 263 ? 45.832 -16.082 8.267 1.00 9.49 263 GLU C C 1
ATOM 6890 O O . GLU C 1 263 ? 45.637 -14.881 8.461 1.00 6.68 263 GLU C O 1
ATOM 6896 N N . SER C 1 264 ? 45.069 -17.037 8.790 1.00 5.86 264 SER C N 1
ATOM 6897 C CA . SER C 1 264 ? 44.001 -16.750 9.740 1.00 9.94 264 SER C CA 1
ATOM 6898 C C . SER C 1 264 ? 44.399 -17.196 11.139 1.00 6.90 264 SER C C 1
ATOM 6899 O O . SER C 1 264 ? 45.004 -18.247 11.299 1.00 8.75 264 SER C O 1
ATOM 6902 N N . MET C 1 265 ? 44.026 -16.427 12.157 1.00 6.49 265 MET C N 1
ATOM 6903 C CA . MET C 1 265 ? 44.196 -16.898 13.526 1.00 7.54 265 MET C CA 1
ATOM 6904 C C . MET C 1 265 ? 42.927 -17.621 13.990 1.00 11.97 265 MET C C 1
ATOM 6905 O O . MET C 1 265 ? 41.874 -17.522 13.352 1.00 7.54 265 MET C O 1
ATOM 6910 N N . SER C 1 266 ? 43.037 -18.364 15.087 1.00 7.23 266 SER C N 1
ATOM 6911 C CA . SER C 1 266 ? 41.910 -19.122 15.605 1.00 9.54 266 SER C CA 1
ATOM 6912 C C . SER C 1 266 ? 41.631 -18.695 17.029 1.00 9.34 266 SER C C 1
ATOM 6913 O O . SER C 1 266 ? 42.547 -18.602 17.839 1.00 11.18 266 SER C O 1
ATOM 6916 N N . LEU C 1 267 ? 40.368 -18.401 17.313 1.00 8.64 267 LEU C N 1
ATOM 6917 C CA . LEU C 1 267 ? 39.965 -17.956 18.638 1.00 9.06 267 LEU C CA 1
ATOM 6918 C C . LEU C 1 267 ? 38.899 -18.879 19.165 1.00 7.31 267 LEU C C 1
ATOM 6919 O O . LEU C 1 267 ? 37.787 -18.915 18.624 1.00 8.48 267 LEU C O 1
ATOM 6924 N N . ASP C 1 268 ? 39.236 -19.619 20.213 1.00 6.61 268 ASP C N 1
ATOM 6925 C CA . ASP C 1 268 ? 38.258 -20.415 20.909 1.00 7.72 268 ASP C CA 1
ATOM 6926 C C . ASP C 1 268 ? 37.186 -19.467 21.440 1.00 6.44 268 ASP C C 1
ATOM 6927 O O . ASP C 1 268 ? 37.468 -18.539 22.204 1.00 8.82 268 ASP C O 1
ATOM 6932 N N . ILE C 1 269 ? 35.956 -19.679 21.003 1.00 5.85 269 ILE C N 1
ATOM 6933 C CA . ILE C 1 269 ? 34.881 -18.762 21.361 1.00 3.22 269 ILE C CA 1
ATOM 6934 C C . ILE C 1 269 ? 34.579 -18.701 22.871 1.00 3.27 269 ILE C C 1
ATOM 6935 O O . ILE C 1 269 ? 34.475 -17.608 23.425 1.00 2.36 269 ILE C O 1
ATOM 6940 N N . PRO C 1 270 ? 34.451 -19.864 23.541 1.00 3.79 270 PRO C N 1
ATOM 6941 C CA . PRO C 1 270 ? 34.219 -19.772 24.992 1.00 4.27 270 PRO C CA 1
ATOM 6942 C C . PRO C 1 270 ? 35.342 -19.052 25.740 1.00 4.56 270 PRO C C 1
ATOM 6943 O O . PRO C 1 270 ? 35.059 -18.332 26.697 1.00 5.61 270 PRO C O 1
ATOM 6947 N N . ARG C 1 271 ? 36.589 -19.258 25.325 1.00 5.34 271 ARG C N 1
ATOM 6948 C CA . ARG C 1 271 ? 37.713 -18.547 25.934 1.00 6.58 271 ARG C CA 1
ATOM 6949 C C . ARG C 1 271 ? 37.541 -17.033 25.734 1.00 7.26 271 ARG C C 1
ATOM 6950 O O . ARG C 1 271 ? 37.595 -16.238 26.690 1.00 4.19 271 ARG C O 1
ATOM 6958 N N . LEU C 1 272 ? 37.293 -16.654 24.489 1.00 3.70 272 LEU C N 1
ATOM 6959 C CA . LEU C 1 272 ? 37.082 -15.257 24.113 1.00 3.76 272 LEU C CA 1
ATOM 6960 C C . LEU C 1 272 ? 35.990 -14.601 24.956 1.00 4.39 272 LEU C C 1
ATOM 6961 O O . LEU C 1 272 ? 36.158 -13.497 25.476 1.00 4.19 272 LEU C O 1
ATOM 6966 N N . VAL C 1 273 ? 34.866 -15.298 25.094 1.00 4.24 273 VAL C N 1
ATOM 6967 C CA . VAL C 1 273 ? 33.723 -14.756 25.806 1.00 4.26 273 VAL C CA 1
ATOM 6968 C C . VAL C 1 273 ? 33.854 -14.875 27.329 1.00 3.44 273 VAL C C 1
ATOM 6969 O O . VAL C 1 273 ? 33.721 -13.874 28.051 1.00 5.42 273 VAL C O 1
ATOM 6973 N N . LEU C 1 274 ? 34.098 -16.088 27.829 1.00 2.85 274 LEU C N 1
ATOM 6974 C CA . LEU C 1 274 ? 34.066 -16.300 29.288 1.00 4.69 274 LEU C CA 1
ATOM 6975 C C . LEU C 1 274 ? 35.220 -15.610 30.006 1.00 5.02 274 LEU C C 1
ATOM 6976 O O . LEU C 1 274 ? 35.150 -15.359 31.213 1.00 5.79 274 LEU C O 1
ATOM 6981 N N . ASP C 1 275 ? 36.279 -15.293 29.270 1.00 3.21 275 ASP C N 1
ATOM 6982 C CA . ASP C 1 275 ? 37.389 -14.570 29.873 1.00 4.62 275 ASP C CA 1
ATOM 6983 C C . ASP C 1 275 ? 37.515 -13.134 29.366 1.00 4.97 275 ASP C C 1
ATOM 6984 O O . ASP C 1 275 ? 38.527 -12.482 29.617 1.00 3.82 275 ASP C O 1
ATOM 6989 N N . GLY C 1 276 ? 36.486 -12.649 28.673 1.00 4.45 276 GLY C N 1
ATOM 6990 C CA . GLY C 1 276 ? 36.451 -11.270 28.190 1.00 3.29 276 GLY C CA 1
ATOM 6991 C C . GLY C 1 276 ? 37.710 -10.806 27.463 1.00 6.17 276 GLY C C 1
ATOM 6992 O O . GLY C 1 276 ? 38.222 -9.718 27.721 1.00 5.72 276 GLY C O 1
ATOM 6993 N N . ILE C 1 277 ? 38.212 -11.628 26.548 1.00 4.85 277 ILE C N 1
ATOM 6994 C CA . ILE C 1 277 ? 39.442 -11.322 25.827 1.00 3.20 277 ILE C CA 1
ATOM 6995 C C . ILE C 1 277 ? 39.148 -10.254 24.761 1.00 5.05 277 ILE C C 1
ATOM 6996 O O . ILE C 1 277 ? 38.024 -10.163 24.261 1.00 3.24 277 ILE C O 1
ATOM 7001 N N . GLU C 1 278 ? 40.140 -9.423 24.445 1.00 3.39 278 GLU C N 1
ATOM 7002 C CA . GLU C 1 278 ? 40.010 -8.443 23.360 1.00 2.38 278 GLU C CA 1
ATOM 7003 C C . GLU C 1 278 ? 41.116 -8.621 22.352 1.00 2.56 278 GLU C C 1
ATOM 7004 O O . GLU C 1 278 ? 42.285 -8.768 22.726 1.00 1.64 278 GLU C O 1
ATOM 7010 N N . VAL C 1 279 ? 40.748 -8.568 21.071 1.00 4.12 279 VAL C N 1
ATOM 7011 C CA . VAL C 1 279 ? 41.706 -8.664 19.977 1.00 2.94 279 VAL C CA 1
ATOM 7012 C C . VAL C 1 279 ? 41.463 -7.523 18.990 1.00 5.35 279 VAL C C 1
ATOM 7013 O O . VAL C 1 279 ? 40.340 -7.353 18.464 1.00 4.61 279 VAL C O 1
ATOM 7017 N N . VAL C 1 280 ? 42.501 -6.728 18.756 1.00 2.30 280 VAL C N 1
ATOM 7018 C CA . VAL C 1 280 ? 42.374 -5.507 17.953 1.00 2.17 280 VAL C CA 1
ATOM 7019 C C . VAL C 1 280 ? 43.550 -5.394 16.983 1.00 5.28 280 VAL C C 1
ATOM 7020 O O . VAL C 1 280 ? 44.677 -5.713 17.344 1.00 3.75 280 VAL C O 1
ATOM 7024 N N . GLY C 1 281 ? 43.293 -4.952 15.752 1.00 4.46 281 GLY C N 1
ATOM 7025 C CA . GLY C 1 281 ? 44.377 -4.714 14.816 1.00 3.08 281 GLY C CA 1
ATOM 7026 C C . GLY C 1 281 ? 44.889 -3.284 14.909 1.00 5.04 281 GLY C C 1
ATOM 7027 O O . GLY C 1 281 ? 44.105 -2.359 15.111 1.00 5.05 281 GLY C O 1
ATOM 7028 N N . SER C 1 282 ? 46.204 -3.103 14.801 1.00 3.01 282 SER C N 1
ATOM 7029 C CA . SER C 1 282 ? 46.787 -1.758 14.782 1.00 2.23 282 SER C CA 1
ATOM 7030 C C . SER C 1 282 ? 47.532 -1.525 13.464 1.00 3.85 282 SER C C 1
ATOM 7031 O O . SER C 1 282 ? 48.274 -2.394 12.999 1.00 3.10 282 SER C O 1
ATOM 7034 N N . LEU C 1 283 ? 47.348 -0.343 12.880 1.00 3.46 283 LEU C N 1
ATOM 7035 C CA . LEU C 1 283 ? 47.896 -0.052 11.556 1.00 2.36 283 LEU C CA 1
ATOM 7036 C C . LEU C 1 283 ? 48.751 1.193 11.640 1.00 2.78 283 LEU C C 1
ATOM 7037 O O . LEU C 1 283 ? 48.235 2.292 11.857 1.00 2.61 283 LEU C O 1
ATOM 7042 N N . VAL C 1 284 ? 50.064 1.000 11.497 1.00 3.73 284 VAL C N 1
ATOM 7043 C CA . VAL C 1 284 ? 51.061 2.063 11.658 1.00 2.64 284 VAL C CA 1
ATOM 7044 C C . VAL C 1 284 ? 50.693 3.110 12.726 1.00 4.83 284 VAL C C 1
ATOM 7045 O O . VAL C 1 284 ? 50.333 2.732 13.836 1.00 2.42 284 VAL C O 1
ATOM 7049 N N . GLY C 1 285 ? 50.777 4.402 12.402 1.00 1.85 285 GLY C N 1
ATOM 7050 C CA . GLY C 1 285 ? 50.419 5.441 13.353 1.00 3.27 285 GLY C CA 1
ATOM 7051 C C . GLY C 1 285 ? 50.031 6.723 12.633 1.00 4.69 285 GLY C C 1
ATOM 7052 O O . GLY C 1 285 ? 50.342 6.874 11.462 1.00 3.19 285 GLY C O 1
ATOM 7053 N N . THR C 1 286 ? 49.320 7.626 13.309 1.00 5.35 286 THR C N 1
ATOM 7054 C CA . THR C 1 286 ? 48.975 8.918 12.710 1.00 3.84 286 THR C CA 1
ATOM 7055 C C . THR C 1 286 ? 50.246 9.748 12.586 1.00 5.55 286 THR C C 1
ATOM 7056 O O . THR C 1 286 ? 51.290 9.371 13.127 1.00 4.00 286 THR C O 1
ATOM 7060 N N . ARG C 1 287 ? 50.168 10.882 11.891 1.00 3.87 287 ARG C N 1
ATOM 7061 C CA . ARG C 1 287 ? 51.312 11.794 11.839 1.00 5.69 287 ARG C CA 1
ATOM 7062 C C . ARG C 1 287 ? 51.767 12.233 13.238 1.00 4.15 287 ARG C C 1
ATOM 7063 O O . ARG C 1 287 ? 52.964 12.361 13.500 1.00 3.34 287 ARG C O 1
ATOM 7071 N N . GLN C 1 288 ? 50.812 12.454 14.140 1.00 3.16 288 GLN C N 1
ATOM 7072 C CA . GLN C 1 288 ? 51.155 12.822 15.512 1.00 4.37 288 GLN C CA 1
ATOM 7073 C C . GLN C 1 288 ? 51.842 11.653 16.241 1.00 5.92 288 GLN C C 1
ATOM 7074 O O . GLN C 1 288 ? 52.786 11.869 16.997 1.00 6.71 288 GLN C O 1
ATOM 7080 N N . ASP C 1 289 ? 51.388 10.419 16.001 1.00 3.62 289 ASP C N 1
ATOM 7081 C CA . ASP C 1 289 ? 52.042 9.253 16.596 1.00 2.04 289 ASP C CA 1
ATOM 7082 C C . ASP C 1 289 ? 53.512 9.207 16.160 1.00 5.28 289 ASP C C 1
ATOM 7083 O O . ASP C 1 289 ? 54.401 8.915 16.969 1.00 5.15 289 ASP C O 1
ATOM 7088 N N . LEU C 1 290 ? 53.759 9.490 14.876 1.00 4.91 290 LEU C N 1
ATOM 7089 C CA . LEU C 1 290 ? 55.113 9.420 14.331 1.00 4.35 290 LEU C CA 1
ATOM 7090 C C . LEU C 1 290 ? 55.987 10.509 14.930 1.00 5.25 290 LEU C C 1
ATOM 7091 O O . LEU C 1 290 ? 57.129 10.251 15.333 1.00 6.61 290 LEU C O 1
ATOM 7096 N N . THR C 1 291 ? 55.455 11.727 14.984 1.00 3.86 291 THR C N 1
ATOM 7097 C CA . THR C 1 291 ? 56.141 12.833 15.651 1.00 8.99 291 THR C CA 1
ATOM 7098 C C . THR C 1 291 ? 56.546 12.454 17.080 1.00 8.84 291 THR C C 1
ATOM 7099 O O . THR C 1 291 ? 57.702 12.632 17.479 1.00 8.64 291 THR C O 1
ATOM 7103 N N . GLU C 1 292 ? 55.623 11.867 17.824 1.00 4.38 292 GLU C N 1
ATOM 7104 C CA . GLU C 1 292 ? 55.943 11.442 19.187 1.00 6.41 292 GLU C CA 1
ATOM 7105 C C . GLU C 1 292 ? 56.954 10.320 19.207 1.00 6.79 292 GLU C C 1
ATOM 7106 O O . GLU C 1 292 ? 57.881 10.345 20.013 1.00 9.23 292 GLU C O 1
ATOM 7112 N N . ALA C 1 293 ? 56.790 9.339 18.317 1.00 5.72 293 ALA C N 1
ATOM 7113 C CA . ALA C 1 293 ? 57.728 8.218 18.272 1.00 6.09 293 ALA C CA 1
ATOM 7114 C C . ALA C 1 293 ? 59.154 8.680 17.943 1.00 5.99 293 ALA C C 1
ATOM 7115 O O . ALA C 1 293 ? 60.125 8.182 18.524 1.00 5.20 293 ALA C O 1
ATOM 7117 N N . PHE C 1 294 ? 59.264 9.620 17.000 1.00 5.66 294 PHE C N 1
ATOM 7118 C CA . PHE C 1 294 ? 60.537 10.243 16.624 1.00 6.81 294 PHE C CA 1
ATOM 7119 C C . PHE C 1 294 ? 61.202 10.920 17.828 1.00 6.94 294 PHE C C 1
ATOM 7120 O O . PHE C 1 294 ? 62.408 10.817 18.042 1.00 6.09 294 PHE C O 1
ATOM 7128 N N . GLN C 1 295 ? 60.408 11.653 18.588 1.00 7.13 295 GLN C N 1
ATOM 7129 C CA . GLN C 1 295 ? 60.935 12.405 19.723 1.00 10.63 295 GLN C CA 1
ATOM 7130 C C . GLN C 1 295 ? 61.565 11.489 20.777 1.00 9.61 295 GLN C C 1
ATOM 7131 O O . GLN C 1 295 ? 62.636 11.794 21.320 1.00 7.12 295 GLN C O 1
ATOM 7137 N N . PHE C 1 296 ? 60.926 10.353 21.049 1.00 9.28 296 PHE C N 1
ATOM 7138 C CA . PHE C 1 296 ? 61.505 9.372 21.974 1.00 7.51 296 PHE C CA 1
ATOM 7139 C C . PHE C 1 296 ? 62.862 8.852 21.496 1.00 12.61 296 PHE C C 1
ATOM 7140 O O . PHE C 1 296 ? 63.778 8.646 22.298 1.00 10.50 296 PHE C O 1
ATOM 7148 N N . ALA C 1 297 ? 62.998 8.645 20.189 1.00 9.40 297 ALA C N 1
ATOM 7149 C CA . ALA C 1 297 ? 64.257 8.146 19.656 1.00 7.76 297 ALA C CA 1
ATOM 7150 C C . ALA C 1 297 ? 65.309 9.249 19.729 1.00 8.86 297 ALA C C 1
ATOM 7151 O O . ALA C 1 297 ? 66.471 8.984 20.065 1.00 8.78 297 ALA C O 1
ATOM 7153 N N . ALA C 1 298 ? 64.891 10.485 19.443 1.00 6.69 298 ALA C N 1
ATOM 7154 C CA . ALA C 1 298 ? 65.782 11.648 19.523 1.00 10.21 298 ALA C CA 1
ATOM 7155 C C . ALA C 1 298 ? 66.354 11.845 20.918 1.00 14.66 298 ALA C C 1
ATOM 7156 O O . ALA C 1 298 ? 67.491 12.296 21.069 1.00 15.65 298 ALA C O 1
ATOM 7158 N N . GLU C 1 299 ? 65.568 11.505 21.935 1.00 10.38 299 GLU C N 1
ATOM 7159 C CA . GLU C 1 299 ? 66.015 11.628 23.324 1.00 13.06 299 GLU C CA 1
ATOM 7160 C C . GLU C 1 299 ? 66.644 10.342 23.862 1.00 13.53 299 GLU C C 1
ATOM 7161 O O . GLU C 1 299 ? 66.958 10.227 25.048 1.00 10.93 299 GLU C O 1
ATOM 7167 N N . GLY C 1 300 ? 66.824 9.363 22.985 1.00 13.09 300 GLY C N 1
ATOM 7168 C CA . GLY C 1 300 ? 67.566 8.170 23.347 1.00 10.20 300 GLY C CA 1
ATOM 7169 C C . GLY C 1 300 ? 66.812 7.150 24.180 1.00 11.82 300 GLY C C 1
ATOM 7170 O O . GLY C 1 300 ? 67.427 6.246 24.734 1.00 11.53 300 GLY C O 1
ATOM 7171 N N . LYS C 1 301 ? 65.491 7.282 24.267 1.00 9.36 301 LYS C N 1
ATOM 7172 C CA . LYS C 1 301 ? 64.681 6.359 25.063 1.00 10.23 301 LYS C CA 1
ATOM 7173 C C . LYS C 1 301 ? 64.542 5.027 24.337 1.00 10.79 301 LYS C C 1
ATOM 7174 O O . LYS C 1 301 ? 64.346 3.979 24.956 1.00 8.88 301 LYS C O 1
ATOM 7180 N N . VAL C 1 302 ? 64.630 5.073 23.013 1.00 6.77 302 VAL C N 1
ATOM 7181 C CA . VAL C 1 302 ? 64.762 3.852 22.225 1.00 6.37 302 VAL C CA 1
ATOM 7182 C C . VAL C 1 302 ? 65.925 4.043 21.269 1.00 8.96 302 VAL C C 1
ATOM 7183 O O . VAL C 1 302 ? 66.231 5.165 20.852 1.00 6.16 302 VAL C O 1
ATOM 7187 N N . VAL C 1 303 ? 66.573 2.937 20.933 1.00 6.69 303 VAL C N 1
ATOM 7188 C CA . VAL C 1 303 ? 67.765 2.965 20.107 1.00 10.32 303 VAL C CA 1
ATOM 7189 C C . VAL C 1 303 ? 67.628 1.852 19.078 1.00 5.14 303 VAL C C 1
ATOM 7190 O O . VAL C 1 303 ? 67.811 0.683 19.403 1.00 6.10 303 VAL C O 1
ATOM 7194 N N . PRO C 1 304 ? 67.247 2.210 17.847 1.00 8.33 304 PRO C N 1
ATOM 7195 C CA . PRO C 1 304 ? 67.082 1.212 16.786 1.00 8.64 304 PRO C CA 1
ATOM 7196 C C . PRO C 1 304 ? 68.379 0.474 16.492 1.00 7.78 304 PRO C C 1
ATOM 7197 O O . PRO C 1 304 ? 69.419 1.110 16.349 1.00 6.37 304 PRO C O 1
ATOM 7201 N N . LYS C 1 305 ? 68.310 -0.854 16.423 1.00 4.49 305 LYS C N 1
ATOM 7202 C CA . LYS C 1 305 ? 69.431 -1.654 15.975 1.00 9.24 305 LYS C CA 1
ATOM 7203 C C . LYS C 1 305 ? 69.435 -1.650 14.438 1.00 9.82 305 LYS C C 1
ATOM 7204 O O . LYS C 1 305 ? 68.485 -2.106 13.799 1.00 9.11 305 LYS C O 1
ATOM 7210 N N . VAL C 1 306 ? 70.486 -1.105 13.845 1.00 8.82 306 VAL C N 1
ATOM 7211 C CA . VAL C 1 306 ? 70.519 -0.931 12.396 1.00 6.57 306 VAL C CA 1
ATOM 7212 C C . VAL C 1 306 ? 71.833 -1.417 11.801 1.00 12.49 306 VAL C C 1
ATOM 7213 O O . VAL C 1 306 ? 72.868 -1.427 12.470 1.00 14.07 306 VAL C O 1
ATOM 7217 N N . ALA C 1 307 ? 71.771 -1.844 10.544 1.00 9.73 307 ALA C N 1
ATOM 7218 C CA . ALA C 1 307 ? 72.963 -2.169 9.766 1.00 8.20 307 ALA C CA 1
ATOM 7219 C C . ALA C 1 307 ? 72.767 -1.591 8.369 1.00 9.12 307 ALA C C 1
ATOM 7220 O O . ALA C 1 307 ? 71.691 -1.734 7.775 1.00 7.19 307 ALA C O 1
ATOM 7222 N N . LEU C 1 308 ? 73.786 -0.898 7.870 1.00 5.00 308 LEU C N 1
ATOM 7223 C CA . LEU C 1 308 ? 73.692 -0.177 6.602 1.00 7.24 308 LEU C CA 1
ATOM 7224 C C . LEU C 1 308 ? 74.123 -1.062 5.438 1.00 7.31 308 LEU C C 1
ATOM 7225 O O . LEU C 1 308 ? 75.108 -1.781 5.547 1.00 7.54 308 LEU C O 1
ATOM 7230 N N . ARG C 1 309 ? 73.381 -1.006 4.335 1.00 6.79 309 ARG C N 1
ATOM 7231 C CA . ARG C 1 309 ? 73.653 -1.825 3.156 1.00 6.51 309 ARG C CA 1
ATOM 7232 C C . ARG C 1 309 ? 73.476 -1.002 1.889 1.00 11.04 309 ARG C C 1
ATOM 7233 O O . ARG C 1 309 ? 72.674 -0.059 1.858 1.00 9.01 309 ARG C O 1
ATOM 7241 N N . PRO C 1 310 ? 74.208 -1.364 0.822 1.00 9.63 310 PRO C N 1
ATOM 7242 C CA . PRO C 1 310 ? 73.959 -0.717 -0.471 1.00 9.32 310 PRO C CA 1
ATOM 7243 C C . PRO C 1 310 ? 72.672 -1.234 -1.117 1.00 10.44 310 PRO C C 1
ATOM 7244 O O . PRO C 1 310 ? 72.232 -2.360 -0.833 1.00 9.97 310 PRO C O 1
ATOM 7248 N N . LEU C 1 311 ? 72.087 -0.410 -1.980 1.00 7.33 311 LEU C N 1
ATOM 7249 C CA . LEU C 1 311 ? 70.867 -0.745 -2.710 1.00 12.23 311 LEU C CA 1
ATOM 7250 C C . LEU C 1 311 ? 70.996 -2.084 -3.440 1.00 12.48 311 LEU C C 1
ATOM 7251 O O . LEU C 1 311 ? 70.034 -2.841 -3.545 1.00 9.49 311 LEU C O 1
ATOM 7256 N N . ALA C 1 312 ? 72.196 -2.379 -3.931 1.00 10.79 312 ALA C N 1
ATOM 7257 C CA . ALA C 1 312 ? 72.412 -3.583 -4.723 1.00 8.94 312 ALA C CA 1
ATOM 7258 C C . ALA C 1 312 ? 72.187 -4.851 -3.908 1.00 12.84 312 ALA C C 1
ATOM 7259 O O . ALA C 1 312 ? 72.017 -5.927 -4.474 1.00 11.57 312 ALA C O 1
ATOM 7261 N N . ASP C 1 313 ? 72.194 -4.726 -2.580 1.00 7.66 313 ASP C N 1
ATOM 7262 C CA . ASP C 1 313 ? 72.020 -5.876 -1.693 1.00 6.75 313 ASP C CA 1
ATOM 7263 C C . ASP C 1 313 ? 70.558 -6.245 -1.414 1.00 7.49 313 ASP C C 1
ATOM 7264 O O . ASP C 1 313 ? 70.295 -7.183 -0.663 1.00 8.35 313 ASP C O 1
ATOM 7269 N N . ILE C 1 314 ? 69.617 -5.515 -1.997 1.00 8.44 314 ILE C N 1
ATOM 7270 C CA . ILE C 1 314 ? 68.203 -5.656 -1.614 1.00 6.02 314 ILE C CA 1
ATOM 7271 C C . ILE C 1 314 ? 67.651 -7.085 -1.720 1.00 7.73 314 ILE C C 1
ATOM 7272 O O . ILE C 1 314 ? 66.971 -7.551 -0.814 1.00 6.81 314 ILE C O 1
ATOM 7277 N N . ASN C 1 315 ? 67.946 -7.796 -2.808 1.00 7.05 315 ASN C N 1
ATOM 7278 C CA . ASN C 1 315 ? 67.483 -9.175 -2.914 1.00 4.78 315 ASN C CA 1
ATOM 7279 C C . ASN C 1 315 ? 68.090 -10.078 -1.858 1.00 6.11 315 ASN C C 1
ATOM 7280 O O . ASN C 1 315 ? 67.399 -10.898 -1.263 1.00 6.25 315 ASN C O 1
ATOM 7285 N N . THR C 1 316 ? 69.382 -9.906 -1.614 1.00 6.46 316 THR C N 1
ATOM 7286 C CA . THR C 1 316 ? 70.071 -10.650 -0.573 1.00 9.13 316 THR C CA 1
ATOM 7287 C C . THR C 1 316 ? 69.471 -10.396 0.802 1.00 8.03 316 THR C C 1
ATOM 7288 O O . THR C 1 316 ? 69.331 -11.320 1.610 1.00 5.90 316 THR C O 1
ATOM 7292 N N . ILE C 1 317 ? 69.140 -9.133 1.063 1.00 5.09 317 ILE C N 1
ATOM 7293 C CA . ILE C 1 317 ? 68.490 -8.739 2.312 1.00 7.45 317 ILE C CA 1
ATOM 7294 C C . ILE C 1 317 ? 67.153 -9.445 2.484 1.00 7.18 317 ILE C C 1
ATOM 7295 O O . ILE C 1 317 ? 66.821 -9.899 3.579 1.00 6.26 317 ILE C O 1
ATOM 7300 N N . PHE C 1 318 ? 66.378 -9.535 1.406 1.00 5.29 318 PHE C N 1
ATOM 7301 C CA . PHE C 1 318 ? 65.088 -10.215 1.493 1.00 7.14 318 PHE C CA 1
ATOM 7302 C C . PHE C 1 318 ? 65.256 -11.705 1.789 1.00 8.29 318 PHE C C 1
ATOM 7303 O O . PHE C 1 318 ? 64.447 -12.295 2.512 1.00 7.56 318 PHE C O 1
ATOM 7311 N N . THR C 1 319 ? 66.331 -12.295 1.272 1.00 8.51 319 THR C N 1
ATOM 7312 C CA . THR C 1 319 ? 66.659 -13.691 1.578 1.00 8.86 319 THR C CA 1
ATOM 7313 C C . THR C 1 319 ? 67.032 -13.876 3.051 1.00 9.39 319 THR C C 1
ATOM 7314 O O . THR C 1 319 ? 66.592 -14.828 3.697 1.00 7.74 319 THR C O 1
ATOM 7318 N N . GLU C 1 320 ? 67.849 -12.960 3.567 1.00 8.70 320 GLU C N 1
ATOM 7319 C CA . GLU C 1 320 ? 68.219 -12.960 4.973 1.00 9.95 320 GLU C CA 1
ATOM 7320 C C . GLU C 1 320 ? 66.964 -12.818 5.840 1.00 8.69 320 GLU C C 1
ATOM 7321 O O . GLU C 1 320 ? 66.803 -13.513 6.842 1.00 8.30 320 GLU C O 1
ATOM 7327 N N . MET C 1 321 ? 66.075 -11.917 5.436 1.00 8.65 321 MET C N 1
ATOM 7328 C CA . MET C 1 321 ? 64.803 -11.705 6.131 1.00 8.29 321 MET C CA 1
ATOM 7329 C C . MET C 1 321 ? 63.914 -12.956 6.144 1.00 7.66 321 MET C C 1
ATOM 7330 O O . MET C 1 321 ? 63.430 -13.365 7.200 1.00 6.37 321 MET C O 1
ATOM 7335 N N . GLU C 1 322 ? 63.686 -13.535 4.966 1.00 6.94 322 GLU C N 1
ATOM 7336 C CA . GLU C 1 322 ? 62.956 -14.800 4.817 1.00 8.89 322 GLU C CA 1
ATOM 7337 C C . GLU C 1 322 ? 63.505 -15.889 5.704 1.00 12.62 322 GLU C C 1
ATOM 7338 O O . GLU C 1 322 ? 62.755 -16.678 6.270 1.00 13.75 322 GLU C O 1
ATOM 7344 N N . GLU C 1 323 ? 64.826 -15.963 5.790 1.00 10.25 323 GLU C N 1
ATOM 7345 C CA . GLU C 1 323 ? 65.460 -17.073 6.483 1.00 9.13 323 GLU C CA 1
ATOM 7346 C C . GLU C 1 323 ? 65.639 -16.817 7.973 1.00 11.73 323 GLU C C 1
ATOM 7347 O O . GLU C 1 323 ? 66.194 -17.644 8.694 1.00 17.35 323 GLU C O 1
ATOM 7353 N N . GLY C 1 324 ? 65.152 -15.673 8.436 1.00 11.93 324 GLY C N 1
ATOM 7354 C CA . GLY C 1 324 ? 65.227 -15.328 9.844 1.00 11.07 324 GLY C CA 1
ATOM 7355 C C . GLY C 1 324 ? 66.626 -14.983 10.324 1.00 16.39 324 GLY C C 1
ATOM 7356 O O . GLY C 1 324 ? 66.943 -15.163 11.493 1.00 11.51 324 GLY C O 1
ATOM 7357 N N . LYS C 1 325 ? 67.462 -14.468 9.428 1.00 17.07 325 LYS C N 1
ATOM 7358 C CA . LYS C 1 325 ? 68.857 -14.178 9.759 1.00 12.67 325 LYS C CA 1
ATOM 7359 C C . LYS C 1 325 ? 69.085 -12.728 10.162 1.00 14.27 325 LYS C C 1
ATOM 7360 O O . LYS C 1 325 ? 70.127 -12.396 10.724 1.00 13.38 325 LYS C O 1
ATOM 7366 N N . ILE C 1 326 ? 68.128 -11.857 9.864 1.00 12.97 326 ILE C N 1
ATOM 7367 C CA . ILE C 1 326 ? 68.287 -10.439 10.184 1.00 12.43 326 ILE C CA 1
ATOM 7368 C C . ILE C 1 326 ? 68.084 -10.187 11.670 1.00 11.97 326 ILE C C 1
ATOM 7369 O O . ILE C 1 326 ? 67.229 -10.812 12.290 1.00 18.21 326 ILE C O 1
ATOM 7374 N N . ARG C 1 327 ? 68.893 -9.290 12.233 1.00 9.93 327 ARG C N 1
ATOM 7375 C CA . ARG C 1 327 ? 68.712 -8.805 13.595 1.00 12.87 327 ARG C CA 1
ATOM 7376 C C . ARG C 1 327 ? 68.475 -7.300 13.547 1.00 10.37 327 ARG C C 1
ATOM 7377 O O . ARG C 1 327 ? 69.296 -6.558 13.034 1.00 13.99 327 ARG C O 1
ATOM 7385 N N . GLY C 1 328 ? 67.346 -6.845 14.079 1.00 10.18 328 GLY C N 1
ATOM 7386 C CA . GLY C 1 328 ? 66.997 -5.444 13.970 1.00 7.56 328 GLY C CA 1
ATOM 7387 C C . GLY C 1 328 ? 66.602 -5.135 12.532 1.00 6.50 328 GLY C C 1
ATOM 7388 O O . GLY C 1 328 ? 65.843 -5.892 11.910 1.00 6.88 328 GLY C O 1
ATOM 7389 N N . ARG C 1 329 ? 67.133 -4.040 12.002 1.00 3.74 329 ARG C N 1
ATOM 7390 C CA . ARG C 1 329 ? 66.776 -3.557 10.668 1.00 6.05 329 ARG C CA 1
ATOM 7391 C C . ARG C 1 329 ? 67.980 -3.523 9.732 1.00 6.10 329 ARG C C 1
ATOM 7392 O O . ARG C 1 329 ? 69.091 -3.171 10.139 1.00 8.20 329 ARG C O 1
ATOM 7400 N N . MET C 1 330 ? 67.755 -3.884 8.473 1.00 7.63 330 MET C N 1
ATOM 7401 C CA . MET C 1 330 ? 68.698 -3.555 7.409 1.00 5.18 330 MET C CA 1
ATOM 7402 C C . MET C 1 330 ? 68.246 -2.258 6.774 1.00 4.52 330 MET C C 1
ATOM 7403 O O . MET C 1 330 ? 67.058 -2.083 6.480 1.00 4.71 330 MET C O 1
ATOM 7408 N N . VAL C 1 331 ? 69.188 -1.343 6.582 1.00 4.38 331 VAL C N 1
ATOM 7409 C CA . VAL C 1 331 ? 68.889 -0.018 6.055 1.00 5.10 331 VAL C CA 1
ATOM 7410 C C . VAL C 1 331 ? 69.671 0.286 4.772 1.00 7.83 331 VAL C C 1
ATOM 7411 O O . VAL C 1 331 ? 70.911 0.301 4.775 1.00 6.26 331 VAL C O 1
ATOM 7415 N N . ILE C 1 332 ? 68.951 0.528 3.676 1.00 6.41 332 ILE C N 1
ATOM 7416 C CA . ILE C 1 332 ? 69.602 0.928 2.426 1.00 5.99 332 ILE C CA 1
ATOM 7417 C C . ILE C 1 332 ? 70.207 2.309 2.605 1.00 9.26 332 ILE C C 1
ATOM 7418 O O . ILE C 1 332 ? 69.505 3.248 2.958 1.00 8.45 332 ILE C O 1
ATOM 7423 N N . ASP C 1 333 ? 71.508 2.431 2.378 1.00 7.34 333 ASP C N 1
ATOM 7424 C CA . ASP C 1 333 ? 72.192 3.702 2.546 1.00 7.55 333 ASP C CA 1
ATOM 7425 C C . ASP C 1 333 ? 72.508 4.291 1.168 1.00 12.46 333 ASP C C 1
ATOM 7426 O O . ASP C 1 333 ? 73.221 3.682 0.365 1.00 9.27 333 ASP C O 1
ATOM 7431 N N . PHE C 1 334 ? 71.963 5.470 0.899 1.00 11.66 334 PHE C N 1
ATOM 7432 C CA . PHE C 1 334 ? 72.152 6.131 -0.387 1.00 13.61 334 PHE C CA 1
ATOM 7433 C C . PHE C 1 334 ? 73.239 7.194 -0.299 1.00 17.70 334 PHE C C 1
ATOM 7434 O O . PHE C 1 334 ? 73.640 7.756 -1.315 1.00 22.33 334 PHE C O 1
ATOM 7442 N N . ARG C 1 335 ? 73.705 7.466 0.917 1.00 20.93 335 ARG C N 1
ATOM 7443 C CA . ARG C 1 335 ? 74.586 8.606 1.178 1.00 24.68 335 ARG C CA 1
ATOM 7444 C C . ARG C 1 335 ? 75.926 8.527 0.455 1.00 33.58 335 ARG C C 1
ATOM 7445 O O . ARG C 1 335 ? 76.606 7.496 0.505 1.00 29.96 335 ARG C O 1
ATOM 7453 N N . HIS C 1 336 ? 76.254 9.640 -0.211 1.00 38.64 336 HIS C N 1
ATOM 7454 C CA . HIS C 1 336 ? 77.487 9.890 -0.971 0.00 32.28 336 HIS C CA 1
ATOM 7455 C C . HIS C 1 336 ? 78.615 8.875 -0.819 1.00 35.67 336 HIS C C 1
ATOM 7456 O O . HIS C 1 336 ? 79.224 8.768 0.244 1.00 43.91 336 HIS C O 1
ATOM 7463 N N . MET D 1 1 ? 44.361 2.156 75.476 1.00 13.67 1 MET D N 1
ATOM 7464 C CA . MET D 1 1 ? 45.291 2.519 74.407 1.00 16.31 1 MET D CA 1
ATOM 7465 C C . MET D 1 1 ? 45.199 4.015 74.107 1.00 14.97 1 MET D C 1
ATOM 7466 O O . MET D 1 1 ? 44.152 4.624 74.347 1.00 14.42 1 MET D O 1
ATOM 7471 N N . LYS D 1 2 ? 46.281 4.601 73.585 1.00 12.19 2 LYS D N 1
ATOM 7472 C CA . LYS D 1 2 ? 46.330 6.044 73.323 1.00 10.72 2 LYS D CA 1
ATOM 7473 C C . LYS D 1 2 ? 45.877 6.407 71.909 1.00 11.01 2 LYS D C 1
ATOM 7474 O O . LYS D 1 2 ? 46.272 5.766 70.937 1.00 8.69 2 LYS D O 1
ATOM 7480 N N . ALA D 1 3 ? 45.060 7.452 71.813 1.00 10.70 3 ALA D N 1
ATOM 7481 C CA . ALA D 1 3 ? 44.451 7.871 70.555 1.00 9.71 3 ALA D CA 1
ATOM 7482 C C . ALA D 1 3 ? 44.538 9.388 70.411 1.00 12.97 3 ALA D C 1
ATOM 7483 O O . ALA D 1 3 ? 44.417 10.120 71.402 1.00 10.10 3 ALA D O 1
ATOM 7485 N N . ALA D 1 4 ? 44.734 9.851 69.179 1.00 9.84 4 ALA D N 1
ATOM 7486 C CA . ALA D 1 4 ? 44.700 11.279 68.868 1.00 10.04 4 ALA D CA 1
ATOM 7487 C C . ALA D 1 4 ? 43.257 11.729 68.667 1.00 11.35 4 ALA D C 1
ATOM 7488 O O . ALA D 1 4 ? 42.654 11.446 67.639 1.00 10.50 4 ALA D O 1
ATOM 7490 N N . VAL D 1 5 ? 42.707 12.434 69.652 1.00 8.63 5 VAL D N 1
ATOM 7491 C CA . VAL D 1 5 ? 41.304 12.834 69.608 1.00 12.72 5 VAL D CA 1
ATOM 7492 C C . VAL D 1 5 ? 41.162 14.324 69.289 1.00 10.91 5 VAL D C 1
ATOM 7493 O O . VAL D 1 5 ? 41.852 15.159 69.877 1.00 14.35 5 VAL D O 1
ATOM 7497 N N . VAL D 1 6 ? 40.268 14.649 68.358 1.00 11.24 6 VAL D N 1
ATOM 7498 C CA . VAL D 1 6 ? 39.984 16.045 67.999 1.00 11.59 6 VAL D CA 1
ATOM 7499 C C . VAL D 1 6 ? 39.221 16.779 69.104 1.00 12.20 6 VAL D C 1
ATOM 7500 O O . VAL D 1 6 ? 38.226 16.270 69.610 1.00 12.36 6 VAL D O 1
ATOM 7504 N N . THR D 1 7 ? 39.667 17.983 69.452 1.00 13.07 7 THR D N 1
ATOM 7505 C CA . THR D 1 7 ? 38.977 18.782 70.473 1.00 16.08 7 THR D CA 1
ATOM 7506 C C . THR D 1 7 ? 38.127 19.893 69.864 1.00 17.24 7 THR D C 1
ATOM 7507 O O . THR D 1 7 ? 38.292 20.255 68.692 1.00 14.24 7 THR D O 1
ATOM 7511 N N . LYS D 1 8 ? 37.243 20.455 70.681 1.00 17.40 8 LYS D N 1
ATOM 7512 C CA . LYS D 1 8 ? 36.322 21.491 70.227 1.00 18.83 8 LYS D CA 1
ATOM 7513 C C . LYS D 1 8 ? 37.020 22.771 69.792 1.00 17.98 8 LYS D C 1
ATOM 7514 O O . LYS D 1 8 ? 36.469 23.534 69.006 1.00 16.38 8 LYS D O 1
ATOM 7520 N N . ASP D 1 9 ? 38.226 23.016 70.298 1.00 19.59 9 ASP D N 1
ATOM 7521 C CA . ASP D 1 9 ? 38.965 24.202 69.867 1.00 20.70 9 ASP D CA 1
ATOM 7522 C C . ASP D 1 9 ? 40.064 23.861 68.871 1.00 20.12 9 ASP D C 1
ATOM 7523 O O . ASP D 1 9 ? 41.079 24.551 68.796 1.00 18.91 9 ASP D O 1
ATOM 7528 N N . HIS D 1 10 ? 39.849 22.786 68.115 1.00 16.99 10 HIS D N 1
ATOM 7529 C CA . HIS D 1 10 ? 40.688 22.469 66.958 1.00 15.54 10 HIS D CA 1
ATOM 7530 C C . HIS D 1 10 ? 42.126 22.113 67.339 1.00 17.74 10 HIS D C 1
ATOM 7531 O O . HIS D 1 10 ? 43.082 22.498 66.661 1.00 13.99 10 HIS D O 1
ATOM 7538 N N . HIS D 1 11 ? 42.271 21.375 68.435 1.00 15.80 11 HIS D N 1
ATOM 7539 C CA . HIS D 1 11 ? 43.560 20.810 68.800 1.00 16.41 11 HIS D CA 1
ATOM 7540 C C . HIS D 1 11 ? 43.406 19.304 68.908 1.00 15.32 11 HIS D C 1
ATOM 7541 O O . HIS D 1 11 ? 42.351 18.762 68.584 1.00 13.34 11 HIS D O 1
ATOM 7548 N N . VAL D 1 12 ? 44.458 18.628 69.351 1.00 9.26 12 VAL D N 1
ATOM 7549 C CA . VAL D 1 12 ? 44.360 17.198 69.588 1.00 14.93 12 VAL D CA 1
ATOM 7550 C C . VAL D 1 12 ? 44.636 16.900 71.054 1.00 16.47 12 VAL D C 1
ATOM 7551 O O . VAL D 1 12 ? 45.591 17.425 71.619 1.00 15.73 12 VAL D O 1
ATOM 7555 N N . ASP D 1 13 ? 43.786 16.080 71.669 1.00 14.42 13 ASP D N 1
ATOM 7556 C CA . ASP D 1 13 ? 44.082 15.524 72.986 1.00 15.13 13 ASP D CA 1
ATOM 7557 C C . ASP D 1 13 ? 44.466 14.060 72.836 1.00 13.74 13 ASP D C 1
ATOM 7558 O O . ASP D 1 13 ? 43.677 13.255 72.336 1.00 12.07 13 ASP D O 1
ATOM 7563 N N . VAL D 1 14 ? 45.673 13.721 73.275 1.00 9.44 14 VAL D N 1
ATOM 7564 C CA . VAL D 1 14 ? 46.082 12.331 73.385 1.00 10.56 14 VAL D CA 1
ATOM 7565 C C . VAL D 1 14 ? 45.263 11.696 74.506 1.00 18.96 14 VAL D C 1
ATOM 7566 O O . VAL D 1 14 ? 45.427 12.037 75.677 1.00 19.34 14 VAL D O 1
ATOM 7570 N N . THR D 1 15 ? 44.374 10.781 74.138 1.00 16.74 15 THR D N 1
ATOM 7571 C CA . THR D 1 15 ? 43.347 10.285 75.046 1.00 18.12 15 THR D CA 1
ATOM 7572 C C . THR D 1 15 ? 43.457 8.782 75.259 1.00 19.37 15 THR D C 1
ATOM 7573 O O . THR D 1 15 ? 43.655 8.029 74.306 1.00 13.51 15 THR D O 1
ATOM 7577 N N . TYR D 1 16 ? 43.324 8.336 76.505 1.00 13.59 16 TYR D N 1
ATOM 7578 C CA . TYR D 1 16 ? 43.273 6.900 76.762 1.00 13.43 16 TYR D CA 1
ATOM 7579 C C . TYR D 1 16 ? 41.880 6.373 76.480 1.00 16.97 16 TYR D C 1
ATOM 7580 O O . TYR D 1 16 ? 40.901 6.888 77.010 1.00 12.42 16 TYR D O 1
ATOM 7589 N N . LYS D 1 17 ? 41.803 5.345 75.639 1.00 10.55 17 LYS D N 1
ATOM 7590 C CA . LYS D 1 17 ? 40.532 4.753 75.257 1.00 17.57 17 LYS D CA 1
ATOM 7591 C C . LYS D 1 17 ? 40.532 3.234 75.412 1.00 17.66 17 LYS D C 1
ATOM 7592 O O . LYS D 1 17 ? 41.569 2.585 75.252 1.00 13.21 17 LYS D O 1
ATOM 7598 N N . THR D 1 18 ? 39.358 2.680 75.715 1.00 11.05 18 THR D N 1
ATOM 7599 C CA . THR D 1 18 ? 39.128 1.246 75.594 1.00 14.54 18 THR D CA 1
ATOM 7600 C C . THR D 1 18 ? 38.190 0.976 74.419 1.00 17.86 18 THR D C 1
ATOM 7601 O O . THR D 1 18 ? 37.026 1.383 74.438 1.00 16.39 18 THR D O 1
ATOM 7605 N N . LEU D 1 19 ? 38.698 0.297 73.395 1.00 16.27 19 LEU D N 1
ATOM 7606 C CA . LEU D 1 19 ? 37.899 0.016 72.206 1.00 17.00 19 LEU D CA 1
ATOM 7607 C C . LEU D 1 19 ? 36.814 -1.016 72.485 1.00 17.12 19 LEU D C 1
ATOM 7608 O O . LEU D 1 19 ? 37.013 -1.926 73.290 1.00 13.17 19 LEU D O 1
ATOM 7613 N N . ARG D 1 20 ? 35.679 -0.870 71.801 1.00 17.81 20 ARG D N 1
ATOM 7614 C CA . ARG D 1 20 ? 34.591 -1.843 71.870 1.00 15.12 20 ARG D CA 1
ATOM 7615 C C . ARG D 1 20 ? 35.004 -3.175 71.255 1.00 18.65 20 ARG D C 1
ATOM 7616 O O . ARG D 1 20 ? 36.013 -3.263 70.555 1.00 14.24 20 ARG D O 1
ATOM 7624 N N . SER D 1 21 ? 34.215 -4.210 71.524 1.00 18.68 21 SER D N 1
ATOM 7625 C CA . SER D 1 21 ? 34.454 -5.534 70.963 1.00 14.65 21 SER D CA 1
ATOM 7626 C C . SER D 1 21 ? 34.209 -5.506 69.458 1.00 15.56 21 SER D C 1
ATOM 7627 O O . SER D 1 21 ? 33.453 -4.670 68.957 1.00 14.32 21 SER D O 1
ATOM 7630 N N . LEU D 1 22 ? 34.847 -6.433 68.751 1.00 17.12 22 LEU D N 1
ATOM 7631 C CA . LEU D 1 22 ? 34.706 -6.544 67.301 1.00 13.63 22 LEU D CA 1
ATOM 7632 C C . LEU D 1 22 ? 33.326 -7.054 66.895 1.00 18.50 22 LEU D C 1
ATOM 7633 O O . LEU D 1 22 ? 32.750 -7.916 67.558 1.00 15.53 22 LEU D O 1
ATOM 7638 N N . LYS D 1 23 ? 32.791 -6.506 65.810 1.00 11.46 23 LYS D N 1
ATOM 7639 C CA . LYS D 1 23 ? 31.560 -7.026 65.228 1.00 15.94 23 LYS D CA 1
ATOM 7640 C C . LYS D 1 23 ? 31.895 -7.976 64.073 1.00 17.55 23 LYS D C 1
ATOM 7641 O O . LYS D 1 23 ? 33.065 -8.171 63.720 1.00 10.83 23 LYS D O 1
ATOM 7647 N N . HIS D 1 24 ? 30.862 -8.567 63.489 1.00 11.67 24 HIS D N 1
ATOM 7648 C CA . HIS D 1 24 ? 31.037 -9.437 62.330 1.00 13.09 24 HIS D CA 1
ATOM 7649 C C . HIS D 1 24 ? 31.721 -8.659 61.205 1.00 13.89 24 HIS D C 1
ATOM 7650 O O . HIS D 1 24 ? 31.363 -7.514 60.930 1.00 13.38 24 HIS D O 1
ATOM 7657 N N . GLY D 1 25 ? 32.723 -9.272 60.581 1.00 15.46 25 GLY D N 1
ATOM 7658 C CA . GLY D 1 25 ? 33.421 -8.665 59.458 1.00 11.23 25 GLY D CA 1
ATOM 7659 C C . GLY D 1 25 ? 34.538 -7.701 59.846 1.00 14.86 25 GLY D C 1
ATOM 7660 O O . GLY D 1 25 ? 35.224 -7.169 58.970 1.00 10.31 25 GLY D O 1
ATOM 7661 N N . GLU D 1 26 ? 34.716 -7.466 61.148 1.00 8.01 26 GLU D N 1
ATOM 7662 C CA . GLU D 1 26 ? 35.733 -6.533 61.622 1.00 9.29 26 GLU D CA 1
ATOM 7663 C C . GLU D 1 26 ? 37.038 -7.210 62.063 1.00 10.59 26 GLU D C 1
ATOM 7664 O O . GLU D 1 26 ? 37.061 -8.393 62.417 1.00 12.04 26 GLU D O 1
ATOM 7670 N N . ALA D 1 27 ? 38.126 -6.444 62.051 1.00 12.09 27 ALA D N 1
ATOM 7671 C CA . ALA D 1 27 ? 39.384 -6.890 62.641 1.00 10.57 27 ALA D CA 1
ATOM 7672 C C . ALA D 1 27 ? 39.982 -5.811 63.542 1.00 13.32 27 ALA D C 1
ATOM 7673 O O . ALA D 1 27 ? 39.722 -4.611 63.366 1.00 9.20 27 ALA D O 1
ATOM 7675 N N . LEU D 1 28 ? 40.767 -6.251 64.525 1.00 11.82 28 LEU D N 1
ATOM 7676 C CA . LEU D 1 28 ? 41.475 -5.336 65.409 1.00 14.01 28 LEU D CA 1
ATOM 7677 C C . LEU D 1 28 ? 42.939 -5.250 65.008 1.00 12.97 28 LEU D C 1
ATOM 7678 O O . LEU D 1 28 ? 43.651 -6.254 64.987 1.00 11.72 28 LEU D O 1
ATOM 7683 N N . LEU D 1 29 ? 43.378 -4.042 64.675 1.00 11.26 29 LEU D N 1
ATOM 7684 C CA . LEU D 1 29 ? 44.778 -3.809 64.347 1.00 9.49 29 LEU D CA 1
ATOM 7685 C C . LEU D 1 29 ? 45.532 -3.218 65.537 1.00 13.88 29 LEU D C 1
ATOM 7686 O O . LEU D 1 29 ? 45.041 -2.313 66.212 1.00 11.17 29 LEU D O 1
ATOM 7691 N N . LYS D 1 30 ? 46.726 -3.739 65.794 1.00 13.89 30 LYS D N 1
ATOM 7692 C CA . LYS D 1 30 ? 47.664 -3.063 66.674 1.00 10.24 30 LYS D CA 1
ATOM 7693 C C . LYS D 1 30 ? 48.564 -2.247 65.765 1.00 11.96 30 LYS D C 1
ATOM 7694 O O . LYS D 1 30 ? 49.299 -2.802 64.942 1.00 11.87 30 LYS D O 1
ATOM 7700 N N . MET D 1 31 ? 48.492 -0.926 65.909 1.00 10.83 31 MET D N 1
ATOM 7701 C CA . MET D 1 31 ? 49.100 -0.025 64.946 1.00 9.73 31 MET D CA 1
ATOM 7702 C C . MET D 1 31 ? 50.618 0.046 65.082 1.00 15.79 31 MET D C 1
ATOM 7703 O O . MET D 1 31 ? 51.165 -0.020 66.186 1.00 12.58 31 MET D O 1
ATOM 7708 N N . GLU D 1 32 ? 51.286 0.154 63.940 1.00 12.49 32 GLU D N 1
ATOM 7709 C CA . GLU D 1 32 ? 52.726 0.351 63.901 1.00 14.89 32 GLU D CA 1
ATOM 7710 C C . GLU D 1 32 ? 53.022 1.818 63.606 1.00 15.23 32 GLU D C 1
ATOM 7711 O O . GLU D 1 32 ? 53.805 2.450 64.315 1.00 15.52 32 GLU D O 1
ATOM 7717 N N . CYS D 1 33 ? 52.358 2.350 62.576 1.00 10.66 33 CYS D N 1
ATOM 7718 C CA . CYS D 1 33 ? 52.598 3.703 62.080 1.00 10.36 33 CYS D CA 1
ATOM 7719 C C . CYS D 1 33 ? 51.294 4.352 61.671 1.00 8.71 33 CYS D C 1
ATOM 7720 O O . CYS D 1 33 ? 50.358 3.671 61.266 1.00 14.08 33 CYS D O 1
ATOM 7723 N N . CYS D 1 34 ? 51.261 5.679 61.724 1.00 12.02 34 CYS D N 1
ATOM 7724 C CA . CYS D 1 34 ? 50.210 6.437 61.064 1.00 9.90 34 CYS D CA 1
ATOM 7725 C C . CYS D 1 34 ? 50.768 7.778 60.605 1.00 9.54 34 CYS D C 1
ATOM 7726 O O . CYS D 1 34 ? 51.207 8.611 61.411 1.00 9.62 34 CYS D O 1
ATOM 7729 N N . GLY D 1 35 ? 50.771 7.977 59.300 1.00 7.74 35 GLY D N 1
ATOM 7730 C CA . GLY D 1 35 ? 51.219 9.241 58.754 1.00 7.46 35 GLY D CA 1
ATOM 7731 C C . GLY D 1 35 ? 50.227 10.335 59.092 1.00 5.71 35 GLY D C 1
ATOM 7732 O O . GLY D 1 35 ? 49.039 10.076 59.318 1.00 6.77 35 GLY D O 1
ATOM 7733 N N . VAL D 1 36 ? 50.715 11.565 59.132 1.00 7.23 36 VAL D N 1
ATOM 7734 C CA . VAL D 1 36 ? 49.854 12.710 59.355 1.00 5.60 36 VAL D CA 1
ATOM 7735 C C . VAL D 1 36 ? 49.546 13.364 58.001 1.00 8.35 36 VAL D C 1
ATOM 7736 O O . VAL D 1 36 ? 50.442 13.829 57.296 1.00 6.51 36 VAL D O 1
ATOM 7740 N N . CYS D 1 37 ? 48.270 13.362 57.628 1.00 7.51 37 CYS D N 1
ATOM 7741 C CA . CYS D 1 37 ? 47.845 13.952 56.367 1.00 6.70 37 CYS D CA 1
ATOM 7742 C C . CYS D 1 37 ? 47.279 15.350 56.617 1.00 8.76 37 CYS D C 1
ATOM 7743 O O . CYS D 1 37 ? 46.762 15.636 57.692 1.00 7.29 37 CYS D O 1
ATOM 7746 N N . HIS D 1 38 ? 47.364 16.220 55.620 1.00 6.12 38 HIS D N 1
ATOM 7747 C CA . HIS D 1 38 ? 46.800 17.557 55.760 1.00 8.38 38 HIS D CA 1
ATOM 7748 C C . HIS D 1 38 ? 45.276 17.471 55.873 1.00 8.65 38 HIS D C 1
ATOM 7749 O O . HIS D 1 38 ? 44.641 18.371 56.399 1.00 7.27 38 HIS D O 1
ATOM 7756 N N . THR D 1 39 ? 44.690 16.373 55.399 1.00 5.91 39 THR D N 1
ATOM 7757 C CA . THR D 1 39 ? 43.270 16.142 55.645 1.00 6.88 39 THR D CA 1
ATOM 7758 C C . THR D 1 39 ? 42.968 16.048 57.158 1.00 10.27 39 THR D C 1
ATOM 7759 O O . THR D 1 39 ? 41.916 16.511 57.611 1.00 7.58 39 THR D O 1
ATOM 7763 N N . ASP D 1 40 ? 43.890 15.488 57.939 1.00 5.10 40 ASP D N 1
ATOM 7764 C CA . ASP D 1 40 ? 43.691 15.433 59.393 1.00 7.41 40 ASP D CA 1
ATOM 7765 C C . ASP D 1 40 ? 43.613 16.866 59.931 1.00 9.89 40 ASP D C 1
ATOM 7766 O O . ASP D 1 40 ? 42.816 17.162 60.824 1.00 11.55 40 ASP D O 1
ATOM 7771 N N . LEU D 1 41 ? 44.431 17.749 59.365 1.00 7.57 41 LEU D N 1
ATOM 7772 C CA . LEU D 1 41 ? 44.437 19.159 59.759 1.00 8.48 41 LEU D CA 1
ATOM 7773 C C . LEU D 1 41 ? 43.100 19.838 59.430 1.00 12.37 41 LEU D C 1
ATOM 7774 O O . LEU D 1 41 ? 42.500 20.488 60.297 1.00 8.36 41 LEU D O 1
ATOM 7779 N N . HIS D 1 42 ? 42.637 19.697 58.185 1.00 9.37 42 HIS D N 1
ATOM 7780 C CA . HIS D 1 42 ? 41.297 20.172 57.801 1.00 8.68 42 HIS D CA 1
ATOM 7781 C C . HIS D 1 42 ? 40.225 19.665 58.775 1.00 11.17 42 HIS D C 1
ATOM 7782 O O . HIS D 1 42 ? 39.377 20.429 59.252 1.00 11.16 42 HIS D O 1
ATOM 7789 N N . VAL D 1 43 ? 40.265 18.367 59.056 1.00 8.22 43 VAL D N 1
ATOM 7790 C CA . VAL D 1 43 ? 39.278 17.741 59.916 1.00 9.57 43 VAL D CA 1
ATOM 7791 C C . VAL D 1 43 ? 39.316 18.334 61.325 1.00 9.30 43 VAL D C 1
ATOM 7792 O O . VAL D 1 43 ? 38.280 18.706 61.861 1.00 9.17 43 VAL D O 1
ATOM 7796 N N . LYS D 1 44 ? 40.502 18.436 61.918 1.00 7.51 44 LYS D N 1
ATOM 7797 C CA . LYS D 1 44 ? 40.586 18.962 63.283 1.00 12.59 44 LYS D CA 1
ATOM 7798 C C . LYS D 1 44 ? 40.289 20.470 63.318 1.00 12.35 44 LYS D C 1
ATOM 7799 O O . LYS D 1 44 ? 39.855 21.005 64.333 1.00 10.84 44 LYS D O 1
ATOM 7805 N N . ASN D 1 45 ? 40.486 21.151 62.196 1.00 7.53 45 ASN D N 1
ATOM 7806 C CA . ASN D 1 45 ? 40.160 22.570 62.135 1.00 11.80 45 ASN D CA 1
ATOM 7807 C C . ASN D 1 45 ? 38.660 22.822 61.966 1.00 11.64 45 ASN D C 1
ATOM 7808 O O . ASN D 1 45 ? 38.192 23.951 62.136 1.00 12.94 45 ASN D O 1
ATOM 7813 N N . GLY D 1 46 ? 37.909 21.776 61.636 1.00 10.03 46 GLY D N 1
ATOM 7814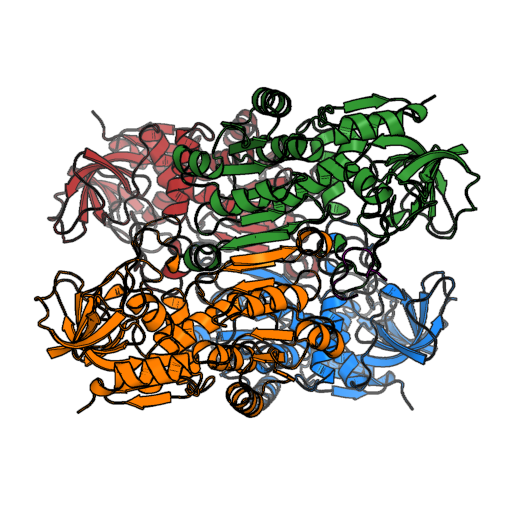 C CA . GLY D 1 46 ? 36.476 21.925 61.438 1.00 13.20 46 GLY D CA 1
ATOM 7815 C C . GLY D 1 46 ? 36.086 22.330 60.022 1.00 15.62 46 GLY D C 1
ATOM 7816 O O . GLY D 1 46 ? 34.922 22.648 59.760 1.00 15.94 46 GLY D O 1
ATOM 7817 N N . ASP D 1 47 ? 37.048 22.317 59.102 1.00 11.93 47 ASP D N 1
ATOM 7818 C CA . ASP D 1 47 ? 36.766 22.658 57.694 1.00 15.72 47 ASP D CA 1
ATOM 7819 C C . ASP D 1 47 ? 35.670 21.817 57.036 1.00 17.66 47 ASP D C 1
ATOM 7820 O O . ASP D 1 47 ? 35.079 22.239 56.046 1.00 15.32 47 ASP D O 1
ATOM 7825 N N . PHE D 1 48 ? 35.426 20.618 57.566 1.00 14.53 48 PHE D N 1
ATOM 7826 C CA . PHE D 1 48 ? 34.366 19.748 57.061 1.00 17.38 48 PHE D CA 1
ATOM 7827 C C . PHE D 1 48 ? 33.235 19.602 58.069 1.00 16.99 48 PHE D C 1
ATOM 7828 O O . PHE D 1 48 ? 32.492 18.619 58.031 1.00 23.57 48 PHE D O 1
ATOM 7836 N N . GLY D 1 49 ? 33.112 20.571 58.969 1.00 19.26 49 GLY D N 1
ATOM 7837 C CA . GLY D 1 49 ? 32.107 20.504 60.015 1.00 19.72 49 GLY D CA 1
ATOM 7838 C C . GLY D 1 49 ? 32.695 20.022 61.328 1.00 20.58 49 GLY D C 1
ATOM 7839 O O . GLY D 1 49 ? 33.822 19.525 61.377 1.00 18.77 49 GLY D O 1
ATOM 7840 N N . ASP D 1 50 ? 31.926 20.163 62.400 1.00 18.94 50 ASP D N 1
ATOM 7841 C CA . ASP D 1 50 ? 32.414 19.813 63.730 1.00 20.77 50 ASP D CA 1
ATOM 7842 C C . ASP D 1 50 ? 32.544 18.301 63.904 1.00 15.99 50 ASP D C 1
ATOM 7843 O O . ASP D 1 50 ? 31.552 17.576 63.879 1.00 17.59 50 ASP D O 1
ATOM 7848 N N . LYS D 1 51 ? 33.776 17.831 64.086 1.00 14.07 51 LYS D N 1
ATOM 7849 C CA . LYS D 1 51 ? 34.015 16.405 64.309 1.00 14.78 51 LYS D CA 1
ATOM 7850 C C . LYS D 1 51 ? 34.726 16.153 65.636 1.00 19.17 51 LYS D C 1
ATOM 7851 O O . LYS D 1 51 ? 35.432 15.155 65.786 1.00 12.82 51 LYS D O 1
ATOM 7857 N N . THR D 1 52 ? 34.530 17.068 66.590 1.00 16.79 52 THR D N 1
ATOM 7858 C CA . THR D 1 52 ? 35.028 16.905 67.955 1.00 14.14 52 THR D CA 1
ATOM 7859 C C . THR D 1 52 ? 34.805 15.467 68.433 1.00 10.97 52 THR D C 1
ATOM 7860 O O . THR D 1 52 ? 33.725 14.910 68.244 1.00 10.69 52 THR D O 1
ATOM 7864 N N . GLY D 1 53 ? 35.840 14.846 68.991 1.00 10.87 53 GLY D N 1
ATOM 7865 C CA . GLY D 1 53 ? 35.692 13.508 69.546 1.00 8.86 53 GLY D CA 1
ATOM 7866 C C . GLY D 1 53 ? 36.198 12.382 68.660 1.00 10.89 53 GLY D C 1
ATOM 7867 O O . GLY D 1 53 ? 36.458 11.282 69.146 1.00 7.62 53 GLY D O 1
ATOM 7868 N N . VAL D 1 54 ? 36.349 12.634 67.358 1.00 10.66 54 VAL D N 1
ATOM 7869 C CA . VAL D 1 54 ? 36.815 11.568 66.467 1.00 8.76 54 VAL D CA 1
ATOM 7870 C C . VAL D 1 54 ? 38.311 11.311 66.660 1.00 6.98 54 VAL D C 1
ATOM 7871 O O . VAL D 1 54 ? 39.074 12.225 66.980 1.00 6.52 54 VAL D O 1
ATOM 7875 N N . ILE D 1 55 ? 38.721 10.058 66.497 1.00 6.07 55 ILE D N 1
ATOM 7876 C CA . ILE D 1 55 ? 40.146 9.725 66.421 1.00 10.79 55 ILE D CA 1
ATOM 7877 C C . ILE D 1 55 ? 40.603 9.989 64.982 1.00 9.83 55 ILE D C 1
ATOM 7878 O O . ILE D 1 55 ? 39.950 9.550 64.042 1.00 10.67 55 ILE D O 1
ATOM 7883 N N . LEU D 1 56 ? 41.707 10.718 64.823 1.00 11.10 56 LEU D N 1
ATOM 7884 C CA . LEU D 1 56 ? 42.239 11.055 63.501 1.00 7.98 56 LEU D CA 1
ATOM 7885 C C . LEU D 1 56 ? 42.968 9.879 62.853 1.00 7.70 56 LEU D C 1
ATOM 7886 O O . LEU D 1 56 ? 43.094 8.808 63.449 1.00 8.65 56 LEU D O 1
ATOM 7891 N N . GLY D 1 57 ? 43.449 10.087 61.630 1.00 9.28 57 GLY D N 1
ATOM 7892 C CA . GLY D 1 57 ? 44.368 9.149 61.013 1.00 8.74 57 GLY D CA 1
ATOM 7893 C C . GLY D 1 57 ? 43.793 8.214 59.965 1.00 9.17 57 GLY D C 1
ATOM 7894 O O . GLY D 1 57 ? 42.894 7.422 60.247 1.00 8.01 57 GLY D O 1
ATOM 7895 N N . HIS D 1 58 ? 44.341 8.288 58.753 1.00 9.42 58 HIS D N 1
ATOM 7896 C CA . HIS D 1 58 ? 43.968 7.371 57.677 1.00 6.07 58 HIS D CA 1
ATOM 7897 C C . HIS D 1 58 ? 45.177 7.109 56.786 1.00 9.50 58 HIS D C 1
ATOM 7898 O O . HIS D 1 58 ? 45.039 6.900 55.575 1.00 8.51 58 HIS D O 1
ATOM 7905 N N . GLU D 1 59 ? 46.364 7.159 57.386 1.00 7.65 59 GLU D N 1
ATOM 7906 C CA . GLU D 1 59 ? 47.564 6.597 56.777 1.00 7.97 59 GLU D CA 1
ATOM 7907 C C . GLU D 1 59 ? 48.128 5.551 57.725 1.00 7.25 59 GLU D C 1
ATOM 7908 O O . GLU D 1 59 ? 49.315 5.542 58.042 1.00 9.64 59 GLU D O 1
ATOM 7914 N N . GLY D 1 60 ? 47.259 4.661 58.180 1.00 8.48 60 GLY D N 1
ATOM 7915 C CA . GLY D 1 60 ? 47.627 3.733 59.228 1.00 9.84 60 GLY D CA 1
ATOM 7916 C C . GLY D 1 60 ? 48.099 2.385 58.732 1.00 12.04 60 GLY D C 1
ATOM 7917 O O . GLY D 1 60 ? 47.529 1.823 57.795 1.00 7.89 60 GLY D O 1
ATOM 7918 N N . ILE D 1 61 ? 49.148 1.874 59.374 1.00 9.07 61 ILE D N 1
ATOM 7919 C CA . ILE D 1 61 ? 49.646 0.532 59.116 1.00 7.46 61 ILE D CA 1
ATOM 7920 C C . ILE D 1 61 ? 49.680 -0.216 60.447 1.00 12.77 61 ILE D C 1
ATOM 7921 O O . ILE D 1 61 ? 50.280 0.252 61.420 1.00 11.00 61 ILE D O 1
ATOM 7926 N N . GLY D 1 62 ? 49.034 -1.373 60.490 1.00 8.38 62 GLY D N 1
ATOM 7927 C CA . GLY D 1 62 ? 48.983 -2.157 61.713 1.00 9.70 62 GLY D CA 1
ATOM 7928 C C . GLY D 1 62 ? 49.044 -3.648 61.462 1.00 11.76 62 GLY D C 1
ATOM 7929 O O . GLY D 1 62 ? 48.939 -4.109 60.322 1.00 10.26 62 GLY D O 1
ATOM 7930 N N . VAL D 1 63 ? 49.232 -4.401 62.540 1.00 12.78 63 VAL D N 1
ATOM 7931 C CA . VAL D 1 63 ? 49.244 -5.855 62.488 1.00 12.78 63 VAL D CA 1
ATOM 7932 C C . VAL D 1 63 ? 47.935 -6.372 63.060 1.00 12.19 63 VAL D C 1
ATOM 7933 O O . VAL D 1 63 ? 47.506 -5.934 64.132 1.00 11.25 63 VAL D O 1
ATOM 7937 N N . VAL D 1 64 ? 47.291 -7.294 62.353 1.00 10.63 64 VAL D N 1
ATOM 7938 C CA . VAL D 1 64 ? 46.032 -7.844 62.832 1.00 13.03 64 VAL D CA 1
ATOM 7939 C C . VAL D 1 64 ? 46.266 -8.631 64.128 1.00 12.67 64 VAL D C 1
ATOM 7940 O O . VAL D 1 64 ? 47.020 -9.600 64.140 1.00 13.97 64 VAL D O 1
ATOM 7944 N N . ALA D 1 65 ? 45.621 -8.202 65.210 1.00 13.13 65 ALA D N 1
ATOM 7945 C CA . ALA D 1 65 ? 45.739 -8.870 66.509 1.00 14.68 65 ALA D CA 1
ATOM 7946 C C . ALA D 1 65 ? 44.600 -9.862 66.716 1.00 20.63 65 ALA D C 1
ATOM 7947 O O . ALA D 1 65 ? 44.776 -10.906 67.354 1.00 16.22 65 ALA D O 1
ATOM 7949 N N . GLU D 1 66 ? 43.437 -9.531 66.161 1.00 12.27 66 GLU D N 1
ATOM 7950 C CA . GLU D 1 66 ? 42.234 -10.329 66.346 1.00 16.31 66 GLU D CA 1
ATOM 7951 C C . GLU D 1 66 ? 41.310 -10.094 65.161 1.00 20.87 66 GLU D C 1
ATOM 7952 O O . GLU D 1 66 ? 41.267 -8.983 64.623 1.00 14.16 66 GLU D O 1
ATOM 7958 N N . VAL D 1 67 ? 40.595 -11.136 64.738 1.00 15.25 67 VAL D N 1
ATOM 7959 C CA . VAL D 1 67 ? 39.539 -10.974 63.737 1.00 15.91 67 VAL D CA 1
ATOM 7960 C C . VAL D 1 67 ? 38.176 -11.338 64.331 1.00 17.10 67 VAL D C 1
ATOM 7961 O O . VAL D 1 67 ? 38.080 -12.186 65.213 1.00 15.66 67 VAL D O 1
ATOM 7965 N N . GLY D 1 68 ? 37.126 -10.679 63.853 1.00 16.20 68 GLY D N 1
ATOM 7966 C CA . GLY D 1 68 ? 35.781 -10.952 64.323 1.00 17.15 68 GLY D CA 1
ATOM 7967 C C . GLY D 1 68 ? 35.139 -12.108 63.577 1.00 15.14 68 GLY D C 1
ATOM 7968 O O . GLY D 1 68 ? 35.779 -12.744 62.739 1.00 13.99 68 GLY D O 1
ATOM 7969 N N . PRO D 1 69 ? 33.858 -12.375 63.871 1.00 15.60 69 PRO D N 1
ATOM 7970 C CA . PRO D 1 69 ? 33.092 -13.443 63.222 1.00 14.66 69 PRO D CA 1
ATOM 7971 C C . PRO D 1 69 ? 33.067 -13.274 61.710 1.00 18.12 69 PRO D C 1
ATOM 7972 O O . PRO D 1 69 ? 32.911 -12.154 61.227 1.00 14.06 69 PRO D O 1
ATOM 7976 N N . GLY D 1 70 ? 33.249 -14.373 60.983 1.00 16.46 70 GLY D N 1
ATOM 7977 C CA . GLY D 1 70 ? 33.092 -14.375 59.539 1.00 24.98 70 GLY D CA 1
ATOM 7978 C C . GLY D 1 70 ? 34.260 -13.838 58.727 1.00 19.88 70 GLY D C 1
ATOM 7979 O O . GLY D 1 70 ? 34.213 -13.833 57.503 1.00 19.79 70 GLY D O 1
ATOM 7980 N N . VAL D 1 71 ? 35.313 -13.387 59.398 1.00 19.72 71 VAL D N 1
ATOM 7981 C CA . VAL D 1 71 ? 36.438 -12.788 58.691 1.00 15.25 71 VAL D CA 1
ATOM 7982 C C . VAL D 1 71 ? 37.342 -13.863 58.104 1.00 18.75 71 VAL D C 1
ATOM 7983 O O . VAL D 1 71 ? 37.815 -14.748 58.816 1.00 16.79 71 VAL D O 1
ATOM 7987 N N . THR D 1 72 ? 37.565 -13.788 56.798 1.00 15.74 72 THR D N 1
ATOM 7988 C CA . THR D 1 72 ? 38.478 -14.697 56.124 1.00 16.68 72 THR D CA 1
ATOM 7989 C C . THR D 1 72 ? 39.516 -13.931 55.306 1.00 22.52 72 THR D C 1
ATOM 7990 O O . THR D 1 72 ? 40.527 -14.500 54.893 1.00 17.63 72 THR D O 1
ATOM 7994 N N . SER D 1 73 ? 39.268 -12.640 55.082 1.00 16.82 73 SER D N 1
ATOM 7995 C CA . SER D 1 73 ? 40.134 -11.838 54.224 1.00 18.32 73 SER D CA 1
ATOM 7996 C C . SER D 1 73 ? 41.432 -11.448 54.922 1.00 18.33 73 SER D C 1
ATOM 7997 O O . SER D 1 73 ? 42.413 -11.088 54.269 1.00 11.99 73 SER D O 1
ATOM 8000 N N . LEU D 1 74 ? 41.424 -11.530 56.251 1.00 8.79 74 LEU D N 1
ATOM 8001 C CA . LEU D 1 74 ? 42.574 -11.189 57.075 1.00 13.27 74 LEU D CA 1
ATOM 8002 C C . LEU D 1 74 ? 42.696 -12.237 58.167 1.00 17.36 74 LEU D C 1
ATOM 8003 O O . LEU D 1 74 ? 41.709 -12.860 58.543 1.00 14.40 74 LEU D O 1
ATOM 8008 N N . LYS D 1 75 ? 43.902 -12.404 58.689 1.00 15.02 75 LYS D N 1
ATOM 8009 C CA . LYS D 1 75 ? 44.144 -13.302 59.805 1.00 20.27 75 LYS D CA 1
ATOM 8010 C C . LYS D 1 75 ? 45.190 -12.659 60.716 1.00 21.97 75 LYS D C 1
ATOM 8011 O O . LYS D 1 75 ? 45.930 -11.761 60.276 1.00 11.84 75 LYS D O 1
ATOM 8017 N N . PRO D 1 76 ? 45.235 -13.088 61.995 1.00 15.97 76 PRO D N 1
ATOM 8018 C CA . PRO D 1 76 ? 46.212 -12.539 62.940 1.00 15.74 76 PRO D CA 1
ATOM 8019 C C . PRO D 1 76 ? 47.632 -12.628 62.389 1.00 15.12 76 PRO D C 1
ATOM 8020 O O . PRO D 1 76 ? 48.025 -13.658 61.833 1.00 13.56 76 PRO D O 1
ATOM 8024 N N . GLY D 1 77 ? 48.384 -11.541 62.515 1.00 12.24 77 GLY D N 1
ATOM 8025 C CA . GLY D 1 77 ? 49.731 -11.500 61.979 1.00 14.53 77 GLY D CA 1
ATOM 8026 C C . GLY D 1 77 ? 49.835 -10.744 60.662 1.00 15.53 77 GLY D C 1
ATOM 8027 O O . GLY D 1 77 ? 50.920 -10.317 60.284 1.00 15.48 77 GLY D O 1
ATOM 8028 N N . ASP D 1 78 ? 48.720 -10.583 59.956 1.00 10.88 78 ASP D N 1
ATOM 8029 C CA . ASP D 1 78 ? 48.737 -9.836 58.696 1.00 18.00 78 ASP D CA 1
ATOM 8030 C C . ASP D 1 78 ? 49.051 -8.359 58.929 1.00 13.92 78 ASP D C 1
ATOM 8031 O O . ASP D 1 78 ? 48.659 -7.800 59.945 1.00 12.16 78 ASP D O 1
ATOM 8036 N N . ARG D 1 79 ? 49.765 -7.730 57.999 1.00 12.76 79 ARG D N 1
ATOM 8037 C CA . ARG D 1 79 ? 49.893 -6.272 58.026 1.00 16.05 79 ARG D CA 1
ATOM 8038 C C . ARG D 1 79 ? 48.894 -5.684 57.055 1.00 15.82 79 ARG D C 1
ATOM 8039 O O . ARG D 1 79 ? 48.879 -6.042 55.866 1.00 7.27 79 ARG D O 1
ATOM 8047 N N . ALA D 1 80 ? 48.068 -4.777 57.565 1.00 8.08 80 ALA D N 1
ATOM 8048 C CA . ALA D 1 80 ? 46.999 -4.185 56.780 1.00 9.57 80 ALA D CA 1
ATOM 8049 C C . ALA D 1 80 ? 46.907 -2.684 57.036 1.00 14.15 80 ALA D C 1
ATOM 8050 O O . ALA D 1 80 ? 47.527 -2.160 57.965 1.00 11.86 80 ALA D O 1
ATOM 8052 N N . SER D 1 81 ? 46.127 -1.992 56.214 1.00 9.21 81 SER D N 1
ATOM 8053 C CA . SER D 1 81 ? 46.156 -0.538 56.214 1.00 5.48 81 SER D CA 1
ATOM 8054 C C . SER D 1 81 ? 44.831 0.072 56.636 1.00 11.58 81 SER D C 1
ATOM 8055 O O . SER D 1 81 ? 43.774 -0.565 56.534 1.00 11.41 81 SER D O 1
ATOM 8058 N N . VAL D 1 82 ? 44.904 1.308 57.126 1.00 5.71 82 VAL D N 1
ATOM 8059 C CA . VAL D 1 82 ? 43.724 2.085 57.452 1.00 4.92 82 VAL D CA 1
ATOM 8060 C C . VAL D 1 82 ? 43.809 3.349 56.618 1.00 9.34 82 VAL D C 1
ATOM 8061 O O . VAL D 1 82 ? 44.577 4.254 56.948 1.00 7.26 82 VAL D O 1
ATOM 8065 N N . ALA D 1 83 ? 43.040 3.389 55.530 1.00 10.49 83 ALA D N 1
ATOM 8066 C CA . ALA D 1 83 ? 43.082 4.483 54.560 1.00 5.58 83 ALA D CA 1
ATOM 8067 C C . ALA D 1 83 ? 41.831 5.340 54.675 1.00 8.00 83 ALA D C 1
ATOM 8068 O O . ALA D 1 83 ? 40.900 4.974 55.378 1.00 4.44 83 ALA D O 1
ATOM 8070 N N . TRP D 1 84 ? 41.812 6.478 53.978 1.00 4.95 84 TRP D N 1
ATOM 8071 C CA . TRP D 1 84 ? 40.628 7.317 53.895 1.00 5.22 84 TRP D CA 1
ATOM 8072 C C . TRP D 1 84 ? 39.400 6.500 53.485 1.00 7.17 84 TRP D C 1
ATOM 8073 O O . TRP D 1 84 ? 38.341 6.588 54.105 1.00 8.14 84 TRP D O 1
ATOM 8084 N N . PHE D 1 85 ? 39.545 5.704 52.434 1.00 6.07 85 PHE D N 1
ATOM 8085 C CA . PHE D 1 85 ? 38.486 4.799 52.023 1.00 7.21 85 PHE D CA 1
ATOM 8086 C C . PHE D 1 85 ? 38.447 3.588 52.963 1.00 6.19 85 PHE D C 1
ATOM 8087 O O . PHE D 1 85 ? 39.094 2.566 52.721 1.00 5.86 85 PHE D O 1
ATOM 8095 N N . TYR D 1 86 ? 37.690 3.726 54.043 1.00 7.54 86 TYR D N 1
ATOM 8096 C CA . TYR D 1 86 ? 37.655 2.729 55.107 1.00 7.07 86 TYR D CA 1
ATOM 8097 C C . TYR D 1 86 ? 36.606 1.654 54.823 1.00 6.20 86 TYR D C 1
ATOM 8098 O O . TYR D 1 86 ? 36.806 0.486 55.134 1.00 8.98 86 TYR D O 1
ATOM 8107 N N . GLU D 1 87 ? 35.486 2.059 54.228 1.00 6.65 87 GLU D N 1
ATOM 8108 C CA . GLU D 1 87 ? 34.456 1.110 53.829 1.00 7.48 87 GLU D CA 1
ATOM 8109 C C . GLU D 1 87 ? 33.522 1.741 52.804 1.00 8.17 87 GLU D C 1
ATOM 8110 O O . GLU D 1 87 ? 33.161 2.911 52.924 1.00 8.59 87 GLU D O 1
ATOM 8116 N N . GLY D 1 88 ? 33.140 0.957 51.800 1.00 7.93 88 GLY D N 1
ATOM 8117 C CA . GLY D 1 88 ? 32.118 1.342 50.840 1.00 6.34 88 GLY D CA 1
ATOM 8118 C C . GLY D 1 88 ? 30.983 0.333 50.900 1.00 5.27 88 GLY D C 1
ATOM 8119 O O . GLY D 1 88 ? 31.135 -0.738 51.492 1.00 6.8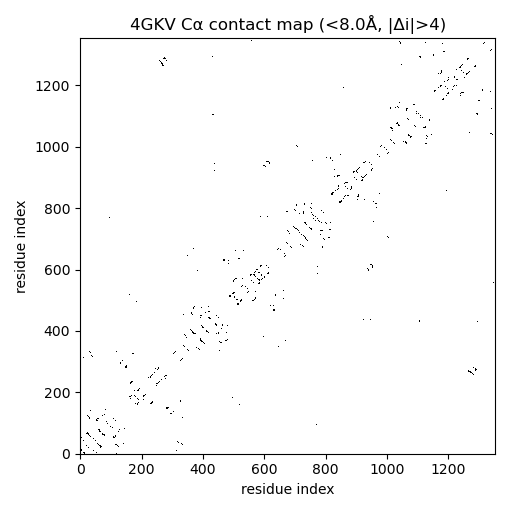7 88 GLY D O 1
ATOM 8120 N N . CYS D 1 89 ? 29.847 0.649 50.293 1.00 6.18 89 CYS D N 1
ATOM 8121 C CA . CYS D 1 89 ? 28.690 -0.233 50.406 1.00 7.08 89 CYS D CA 1
ATOM 8122 C C . CYS D 1 89 ? 28.840 -1.521 49.582 1.00 11.60 89 CYS D C 1
ATOM 8123 O O . CYS D 1 89 ? 28.265 -2.543 49.933 1.00 8.44 89 CYS D O 1
ATOM 8126 N N . GLY D 1 90 ? 29.609 -1.467 48.491 1.00 7.77 90 GLY D N 1
ATOM 8127 C CA . GLY D 1 90 ? 29.878 -2.654 47.689 1.00 7.73 90 GLY D CA 1
ATOM 8128 C C . GLY D 1 90 ? 28.870 -2.974 46.590 1.00 12.11 90 GLY D C 1
ATOM 8129 O O . GLY D 1 90 ? 29.150 -3.784 45.697 1.00 10.67 90 GLY D O 1
ATOM 8130 N N . HIS D 1 91 ? 27.703 -2.339 46.645 1.00 10.15 91 HIS D N 1
ATOM 8131 C CA . HIS D 1 91 ? 26.620 -2.616 45.701 1.00 8.18 91 HIS D CA 1
ATOM 8132 C C . HIS D 1 91 ? 25.867 -1.317 45.404 1.00 11.58 91 HIS D C 1
ATOM 8133 O O . HIS D 1 91 ? 24.805 -1.043 45.974 1.00 13.53 91 HIS D O 1
ATOM 8140 N N . CYS D 1 92 ? 26.430 -0.507 44.517 1.00 9.40 92 CYS D N 1
ATOM 8141 C CA . CYS D 1 92 ? 25.774 0.710 44.064 1.00 9.60 92 CYS D CA 1
ATOM 8142 C C . CYS D 1 92 ? 26.405 1.107 42.743 1.00 8.20 92 CYS D C 1
ATOM 8143 O O . CYS D 1 92 ? 27.350 0.453 42.283 1.00 9.59 92 CYS D O 1
ATOM 8146 N N . GLU D 1 93 ? 25.883 2.177 42.151 1.00 6.86 93 GLU D N 1
ATOM 8147 C CA . GLU D 1 93 ? 26.354 2.658 40.854 1.00 9.62 93 GLU D CA 1
ATOM 8148 C C . GLU D 1 93 ? 27.851 3.007 40.871 1.00 9.09 93 GLU D C 1
ATOM 8149 O O . GLU D 1 93 ? 28.517 2.882 39.850 1.00 10.68 93 GLU D O 1
ATOM 8155 N N . TYR D 1 94 ? 28.380 3.421 42.023 1.00 5.98 94 TYR D N 1
ATOM 8156 C CA . TYR D 1 94 ? 29.803 3.764 42.122 1.00 5.65 94 TYR D CA 1
ATOM 8157 C C . TYR D 1 94 ? 30.668 2.563 42.449 1.00 4.61 94 TYR D C 1
ATOM 8158 O O . TYR D 1 94 ? 31.719 2.360 41.851 1.00 4.71 94 TYR D O 1
ATOM 8167 N N . CYS D 1 95 ? 30.226 1.757 43.404 1.00 6.11 95 CYS D N 1
ATOM 8168 C CA . CYS D 1 95 ? 31.026 0.619 43.820 1.00 7.02 95 CYS D CA 1
ATOM 8169 C C . CYS D 1 95 ? 31.175 -0.423 42.695 1.00 6.07 95 CYS D C 1
ATOM 8170 O O . CYS D 1 95 ? 32.247 -0.989 42.529 1.00 8.24 95 CYS D O 1
ATOM 8173 N N . ASN D 1 96 ? 30.126 -0.635 41.896 1.00 5.84 96 ASN D N 1
ATOM 8174 C CA . ASN D 1 96 ? 30.158 -1.685 40.874 1.00 6.27 96 ASN D CA 1
ATOM 8175 C C . ASN D 1 96 ? 30.718 -1.253 39.524 1.00 4.55 96 ASN D C 1
ATOM 8176 O O . ASN D 1 96 ? 30.850 -2.079 38.628 1.00 5.28 96 ASN D O 1
ATOM 8181 N N . SER D 1 97 ? 31.014 0.037 39.370 1.00 2.89 97 SER D N 1
ATOM 8182 C CA . SER D 1 97 ? 31.477 0.561 38.088 1.00 5.75 97 SER D CA 1
ATOM 8183 C C . SER D 1 97 ? 32.952 0.961 38.142 1.00 6.25 97 SER D C 1
ATOM 8184 O O . SER D 1 97 ? 33.451 1.627 37.240 1.00 5.15 97 SER D O 1
ATOM 8187 N N . GLY D 1 98 ? 33.647 0.575 39.203 1.00 3.78 98 GLY D N 1
ATOM 8188 C CA . GLY D 1 98 ? 35.054 0.936 39.332 1.00 4.33 98 GLY D CA 1
ATOM 8189 C C . GLY D 1 98 ? 35.305 2.283 39.998 1.00 8.13 98 GLY D C 1
ATOM 8190 O O . GLY D 1 98 ? 36.441 2.775 40.020 1.00 8.63 98 GLY D O 1
ATOM 8191 N N . ASN D 1 99 ? 34.248 2.884 40.538 1.00 5.05 99 ASN D N 1
ATOM 8192 C CA . ASN D 1 99 ? 34.349 4.199 41.177 1.00 4.46 99 ASN D CA 1
ATOM 8193 C C . ASN D 1 99 ? 34.029 4.163 42.676 1.00 4.68 99 ASN D C 1
ATOM 8194 O O . ASN D 1 99 ? 33.379 5.075 43.189 1.00 4.61 99 ASN D O 1
ATOM 8199 N N . GLU D 1 100 ? 34.488 3.135 43.380 1.00 4.98 100 GLU D N 1
ATOM 8200 C CA . GLU D 1 100 ? 34.027 2.926 44.756 1.00 5.31 100 GLU D CA 1
ATOM 8201 C C . GLU D 1 100 ? 34.336 4.049 45.753 1.00 6.75 100 GLU D C 1
ATOM 8202 O O . GLU D 1 100 ? 33.636 4.163 46.755 1.00 5.84 100 GLU D O 1
ATOM 8208 N N . THR D 1 101 ? 35.352 4.884 45.501 1.00 3.86 101 THR D N 1
ATOM 8209 C CA . THR D 1 101 ? 35.650 5.939 46.483 1.00 7.28 101 THR D CA 1
ATOM 8210 C C . THR D 1 101 ? 34.569 7.003 46.530 1.00 5.86 101 THR D C 1
ATOM 8211 O O . THR D 1 101 ? 34.472 7.763 47.499 1.00 6.46 101 THR D O 1
ATOM 8215 N N . LEU D 1 102 ? 33.744 7.034 45.492 1.00 5.95 102 LEU D N 1
ATOM 8216 C CA . LEU D 1 102 ? 32.631 7.967 45.416 1.00 7.38 102 LEU D CA 1
ATOM 8217 C C . LEU D 1 102 ? 31.347 7.439 46.037 1.00 7.05 102 LEU D C 1
ATOM 8218 O O . LEU D 1 102 ? 30.328 8.123 46.000 1.00 6.02 102 LEU D O 1
ATOM 8223 N N . CYS D 1 103 ? 31.376 6.220 46.578 1.00 7.59 103 CYS D N 1
ATOM 8224 C CA . CYS D 1 103 ? 30.204 5.653 47.252 1.00 6.26 103 CYS D CA 1
ATOM 8225 C C . CYS D 1 103 ? 29.577 6.676 48.207 1.00 5.79 103 CYS D C 1
ATOM 8226 O O . CYS D 1 103 ? 30.280 7.308 48.983 1.00 5.46 103 CYS D O 1
ATOM 8229 N N . ARG D 1 104 ? 28.260 6.860 48.115 1.00 5.52 104 ARG D N 1
ATOM 8230 C CA . ARG D 1 104 ? 27.581 7.878 48.903 1.00 5.43 104 ARG D CA 1
ATOM 8231 C C . ARG D 1 104 ? 27.365 7.402 50.332 1.00 7.80 104 ARG D C 1
ATOM 8232 O O . ARG D 1 104 ? 26.968 8.187 51.182 1.00 7.65 104 ARG D O 1
ATOM 8240 N N . SER D 1 105 ? 27.633 6.119 50.576 1.00 9.52 105 SER D N 1
ATOM 8241 C CA . SER D 1 105 ? 27.587 5.531 51.925 1.00 12.30 105 SER D CA 1
ATOM 8242 C C . SER D 1 105 ? 28.980 5.304 52.504 1.00 8.65 105 SER D C 1
ATOM 8243 O O . SER D 1 105 ? 29.126 4.553 53.467 1.00 11.31 105 SER D O 1
ATOM 8246 N N . VAL D 1 106 ? 29.999 5.924 51.912 1.00 4.95 106 VAL D N 1
ATOM 8247 C CA . VAL D 1 106 ? 31.380 5.689 52.329 1.00 7.26 106 VAL D CA 1
ATOM 8248 C C . VAL D 1 106 ? 31.596 6.033 53.810 1.00 11.48 106 VAL D C 1
ATOM 8249 O O . VAL D 1 106 ? 30.954 6.932 54.347 1.00 9.22 106 VAL D O 1
ATOM 8253 N N . LYS D 1 107 ? 32.474 5.285 54.468 1.00 9.71 107 LYS D N 1
ATOM 8254 C CA . LYS D 1 107 ? 32.958 5.665 55.786 1.00 10.49 107 LYS D CA 1
ATOM 8255 C C . LYS D 1 107 ? 34.408 6.056 55.622 1.00 8.91 107 LYS D C 1
ATOM 8256 O O . LYS D 1 107 ? 35.175 5.348 54.963 1.00 8.00 107 LYS D O 1
ATOM 8262 N N . ASN D 1 108 ? 34.777 7.199 56.188 1.00 7.89 108 ASN D N 1
ATOM 8263 C CA . ASN D 1 108 ? 36.120 7.733 56.017 1.00 8.36 108 ASN D CA 1
ATOM 8264 C C . ASN D 1 108 ? 36.886 7.753 57.321 1.00 13.50 108 ASN D C 1
ATOM 8265 O O . ASN D 1 108 ? 36.480 8.430 58.274 1.00 10.27 108 ASN D O 1
ATOM 8270 N N . ALA D 1 109 ? 37.992 7.015 57.367 1.00 10.89 109 ALA D N 1
ATOM 8271 C CA . ALA D 1 109 ? 38.772 6.914 58.603 1.00 12.86 109 ALA D CA 1
ATOM 8272 C C . ALA D 1 109 ? 39.340 8.272 59.013 1.00 8.79 109 ALA D C 1
ATOM 8273 O O . ALA D 1 109 ? 39.867 9.016 58.184 1.00 6.33 109 ALA D O 1
ATOM 8275 N N . GLY D 1 110 ? 39.226 8.597 60.296 1.00 10.37 110 GLY D N 1
ATOM 8276 C CA . GLY D 1 110 ? 39.706 9.879 60.781 1.00 9.43 110 GLY D CA 1
ATOM 8277 C C . GLY D 1 110 ? 38.747 11.015 60.481 1.00 9.11 110 GLY D C 1
ATOM 8278 O O . GLY D 1 110 ? 39.102 12.188 60.635 1.00 9.93 110 GLY D O 1
ATOM 8279 N N . TYR D 1 111 ? 37.527 10.677 60.070 1.00 7.87 111 TYR D N 1
ATOM 8280 C CA . TYR D 1 111 ? 36.525 11.696 59.767 1.00 9.73 111 TYR D CA 1
ATOM 8281 C C . TYR D 1 111 ? 35.126 11.270 60.194 1.00 19.39 111 TYR D C 1
ATOM 8282 O O . TYR D 1 111 ? 34.552 11.856 61.117 1.00 13.86 111 TYR D O 1
ATOM 8291 N N . SER D 1 112 ? 34.584 10.245 59.541 1.00 15.53 112 SER D N 1
ATOM 8292 C CA . SER D 1 112 ? 33.259 9.742 59.909 1.00 13.32 112 SER D CA 1
ATOM 8293 C C . SER D 1 112 ? 33.299 8.404 60.671 1.00 16.22 112 SER D C 1
ATOM 8294 O O . SER D 1 112 ? 32.257 7.836 61.003 1.00 16.42 112 SER D O 1
ATOM 8297 N N . VAL D 1 113 ? 34.503 7.921 60.960 1.00 8.71 113 VAL D N 1
ATOM 8298 C CA . VAL D 1 113 ? 34.692 6.729 61.778 1.00 8.29 113 VAL D CA 1
ATOM 8299 C C . VAL D 1 113 ? 36.082 6.884 62.371 1.00 13.56 113 VAL D C 1
ATOM 8300 O O . VAL D 1 113 ? 36.929 7.541 61.764 1.00 9.23 113 VAL D O 1
ATOM 8304 N N . ASP D 1 114 ? 36.306 6.332 63.566 1.00 11.58 114 ASP D N 1
ATOM 8305 C CA . ASP D 1 114 ? 37.604 6.459 64.233 1.00 11.49 114 ASP D CA 1
ATOM 8306 C C . ASP D 1 114 ? 38.736 5.967 63.335 1.00 10.74 114 ASP D C 1
ATOM 8307 O O . ASP D 1 114 ? 38.664 4.878 62.759 1.00 8.05 114 ASP D O 1
ATOM 8312 N N . GLY D 1 115 ? 39.788 6.772 63.234 1.00 12.23 115 GLY D N 1
ATOM 8313 C CA . GLY D 1 115 ? 40.896 6.463 62.352 1.00 8.73 115 GLY D CA 1
ATOM 8314 C C . GLY D 1 115 ? 42.052 5.730 62.998 1.00 11.57 115 GLY D C 1
ATOM 8315 O O . GLY D 1 115 ? 41.935 5.189 64.101 1.00 11.11 115 GLY D O 1
ATOM 8316 N N . GLY D 1 116 ? 43.183 5.724 62.306 1.00 7.81 116 GLY D N 1
ATOM 8317 C CA . GLY D 1 116 ? 44.317 4.912 62.702 1.00 7.97 116 GLY D CA 1
ATOM 8318 C C . GLY D 1 116 ? 45.436 5.624 63.436 1.00 7.96 116 GLY D C 1
ATOM 8319 O O . GLY D 1 116 ? 46.499 5.046 63.654 1.00 10.22 116 GLY D O 1
ATOM 8320 N N . MET D 1 117 ? 45.212 6.872 63.835 1.00 10.90 117 MET D N 1
ATOM 8321 C CA . MET D 1 117 ? 46.221 7.581 64.609 1.00 7.96 117 MET D CA 1
ATOM 8322 C C . MET D 1 117 ? 46.029 7.266 66.095 1.00 11.04 117 MET D C 1
ATOM 8323 O O . MET D 1 117 ? 45.694 8.143 66.911 1.00 10.13 117 MET D O 1
ATOM 8328 N N . ALA D 1 118 ? 46.242 5.998 66.425 1.00 8.90 118 ALA D N 1
ATOM 8329 C CA . ALA D 1 118 ? 46.037 5.478 67.771 1.00 8.79 118 ALA D CA 1
ATOM 8330 C C . ALA D 1 118 ? 46.796 4.173 67.876 1.00 11.79 118 ALA D C 1
ATOM 8331 O O . ALA D 1 118 ? 47.202 3.600 66.864 1.00 6.30 118 ALA D O 1
ATOM 8333 N N . GLU D 1 119 ? 46.983 3.682 69.095 1.00 11.53 119 GLU D N 1
ATOM 8334 C CA . GLU D 1 119 ? 47.706 2.425 69.276 1.00 9.88 119 GLU D CA 1
ATOM 8335 C C . GLU D 1 119 ? 46.946 1.214 68.746 1.00 12.62 119 GLU D C 1
ATOM 8336 O O . GLU D 1 119 ? 47.549 0.197 68.397 1.00 9.57 119 GLU D O 1
ATOM 8342 N N . GLU D 1 120 ? 45.619 1.331 68.694 1.00 9.34 120 GLU D N 1
ATOM 8343 C CA . GLU D 1 120 ? 44.765 0.263 68.199 1.00 9.23 120 GLU D CA 1
ATOM 8344 C C . GLU D 1 120 ? 43.717 0.858 67.284 1.00 9.22 120 GLU D C 1
ATOM 8345 O O . GLU D 1 120 ? 43.317 1.998 67.465 1.00 5.10 120 GLU D O 1
ATOM 8351 N N . CYS D 1 121 ? 43.268 0.080 66.304 1.00 9.21 121 CYS D N 1
ATOM 8352 C CA . CYS D 1 121 ? 42.227 0.546 65.397 1.00 9.33 121 CYS D CA 1
ATOM 8353 C C . CYS D 1 121 ? 41.361 -0.608 64.926 1.00 8.76 121 CYS D C 1
ATOM 8354 O O . CYS D 1 121 ? 41.876 -1.641 64.498 1.00 8.76 121 CYS D O 1
ATOM 8357 N N . ILE D 1 122 ? 40.046 -0.433 65.029 1.00 8.23 122 ILE D N 1
ATOM 8358 C CA . ILE D 1 122 ? 39.096 -1.411 64.503 1.00 10.21 122 ILE D CA 1
ATOM 8359 C C . ILE D 1 122 ? 38.858 -1.147 63.007 1.00 7.14 122 ILE D C 1
ATOM 8360 O O . ILE D 1 122 ? 38.498 -0.039 62.629 1.00 9.15 122 ILE D O 1
ATOM 8365 N N . VAL D 1 123 ? 39.049 -2.160 62.170 1.00 6.43 123 VAL D N 1
ATOM 8366 C CA . VAL D 1 123 ? 38.828 -2.007 60.736 1.00 11.13 123 VAL D CA 1
ATOM 8367 C C . VAL D 1 123 ? 37.767 -2.959 60.216 1.00 14.54 123 VAL D C 1
ATOM 8368 O O . VAL D 1 123 ? 37.444 -3.965 60.858 1.00 9.19 123 VAL D O 1
ATOM 8372 N N . VAL D 1 124 ? 37.239 -2.645 59.037 1.00 8.30 124 VAL D N 1
ATOM 8373 C CA . VAL D 1 124 ? 36.385 -3.574 58.319 1.00 9.43 124 VAL D CA 1
ATOM 8374 C C . VAL D 1 124 ? 37.297 -4.392 57.417 1.00 9.92 124 VAL D C 1
ATOM 8375 O O . VAL D 1 124 ? 37.890 -3.855 56.479 1.00 8.46 124 VAL D O 1
ATOM 8379 N N . ALA D 1 125 ? 37.422 -5.679 57.729 1.00 8.04 125 ALA D N 1
ATOM 8380 C CA . ALA D 1 125 ? 38.476 -6.540 57.171 1.00 11.19 125 ALA D CA 1
ATOM 8381 C C . ALA D 1 125 ? 38.582 -6.557 55.656 1.00 8.35 125 ALA D C 1
ATOM 8382 O O . ALA D 1 125 ? 39.688 -6.555 55.115 1.00 8.68 125 ALA D O 1
ATOM 8384 N N . ASP D 1 126 ? 37.445 -6.614 54.974 1.00 8.32 126 ASP D N 1
ATOM 8385 C CA . ASP D 1 126 ? 37.455 -6.696 53.511 1.00 9.16 126 ASP D CA 1
ATOM 8386 C C . ASP D 1 126 ? 37.952 -5.406 52.852 1.00 12.96 126 ASP D C 1
ATOM 8387 O O . ASP D 1 126 ? 38.257 -5.396 51.655 1.00 7.88 126 ASP D O 1
ATOM 8392 N N . TYR D 1 127 ? 38.028 -4.323 53.630 1.00 9.01 127 TYR D N 1
ATOM 8393 C CA . TYR D 1 127 ? 38.437 -3.019 53.088 1.00 8.59 127 TYR D CA 1
ATOM 8394 C C . TYR D 1 127 ? 39.779 -2.535 53.628 1.00 9.94 127 TYR D C 1
ATOM 8395 O O . TYR D 1 127 ? 40.232 -1.440 53.297 1.00 11.25 127 TYR D O 1
ATOM 8404 N N . ALA D 1 128 ? 40.406 -3.346 54.469 1.00 9.60 128 ALA D N 1
ATOM 8405 C CA . ALA D 1 128 ? 41.725 -3.017 54.996 1.00 10.10 128 ALA D CA 1
ATOM 8406 C C . ALA D 1 128 ? 42.755 -3.711 54.129 1.00 11.90 128 ALA D C 1
ATOM 8407 O O . ALA D 1 128 ? 43.116 -4.856 54.389 1.00 9.78 128 ALA D O 1
ATOM 8409 N N . VAL D 1 129 ? 43.216 -3.017 53.091 1.00 7.83 129 VAL D N 1
ATOM 8410 C CA . VAL D 1 129 ? 44.107 -3.604 52.101 1.00 5.82 129 VAL D CA 1
ATOM 8411 C C . VAL D 1 129 ? 45.436 -4.027 52.725 1.00 9.58 129 VAL D C 1
ATOM 8412 O O . VAL D 1 129 ? 46.020 -3.288 53.524 1.00 7.41 129 VAL D O 1
ATOM 8416 N N . LYS D 1 130 ? 45.900 -5.226 52.372 1.00 7.81 130 LYS D N 1
ATOM 8417 C CA . LYS D 1 130 ? 47.136 -5.767 52.932 1.00 10.50 130 LYS D CA 1
ATOM 8418 C C . LYS D 1 130 ? 48.362 -5.059 52.373 1.00 11.85 130 LYS D C 1
ATOM 8419 O O . LYS D 1 130 ? 48.370 -4.621 51.223 1.00 10.49 130 LYS D O 1
ATOM 8425 N N . VAL D 1 131 ? 49.405 -4.955 53.187 1.00 11.00 131 VAL D N 1
ATOM 8426 C CA . VAL D 1 131 ? 50.650 -4.328 52.754 1.00 12.21 131 VAL D CA 1
ATOM 8427 C C . VAL D 1 131 ? 51.585 -5.413 52.229 1.00 13.21 131 VAL D C 1
ATOM 8428 O O . VAL D 1 131 ? 51.737 -6.456 52.874 1.00 12.64 131 VAL D O 1
ATOM 8432 N N . PRO D 1 132 ? 52.204 -5.189 51.055 1.00 13.53 132 PRO D N 1
ATOM 8433 C CA . PRO D 1 132 ? 53.125 -6.210 50.524 1.00 16.78 132 PRO D CA 1
ATOM 8434 C C . PRO D 1 132 ? 54.368 -6.373 51.404 1.00 20.82 132 PRO D C 1
ATOM 8435 O O . PRO D 1 132 ? 54.811 -5.399 52.026 1.00 16.19 132 PRO D O 1
ATOM 8439 N N . ASP D 1 133 ? 54.916 -7.588 51.456 1.00 21.58 133 ASP D N 1
ATOM 8440 C CA . ASP D 1 133 ? 56.034 -7.899 52.356 1.00 27.39 133 ASP D CA 1
ATOM 8441 C C . ASP D 1 133 ? 57.304 -7.067 52.129 1.00 27.87 133 ASP D C 1
ATOM 8442 O O . ASP D 1 133 ? 58.047 -6.791 53.077 1.00 33.85 133 ASP D O 1
ATOM 8447 N N . GLY D 1 134 ? 57.563 -6.674 50.885 1.00 21.93 134 GLY D N 1
ATOM 8448 C CA . GLY D 1 134 ? 58.788 -5.945 50.580 1.00 27.12 134 GLY D CA 1
ATOM 8449 C C . GLY D 1 134 ? 58.779 -4.453 50.905 1.00 32.51 134 GLY D C 1
ATOM 8450 O O . GLY D 1 134 ? 59.725 -3.728 50.575 1.00 25.57 134 GLY D O 1
ATOM 8451 N N . LEU D 1 135 ? 57.717 -3.983 51.554 1.00 25.20 135 LEU D N 1
ATOM 8452 C CA . LEU D 1 135 ? 57.559 -2.554 51.810 1.00 20.83 135 LEU D CA 1
ATOM 8453 C C . LEU D 1 135 ? 57.575 -2.253 53.307 1.00 18.52 135 LEU D C 1
ATOM 8454 O O . LEU D 1 135 ? 56.733 -2.757 54.050 1.00 19.18 135 LEU D O 1
ATOM 8459 N N . ASP D 1 136 ? 58.518 -1.428 53.753 1.00 14.52 136 ASP D N 1
ATOM 8460 C CA A ASP D 1 136 ? 58.601 -1.060 55.167 0.42 17.30 136 ASP D CA 1
ATOM 8461 C CA B ASP D 1 136 ? 58.588 -1.081 55.168 0.58 17.29 136 ASP D CA 1
ATOM 8462 C C . ASP D 1 136 ? 57.361 -0.274 55.591 1.00 17.42 136 ASP D C 1
ATOM 8463 O O . ASP D 1 136 ? 56.785 0.471 54.790 1.00 13.05 136 ASP D O 1
ATOM 8472 N N . SER D 1 137 ? 56.962 -0.441 56.850 1.00 13.30 137 SER D N 1
ATOM 8473 C CA . SER D 1 137 ? 55.721 0.132 57.372 1.00 15.84 137 SER D CA 1
ATOM 8474 C C . SER D 1 137 ? 55.630 1.649 57.317 1.00 12.92 137 SER D C 1
ATOM 8475 O O . SER D 1 137 ? 54.548 2.191 57.066 1.00 13.54 137 SER D O 1
ATOM 8478 N N . ALA D 1 138 ? 56.736 2.339 57.585 1.00 12.05 138 ALA D N 1
ATOM 8479 C CA . ALA D 1 138 ? 56.711 3.797 57.553 1.00 13.90 138 ALA D CA 1
ATOM 8480 C C . ALA D 1 138 ? 56.451 4.279 56.125 1.00 16.37 138 ALA D C 1
ATOM 8481 O O . ALA D 1 138 ? 55.598 5.139 55.897 1.00 12.55 138 ALA D O 1
ATOM 8483 N N . ALA D 1 139 ? 57.177 3.705 55.169 1.00 12.91 139 ALA D N 1
ATOM 8484 C CA . ALA D 1 139 ? 56.966 4.015 53.756 1.00 11.33 139 ALA D CA 1
ATOM 8485 C C . ALA D 1 139 ? 55.530 3.692 53.360 1.00 8.95 139 ALA D C 1
ATOM 8486 O O . ALA D 1 139 ? 54.869 4.471 52.676 1.00 8.69 139 ALA D O 1
ATOM 8488 N N . ALA D 1 140 ? 55.046 2.545 53.818 1.00 10.84 140 ALA D N 1
ATOM 8489 C CA . ALA D 1 140 ? 53.707 2.101 53.475 1.00 10.38 140 ALA D CA 1
ATOM 8490 C C . ALA D 1 140 ? 52.644 3.058 53.987 1.00 7.07 140 ALA D C 1
ATOM 8491 O O . ALA D 1 140 ? 51.606 3.220 53.345 1.00 8.52 140 ALA D O 1
ATOM 8493 N N . SER D 1 141 ? 52.889 3.687 55.138 1.00 8.25 141 SER D N 1
ATOM 8494 C CA . SER D 1 141 ? 51.918 4.628 55.680 1.00 6.14 141 SER D CA 1
ATOM 8495 C C . SER D 1 141 ? 51.662 5.776 54.701 1.00 6.84 141 SER D C 1
ATOM 8496 O O . SER D 1 141 ? 50.512 6.163 54.486 1.00 5.66 141 SER D O 1
ATOM 8499 N N . SER D 1 142 ? 52.718 6.297 54.084 1.00 5.91 142 SER D N 1
ATOM 8500 C CA . SER D 1 142 ? 52.553 7.383 53.107 1.00 6.28 142 SER D CA 1
ATOM 8501 C C . SER D 1 142 ? 51.808 6.942 51.855 1.00 7.42 142 SER D C 1
ATOM 8502 O O . SER D 1 142 ? 51.070 7.731 51.263 1.00 9.87 142 SER D O 1
ATOM 8505 N N . ILE D 1 143 ? 52.013 5.699 51.421 1.00 5.62 143 ILE D N 1
ATOM 8506 C CA . ILE D 1 143 ? 51.318 5.243 50.215 1.00 3.89 143 ILE D CA 1
ATOM 8507 C C . ILE D 1 143 ? 49.814 5.133 50.514 1.00 6.97 143 ILE D C 1
ATOM 8508 O O . ILE D 1 143 ? 48.979 5.284 49.629 1.00 4.98 143 ILE D O 1
ATOM 8513 N N . THR D 1 144 ? 49.482 4.926 51.790 1.00 5.63 144 THR D N 1
ATOM 8514 C CA . THR D 1 144 ? 48.107 4.685 52.215 1.00 5.97 144 THR D CA 1
ATOM 8515 C C . THR D 1 144 ? 47.149 5.860 51.959 1.00 6.40 144 THR D C 1
ATOM 8516 O O . THR D 1 144 ? 45.929 5.667 51.835 1.00 6.79 144 THR D O 1
ATOM 8520 N N . CYS D 1 145 ? 47.690 7.074 51.864 1.00 6.44 145 CYS D N 1
ATOM 8521 C CA . CYS D 1 145 ? 46.894 8.190 51.368 1.00 5.69 145 CYS D CA 1
ATOM 8522 C C . CYS D 1 145 ? 47.653 9.041 50.349 1.00 7.85 145 CYS D C 1
ATOM 8523 O O . CYS D 1 145 ? 47.218 9.142 49.214 1.00 5.26 145 CYS D O 1
ATOM 8526 N N . ALA D 1 146 ? 48.780 9.633 50.753 1.00 5.01 146 ALA D N 1
ATOM 8527 C CA . ALA D 1 146 ? 49.568 10.502 49.870 1.00 6.64 146 ALA D CA 1
ATOM 8528 C C . ALA D 1 146 ? 49.920 9.807 48.555 1.00 7.91 146 ALA D C 1
ATOM 8529 O O . ALA D 1 146 ? 49.779 10.384 47.477 1.00 6.21 146 ALA D O 1
ATOM 8531 N N . GLY D 1 147 ? 50.373 8.564 48.666 1.00 6.61 147 GLY D N 1
ATOM 8532 C CA . GLY D 1 147 ? 50.759 7.767 47.515 1.00 4.06 147 GLY D CA 1
ATOM 8533 C C . GLY D 1 147 ? 49.616 7.345 46.603 1.00 8.64 147 GLY D C 1
ATOM 8534 O O . GLY D 1 147 ? 49.624 7.661 45.407 1.00 5.49 147 GLY D O 1
ATOM 8535 N N . VAL D 1 148 ? 48.642 6.619 47.147 1.00 7.60 148 VAL D N 1
ATOM 8536 C CA . VAL D 1 148 ? 47.522 6.132 46.331 1.00 8.52 148 VAL D CA 1
ATOM 8537 C C . VAL D 1 148 ? 46.771 7.289 45.677 1.00 6.83 148 VAL D C 1
ATOM 8538 O O . VAL D 1 148 ? 46.420 7.221 44.503 1.00 6.18 148 VAL D O 1
ATOM 8542 N N . THR D 1 149 ? 46.574 8.371 46.423 1.00 5.43 149 THR D N 1
ATOM 8543 C CA . THR D 1 149 ? 45.871 9.542 45.906 1.00 4.25 149 THR D CA 1
ATOM 8544 C C . THR D 1 149 ? 46.550 10.151 44.685 1.00 5.53 149 THR D C 1
ATOM 8545 O O . THR D 1 149 ? 45.889 10.481 43.703 1.00 3.32 149 THR D O 1
ATOM 8549 N N . THR D 1 150 ? 47.871 10.301 44.752 1.00 3.41 150 THR D N 1
ATOM 8550 C CA . THR D 1 150 ? 48.597 10.935 43.664 1.00 4.73 150 THR D CA 1
ATOM 8551 C C . THR D 1 150 ? 48.863 9.953 42.517 1.00 4.83 150 THR D C 1
ATOM 8552 O O . THR D 1 150 ? 48.862 10.350 41.353 1.00 4.60 150 THR D O 1
ATOM 8556 N N . TYR D 1 151 ? 49.083 8.681 42.846 1.00 3.87 151 TYR D N 1
ATOM 8557 C CA . TYR D 1 151 ? 49.117 7.628 41.826 1.00 3.95 151 TYR D CA 1
ATOM 8558 C C . TYR D 1 151 ? 47.847 7.696 40.984 1.00 5.63 151 TYR D C 1
ATOM 8559 O O . TYR D 1 151 ? 47.904 7.755 39.750 1.00 9.26 151 TYR D O 1
ATOM 8568 N N . LYS D 1 152 ? 46.701 7.702 41.657 1.00 2.50 152 LYS D N 1
ATOM 8569 C CA . LYS D 1 152 ? 45.407 7.748 40.974 1.00 4.74 152 LYS D CA 1
ATOM 8570 C C . LYS D 1 152 ? 45.196 9.068 40.213 1.00 8.22 152 LYS D C 1
ATOM 8571 O O . LYS D 1 152 ? 44.726 9.063 39.070 1.00 8.11 152 LYS D O 1
ATOM 8577 N N . ALA D 1 153 ? 45.561 10.184 40.839 1.00 4.17 153 ALA D N 1
ATOM 8578 C CA . ALA D 1 153 ? 45.404 11.499 40.221 1.00 5.97 153 ALA D CA 1
ATOM 8579 C C . ALA D 1 153 ? 46.172 11.613 38.910 1.00 6.62 153 ALA D C 1
ATOM 8580 O O . ALA D 1 153 ? 45.655 12.143 37.924 1.00 7.51 153 ALA D O 1
ATOM 8582 N N . VAL D 1 154 ? 47.412 11.138 38.907 1.00 6.05 154 VAL D N 1
ATOM 8583 C CA . VAL D 1 154 ? 48.205 11.144 37.681 1.00 6.50 154 VAL D CA 1
ATOM 8584 C C . VAL D 1 154 ? 47.598 10.203 36.635 1.00 5.52 154 VAL D C 1
ATOM 8585 O O . VAL D 1 154 ? 47.559 10.516 35.446 1.00 5.39 154 VAL D O 1
ATOM 8589 N N . LYS D 1 155 ? 47.117 9.051 37.087 1.00 6.69 155 LYS D N 1
ATOM 8590 C CA . LYS D 1 155 ? 46.402 8.130 36.216 1.00 8.50 155 LYS D CA 1
ATOM 8591 C C . LYS D 1 155 ? 45.179 8.817 35.605 1.00 15.41 155 LYS D C 1
ATOM 8592 O O . LYS D 1 155 ? 44.922 8.713 34.396 1.00 11.01 155 LYS D O 1
ATOM 8598 N N . LEU D 1 156 ? 44.449 9.556 36.436 1.00 6.81 156 LEU D N 1
ATOM 8599 C CA . LEU D 1 156 ? 43.224 10.224 35.996 1.00 9.04 156 LEU D CA 1
ATOM 8600 C C . LEU D 1 156 ? 43.517 11.427 35.094 1.00 7.26 156 LEU D C 1
ATOM 8601 O O . LEU D 1 156 ? 42.679 11.831 34.288 1.00 9.39 156 LEU D O 1
ATOM 8606 N N . SER D 1 157 ? 44.704 12.003 35.243 1.00 4.08 157 SER D N 1
ATOM 8607 C CA . SER D 1 157 ? 45.094 13.168 34.454 1.00 5.19 157 SER D CA 1
ATOM 8608 C C . SER D 1 157 ? 45.167 12.837 32.962 1.00 7.78 157 SER D C 1
ATOM 8609 O O . SER D 1 157 ? 45.141 13.734 32.123 1.00 7.62 157 SER D O 1
ATOM 8612 N N . LYS D 1 158 ? 45.279 11.546 32.660 1.00 9.88 158 LYS D N 1
ATOM 8613 C CA . LYS D 1 158 ? 45.490 11.041 31.297 1.00 13.33 158 LYS D CA 1
ATOM 8614 C C . LYS D 1 158 ? 46.809 11.500 30.685 1.00 16.16 158 LYS D C 1
ATOM 8615 O O . LYS D 1 158 ? 46.957 11.499 29.461 1.00 11.37 158 LYS D O 1
ATOM 8621 N N . ILE D 1 159 ? 47.766 11.886 31.531 1.00 11.09 159 ILE D N 1
ATOM 8622 C CA . ILE D 1 159 ? 49.098 12.223 31.036 1.00 6.16 159 ILE D CA 1
ATOM 8623 C C . ILE D 1 159 ? 49.686 10.997 30.326 1.00 11.94 159 ILE D C 1
ATOM 8624 O O . ILE D 1 159 ? 49.547 9.861 30.791 1.00 7.59 159 ILE D O 1
ATOM 8629 N N . ARG D 1 160 ? 50.302 11.215 29.175 1.00 5.36 160 ARG D N 1
ATOM 8630 C CA . ARG D 1 160 ? 50.912 10.114 28.448 1.00 7.47 160 ARG D CA 1
ATOM 8631 C C . ARG D 1 160 ? 52.421 10.243 28.592 1.00 5.56 160 ARG D C 1
ATOM 8632 O O . ARG D 1 160 ? 52.898 11.318 28.919 1.00 5.65 160 ARG D O 1
ATOM 8640 N N . PRO D 1 161 ? 53.175 9.155 28.358 1.00 8.24 161 PRO D N 1
ATOM 8641 C CA . PRO D 1 161 ? 54.636 9.270 28.473 1.00 5.45 161 PRO D CA 1
ATOM 8642 C C . PRO D 1 161 ? 55.212 10.386 27.594 1.00 6.25 161 PRO D C 1
ATOM 8643 O O . PRO D 1 161 ? 54.719 10.619 26.486 1.00 5.15 161 PRO D O 1
ATOM 8647 N N . GLY D 1 162 ? 56.228 11.080 28.103 1.00 6.74 162 GLY D N 1
ATOM 8648 C CA . GLY D 1 162 ? 56.893 12.131 27.353 1.00 6.41 162 GLY D CA 1
ATOM 8649 C C . GLY D 1 162 ? 56.177 13.472 27.401 1.00 6.93 162 GLY D C 1
ATOM 8650 O O . GLY D 1 162 ? 56.710 14.476 26.937 1.00 7.07 162 GLY D O 1
ATOM 8651 N N . GLN D 1 163 ? 54.967 13.485 27.951 1.00 4.55 163 GLN D N 1
ATOM 8652 C CA . GLN D 1 163 ? 54.181 14.704 28.048 1.00 4.66 163 GLN D CA 1
ATOM 8653 C C . GLN D 1 163 ? 54.506 15.504 29.321 1.00 7.81 163 GLN D C 1
ATOM 8654 O O . GLN D 1 163 ? 55.069 14.976 30.275 1.00 5.02 163 GLN D O 1
ATOM 8660 N N . TRP D 1 164 ? 54.141 16.781 29.311 1.00 5.59 164 TRP D N 1
ATOM 8661 C CA . TRP D 1 164 ? 54.391 17.692 30.429 1.00 7.14 164 TRP D CA 1
ATOM 8662 C C . TRP D 1 164 ? 53.253 17.729 31.435 1.00 7.33 164 TRP D C 1
ATOM 8663 O O . TRP D 1 164 ? 52.089 17.962 31.084 1.00 5.31 164 TRP D O 1
ATOM 8674 N N . ILE D 1 165 ? 53.582 17.504 32.700 1.00 9.29 165 ILE D N 1
ATOM 8675 C CA . ILE D 1 165 ? 52.578 17.619 33.742 1.00 5.64 165 ILE D CA 1
ATOM 8676 C C . ILE D 1 165 ? 53.009 18.640 34.815 1.00 6.12 165 ILE D C 1
ATOM 8677 O O . ILE D 1 165 ? 54.145 18.634 35.295 1.00 8.57 165 ILE D O 1
ATOM 8682 N N . ALA D 1 166 ? 52.107 19.549 35.147 1.00 6.29 166 ALA D N 1
ATOM 8683 C CA . ALA D 1 166 ? 52.370 20.518 36.198 1.00 6.70 166 ALA D CA 1
ATOM 8684 C C . ALA D 1 166 ? 51.823 20.027 37.531 1.00 6.70 166 ALA D C 1
ATOM 8685 O O . ALA D 1 166 ? 50.631 19.761 37.671 1.00 8.81 166 ALA D O 1
ATOM 8687 N N . ILE D 1 167 ? 52.703 19.904 38.513 1.00 5.96 167 ILE D N 1
ATOM 8688 C CA . ILE D 1 167 ? 52.283 19.533 39.858 1.00 6.25 167 ILE D CA 1
ATOM 8689 C C . ILE D 1 167 ? 52.386 20.744 40.796 1.00 5.59 167 ILE D C 1
ATOM 8690 O O . ILE D 1 167 ? 53.473 21.271 41.018 1.00 5.65 167 ILE D O 1
ATOM 8695 N N . TYR D 1 168 ? 51.235 21.190 41.294 1.00 6.18 168 TYR D N 1
ATOM 8696 C CA . TYR D 1 168 ? 51.160 22.295 42.254 1.00 6.43 168 TYR D CA 1
ATOM 8697 C C . TYR D 1 168 ? 51.075 21.772 43.690 1.00 6.89 168 TYR D C 1
ATOM 8698 O O . TYR D 1 168 ? 50.204 20.960 44.006 1.00 7.66 168 TYR D O 1
ATOM 8707 N N . GLY D 1 169 ? 51.941 22.273 44.569 1.00 9.45 169 GLY D N 1
ATOM 8708 C CA . GLY D 1 169 ? 51.979 21.820 45.948 1.00 10.20 169 GLY D CA 1
ATOM 8709 C C . GLY D 1 169 ? 52.875 20.602 46.041 1.00 12.45 169 GLY D C 1
ATOM 8710 O O . GLY D 1 169 ? 52.445 19.488 45.736 1.00 9.66 169 GLY D O 1
ATOM 8711 N N . LEU D 1 170 ? 54.131 20.816 46.426 1.00 9.67 170 LEU D N 1
ATOM 8712 C CA . LEU D 1 170 ? 55.102 19.727 46.514 1.00 9.44 170 LEU D CA 1
ATOM 8713 C C . LEU D 1 170 ? 55.284 19.241 47.960 1.00 8.66 170 LEU D C 1
ATOM 8714 O O . LEU D 1 170 ? 56.406 19.046 48.432 1.00 9.93 170 LEU D O 1
ATOM 8719 N N . GLY D 1 171 ? 54.170 19.033 48.651 1.00 10.05 171 GLY D N 1
ATOM 8720 C CA . GLY D 1 171 ? 54.215 18.603 50.040 1.00 9.53 171 GLY D CA 1
ATOM 8721 C C . GLY D 1 171 ? 54.166 17.094 50.131 1.00 10.68 171 GLY D C 1
ATOM 8722 O O . GLY D 1 171 ? 54.757 16.393 49.301 1.00 9.70 171 GLY D O 1
ATOM 8723 N N . GLY D 1 172 ? 53.444 16.589 51.128 1.00 6.75 172 GLY D N 1
ATOM 8724 C CA . GLY D 1 172 ? 53.337 15.154 51.333 1.00 8.90 172 GLY D CA 1
ATOM 8725 C C . GLY D 1 172 ? 52.799 14.423 50.109 1.00 10.89 172 GLY D C 1
ATOM 8726 O O . GLY D 1 172 ? 53.398 13.448 49.633 1.00 10.58 172 GLY D O 1
ATOM 8727 N N . LEU D 1 173 ? 51.656 14.882 49.606 1.00 6.89 173 LEU D N 1
ATOM 8728 C CA . LEU D 1 173 ? 51.113 14.347 48.367 1.00 6.63 173 LEU D CA 1
ATOM 8729 C C . LEU D 1 173 ? 52.005 14.696 47.182 1.00 8.74 173 LEU D C 1
ATOM 8730 O O . LEU D 1 173 ? 52.386 13.816 46.398 1.00 7.06 173 LEU D O 1
ATOM 8735 N N . GLY D 1 174 ? 52.335 15.982 47.068 1.00 5.80 174 GLY D N 1
ATOM 8736 C CA . GLY D 1 174 ? 53.024 16.513 45.904 1.00 7.89 174 GLY D CA 1
ATOM 8737 C C . GLY D 1 174 ? 54.353 15.863 45.594 1.00 11.09 174 GLY D C 1
ATOM 8738 O O . GLY D 1 174 ? 54.667 15.581 44.428 1.00 5.95 174 GLY D O 1
ATOM 8739 N N . ASN D 1 175 ? 55.151 15.625 46.625 1.00 6.40 175 ASN D N 1
ATOM 8740 C CA . ASN D 1 175 ? 56.426 14.965 46.397 1.00 12.01 175 ASN D CA 1
ATOM 8741 C C . ASN D 1 175 ? 56.231 13.554 45.841 1.00 9.29 175 ASN D C 1
ATOM 8742 O O . ASN D 1 175 ? 57.013 13.111 45.003 1.00 7.36 175 ASN D O 1
ATOM 8747 N N . LEU D 1 176 ? 55.184 12.857 46.288 1.00 7.75 176 LEU D N 1
ATOM 8748 C CA . LEU D 1 176 ? 54.904 11.520 45.753 1.00 5.12 176 LEU D CA 1
ATOM 8749 C C . LEU D 1 176 ? 54.265 11.577 44.360 1.00 7.33 176 LEU D C 1
ATOM 8750 O O . LEU D 1 176 ? 54.509 10.706 43.524 1.00 7.74 176 LEU D O 1
ATOM 8755 N N . ALA D 1 177 ? 53.469 12.616 44.111 1.00 9.06 177 ALA D N 1
ATOM 8756 C CA . ALA D 1 177 ? 52.925 12.864 42.778 1.00 10.00 177 ALA D CA 1
ATOM 8757 C C . ALA D 1 177 ? 54.065 13.046 41.787 1.00 8.41 177 ALA D C 1
ATOM 8758 O O . ALA D 1 177 ? 54.025 12.514 40.681 1.00 7.97 177 ALA D O 1
ATOM 8760 N N . LEU D 1 178 ? 55.088 13.788 42.191 1.00 8.82 178 LEU D N 1
ATOM 8761 C CA . LEU D 1 178 ? 56.265 13.966 41.338 1.00 8.59 178 LEU D CA 1
ATOM 8762 C C . LEU D 1 178 ? 56.917 12.628 41.056 1.00 9.89 178 LEU D C 1
ATOM 8763 O O . LEU D 1 178 ? 57.241 12.319 39.911 1.00 7.77 178 LEU D O 1
ATOM 8768 N N . GLN D 1 179 ? 57.102 11.824 42.101 1.00 8.21 179 GLN D N 1
ATOM 8769 C CA . GLN D 1 179 ? 57.758 10.532 41.930 1.00 8.93 179 GLN D CA 1
ATOM 8770 C C . GLN D 1 179 ? 56.966 9.574 41.036 1.00 6.70 179 GLN D C 1
ATOM 8771 O O . GLN D 1 179 ? 57.543 8.890 40.193 1.00 7.85 179 GLN D O 1
ATOM 8777 N N . TYR D 1 180 ? 55.652 9.508 41.231 1.00 6.36 180 TYR D N 1
ATOM 8778 C CA . TYR D 1 180 ? 54.819 8.653 40.398 1.00 5.78 180 TYR D CA 1
ATOM 8779 C C . TYR D 1 180 ? 54.809 9.165 38.955 1.00 7.80 180 TYR D C 1
ATOM 8780 O O . TYR D 1 180 ? 54.961 8.388 38.013 1.00 7.29 180 TYR D O 1
ATOM 8789 N N . ALA D 1 181 ? 54.629 10.472 38.784 1.00 7.36 181 ALA D N 1
ATOM 8790 C CA . ALA D 1 181 ? 54.604 11.071 37.441 1.00 6.88 181 ALA D CA 1
ATOM 8791 C C . ALA D 1 181 ? 55.891 10.788 36.659 1.00 7.77 181 ALA D C 1
ATOM 8792 O O . ALA D 1 181 ? 55.861 10.368 35.495 1.00 10.44 181 ALA D O 1
ATOM 8794 N N . LYS D 1 182 ? 57.020 11.009 37.323 1.00 6.73 182 LYS D N 1
ATOM 8795 C CA . LYS D 1 182 ? 58.337 10.825 36.732 1.00 10.22 182 LYS D CA 1
ATOM 8796 C C . LYS D 1 182 ? 58.714 9.357 36.538 1.00 12.47 182 LYS D C 1
ATOM 8797 O O . LYS D 1 182 ? 59.004 8.917 35.421 1.00 9.12 182 LYS D O 1
ATOM 8803 N N . ASN D 1 183 ? 58.710 8.607 37.633 1.00 7.91 183 ASN D N 1
ATOM 8804 C CA . ASN D 1 183 ? 59.297 7.278 37.651 1.00 11.05 183 ASN D CA 1
ATOM 8805 C C . ASN D 1 183 ? 58.344 6.191 37.220 1.00 11.95 183 ASN D C 1
ATOM 8806 O O . ASN D 1 183 ? 58.777 5.087 36.912 1.00 8.12 183 ASN D O 1
ATOM 8811 N N . VAL D 1 184 ? 57.047 6.478 37.245 1.00 8.03 184 VAL D N 1
ATOM 8812 C CA . VAL D 1 184 ? 56.062 5.453 36.931 1.00 8.38 184 VAL D CA 1
ATOM 8813 C C . VAL D 1 184 ? 55.356 5.744 35.600 1.00 11.13 184 VAL D C 1
ATOM 8814 O O . VAL D 1 184 ? 55.268 4.867 34.730 1.00 8.03 184 VAL D O 1
ATOM 8818 N N . PHE D 1 185 ? 54.915 6.986 35.411 1.00 7.80 185 PHE D N 1
ATOM 8819 C CA . PHE D 1 185 ? 54.191 7.342 34.192 1.00 7.00 185 PHE D CA 1
ATOM 8820 C C . PHE D 1 185 ? 55.078 7.972 33.123 1.00 7.92 185 PHE D C 1
ATOM 8821 O O . PHE D 1 185 ? 54.604 8.286 32.018 1.00 7.81 185 PHE D O 1
ATOM 8829 N N . ASN D 1 186 ? 56.356 8.157 33.458 1.00 5.41 186 ASN D N 1
ATOM 8830 C CA A ASN D 1 186 ? 57.331 8.665 32.497 0.52 9.46 186 ASN D CA 1
ATOM 8831 C CA B ASN D 1 186 ? 57.358 8.698 32.543 0.48 9.45 186 ASN D CA 1
ATOM 8832 C C . ASN D 1 186 ? 56.975 10.033 31.913 1.00 9.79 186 ASN D C 1
ATOM 8833 O O . ASN D 1 186 ? 57.167 10.268 30.712 1.00 8.89 186 ASN D O 1
ATOM 8842 N N . ALA D 1 187 ? 56.455 10.926 32.751 1.00 9.81 187 ALA D N 1
ATOM 8843 C CA . ALA D 1 187 ? 56.095 12.265 32.316 1.00 6.53 187 ALA D CA 1
ATOM 8844 C C . ALA D 1 187 ? 57.272 13.209 32.541 1.00 12.75 187 ALA D C 1
ATOM 8845 O O . ALA D 1 187 ? 58.227 12.867 33.241 1.00 11.39 187 ALA D O 1
ATOM 8847 N N . LYS D 1 188 ? 57.211 14.386 31.923 1.00 8.42 188 LYS D N 1
ATOM 8848 C CA . LYS D 1 188 ? 58.123 15.470 32.262 1.00 8.40 188 LYS D CA 1
ATOM 8849 C C . LYS D 1 188 ? 57.365 16.339 33.246 1.00 10.57 188 LYS D C 1
ATOM 8850 O O . LYS D 1 188 ? 56.167 16.588 33.062 1.00 9.76 188 LYS D O 1
ATOM 8856 N N . VAL D 1 189 ? 58.040 16.776 34.302 1.00 6.98 189 VAL D N 1
ATOM 8857 C CA . VAL D 1 189 ? 57.345 17.427 35.406 1.00 5.87 189 VAL D CA 1
ATOM 8858 C C . VAL D 1 189 ? 57.759 18.862 35.676 1.00 8.58 189 VAL D C 1
ATOM 8859 O O . VAL D 1 189 ? 58.942 19.162 35.798 1.00 8.93 189 VAL D O 1
ATOM 8863 N N . ILE D 1 190 ? 56.770 19.742 35.797 1.00 6.83 190 ILE D N 1
ATOM 8864 C CA . ILE D 1 190 ? 57.012 21.053 36.368 1.00 7.51 190 ILE D CA 1
ATOM 8865 C C . ILE D 1 190 ? 56.528 21.031 37.809 1.00 7.56 190 ILE D C 1
ATOM 8866 O O . ILE D 1 190 ? 55.352 20.764 38.065 1.00 9.27 190 ILE D O 1
ATOM 8871 N N . ALA D 1 191 ? 57.434 21.290 38.747 1.00 7.63 191 ALA D N 1
ATOM 8872 C CA . ALA D 1 191 ? 57.075 21.360 40.173 1.00 9.00 191 ALA D CA 1
ATOM 8873 C C . ALA D 1 191 ? 56.804 22.812 40.570 1.00 9.70 191 ALA D C 1
ATOM 8874 O O . ALA D 1 191 ? 57.632 23.690 40.320 1.00 9.67 191 ALA D O 1
ATOM 8876 N N . ILE D 1 192 ? 55.639 23.067 41.163 1.00 8.72 192 ILE D N 1
ATOM 8877 C CA . ILE D 1 192 ? 55.237 24.430 41.517 1.00 9.81 192 ILE D CA 1
ATOM 8878 C C . ILE D 1 192 ? 54.811 24.525 42.988 1.00 10.44 192 ILE D C 1
ATOM 8879 O O . ILE D 1 192 ? 53.969 23.752 43.452 1.00 10.34 192 ILE D O 1
ATOM 8884 N N . ASP D 1 193 ? 55.390 25.475 43.720 1.00 13.09 193 ASP D N 1
ATOM 8885 C CA . ASP D 1 193 ? 55.063 25.657 45.138 1.00 10.36 193 ASP D CA 1
ATOM 8886 C C . ASP D 1 193 ? 55.433 27.091 45.558 1.00 14.38 193 ASP D C 1
ATOM 8887 O O . ASP D 1 193 ? 56.090 27.814 44.804 1.00 11.81 193 ASP D O 1
ATOM 8892 N N . VAL D 1 194 ? 54.999 27.510 46.744 1.00 11.90 194 VAL D N 1
ATOM 8893 C CA . VAL D 1 194 ? 55.384 28.825 47.265 1.00 15.07 194 VAL D CA 1
ATOM 8894 C C . VAL D 1 194 ? 56.614 28.710 48.160 1.00 13.79 194 VAL D C 1
ATOM 8895 O O . VAL D 1 194 ? 57.183 29.715 48.590 1.00 15.58 194 VAL D O 1
ATOM 8899 N N . ASN D 1 195 ? 57.024 27.472 48.412 1.00 11.98 195 ASN D N 1
ATOM 8900 C CA . ASN D 1 195 ? 58.075 27.156 49.374 1.00 10.60 195 ASN D CA 1
ATOM 8901 C C . ASN D 1 195 ? 59.329 26.651 48.663 1.00 14.91 195 ASN D C 1
ATOM 8902 O O . ASN D 1 195 ? 59.323 25.557 48.087 1.00 14.65 195 ASN D O 1
ATOM 8907 N N . ASP D 1 196 ? 60.400 27.444 48.695 1.00 13.69 196 ASP D N 1
ATOM 8908 C CA . ASP D 1 196 ? 61.641 27.084 48.001 1.00 16.10 196 ASP D CA 1
ATOM 8909 C C . ASP D 1 196 ? 62.222 25.754 48.468 1.00 15.80 196 ASP D C 1
ATOM 8910 O O . ASP D 1 196 ? 62.821 25.029 47.685 1.00 13.88 196 ASP D O 1
ATOM 8915 N N . GLU D 1 197 ? 62.044 25.446 49.747 1.00 15.39 197 GLU D N 1
ATOM 8916 C CA . GLU D 1 197 ? 62.536 24.195 50.310 1.00 15.17 197 GLU D CA 1
ATOM 8917 C C . GLU D 1 197 ? 61.879 22.971 49.673 1.00 15.40 197 GLU D C 1
ATOM 8918 O O . GLU D 1 197 ? 62.544 21.964 49.418 1.00 15.27 197 GLU D O 1
ATOM 8924 N N . GLN D 1 198 ? 60.571 23.055 49.435 1.00 11.69 198 GLN D N 1
ATOM 8925 C CA . GLN D 1 198 ? 59.852 21.984 48.762 1.00 10.60 198 GLN D CA 1
ATOM 8926 C C . GLN D 1 198 ? 60.358 21.862 47.328 1.00 11.79 198 GLN D C 1
ATOM 8927 O O . GLN D 1 198 ? 60.487 20.763 46.790 1.00 13.21 198 GLN D O 1
ATOM 8933 N N . LEU D 1 199 ? 60.637 23.000 46.708 1.00 12.09 199 LEU D N 1
ATOM 8934 C CA . LEU D 1 199 ? 61.090 23.003 45.317 1.00 11.16 199 LEU D CA 1
ATOM 8935 C C . LEU D 1 199 ? 62.495 22.430 45.181 1.00 11.41 199 LEU D C 1
ATOM 8936 O O . LEU D 1 199 ? 62.780 21.717 44.221 1.00 15.27 199 LEU D O 1
ATOM 8941 N N . LYS D 1 200 ? 63.371 22.743 46.132 1.00 14.63 200 LYS D N 1
ATOM 8942 C CA . LYS D 1 200 ? 64.730 22.181 46.128 1.00 16.44 200 LYS D CA 1
ATOM 8943 C C . LYS D 1 200 ? 64.663 20.661 46.157 1.00 16.29 200 LYS D C 1
ATOM 8944 O O . LYS D 1 200 ? 65.369 19.974 45.420 1.00 17.74 200 LYS D O 1
ATOM 8950 N N . LEU D 1 201 ? 63.793 20.139 47.012 1.00 19.29 201 LEU D N 1
ATOM 8951 C CA . LEU D 1 201 ? 63.619 18.700 47.136 1.00 14.17 201 LEU D CA 1
ATOM 8952 C C . LEU D 1 201 ? 63.044 18.088 45.856 1.00 14.84 201 LEU D C 1
ATOM 8953 O O . LEU D 1 201 ? 63.474 17.020 45.419 1.00 18.35 201 LEU D O 1
ATOM 8958 N N . ALA D 1 202 ? 62.061 18.758 45.266 1.00 14.23 202 ALA D N 1
ATOM 8959 C CA . ALA D 1 202 ? 61.487 18.305 44.000 1.00 13.93 202 ALA D CA 1
ATOM 8960 C C . ALA D 1 202 ? 62.560 18.198 42.914 1.00 13.36 202 ALA D C 1
ATOM 8961 O O . ALA D 1 202 ? 62.655 17.193 42.211 1.00 15.81 202 ALA D O 1
ATOM 8963 N N . THR D 1 203 ? 63.382 19.227 42.792 1.00 14.26 203 THR D N 1
ATOM 8964 C CA . THR D 1 203 ? 64.475 19.201 41.826 1.00 14.52 203 THR D CA 1
ATOM 8965 C C . THR D 1 203 ? 65.451 18.069 42.135 1.00 16.38 203 THR D C 1
ATOM 8966 O O . THR D 1 203 ? 65.878 17.353 41.233 1.00 14.03 203 THR D O 1
ATOM 8970 N N . GLU D 1 204 ? 65.788 17.899 43.412 1.00 16.56 204 GLU D N 1
ATOM 8971 C CA . GLU D 1 204 ? 66.677 16.812 43.817 1.00 21.72 204 GLU D CA 1
ATOM 8972 C C . GLU D 1 204 ? 66.131 15.457 43.389 1.00 22.01 204 GLU D C 1
ATOM 8973 O O . GLU D 1 204 ? 66.893 14.550 43.062 1.00 19.79 204 GLU D O 1
ATOM 8979 N N . MET D 1 205 ? 64.810 15.323 43.373 1.00 14.73 205 MET D N 1
ATOM 8980 C CA . MET D 1 205 ? 64.207 14.048 43.005 1.00 17.94 205 MET D CA 1
ATOM 8981 C C . MET D 1 205 ? 63.756 13.983 41.543 1.00 19.73 205 MET D C 1
ATOM 8982 O O . MET D 1 205 ? 62.952 13.133 41.180 1.00 20.84 205 MET D O 1
ATOM 8987 N N . GLY D 1 206 ? 64.275 14.884 40.713 1.00 17.52 206 GLY D N 1
ATOM 8988 C CA . GLY D 1 206 ? 64.120 14.755 39.272 1.00 13.73 206 GLY D CA 1
ATOM 8989 C C . GLY D 1 206 ? 63.136 15.680 38.571 1.00 19.39 206 GLY D C 1
ATOM 8990 O O . GLY D 1 206 ? 62.925 15.540 37.362 1.00 15.09 206 GLY D O 1
ATOM 8991 N N . ALA D 1 207 ? 62.531 16.619 39.298 1.00 14.97 207 ALA D N 1
ATOM 8992 C CA . ALA D 1 207 ? 61.630 17.577 38.656 1.00 8.98 207 ALA D CA 1
ATOM 8993 C C . ALA D 1 207 ? 62.371 18.266 37.520 1.00 12.37 207 ALA D C 1
ATOM 8994 O O . ALA D 1 207 ? 63.497 18.720 37.700 1.00 14.66 207 ALA D O 1
ATOM 8996 N N . ASP D 1 208 ? 61.755 18.304 36.343 1.00 9.97 208 ASP D N 1
ATOM 8997 C CA . ASP D 1 208 ? 62.399 18.882 35.168 1.00 12.30 208 ASP D CA 1
ATOM 8998 C C . ASP D 1 208 ? 62.490 20.395 35.264 1.00 13.14 208 ASP D C 1
ATOM 8999 O O . ASP D 1 208 ? 63.475 20.992 34.843 1.00 11.32 208 ASP D O 1
ATOM 9004 N N . LEU D 1 209 ? 61.445 21.008 35.805 1.00 10.98 209 LEU D N 1
ATOM 9005 C CA . LEU D 1 209 ? 61.404 22.455 35.998 1.00 10.50 209 LEU D CA 1
ATOM 9006 C C . LEU D 1 209 ? 60.840 22.730 37.385 1.00 11.78 209 LEU D C 1
ATOM 9007 O O . LEU D 1 209 ? 60.092 21.919 37.921 1.00 10.97 209 LEU D O 1
ATOM 9012 N N . ALA D 1 210 ? 61.217 23.852 37.982 1.00 10.73 210 ALA D N 1
ATOM 9013 C CA . ALA D 1 210 ? 60.687 24.217 39.289 1.00 12.27 210 ALA D CA 1
ATOM 9014 C C . ALA D 1 210 ? 60.349 25.696 39.273 1.00 13.25 210 ALA D C 1
ATOM 9015 O O . ALA D 1 210 ? 61.152 26.511 38.828 1.00 13.36 210 ALA D O 1
ATOM 9017 N N . ILE D 1 211 ? 59.147 26.038 39.722 1.00 12.74 211 ILE D N 1
ATOM 9018 C CA . ILE D 1 211 ? 58.717 27.428 39.756 1.00 10.77 211 ILE D CA 1
ATOM 9019 C C . ILE D 1 211 ? 58.156 27.771 41.131 1.00 16.27 211 ILE D C 1
ATOM 9020 O O . ILE D 1 211 ? 57.333 27.025 41.681 1.00 11.51 211 ILE D O 1
ATOM 9025 N N . ASN D 1 212 ? 58.608 28.896 41.684 1.00 13.77 212 ASN D N 1
ATOM 9026 C CA . ASN D 1 212 ? 58.000 29.460 42.879 1.00 12.50 212 ASN D CA 1
ATOM 9027 C C . ASN D 1 212 ? 56.863 30.402 42.484 1.00 14.70 212 ASN D C 1
ATOM 9028 O O . ASN D 1 212 ? 57.094 31.497 41.963 1.00 16.03 212 ASN D O 1
ATOM 9033 N N . SER D 1 213 ? 55.637 29.963 42.745 1.00 11.61 213 SER D N 1
ATOM 9034 C CA . SER D 1 213 ? 54.442 30.654 42.283 1.00 11.57 213 SER D CA 1
ATOM 9035 C C . SER D 1 213 ? 54.147 31.930 43.067 1.00 22.31 213 SER D C 1
ATOM 9036 O O . SER D 1 213 ? 53.245 32.687 42.709 1.00 19.45 213 SER D O 1
ATOM 9039 N N . HIS D 1 214 ? 54.889 32.155 44.145 1.00 20.99 214 HIS D N 1
ATOM 9040 C CA . HIS D 1 214 ? 54.761 33.399 44.890 1.00 22.82 214 HIS D CA 1
ATOM 9041 C C . HIS D 1 214 ? 55.578 34.501 44.221 1.00 21.08 214 HIS D C 1
ATOM 9042 O O . HIS D 1 214 ? 55.119 35.628 44.091 1.00 31.42 214 HIS D O 1
ATOM 9049 N N . THR D 1 215 ? 56.783 34.165 43.778 1.00 23.84 215 THR D N 1
ATOM 9050 C CA . THR D 1 215 ? 57.670 35.152 43.177 1.00 18.67 215 THR D CA 1
ATOM 9051 C C . THR D 1 215 ? 57.560 35.218 41.649 1.00 27.47 215 THR D C 1
ATOM 9052 O O . THR D 1 215 ? 58.016 36.182 41.029 1.00 26.02 215 THR D O 1
ATOM 9056 N N . GLU D 1 216 ? 56.963 34.194 41.045 1.00 22.39 216 GLU D N 1
ATOM 9057 C CA . GLU D 1 216 ? 56.840 34.128 39.589 1.00 20.96 216 GLU D CA 1
ATOM 9058 C C . GLU D 1 216 ? 55.410 33.879 39.128 1.00 24.34 216 GLU D C 1
ATOM 9059 O O . GLU D 1 216 ? 54.599 33.319 39.864 1.00 21.18 216 GLU D O 1
ATOM 9065 N N . ASP D 1 217 ? 55.112 34.306 37.902 1.00 24.01 217 ASP D N 1
ATOM 9066 C CA . ASP D 1 217 ? 53.849 33.988 37.247 1.00 23.40 217 ASP D CA 1
ATOM 9067 C C . ASP D 1 217 ? 53.981 32.564 36.716 1.00 18.58 217 ASP D C 1
ATOM 9068 O O . ASP D 1 217 ? 54.518 32.355 35.632 1.00 17.47 217 ASP D O 1
ATOM 9073 N N . ALA D 1 218 ? 53.502 31.591 37.488 1.00 19.56 218 ALA D N 1
ATOM 9074 C CA . ALA D 1 218 ? 53.718 30.181 37.168 1.00 14.22 218 ALA D CA 1
ATOM 9075 C C . ALA D 1 218 ? 53.175 29.790 35.802 1.00 12.33 218 ALA D C 1
ATOM 9076 O O . ALA D 1 218 ? 53.883 29.183 35.011 1.00 14.08 218 ALA D O 1
ATOM 9078 N N . ALA D 1 219 ? 51.917 30.131 35.532 1.00 11.77 219 ALA D N 1
ATOM 9079 C CA . ALA D 1 219 ? 51.298 29.758 34.266 1.00 11.45 219 ALA D CA 1
ATOM 9080 C C . ALA D 1 219 ? 52.067 30.338 33.078 1.00 14.55 219 ALA D C 1
ATOM 9081 O O . ALA D 1 219 ? 52.268 29.670 32.065 1.00 13.41 219 ALA D O 1
ATOM 9083 N N . LYS D 1 220 ? 52.494 31.585 33.212 1.00 12.61 220 LYS D N 1
ATOM 9084 C CA . LYS D 1 220 ? 53.234 32.261 32.148 1.00 20.00 220 LYS D CA 1
ATOM 9085 C C . LYS D 1 220 ? 54.552 31.558 31.855 1.00 15.93 220 LYS D C 1
ATOM 9086 O O . LYS D 1 220 ? 54.938 31.405 30.697 1.00 14.51 220 LYS D O 1
ATOM 9092 N N . ILE D 1 221 ? 55.246 31.141 32.911 1.00 12.04 221 ILE D N 1
ATOM 9093 C CA . ILE D 1 221 ? 56.501 30.410 32.755 1.00 15.73 221 ILE D CA 1
ATOM 9094 C C . ILE D 1 221 ? 56.271 29.019 32.147 1.00 16.87 221 ILE D C 1
ATOM 9095 O O . ILE D 1 221 ? 57.023 28.587 31.277 1.00 14.23 221 ILE D O 1
ATOM 9100 N N . VAL D 1 222 ? 55.229 28.323 32.605 1.00 16.04 222 VAL D N 1
ATOM 9101 C CA . VAL D 1 222 ? 54.899 27.014 32.040 1.00 12.83 222 VAL D CA 1
ATOM 9102 C C . VAL D 1 222 ? 54.618 27.132 30.539 1.00 12.85 222 VAL D C 1
ATOM 9103 O O . VAL D 1 222 ? 55.138 26.355 29.732 1.00 13.54 222 VAL D O 1
ATOM 9107 N N . GLN D 1 223 ? 53.814 28.125 30.165 1.00 17.01 223 GLN D N 1
ATOM 9108 C CA . GLN D 1 223 ? 53.463 28.317 28.760 1.00 17.26 223 GLN D CA 1
ATOM 9109 C C . GLN D 1 223 ? 54.703 28.578 27.927 1.00 18.04 223 GLN D C 1
ATOM 9110 O O . GLN D 1 223 ? 54.885 27.992 26.854 1.00 16.90 223 GLN D O 1
ATOM 9116 N N . GLU D 1 224 ? 55.564 29.454 28.431 1.00 17.17 224 GLU D N 1
ATOM 9117 C CA . GLU D 1 224 ? 56.773 29.834 27.712 1.00 17.97 224 GLU D CA 1
ATOM 9118 C C . GLU D 1 224 ? 57.753 28.667 27.571 1.00 21.53 224 GLU D C 1
ATOM 9119 O O . GLU D 1 224 ? 58.293 28.415 26.492 1.00 15.08 224 GLU D O 1
ATOM 9125 N N . LYS D 1 225 ? 57.972 27.934 28.656 1.00 13.31 225 LYS D N 1
ATOM 9126 C CA . LYS D 1 225 ? 58.981 26.879 28.623 1.00 15.16 225 LYS D CA 1
ATOM 9127 C C . LYS D 1 225 ? 58.527 25.567 27.979 1.00 18.31 225 LYS D C 1
ATOM 9128 O O . LYS D 1 225 ? 59.344 24.841 27.405 1.00 16.72 225 LYS D O 1
ATOM 9134 N N . THR D 1 226 ? 57.236 25.257 28.053 1.00 15.01 226 THR D N 1
ATOM 9135 C CA . THR D 1 226 ? 56.788 23.938 27.600 1.00 12.84 226 THR D CA 1
ATOM 9136 C C . THR D 1 226 ? 55.707 23.984 26.516 1.00 16.24 226 THR D C 1
ATOM 9137 O O . THR D 1 226 ? 55.360 22.955 25.941 1.00 12.25 226 THR D O 1
ATOM 9141 N N . GLY D 1 227 ? 55.178 25.172 26.244 1.00 12.43 227 GLY D N 1
ATOM 9142 C CA . GLY D 1 227 ? 54.062 25.314 25.327 1.00 11.33 227 GLY D CA 1
ATOM 9143 C C . GLY D 1 227 ? 52.737 25.023 26.007 1.00 14.84 227 GLY D C 1
ATOM 9144 O O . GLY D 1 227 ? 51.705 24.891 25.349 1.00 9.29 227 GLY D O 1
ATOM 9145 N N . GLY D 1 228 ? 52.759 24.922 27.334 1.00 9.00 228 GLY D N 1
ATOM 9146 C CA . GLY D 1 228 ? 51.571 24.556 28.072 1.00 9.16 228 GLY D CA 1
ATOM 9147 C C . GLY D 1 228 ? 51.634 23.100 28.499 1.00 10.83 228 GLY D C 1
ATOM 9148 O O . GLY D 1 228 ? 51.951 22.223 27.690 1.00 4.66 228 GLY D O 1
ATOM 9149 N N . ALA D 1 229 ? 51.342 22.840 29.774 1.00 5.25 229 ALA D N 1
ATOM 9150 C CA . ALA D 1 229 ? 51.362 21.471 30.288 1.00 6.00 229 ALA D CA 1
ATOM 9151 C C . ALA D 1 229 ? 50.218 20.669 29.704 1.00 5.51 229 ALA D C 1
ATOM 9152 O O . ALA D 1 229 ? 49.114 21.181 29.559 1.00 5.11 229 ALA D O 1
ATOM 9154 N N . HIS D 1 230 ? 50.475 19.406 29.365 1.00 6.54 230 HIS D N 1
ATOM 9155 C CA . HIS D 1 230 ? 49.414 18.537 28.871 1.00 5.96 230 HIS D CA 1
ATOM 9156 C C . HIS D 1 230 ? 48.385 18.257 29.955 1.00 7.28 230 HIS D C 1
ATOM 9157 O O . HIS D 1 230 ? 47.202 18.004 29.666 1.00 4.73 230 HIS D O 1
ATOM 9164 N N . ALA D 1 231 ? 48.840 18.312 31.204 1.00 6.49 231 ALA D N 1
ATOM 9165 C CA . ALA D 1 231 ? 47.966 18.084 32.346 1.00 4.90 231 ALA D CA 1
ATOM 9166 C C . ALA D 1 231 ? 48.487 18.781 33.602 1.00 6.58 231 ALA D C 1
ATOM 9167 O O . ALA D 1 231 ? 49.653 19.178 33.673 1.00 6.92 231 ALA D O 1
ATOM 9169 N N . ALA D 1 232 ? 47.630 18.894 34.610 1.00 6.42 232 ALA D N 1
ATOM 9170 C CA . ALA D 1 232 ? 48.068 19.401 35.912 1.00 6.40 232 ALA D CA 1
ATOM 9171 C C . ALA D 1 232 ? 47.447 18.599 37.050 1.00 6.16 232 ALA D C 1
ATOM 9172 O O . ALA D 1 232 ? 46.317 18.124 36.930 1.00 4.73 232 ALA D O 1
ATOM 9174 N N . VAL D 1 233 ? 48.197 18.429 38.137 1.00 6.88 233 VAL D N 1
ATOM 9175 C CA . VAL D 1 233 ? 47.667 17.829 39.362 1.00 6.57 233 VAL D CA 1
ATOM 9176 C C . VAL D 1 233 ? 47.845 18.834 40.493 1.00 7.54 233 VAL D C 1
ATOM 9177 O O . VAL D 1 233 ? 48.966 19.210 40.816 1.00 7.82 233 VAL D O 1
ATOM 9181 N N . VAL D 1 234 ? 46.741 19.286 41.082 1.00 5.71 234 VAL D N 1
ATOM 9182 C CA . VAL D 1 234 ? 46.817 20.343 42.087 1.00 6.34 234 VAL D CA 1
ATOM 9183 C C . VAL D 1 234 ? 46.627 19.766 43.492 1.00 5.84 234 VAL D C 1
ATOM 9184 O O . VAL D 1 234 ? 45.516 19.435 43.888 1.00 4.61 234 VAL D O 1
ATOM 9188 N N . THR D 1 235 ? 47.733 19.635 44.219 1.00 7.50 235 THR D N 1
ATOM 9189 C CA . THR D 1 235 ? 47.723 19.096 45.576 1.00 8.56 235 THR D CA 1
ATOM 9190 C C . THR D 1 235 ? 48.020 20.195 46.594 1.00 12.11 235 THR D C 1
ATOM 9191 O O . THR D 1 235 ? 48.447 19.916 47.709 1.00 20.89 235 THR D O 1
ATOM 9195 N N . ALA D 1 236 ? 47.803 21.444 46.201 1.00 8.27 236 ALA D N 1
ATOM 9196 C CA . ALA D 1 236 ? 48.108 22.578 47.063 1.00 9.95 236 ALA D CA 1
ATOM 9197 C C . ALA D 1 236 ? 46.952 22.864 48.005 1.00 11.74 236 ALA D C 1
ATOM 9198 O O . ALA D 1 236 ? 45.822 22.417 47.778 1.00 12.12 236 ALA D O 1
ATOM 9200 N N . VAL D 1 237 ? 47.228 23.628 49.053 1.00 9.76 237 VAL D N 1
ATOM 9201 C CA . VAL D 1 237 ? 46.205 23.928 50.046 1.00 7.49 237 VAL D CA 1
ATOM 9202 C C . VAL D 1 237 ? 45.712 25.368 49.962 1.00 17.29 237 VAL D C 1
ATOM 9203 O O . VAL D 1 237 ? 45.257 25.932 50.957 1.00 11.47 237 VAL D O 1
ATOM 9207 N N . ALA D 1 238 ? 45.787 25.947 48.765 1.00 13.25 238 ALA D N 1
ATOM 9208 C CA . ALA D 1 238 ? 45.310 27.307 48.534 1.00 13.37 238 ALA D CA 1
ATOM 9209 C C . ALA D 1 238 ? 44.673 27.415 47.156 1.00 15.46 238 ALA D C 1
ATOM 9210 O O . ALA D 1 238 ? 45.150 26.794 46.201 1.00 11.22 238 ALA D O 1
ATOM 9212 N N . LYS D 1 239 ? 43.601 28.199 47.056 1.00 10.20 239 LYS D N 1
ATOM 9213 C CA . LYS D 1 239 ? 42.867 28.350 45.797 1.00 14.30 239 LYS D CA 1
ATOM 9214 C C . LYS D 1 239 ? 43.689 28.919 44.635 1.00 12.14 239 LYS D C 1
ATOM 9215 O O . LYS D 1 239 ? 43.408 28.600 43.476 1.00 11.21 239 LYS D O 1
ATOM 9221 N N . ALA D 1 240 ? 44.694 29.738 44.938 1.00 11.52 240 ALA D N 1
ATOM 9222 C CA . ALA D 1 240 ? 45.550 30.331 43.901 1.00 14.61 240 ALA D CA 1
ATOM 9223 C C . ALA D 1 240 ? 46.229 29.290 42.989 1.00 11.55 240 ALA D C 1
ATOM 9224 O O . ALA D 1 240 ? 46.549 29.569 41.831 1.00 8.78 240 ALA D O 1
ATOM 9226 N N . ALA D 1 241 ? 46.464 28.096 43.514 1.00 8.54 241 ALA D N 1
ATOM 9227 C CA . ALA D 1 241 ? 47.105 27.049 42.715 1.00 11.97 241 ALA D CA 1
ATOM 9228 C C . ALA D 1 241 ? 46.125 26.429 41.722 1.00 9.03 241 ALA D C 1
ATOM 9229 O O . ALA D 1 241 ? 46.489 26.102 40.590 1.00 11.17 241 ALA D O 1
ATOM 9231 N N . PHE D 1 242 ? 44.879 26.262 42.157 1.00 8.37 242 PHE D N 1
ATOM 9232 C CA . PHE D 1 242 ? 43.827 25.755 41.290 1.00 9.84 242 PHE D CA 1
ATOM 9233 C C . PHE D 1 242 ? 43.561 26.752 40.168 1.00 13.13 242 PHE D C 1
ATOM 9234 O O . PHE D 1 242 ? 43.460 26.372 38.998 1.00 9.68 242 PHE D O 1
ATOM 9242 N N . ASN D 1 243 ? 43.471 28.030 40.526 1.00 9.54 243 ASN D N 1
ATOM 9243 C CA . ASN D 1 243 ? 43.293 29.093 39.537 1.00 8.79 243 ASN D CA 1
ATOM 9244 C C . ASN D 1 243 ? 44.451 29.166 38.545 1.00 10.74 243 ASN D C 1
ATOM 9245 O O . ASN D 1 243 ? 44.240 29.372 37.350 1.00 13.07 243 ASN D O 1
ATOM 9250 N N . SER D 1 244 ? 45.673 28.991 39.036 1.00 8.55 244 SER D N 1
ATOM 9251 C CA . SER D 1 244 ? 46.852 29.068 38.178 1.00 7.18 244 SER D CA 1
ATOM 9252 C C . SER D 1 244 ? 46.919 27.896 37.198 1.00 13.81 244 SER D C 1
ATOM 9253 O O . SER D 1 244 ? 47.271 28.067 36.023 1.00 11.48 244 SER D O 1
ATOM 9256 N N . ALA D 1 245 ? 46.585 26.704 37.689 1.00 7.23 245 ALA D N 1
ATOM 9257 C CA . ALA D 1 245 ? 46.654 25.502 36.868 1.00 8.38 245 ALA D CA 1
ATOM 9258 C C . ALA D 1 245 ? 45.843 25.633 35.567 1.00 9.12 245 ALA D C 1
ATOM 9259 O O . ALA D 1 245 ? 46.268 25.168 34.505 1.00 8.99 245 ALA D O 1
ATOM 9261 N N . VAL D 1 246 ? 44.677 26.270 35.665 1.00 8.85 246 VAL D N 1
ATOM 9262 C CA . VAL D 1 246 ? 43.793 26.487 34.525 1.00 9.05 246 VAL D CA 1
ATOM 9263 C C . VAL D 1 246 ? 44.488 27.224 33.383 1.00 12.23 246 VAL D C 1
ATOM 9264 O O . VAL D 1 246 ? 44.223 26.957 32.212 1.00 10.22 246 VAL D O 1
ATOM 9268 N N . ASP D 1 247 ? 45.407 28.116 33.733 1.00 12.81 247 ASP D N 1
ATOM 9269 C CA . ASP D 1 247 ? 46.151 28.893 32.748 1.00 14.41 247 ASP D CA 1
ATOM 9270 C C . ASP D 1 247 ? 47.473 28.234 32.369 1.00 14.46 247 ASP D C 1
ATOM 9271 O O . ASP D 1 247 ? 48.123 28.636 31.407 1.00 10.26 247 ASP D O 1
ATOM 9276 N N . ALA D 1 248 ? 47.873 27.220 33.125 1.00 8.10 248 ALA D N 1
ATOM 9277 C CA . ALA D 1 248 ? 49.159 26.577 32.892 1.00 8.78 248 ALA D CA 1
ATOM 9278 C C . ALA D 1 248 ? 49.099 25.476 31.820 1.00 7.32 248 ALA D C 1
ATOM 9279 O O . ALA D 1 248 ? 50.112 25.164 31.195 1.00 8.53 248 ALA D O 1
ATOM 9281 N N . VAL D 1 249 ? 47.918 24.890 31.620 1.00 7.70 249 VAL D N 1
ATOM 9282 C CA . VAL D 1 249 ? 47.762 23.788 30.669 1.00 8.83 249 VAL D CA 1
ATOM 9283 C C . VAL D 1 249 ? 47.592 24.282 29.209 1.00 8.12 249 VAL D C 1
ATOM 9284 O O . VAL D 1 249 ? 47.218 25.432 28.963 1.00 8.01 249 VAL D O 1
ATOM 9288 N N . ARG D 1 250 ? 47.912 23.430 28.244 1.00 6.11 250 ARG D N 1
ATOM 9289 C CA . ARG D 1 250 ? 47.656 23.767 26.845 1.00 8.23 250 ARG D CA 1
ATOM 9290 C C . ARG D 1 250 ? 46.187 23.460 26.561 1.00 9.88 250 ARG D C 1
ATOM 9291 O O . ARG D 1 250 ? 45.494 22.880 27.409 1.00 5.80 250 ARG D O 1
ATOM 9299 N N . ALA D 1 251 ? 45.709 23.869 25.388 1.00 6.70 251 ALA D N 1
ATOM 9300 C CA . ALA D 1 251 ? 44.343 23.572 24.975 1.00 8.03 251 ALA D CA 1
ATOM 9301 C C . ALA D 1 251 ? 44.085 22.064 25.038 1.00 6.26 251 ALA D C 1
ATOM 9302 O O . ALA D 1 251 ? 44.978 21.268 24.753 1.00 6.09 251 ALA D O 1
ATOM 9304 N N . GLY D 1 252 ? 42.877 21.675 25.430 1.00 7.86 252 GLY D N 1
ATOM 9305 C CA . GLY D 1 252 ? 42.551 20.264 25.569 1.00 7.27 252 GLY D CA 1
ATOM 9306 C C . GLY D 1 252 ? 43.131 19.639 26.833 1.00 7.67 252 GLY D C 1
ATOM 9307 O O . GLY D 1 252 ? 42.890 18.467 27.106 1.00 7.58 252 GLY D O 1
ATOM 9308 N N . GLY D 1 253 ? 43.869 20.429 27.613 1.00 8.19 253 GLY D N 1
ATOM 9309 C CA . GLY D 1 253 ? 44.550 19.944 28.805 1.00 6.18 253 GLY D CA 1
ATOM 9310 C C . GLY D 1 253 ? 43.631 19.681 29.989 1.00 8.41 253 GLY D C 1
ATOM 9311 O O . GLY D 1 253 ? 42.559 20.275 30.087 1.00 7.21 253 GLY D O 1
ATOM 9312 N N . ARG D 1 254 ? 44.056 18.794 30.889 1.00 5.52 254 ARG D N 1
ATOM 9313 C CA . ARG D 1 254 ? 43.231 18.398 32.024 1.00 6.08 254 ARG D CA 1
ATOM 9314 C C . ARG D 1 254 ? 43.864 18.817 33.351 1.00 6.69 254 ARG D C 1
ATOM 9315 O O . ARG D 1 254 ? 45.041 18.550 33.611 1.00 8.16 254 ARG D O 1
ATOM 9323 N N . VAL D 1 255 ? 43.081 19.519 34.165 1.00 5.15 255 VAL D N 1
ATOM 9324 C CA . VAL D 1 255 ? 43.489 19.873 35.523 1.00 5.15 255 VAL D CA 1
ATOM 9325 C C . VAL D 1 255 ? 42.807 18.928 36.505 1.00 5.80 255 VAL D C 1
ATOM 9326 O O . VAL D 1 255 ? 41.569 18.844 36.553 1.00 4.16 255 VAL D O 1
ATOM 9330 N N . VAL D 1 256 ? 43.614 18.200 37.269 1.00 5.21 256 VAL D N 1
ATOM 9331 C CA . VAL D 1 256 ? 43.081 17.305 38.291 1.00 4.39 256 VAL D CA 1
ATOM 9332 C C . VAL D 1 256 ? 43.163 17.983 39.669 1.00 5.82 256 VAL D C 1
ATOM 9333 O O . VAL D 1 256 ? 44.254 18.290 40.159 1.00 6.15 256 VAL D O 1
ATOM 9337 N N . ALA D 1 257 ? 42.005 18.250 40.265 1.00 6.27 257 ALA D N 1
ATOM 9338 C CA . ALA D 1 257 ? 41.940 18.878 41.582 1.00 7.96 257 ALA D CA 1
ATOM 9339 C C . ALA D 1 257 ? 42.000 17.804 42.661 1.00 7.11 257 ALA D C 1
ATOM 9340 O O . ALA D 1 257 ? 41.181 16.879 42.682 1.00 9.70 257 ALA D O 1
ATOM 9342 N N . VAL D 1 258 ? 42.977 17.930 43.552 1.00 8.89 258 VAL D N 1
ATOM 9343 C CA . VAL D 1 258 ? 43.158 16.960 44.629 1.00 6.44 258 VAL D CA 1
ATOM 9344 C C . VAL D 1 258 ? 43.092 17.615 46.027 1.00 5.39 258 VAL D C 1
ATOM 9345 O O . VAL D 1 258 ? 42.483 17.070 46.953 1.00 5.48 258 VAL D O 1
ATOM 9349 N N . GLY D 1 259 ? 43.718 18.776 46.169 1.00 4.71 259 GLY D N 1
ATOM 9350 C CA . GLY D 1 259 ? 43.754 19.476 47.444 1.00 5.54 259 GLY D CA 1
ATOM 9351 C C . GLY D 1 259 ? 42.377 19.920 47.901 1.00 8.65 259 GLY D C 1
ATOM 9352 O O . GLY D 1 259 ? 41.468 20.123 47.089 1.00 6.72 259 GLY D O 1
ATOM 9353 N N . LEU D 1 260 ? 42.228 20.097 49.210 1.00 7.80 260 LEU D N 1
ATOM 9354 C CA . LEU D 1 260 ? 40.923 20.359 49.802 1.00 5.90 260 LEU D CA 1
ATOM 9355 C C . LEU D 1 260 ? 40.820 21.675 50.590 1.00 9.96 260 LEU D C 1
ATOM 9356 O O . LEU D 1 260 ? 40.243 21.687 51.683 1.00 10.43 260 LEU D O 1
ATOM 9361 N N . PRO D 1 261 ? 41.364 22.785 50.052 1.00 7.02 261 PRO D N 1
ATOM 9362 C CA . PRO D 1 261 ? 41.161 24.020 50.816 1.00 8.50 261 PRO D CA 1
ATOM 9363 C C . PRO D 1 261 ? 39.672 24.382 50.843 1.00 11.20 261 PRO D C 1
ATOM 9364 O O . PRO D 1 261 ? 38.964 24.141 49.869 1.00 8.34 261 PRO D O 1
ATOM 9368 N N . PRO D 1 262 ? 39.191 24.930 51.966 1.00 14.47 262 PRO D N 1
ATOM 9369 C CA . PRO D 1 262 ? 37.764 25.270 52.068 1.00 13.08 262 PRO D CA 1
ATOM 9370 C C . PRO D 1 262 ? 37.478 26.584 51.343 1.00 15.94 262 PRO D C 1
ATOM 9371 O O . PRO D 1 262 ? 37.076 27.575 51.957 1.00 10.27 262 PRO D O 1
ATOM 9375 N N . GLU D 1 263 ? 37.691 26.572 50.030 1.00 10.84 263 GLU D N 1
ATOM 9376 C CA . GLU D 1 263 ? 37.636 27.767 49.203 1.00 15.02 263 GLU D CA 1
ATOM 9377 C C . GLU D 1 263 ? 37.022 27.410 47.850 1.00 16.57 263 GLU D C 1
ATOM 9378 O O . GLU D 1 263 ? 36.679 26.250 47.602 1.00 9.38 263 GLU D O 1
ATOM 9384 N N . SER D 1 264 ? 36.907 28.405 46.971 1.00 13.63 264 SER D N 1
ATOM 9385 C CA . SER D 1 264 ? 36.395 28.192 45.618 1.00 14.65 264 SER D CA 1
ATOM 9386 C C . SER D 1 264 ? 37.457 28.581 44.601 1.00 14.30 264 SER D C 1
ATOM 9387 O O . SER D 1 264 ? 38.223 29.515 44.832 1.00 14.07 264 SER D O 1
ATOM 9390 N N . MET D 1 265 ? 37.499 27.880 43.472 1.00 14.30 265 MET D N 1
ATOM 9391 C CA . MET D 1 265 ? 38.376 28.292 42.374 1.00 13.71 265 MET D CA 1
ATOM 9392 C C . MET D 1 265 ? 37.560 29.036 41.332 1.00 13.84 265 MET D C 1
ATOM 9393 O O . MET D 1 265 ? 36.342 28.853 41.238 1.00 12.43 265 MET D O 1
ATOM 9398 N N . SER D 1 266 ? 38.235 29.885 40.562 1.00 11.11 266 SER D N 1
ATOM 9399 C CA . SER D 1 266 ? 37.583 30.651 39.511 1.00 14.11 266 SER D CA 1
ATOM 9400 C C . SER D 1 266 ? 38.034 30.128 38.160 1.00 13.84 266 SER D C 1
ATOM 9401 O O . SER D 1 266 ? 39.212 29.809 37.958 1.00 15.72 266 SER D O 1
ATOM 9404 N N . LEU D 1 267 ? 37.087 30.049 37.238 1.00 8.91 267 LEU D N 1
ATOM 9405 C CA . LEU D 1 267 ? 37.334 29.447 35.937 1.00 8.46 267 LEU D CA 1
ATOM 9406 C C . LEU D 1 267 ? 36.737 30.358 34.870 1.00 8.11 267 LEU D C 1
ATOM 9407 O O . LEU D 1 267 ? 35.515 30.453 34.743 1.00 8.78 267 LEU D O 1
ATOM 9412 N N . ASP D 1 268 ? 37.595 31.075 34.146 1.00 9.55 268 ASP D N 1
ATOM 9413 C CA . ASP D 1 268 ? 37.138 31.930 33.043 1.00 9.13 268 ASP D CA 1
ATOM 9414 C C . ASP D 1 268 ? 36.440 31.064 32.002 1.00 9.94 268 ASP D C 1
ATOM 9415 O O . ASP D 1 268 ? 37.005 30.090 31.515 1.00 8.22 268 ASP D O 1
ATOM 9420 N N . ILE D 1 269 ? 35.203 31.409 31.680 1.00 7.95 269 ILE D N 1
ATOM 9421 C CA . ILE D 1 269 ? 34.388 30.560 30.824 1.00 5.48 269 ILE D CA 1
ATOM 9422 C C . ILE D 1 269 ? 34.862 30.517 29.358 1.00 7.35 269 ILE D C 1
ATOM 9423 O O . ILE D 1 269 ? 34.967 29.433 28.791 1.00 5.49 269 ILE D O 1
ATOM 9428 N N . PRO D 1 270 ? 35.173 31.683 28.743 1.00 8.50 270 PRO D N 1
ATOM 9429 C CA . PRO D 1 270 ? 35.741 31.602 27.382 1.00 8.66 270 PRO D CA 1
ATOM 9430 C C . PRO D 1 270 ? 37.028 30.780 27.302 1.00 7.37 270 PRO D C 1
ATOM 9431 O O . PRO D 1 270 ? 37.235 30.070 26.313 1.00 7.26 270 PRO D O 1
ATOM 9435 N N . ARG D 1 271 ? 37.884 30.886 28.313 1.00 8.25 271 ARG D N 1
ATOM 9436 C CA . ARG D 1 271 ? 39.081 30.045 28.381 1.00 10.89 271 ARG D CA 1
ATOM 9437 C C . ARG D 1 271 ? 38.687 28.563 28.423 1.00 10.16 271 ARG D C 1
ATOM 9438 O O . ARG D 1 271 ? 39.154 27.758 27.614 1.00 7.03 271 ARG D O 1
ATOM 9446 N N . LEU D 1 272 ? 37.795 28.221 29.343 1.00 7.44 272 LEU D N 1
ATOM 9447 C CA . LEU D 1 272 ? 37.326 26.842 29.496 1.00 7.72 272 LEU D CA 1
ATOM 9448 C C . LEU D 1 272 ? 36.800 26.259 28.169 1.00 8.47 272 LEU D C 1
ATOM 9449 O O . LEU D 1 272 ? 37.133 25.134 27.785 1.00 6.54 272 LEU D O 1
ATOM 9454 N N . VAL D 1 273 ? 35.985 27.042 27.470 1.00 6.00 273 VAL D N 1
ATOM 9455 C CA . VAL D 1 273 ? 35.300 26.569 26.281 1.00 7.62 273 VAL D CA 1
ATOM 9456 C C . VAL D 1 273 ? 36.170 26.627 25.015 1.00 5.68 273 VAL D C 1
ATOM 9457 O O . VAL D 1 273 ? 36.353 25.616 24.323 1.00 5.82 273 VAL D O 1
ATOM 9461 N N . LEU D 1 274 ? 36.714 27.802 24.714 1.00 4.67 274 LEU D N 1
ATOM 9462 C CA . LEU D 1 274 ? 37.432 27.987 23.448 1.00 6.11 274 LEU D CA 1
ATOM 9463 C C . LEU D 1 274 ? 38.770 27.250 23.415 1.00 7.29 274 LEU D C 1
ATOM 9464 O O . LEU D 1 274 ? 39.337 27.056 22.346 1.00 3.27 274 LEU D O 1
ATOM 9469 N N . ASP D 1 275 ? 39.274 26.853 24.581 1.00 7.06 275 ASP D N 1
ATOM 9470 C CA . ASP D 1 275 ? 40.516 26.083 24.631 1.00 5.18 275 ASP D CA 1
ATOM 9471 C C . ASP D 1 275 ? 40.272 24.662 25.135 1.00 4.75 275 ASP D C 1
ATOM 9472 O O . ASP D 1 275 ? 41.216 23.923 25.384 1.00 5.52 275 ASP D O 1
ATOM 9477 N N . GLY D 1 276 ? 39.001 24.290 25.271 1.00 4.32 276 GLY D N 1
ATOM 9478 C CA . GLY D 1 276 ? 38.632 22.913 25.579 1.00 4.48 276 GLY D CA 1
ATOM 9479 C C . GLY D 1 276 ? 39.309 22.342 26.819 1.00 8.26 276 GLY D C 1
ATOM 9480 O O . GLY D 1 276 ? 39.765 21.199 26.823 1.00 7.67 276 GLY D O 1
ATOM 9481 N N . ILE D 1 277 ? 39.369 23.150 27.871 1.00 5.39 277 ILE D N 1
ATOM 9482 C CA . ILE D 1 277 ? 39.992 22.760 29.132 1.00 5.21 277 ILE D CA 1
ATOM 9483 C C . ILE D 1 277 ? 39.109 21.747 29.869 1.00 5.36 277 ILE D C 1
ATOM 9484 O O . ILE D 1 277 ? 37.874 21.743 29.712 1.00 4.49 277 ILE D O 1
ATOM 9489 N N . GLU D 1 278 ? 39.741 20.874 30.654 1.00 4.93 278 GLU D N 1
ATOM 9490 C CA . GLU D 1 278 ? 39.018 19.951 31.521 1.00 4.46 278 GLU D CA 1
ATOM 9491 C C . GLU D 1 278 ? 39.470 20.130 32.959 1.00 4.95 278 GLU D C 1
ATOM 9492 O O . GLU D 1 278 ? 40.672 20.229 33.228 1.00 5.59 278 GLU D O 1
ATOM 9498 N N . VAL D 1 279 ? 38.514 20.163 33.880 1.00 3.41 279 VAL D N 1
ATOM 9499 C CA . VAL D 1 279 ? 38.812 20.245 35.311 1.00 5.07 279 VAL D CA 1
ATOM 9500 C C . VAL D 1 279 ? 38.062 19.118 36.007 1.00 5.48 279 VAL D C 1
ATOM 9501 O O . VAL D 1 279 ? 36.836 19.000 35.870 1.00 5.24 279 VAL D O 1
ATOM 9505 N N . VAL D 1 280 ? 38.787 18.258 36.712 1.00 4.99 280 VAL D N 1
ATOM 9506 C CA . VAL D 1 280 ? 38.164 17.080 37.319 1.00 3.86 280 VAL D CA 1
ATOM 9507 C C . VAL D 1 280 ? 38.678 16.859 38.739 1.00 7.21 280 VAL D C 1
ATOM 9508 O O . VAL D 1 280 ? 39.864 17.042 39.013 1.00 7.41 280 VAL D O 1
ATOM 9512 N N . GLY D 1 281 ? 37.787 16.466 39.643 1.00 7.33 281 GLY D N 1
ATOM 9513 C CA . GLY D 1 281 ? 38.192 16.156 41.007 1.00 6.91 281 GLY D CA 1
ATOM 9514 C C . GLY D 1 281 ? 38.579 14.694 41.115 1.00 8.07 281 GLY D C 1
ATOM 9515 O O . GLY D 1 281 ? 37.944 13.855 40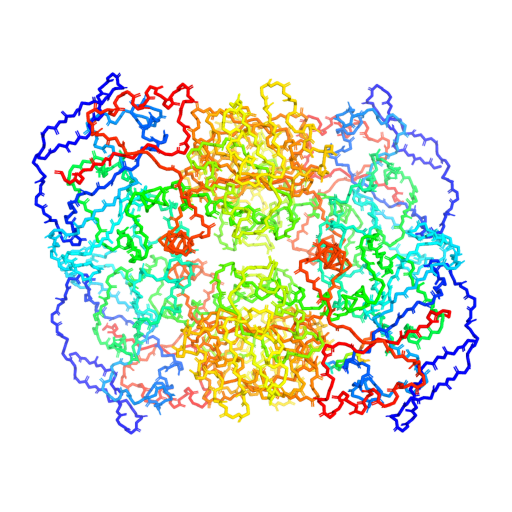.480 1.00 8.26 281 GLY D O 1
ATOM 9516 N N . SER D 1 282 ? 39.635 14.396 41.876 1.00 6.99 282 SER D N 1
ATOM 9517 C CA . SER D 1 282 ? 40.046 13.009 42.136 1.00 6.02 282 SER D CA 1
ATOM 9518 C C . SER D 1 282 ? 40.037 12.720 43.637 1.00 6.57 282 SER D C 1
ATOM 9519 O O . SER D 1 282 ? 40.543 13.525 44.424 1.00 7.36 282 SER D O 1
ATOM 9522 N N . LEU D 1 283 ? 39.501 11.559 44.021 1.00 7.28 283 LEU D N 1
ATOM 9523 C CA . LEU D 1 283 ? 39.284 11.218 45.436 1.00 5.17 283 LEU D CA 1
ATOM 9524 C C . LEU D 1 283 ? 39.955 9.892 45.789 1.00 5.55 283 LEU D C 1
ATOM 9525 O O . LEU D 1 283 ? 39.462 8.822 45.412 1.00 5.61 283 LEU D O 1
ATOM 9530 N N . VAL D 1 284 ? 41.082 9.991 46.497 1.00 3.61 284 VAL D N 1
ATOM 9531 C CA . VAL D 1 284 ? 41.931 8.866 46.892 1.00 4.03 284 VAL D CA 1
ATOM 9532 C C . VAL D 1 284 ? 42.072 7.811 45.786 1.00 5.04 284 VAL D C 1
ATOM 9533 O O . VAL D 1 284 ? 42.312 8.162 44.626 1.00 4.33 284 VAL D O 1
ATOM 9537 N N . GLY D 1 285 ? 41.935 6.537 46.121 1.00 1.95 285 GLY D N 1
ATOM 9538 C CA . GLY D 1 285 ? 41.999 5.487 45.114 1.00 2.49 285 GLY D CA 1
ATOM 9539 C C . GLY D 1 285 ? 41.177 4.287 45.546 1.00 7.76 285 GLY D C 1
ATOM 9540 O O . GLY D 1 285 ? 40.866 4.160 46.740 1.00 7.73 285 GLY D O 1
ATOM 9541 N N . THR D 1 286 ? 40.812 3.420 44.594 1.00 5.57 286 THR D N 1
ATOM 9542 C CA . THR D 1 286 ? 40.082 2.197 44.914 1.00 3.67 286 THR D CA 1
ATOM 9543 C C . THR D 1 286 ? 41.049 1.247 45.588 1.00 3.66 286 THR D C 1
ATOM 9544 O O . THR D 1 286 ? 42.261 1.490 45.603 1.00 4.57 286 THR D O 1
ATOM 9548 N N . ARG D 1 287 ? 40.525 0.153 46.137 1.00 6.12 287 ARG D N 1
ATOM 9549 C CA . ARG D 1 287 ? 41.382 -0.857 46.743 1.00 6.50 287 ARG D CA 1
ATOM 9550 C C . ARG D 1 287 ? 42.415 -1.385 45.754 1.00 5.76 287 ARG D C 1
ATOM 9551 O O . ARG D 1 287 ? 43.566 -1.619 46.118 1.00 4.25 287 ARG D O 1
ATOM 9559 N N . GLN D 1 288 ? 42.015 -1.542 44.495 1.00 7.19 288 GLN D N 1
ATOM 9560 C CA . GLN D 1 288 ? 42.970 -1.942 43.459 1.00 5.72 288 GLN D CA 1
ATOM 9561 C C . GLN D 1 288 ? 44.013 -0.848 43.212 1.00 5.71 288 GLN D C 1
ATOM 9562 O O . GLN D 1 288 ? 45.197 -1.151 43.056 1.00 7.87 288 GLN D O 1
ATOM 9568 N N . ASP D 1 289 ? 43.590 0.418 43.182 1.00 5.00 289 ASP D N 1
ATOM 9569 C CA . ASP D 1 289 ? 44.558 1.519 43.058 1.00 4.86 289 ASP D CA 1
ATOM 9570 C C . ASP D 1 289 ? 45.606 1.470 44.166 1.00 4.90 289 ASP D C 1
ATOM 9571 O O . ASP D 1 289 ? 46.783 1.707 43.920 1.00 5.70 289 ASP D O 1
ATOM 9576 N N . LEU D 1 290 ? 45.161 1.197 45.397 1.00 5.20 290 LEU D N 1
ATOM 9577 C CA . LEU D 1 290 ? 46.061 1.162 46.547 1.00 5.15 290 LEU D CA 1
ATOM 9578 C C . LEU D 1 290 ? 47.033 -0.004 46.432 1.00 5.67 290 LEU D C 1
ATOM 9579 O O . LEU D 1 290 ? 48.240 0.159 46.626 1.00 5.67 290 LEU D O 1
ATOM 9584 N N . THR D 1 291 ? 46.493 -1.174 46.092 1.00 8.09 291 THR D N 1
ATOM 9585 C CA . THR D 1 291 ? 47.300 -2.366 45.847 1.00 6.96 291 THR D CA 1
ATOM 9586 C C . THR D 1 291 ? 48.416 -2.096 44.840 1.00 7.11 291 THR D C 1
ATOM 9587 O O . THR D 1 291 ? 49.570 -2.487 45.057 1.00 8.36 291 THR D O 1
ATOM 9591 N N . GLU D 1 292 ? 48.085 -1.400 43.757 1.00 7.04 292 GLU D N 1
ATOM 9592 C CA . GLU D 1 292 ? 49.069 -1.090 42.723 1.00 5.72 292 GLU D CA 1
ATOM 9593 C C . GLU D 1 292 ? 50.070 -0.063 43.225 1.00 7.81 292 GLU D C 1
ATOM 9594 O O . GLU D 1 292 ? 51.286 -0.201 43.010 1.00 8.07 292 GLU D O 1
ATOM 9600 N N . ALA D 1 293 ? 49.560 0.965 43.905 1.00 8.55 293 ALA D N 1
ATOM 9601 C CA . ALA D 1 293 ? 50.421 2.005 44.444 1.00 5.68 293 ALA D CA 1
ATOM 9602 C C . ALA D 1 293 ? 51.429 1.409 45.422 1.00 7.28 293 ALA D C 1
ATOM 9603 O O . ALA D 1 293 ? 52.606 1.786 45.384 1.00 5.73 293 ALA D O 1
ATOM 9605 N N . PHE D 1 294 ? 50.970 0.481 46.275 1.00 5.48 294 PHE D N 1
ATOM 9606 C CA . PHE D 1 294 ? 51.848 -0.207 47.231 1.00 6.14 294 PHE D CA 1
ATOM 9607 C C . PHE D 1 294 ? 52.956 -0.945 46.475 1.00 10.61 294 PHE D C 1
ATOM 9608 O O . PHE D 1 294 ? 54.129 -0.910 46.862 1.00 9.27 294 PHE D O 1
ATOM 9616 N N . GLN D 1 295 ? 52.580 -1.636 45.403 1.00 7.90 295 GLN D N 1
ATOM 9617 C CA . GLN D 1 295 ? 53.553 -2.452 44.675 1.00 7.59 295 GLN D CA 1
ATOM 9618 C C . GLN D 1 295 ? 54.702 -1.615 44.089 1.00 7.75 295 GLN D C 1
ATOM 9619 O O . GLN D 1 295 ? 55.871 -2.004 44.182 1.00 7.84 295 GLN D O 1
ATOM 9625 N N . PHE D 1 296 ? 54.375 -0.452 43.526 1.00 7.61 296 PHE D N 1
ATOM 9626 C CA . PHE D 1 296 ? 55.403 0.471 43.041 1.00 8.18 296 PHE D CA 1
ATOM 9627 C C . PHE D 1 296 ? 56.399 0.873 44.137 1.00 11.47 296 PHE D C 1
ATOM 9628 O O . PHE D 1 296 ? 57.601 0.936 43.897 1.00 12.20 296 PHE D O 1
ATOM 9636 N N . ALA D 1 297 ? 55.895 1.150 45.335 1.00 8.33 297 ALA D N 1
ATOM 9637 C CA . ALA D 1 297 ? 56.766 1.480 46.446 1.00 7.99 297 ALA D CA 1
ATOM 9638 C C . ALA D 1 297 ? 57.559 0.256 46.895 1.00 9.62 297 ALA D C 1
ATOM 9639 O O . ALA D 1 297 ? 58.738 0.370 47.228 1.00 7.88 297 ALA D O 1
ATOM 9641 N N . ALA D 1 298 ? 56.910 -0.911 46.915 1.00 7.01 298 ALA D N 1
ATOM 9642 C CA . ALA D 1 298 ? 57.593 -2.144 47.302 1.00 12.00 298 ALA D CA 1
ATOM 9643 C C . ALA D 1 298 ? 58.759 -2.426 46.363 1.00 14.83 298 ALA D C 1
ATOM 9644 O O . ALA D 1 298 ? 59.784 -2.963 46.774 1.00 13.69 298 ALA D O 1
ATOM 9646 N N . GLU D 1 299 ? 58.605 -2.035 45.103 1.00 11.19 299 GLU D N 1
ATOM 9647 C CA . GLU D 1 299 ? 59.649 -2.249 44.109 1.00 13.00 299 GLU D CA 1
ATOM 9648 C C . GLU D 1 299 ? 60.615 -1.062 44.005 1.00 17.06 299 GLU D C 1
ATOM 9649 O O . GLU D 1 299 ? 61.518 -1.062 43.183 1.00 13.63 299 GLU D O 1
ATOM 9655 N N . GLY D 1 300 ? 60.432 -0.054 44.852 1.00 13.75 300 GLY D N 1
ATOM 9656 C CA . GLY D 1 300 ? 61.360 1.064 44.893 1.00 13.40 300 GLY D CA 1
ATOM 9657 C C . GLY D 1 300 ? 61.197 2.103 43.796 1.00 11.89 300 GLY D C 1
ATOM 9658 O O . GLY D 1 300 ? 62.040 2.981 43.648 1.00 13.61 300 GLY D O 1
ATOM 9659 N N . LYS D 1 301 ? 60.107 2.040 43.038 1.00 12.16 301 LYS D N 1
ATOM 9660 C CA . LYS D 1 301 ? 59.885 3.026 41.975 1.00 9.17 301 LYS D CA 1
ATOM 9661 C C . LYS D 1 301 ? 59.512 4.401 42.542 1.00 14.23 301 LYS D C 1
ATOM 9662 O O . LYS D 1 301 ? 59.739 5.435 41.912 1.00 12.90 301 LYS D O 1
ATOM 9668 N N . VAL D 1 302 ? 58.917 4.405 43.729 1.00 11.46 302 VAL D N 1
ATOM 9669 C CA . VAL D 1 302 ? 58.776 5.633 44.509 1.00 8.77 302 VAL D CA 1
ATOM 9670 C C . VAL D 1 302 ? 59.299 5.344 45.909 1.00 11.42 302 VAL D C 1
ATOM 9671 O O . VAL D 1 302 ? 59.224 4.204 46.383 1.00 7.64 302 VAL D O 1
ATOM 9675 N N . VAL D 1 303 ? 59.824 6.376 46.561 1.00 9.95 303 VAL D N 1
ATOM 9676 C CA . VAL D 1 303 ? 60.413 6.257 47.888 1.00 9.94 303 VAL D CA 1
ATOM 9677 C C . VAL D 1 303 ? 59.892 7.401 48.752 1.00 9.55 303 VAL D C 1
ATOM 9678 O O . VAL D 1 303 ? 60.364 8.526 48.651 1.00 9.01 303 VAL D O 1
ATOM 9682 N N . PRO D 1 304 ? 58.885 7.121 49.589 1.00 11.32 304 PRO D N 1
ATOM 9683 C CA . PRO D 1 304 ? 58.313 8.195 50.408 1.00 10.51 304 PRO D CA 1
ATOM 9684 C C . PRO D 1 304 ? 59.355 8.792 51.344 1.00 10.17 304 PRO D C 1
ATOM 9685 O O . PRO D 1 304 ? 60.122 8.043 51.955 1.00 9.13 304 PRO D O 1
ATOM 9689 N N . LYS D 1 305 ? 59.392 10.118 51.446 1.00 9.77 305 LYS D N 1
ATOM 9690 C CA . LYS D 1 305 ? 60.251 10.765 52.431 1.00 16.10 305 LYS D CA 1
ATOM 9691 C C . LYS D 1 305 ? 59.485 10.886 53.737 1.00 10.14 305 LYS D C 1
ATOM 9692 O O . LYS D 1 305 ? 58.448 11.543 53.798 1.00 11.38 305 LYS D O 1
ATOM 9698 N N . VAL D 1 306 ? 60.005 10.244 54.776 1.00 12.00 306 VAL D N 1
ATOM 9699 C CA . VAL D 1 306 ? 59.300 10.135 56.045 1.00 10.15 306 VAL D CA 1
ATOM 9700 C C . VAL D 1 306 ? 60.209 10.476 57.223 1.00 13.83 306 VAL D C 1
ATOM 97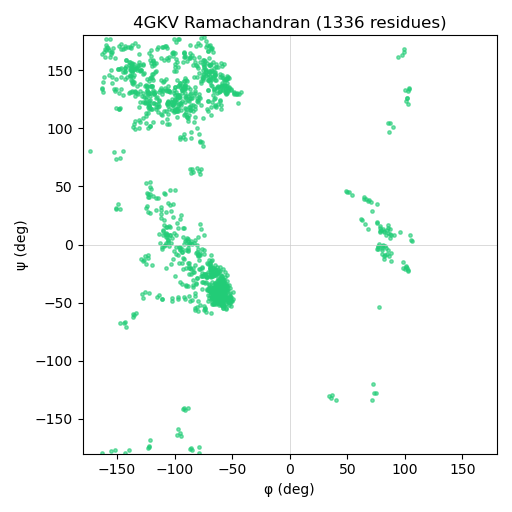01 O O . VAL D 1 306 ? 61.423 10.281 57.162 1.00 14.55 306 VAL D O 1
ATOM 9705 N N . ALA D 1 307 ? 59.611 11.003 58.285 1.00 10.73 307 ALA D N 1
ATOM 9706 C CA . ALA D 1 307 ? 60.305 11.204 59.553 1.00 12.20 307 ALA D CA 1
ATOM 9707 C C . ALA D 1 307 ? 59.403 10.703 60.679 1.00 15.79 307 ALA D C 1
ATOM 9708 O O . ALA D 1 307 ? 58.213 11.036 60.728 1.00 13.43 307 ALA D O 1
ATOM 9710 N N . LEU D 1 308 ? 59.975 9.890 61.562 1.00 11.38 308 LEU D N 1
ATOM 9711 C CA . LEU D 1 308 ? 59.238 9.252 62.641 1.00 15.70 308 LEU D CA 1
ATOM 9712 C C . LEU D 1 308 ? 59.078 10.200 63.826 1.00 20.60 308 LEU D C 1
ATOM 9713 O O . LEU D 1 308 ? 60.029 10.878 64.207 1.00 15.82 308 LEU D O 1
ATOM 9718 N N . ARG D 1 309 ? 57.873 10.252 64.394 1.00 15.11 309 ARG D N 1
ATOM 9719 C CA . ARG D 1 309 ? 57.583 11.106 65.549 1.00 12.63 309 ARG D CA 1
ATOM 9720 C C . ARG D 1 309 ? 56.728 10.336 66.543 1.00 14.54 309 ARG D C 1
ATOM 9721 O O . ARG D 1 309 ? 55.945 9.479 66.142 1.00 13.19 309 ARG D O 1
ATOM 9729 N N . PRO D 1 310 ? 56.863 10.647 67.849 1.00 16.46 310 PRO D N 1
ATOM 9730 C CA . PRO D 1 310 ? 55.980 10.054 68.860 1.00 12.10 310 PRO D CA 1
ATOM 9731 C C . PRO D 1 310 ? 54.586 10.685 68.815 1.00 9.98 310 PRO D C 1
ATOM 9732 O O . PRO D 1 310 ? 54.443 11.800 68.323 1.00 11.55 310 PRO D O 1
ATOM 9736 N N . LEU D 1 311 ? 53.579 9.993 69.347 1.00 10.02 311 LEU D N 1
ATOM 9737 C CA . LEU D 1 311 ? 52.199 10.483 69.292 1.00 11.49 311 LEU D CA 1
ATOM 9738 C C . LEU D 1 311 ? 52.063 11.827 70.008 1.00 11.88 311 LEU D C 1
ATOM 9739 O O . LEU D 1 311 ? 51.310 12.706 69.577 1.00 10.02 311 LEU D O 1
ATOM 9744 N N . ALA D 1 312 ? 52.847 11.994 71.068 1.00 14.33 312 ALA D N 1
ATOM 9745 C CA . ALA D 1 312 ? 52.860 13.231 71.845 1.00 13.80 312 ALA D CA 1
ATOM 9746 C C . ALA D 1 312 ? 53.203 14.474 71.011 1.00 17.44 312 ALA D C 1
ATOM 9747 O O . ALA D 1 312 ? 52.887 15.589 71.411 1.00 9.23 312 ALA D O 1
ATOM 9749 N N . ASP D 1 313 ? 53.851 14.288 69.861 1.00 11.33 313 ASP D N 1
ATOM 9750 C CA . ASP D 1 313 ? 54.264 15.426 69.033 1.00 12.41 313 ASP D CA 1
ATOM 9751 C C . ASP D 1 313 ? 53.184 15.915 68.079 1.00 15.84 313 ASP D C 1
ATOM 9752 O O . ASP D 1 313 ? 53.431 16.825 67.279 1.00 14.30 313 ASP D O 1
ATOM 9757 N N . ILE D 1 314 ? 51.998 15.316 68.153 1.00 15.61 314 ILE D N 1
ATOM 9758 C CA . ILE D 1 314 ? 50.993 15.536 67.118 1.00 14.81 314 ILE D CA 1
ATOM 9759 C C . ILE D 1 314 ? 50.615 17.014 66.942 1.00 15.98 314 ILE D C 1
ATOM 9760 O O . ILE D 1 314 ? 50.571 17.513 65.816 1.00 14.20 314 ILE D O 1
ATOM 9765 N N . ASN D 1 315 ? 50.372 17.724 68.040 1.00 12.16 315 ASN D N 1
ATOM 9766 C CA . ASN D 1 315 ? 50.071 19.150 67.931 1.00 10.37 315 ASN D CA 1
ATOM 9767 C C . ASN D 1 315 ? 51.219 19.975 67.340 1.00 11.91 315 ASN D C 1
ATOM 9768 O O . ASN D 1 315 ? 50.990 20.864 66.523 1.00 15.50 315 ASN D O 1
ATOM 9773 N N . THR D 1 316 ? 52.446 19.664 67.743 1.00 9.21 316 THR D N 1
ATOM 9774 C CA . THR D 1 316 ? 53.624 20.329 67.207 1.00 10.11 316 THR D CA 1
ATOM 9775 C C . THR D 1 316 ? 53.728 20.070 65.702 1.00 16.49 316 THR D C 1
ATOM 9776 O O . THR D 1 316 ? 54.033 20.972 64.921 1.00 15.87 316 THR D O 1
ATOM 9780 N N . ILE D 1 317 ? 53.461 18.831 65.303 1.00 13.44 317 ILE D N 1
ATOM 9781 C CA . ILE D 1 317 ? 53.480 18.452 63.891 1.00 13.95 317 ILE D CA 1
ATOM 9782 C C . ILE D 1 317 ? 52.484 19.261 63.069 1.00 11.34 317 ILE D C 1
ATOM 9783 O O . ILE D 1 317 ? 52.805 19.731 61.974 1.00 11.67 317 ILE D O 1
ATOM 9788 N N . PHE D 1 318 ? 51.272 19.423 63.591 1.00 12.78 318 PHE D N 1
ATOM 9789 C CA . PHE D 1 318 ? 50.272 20.215 62.889 1.00 12.82 318 PHE D CA 1
ATOM 9790 C C . PHE D 1 318 ? 50.728 21.667 62.730 1.00 15.40 318 PHE D C 1
ATOM 9791 O O . PHE D 1 318 ? 50.456 22.293 61.712 1.00 12.38 318 PHE D O 1
ATOM 9799 N N . THR D 1 319 ? 51.441 22.194 63.722 1.00 13.89 319 THR D N 1
ATOM 9800 C CA . THR D 1 319 ? 51.995 23.540 63.608 1.00 12.28 319 THR D CA 1
ATOM 9801 C C . THR D 1 319 ? 53.047 23.605 62.503 1.00 15.11 319 THR D C 1
ATOM 9802 O O . THR D 1 319 ? 53.055 24.535 61.695 1.00 12.61 319 THR D O 1
ATOM 9806 N N . GLU D 1 320 ? 53.924 22.606 62.470 1.00 13.78 320 GLU D N 1
ATOM 9807 C CA . GLU D 1 320 ? 54.936 22.506 61.427 1.00 14.73 320 GLU D CA 1
ATOM 9808 C C . GLU D 1 320 ? 54.273 22.439 60.054 1.00 16.62 320 GLU D C 1
ATOM 9809 O O . GLU D 1 320 ? 54.705 23.106 59.119 1.00 16.19 320 GLU D O 1
ATOM 9815 N N . MET D 1 321 ? 53.210 21.645 59.955 1.00 13.65 321 MET D N 1
ATOM 9816 C CA . MET D 1 321 ? 52.429 21.526 58.726 1.00 15.46 321 MET D CA 1
ATOM 9817 C C . MET D 1 321 ? 51.875 22.881 58.282 1.00 15.34 321 MET D C 1
ATOM 9818 O O . MET D 1 321 ? 52.056 23.283 57.133 1.00 13.69 321 MET D O 1
ATOM 9823 N N . GLU D 1 322 ? 51.191 23.569 59.198 1.00 15.69 322 GLU D N 1
ATOM 9824 C CA . GLU D 1 322 ? 50.651 24.911 58.941 1.00 14.77 322 GLU D CA 1
ATOM 9825 C C . GLU D 1 322 ? 51.696 25.872 58.392 1.00 14.29 322 GLU D C 1
ATOM 9826 O O . GLU D 1 322 ? 51.400 26.717 57.547 1.00 20.97 322 GLU D O 1
ATOM 9832 N N . GLU D 1 323 ? 52.919 25.741 58.894 1.00 16.05 323 GLU D N 1
ATOM 9833 C CA . GLU D 1 323 ? 53.990 26.679 58.589 1.00 16.98 323 GLU D CA 1
ATOM 9834 C C . GLU D 1 323 ? 54.831 26.261 57.387 1.00 18.99 323 GLU D C 1
ATOM 9835 O O . GLU D 1 323 ? 55.776 26.951 57.024 1.00 20.45 323 GLU D O 1
ATOM 9841 N N . GLY D 1 324 ? 54.488 25.130 56.776 1.00 18.58 324 GLY D N 1
ATOM 9842 C CA . GLY D 1 324 ? 55.178 24.674 55.581 1.00 14.46 324 GLY D CA 1
ATOM 9843 C C . GLY D 1 324 ? 56.581 24.199 55.889 1.00 20.51 324 GLY D C 1
ATOM 9844 O O . GLY D 1 324 ? 57.497 24.414 55.100 1.00 17.01 324 GLY D O 1
ATOM 9845 N N . LYS D 1 325 ? 56.757 23.550 57.041 1.00 16.76 325 LYS D N 1
ATOM 9846 C CA . LYS D 1 325 ? 58.096 23.155 57.479 1.00 15.19 325 LYS D CA 1
ATOM 9847 C C . LYS D 1 325 ? 58.387 21.660 57.337 1.00 16.40 325 LYS D C 1
ATOM 9848 O O . LYS D 1 325 ? 59.470 21.205 57.692 1.00 23.68 325 LYS D O 1
ATOM 9854 N N . ILE D 1 326 ? 57.432 20.902 56.808 1.00 14.27 326 ILE D N 1
ATOM 9855 C CA . ILE D 1 326 ? 57.618 19.461 56.630 1.00 12.78 326 ILE D CA 1
ATOM 9856 C C . ILE D 1 326 ? 58.064 19.126 55.205 1.00 16.71 326 ILE D C 1
ATOM 9857 O O . ILE D 1 326 ? 57.459 19.582 54.234 1.00 15.44 326 ILE D O 1
ATOM 9862 N N . ARG D 1 327 ? 59.139 18.352 55.091 1.00 13.14 327 ARG D N 1
ATOM 9863 C CA . ARG D 1 327 ? 59.544 17.767 53.816 1.00 16.13 327 ARG D CA 1
ATOM 9864 C C . ARG D 1 327 ? 59.003 16.350 53.787 1.00 19.37 327 ARG D C 1
ATOM 9865 O O . ARG D 1 327 ? 59.393 15.531 54.614 1.00 14.46 327 ARG D O 1
ATOM 9873 N N . GLY D 1 328 ? 58.110 16.058 52.844 1.00 12.77 328 GLY D N 1
ATOM 9874 C CA . GLY D 1 328 ? 57.485 14.751 52.788 1.00 9.48 328 GLY D CA 1
ATOM 9875 C C . GLY D 1 328 ? 56.428 14.577 53.867 1.00 11.48 328 GLY D C 1
ATOM 9876 O O . GLY D 1 328 ? 55.536 15.415 54.020 1.00 9.35 328 GLY D O 1
ATOM 9877 N N . ARG D 1 329 ? 56.542 13.494 54.630 1.00 9.85 329 ARG D N 1
ATOM 9878 C CA . ARG D 1 329 ? 55.539 13.128 55.624 1.00 9.79 329 ARG D CA 1
ATOM 9879 C C . ARG D 1 329 ? 56.134 13.019 57.031 1.00 12.85 329 ARG D C 1
ATOM 9880 O O . ARG D 1 329 ? 57.252 12.526 57.210 1.00 8.72 329 ARG D O 1
ATOM 9888 N N . MET D 1 330 ? 55.377 13.478 58.023 1.00 11.23 330 MET D N 1
ATOM 9889 C CA . MET D 1 330 ? 55.642 13.119 59.415 1.00 8.53 330 MET D CA 1
ATOM 9890 C C . MET D 1 330 ? 54.814 11.890 59.713 1.00 10.17 330 MET D C 1
ATOM 9891 O O . MET D 1 330 ? 53.623 11.836 59.373 1.00 8.53 330 MET D O 1
ATOM 9896 N N . VAL D 1 331 ? 55.441 10.904 60.345 1.00 9.92 331 VAL D N 1
ATOM 9897 C CA . VAL D 1 331 ? 54.796 9.628 60.620 1.00 9.64 331 VAL D CA 1
ATOM 9898 C C . VAL D 1 331 ? 54.789 9.335 62.123 1.00 12.23 331 VAL D C 1
ATOM 9899 O O . VAL D 1 331 ? 55.848 9.241 62.727 1.00 8.09 331 VAL D O 1
ATOM 9903 N N . ILE D 1 332 ? 53.604 9.193 62.723 1.00 9.30 332 ILE D N 1
ATOM 9904 C CA . ILE D 1 332 ? 53.516 8.819 64.142 1.00 11.12 332 ILE D CA 1
ATOM 9905 C C . ILE D 1 332 ? 53.929 7.362 64.287 1.00 14.79 332 ILE D C 1
ATOM 9906 O O . ILE D 1 332 ? 53.352 6.487 63.652 1.00 8.50 332 ILE D O 1
ATOM 9911 N N . ASP D 1 333 ? 54.925 7.105 65.127 1.00 12.48 333 ASP D N 1
ATOM 9912 C CA . ASP D 1 333 ? 55.440 5.754 65.297 1.00 9.63 333 ASP D CA 1
ATOM 9913 C C . ASP D 1 333 ? 54.970 5.176 66.620 1.00 15.96 333 ASP D C 1
ATOM 9914 O O . ASP D 1 333 ? 55.228 5.766 67.666 1.00 13.94 333 ASP D O 1
ATOM 9919 N N . PHE D 1 334 ? 54.287 4.027 66.562 1.00 17.52 334 PHE D N 1
ATOM 9920 C CA . PHE D 1 334 ? 53.794 3.332 67.751 1.00 17.20 334 PHE D CA 1
ATOM 9921 C C . PHE D 1 334 ? 54.666 2.150 68.160 1.00 24.21 334 PHE D C 1
ATOM 9922 O O . PHE D 1 334 ? 54.509 1.606 69.254 1.00 23.16 334 PHE D O 1
ATOM 9930 N N . ARG D 1 335 ? 55.580 1.754 67.279 1.00 20.60 335 ARG D N 1
ATOM 9931 C CA . ARG D 1 335 ? 56.423 0.586 67.524 1.00 27.68 335 ARG D CA 1
ATOM 9932 C C . ARG D 1 335 ? 57.402 0.792 68.685 1.00 37.80 335 ARG D C 1
ATOM 9933 O O . ARG D 1 335 ? 57.742 1.926 69.032 1.00 35.51 335 ARG D O 1
ATOM 9941 N N . HIS D 1 336 ? 57.843 -0.317 69.278 1.00 43.86 336 HIS D N 1
ATOM 9942 C CA . HIS D 1 336 ? 58.783 -0.302 70.402 1.00 46.79 336 HIS D CA 1
ATOM 9943 C C . HIS D 1 336 ? 58.340 0.634 71.529 1.00 50.88 336 HIS D C 1
ATOM 9944 O O . HIS D 1 336 ? 58.010 0.191 72.631 1.00 60.49 336 HIS D O 1
ATOM 9951 N N . ALA E 2 1 ? 36.969 -4.941 -0.575 1.00 44.20 334 ALA P N 1
ATOM 9952 C CA . ALA E 2 1 ? 36.076 -5.009 -1.734 1.00 47.77 334 ALA P CA 1
ATOM 9953 C C . ALA E 2 1 ? 34.918 -6.051 -1.750 1.00 46.03 334 ALA P C 1
ATOM 9954 O O . ALA E 2 1 ? 34.607 -6.561 -2.830 1.00 60.18 334 ALA P O 1
ATOM 9956 N N . ILE E 2 2 ? 34.260 -6.379 -0.625 1.00 41.65 335 ILE P N 1
ATOM 9957 C CA . ILE E 2 2 ? 34.605 -6.013 0.756 1.00 32.24 335 ILE P CA 1
ATOM 9958 C C . ILE E 2 2 ? 34.240 -7.177 1.685 1.00 31.49 335 ILE P C 1
ATOM 9959 O O . ILE E 2 2 ? 33.106 -7.668 1.648 1.00 32.37 335 ILE P O 1
ATOM 9964 N N . PRO E 2 3 ? 35.184 -7.618 2.534 1.00 33.08 336 PRO P N 1
ATOM 9965 C CA . PRO E 2 3 ? 36.577 -7.156 2.643 1.00 33.58 336 PRO P CA 1
ATOM 9966 C C . PRO E 2 3 ? 37.485 -7.558 1.477 1.00 30.83 336 PRO P C 1
ATOM 9967 O O . PRO E 2 3 ? 37.142 -8.409 0.651 1.00 24.37 336 PRO P O 1
ATOM 9971 N N . ASN E 2 4 ? 38.643 -6.906 1.438 1.00 30.92 337 ASN P N 1
ATOM 9972 C CA . ASN E 2 4 ? 39.730 -7.190 0.506 1.00 32.56 337 ASN P CA 1
ATOM 9973 C C . ASN E 2 4 ? 40.885 -6.305 0.961 1.00 29.38 337 ASN P C 1
ATOM 9974 O O . ASN E 2 4 ? 41.087 -5.218 0.410 1.00 27.79 337 ASN P O 1
ATOM 9979 N N . PRO E 2 5 ? 41.614 -6.751 2.002 1.00 28.13 338 PRO P N 1
ATOM 9980 C CA . PRO E 2 5 ? 42.664 -5.958 2.653 1.00 25.00 338 PRO P CA 1
ATOM 9981 C C . PRO E 2 5 ? 43.582 -5.257 1.651 1.00 22.72 338 PRO P C 1
ATOM 9982 O O . PRO E 2 5 ? 44.160 -5.913 0.778 1.00 24.28 338 PRO P O 1
ATOM 9986 N N . LEU E 2 6 ? 43.643 -3.927 1.756 1.00 29.06 339 LEU P N 1
ATOM 9987 C CA . LEU E 2 6 ? 44.577 -3.098 0.997 1.00 21.28 339 LEU P CA 1
ATOM 9988 C C . LEU E 2 6 ? 44.137 -2.898 -0.456 1.00 26.65 339 LEU P C 1
ATOM 9989 O O . LEU E 2 6 ? 44.014 -1.762 -0.926 1.00 22.77 339 LEU P O 1
ATOM 9994 N N . LEU E 2 7 ? 43.888 -4.002 -1.155 1.00 20.28 340 LEU P N 1
ATOM 9995 C CA . LEU E 2 7 ? 43.449 -3.955 -2.546 1.00 30.70 340 LEU P CA 1
ATOM 9996 C C . LEU E 2 7 ? 42.099 -3.264 -2.709 1.00 32.42 340 LEU P C 1
ATOM 9997 O O . LEU E 2 7 ? 41.834 -2.641 -3.739 1.00 36.29 340 LEU P O 1
ATOM 10002 N N . GLY E 2 8 ? 41.249 -3.378 -1.692 1.00 24.64 341 GLY P N 1
ATOM 10003 C CA . GLY E 2 8 ? 39.916 -2.803 -1.753 1.00 31.30 341 GLY P CA 1
ATOM 10004 C C . GLY E 2 8 ? 39.892 -1.292 -1.601 1.00 32.51 341 GLY P C 1
ATOM 10005 O O . GLY E 2 8 ? 38.840 -0.664 -1.729 1.00 32.26 341 GLY P O 1
ATOM 10006 N N . LEU E 2 9 ? 41.055 -0.702 -1.338 1.00 25.31 342 LEU P N 1
ATOM 10007 C CA . LEU E 2 9 ? 41.132 0.726 -1.041 1.00 31.12 342 LEU P CA 1
ATOM 10008 C C . LEU E 2 9 ? 40.909 1.590 -2.281 1.00 37.05 342 LEU P C 1
ATOM 10009 O O . LEU E 2 9 ? 41.297 1.215 -3.392 1.00 27.70 342 LEU P O 1
ATOM 10014 N N . ALA E 2 10 ? 40.276 2.742 -2.071 1.00 34.35 343 ALA P N 1
ATOM 10015 C CA . ALA E 2 10 ? 39.924 3.653 -3.154 1.00 35.11 343 ALA P CA 1
ATOM 10016 C C . ALA E 2 10 ? 41.144 4.412 -3.672 1.00 28.30 343 ALA P C 1
ATOM 10017 O O . ALA E 2 10 ? 41.612 5.365 -3.046 1.00 22.69 343 ALA P O 1
#

Secondary structure (DSSP, 8-state):
-EEEEE-TTS-EEEEE--PPPP-TTEEEEEEEEEE--HHHHHHHHTBTB--TT-B--SEEEEEEEEE-TT--S--TT-EEEEESEEE--SSSTTGGGT-GGG-TT-EEBTTTB--SSBSEEEEEGGGSPBPPTTS-HHHHHHIIIIIHHHHHHHHHTT--TT-EEEEE--SHHHHHHHHHHHHTS--EEEEEES-HHHHHHHHHTT-SEEEETTTS-HHHHHHHHHSSEEEEEE--SSHHHHHHHHHHEEEEEEEEE----SSEEEEEHHHHHHTT-EEEE--S--HHHHHHHHHHHHTTSS---EEEE-GGGHHHHHHHHHTT--SSEEEEE---/-EEEEE-TTS-EEEEE--PPPP-TTEEEEEEEEEEPPHHHHHHHHTBTB--TT-B--SEEEEEEEEE-TT--S--TT-EEEEESEEE--SSSTTGGGT-GGG-TT-EEBTTTB--SSBSEEEEEGGGSPBPPTTS-HHHHHHIIIIIHHHHHHHHHTT--TT-EEEEE--SHHHHHHHHIIIIIS--EEEEEES-HHHHHHHHHTT-SEEEETTTS-HHHHHHHHHSSEEEEEE--SSHHHHHHHHHHEEEEEEEEE----SSEEEEEHHHHHHTT-EEEE--S--HHHHHHHHHHHHTTSS---EEEE-GGGHHHHHHHHHHT--SSEEEEE---/-EEEEE-TTS-EEEEE--PPPP-TTEEEEEEEEEE--HHHHHHHTTTTS--TT-B--SEEEEEEEEE-TT--S--TT-EEEEESEEE--SSSTTTTTT-GGG-TT-EEBTTTB--SSBSEEEEEGGGSPBPPTTS-HHHHHHIIIIIHHHHHHHHHTT--TT-EEEEE--SHHHHHHHHIIIIIS--EEEEEES-HHHHHHHHHTT-SEEEETTTS-HHHHHHHHHSSEEEEEE--SSHHHHHHHHHHEEEEEEEEE----SSEEEEEHHHHHHTT-EEEE--S--HHHHHHHHHHHHTTSS---EEEE-GGGHHHHHHHHHTT---SEEEEE---/-EEEEE-TTS-EEEEE--PPPP-TTEEEEEEEEEEPPHHHHHHHHTBTB--TT-B--SEEEEEEEEE-TT--S--TT-EEEEESEEE--SSSTTGGGT-GGG-TT-EEBTTTB--SSBSEEEEEGGGSPBPPTTS-HHHHHHIIIIIHHHHHHHHHTT--TT-EEEEE--SHHHHHHHHHHHHTS--EEEEEES-HHHHHHHHHTT-SEEEETTTS-HHHHHHHHHSSEEEEEE--SSHHHHHHHHHHEEEEEEEEE----SSEEEEEHHHHHHTT-EEEE--S--HHHHHHHHHHHHTTSS---EEEE-GGGHHHHHHHHHTT--SSEEEEE---/--S-TTTT--

CATH classification: 3.90.180.10 (+1 more: 3.40.50.720)

Organism: Escherichia coli (strain K12) (NCBI:txid83333)

B-factor: mean 11.83, std 8.32, range [0.73, 69.58]

Solvent-accessible surface area: 46019 Å² total; per-residue (Å²): 45,121,0,0,16,4,19,165,77,82,97,6,79,59,35,184,68,106,36,120,94,32,126,79,23,16,0,30,0,137,4,37,0,0,0,0,3,45,18,0,6,12,1,10,53,23,53,31,39,115,66,67,34,18,2,0,0,0,0,0,0,0,43,3,60,91,45,10,80,57,22,132,40,6,125,81,56,20,49,0,3,2,13,14,8,14,37,6,65,22,61,33,59,18,7,4,51,14,71,2,11,19,1,132,72,39,87,14,0,0,48,60,40,58,1,0,0,0,66,55,3,20,2,27,3,75,29,5,6,104,10,33,146,62,8,90,8,6,9,0,0,1,0,1,7,0,0,4,7,0,4,37,0,1,74,50,3,125,13,70,23,24,25,45,0,0,0,4,10,1,21,12,29,0,3,5,0,0,9,0,0,56,67,2,20,28,2,47,0,0,0,1,20,77,37,91,93,14,12,123,16,0,77,114,59,31,10,61,43,45,2,15,45,147,105,80,91,5,11,120,26,0,65,113,127,18,47,0,0,43,1,0,0,0,17,15,76,48,89,68,16,0,46,25,0,4,76,0,0,43,7,30,3,14,0,0,0,9,8,16,2,76,56,49,2,51,0,72,0,20,47,0,2,45,23,8,0,41,0,1,8,6,23,14,5,6,12,35,5,8,61,28,0,1,82,18,8,26,66,45,92,2,95,11,87,49,38,91,41,75,16,83,38,0,58,73,0,4,60,40,25,109,103,29,126,14,61,7,9,26,0,0,37,38,95,239,31,94,0,0,14,4,29,165,83,85,100,9,68,48,46,168,71,111,37,120,98,36,128,83,21,14,0,18,0,116,6,36,0,0,0,0,4,45,18,0,6,13,2,11,55,26,55,35,38,118,63,66,32,18,1,0,0,1,0,0,0,0,44,3,47,101,51,10,83,59,23,134,38,6,126,80,54,18,49,0,3,1,14,17,9,13,38,6,62,22,65,33,60,18,6,3,51,16,68,2,11,19,1,133,73,38,89,16,0,0,47,59,38,53,1,0,0,0,42,60,3,20,3,29,2,72,28,4,7,101,11,35,145,63,5,91,8,9,10,0,0,1,0,1,7,0,0,4,6,0,3,38,0,0,74,51,2,131,15,65,24,27,24,44,0,0,0,2,10,1,22,12,29,0,2,5,0,0,8,0,0,53,62,0,19,43,2,49,0,0,0,1,19,98,35,96,91,14,12,133,14,0,78,118,44,32,11,63,42,44,4,17,40,143,107,86,77,4,10,97,19,0,12,120,133,16,48,0,0,42,1,0,0,0,15,16,76,48,94,69,15,0,43,25,0,4,50,0,0,42,8,32,4,14,0,0,0,9,7,19,2,85,58,47,0,58,0,57,0,12,6,0,2,4,6,7,0,37,0,1,5,5,24,14,6,7,12,36,9,8,60,28,0,0,80,12,8,25,69,45,80,2,94,12,82,50,41,89,41,72,5,72,41,0,54,74,0,4,61,33,28,109,102,26,126,11,67,7,8,23,0,0,38,17,106,188,47,84,0,0,18,5,17,166,92,73,98,5,81,60,48,175,69,138,36,120,98,29,124,79,21,14,0,31,0,142,6,40,0,0,0,0,5,44,18,1,8,13,1,11,56,26,60,7,16,97,52,68,35,16,2,0,0,1,0,0,0,0,45,3,58,89,45,12,83,60,22,135,36,6,126,81,56,18,49,0,3,1,15,8,10,14,38,6,64,22,63,33,58,20,7,4,50,15,68,2,11,20,1,77,46,10,89,4,0,0,5,58,39,54,1,0,0,0,63,54,3,19,2,26,3,76,28,4,6,101,10,34,145,62,9,90,10,5,15,0,0,0,0,1,7,0,0,4,6,0,2,37,0,1,68,50,3,131,13,70,22,26,26,49,0,0,0,2,10,0,23,12,31,0,2,5,0,0,8,0,0,56,62,0,19,44,2,50,0,0,0,1,19,100,37,80,104,15,11,127,24,0,75,133,68,33,13,69,26,39,2,16,40,145,103,81,89,5,10,116,21,0,65,118,135,19,46,0,0,44,1,0,0,0,14,17,78,47,93,69,14,0,45,24,0,4,75,0,0,44,6,32,2,16,0,0,0,8,7,18,1,87,57,48,0,56,0,63,0,20,46,0,2,46,24,7,0,35,0,0,7,4,22,13,5,8,12,36,9,8,61,29,0,1,78,10,8,26,76,46,61,2,94,12,78,52,40,88,41,74,14,80,39,0,54,70,0,4,61,36,21,103,101,33,120,15,52,7,8,27,0,0,36,33,88,218,42,69,0,0,17,4,18,164,76,84,105,5,81,60,44,165,70,137,39,119,97,26,123,82,22,15,0,32,0,139,5,39,0,0,0,0,4,44,16,0,6,10,1,11,52,26,53,34,37,119,64,67,35,17,2,0,0,1,0,0,0,0,44,3,60,88,43,9,80,59,21,133,38,6,125,82,54,18,50,0,2,3,13,14,11,14,38,5,64,22,62,33,59,17,7,4,51,16,68,2,11,19,1,133,71,38,89,14,0,0,49,60,40,55,1,0,0,0,56,57,4,19,2,27,3,74,27,5,6,104,8,35,143,65,8,93,6,6,18,0,0,0,0,0,8,0,0,4,7,0,4,37,0,1,68,52,3,122,13,69,22,21,26,46,0,0,0,3,10,1,21,13,29,0,3,5,0,0,4,0,0,55,70,3,20,25,3,43,0,0,0,1,20,103,34,86,101,14,13,130,23,0,74,135,59,34,11,61,43,45,3,16,42,148,100,75,98,5,10,122,35,0,65,127,126,17,47,0,0,44,1,0,0,0,15,15,76,48,92,70,14,0,43,25,0,5,73,0,0,42,6,32,2,13,0,0,0,8,8,18,1,79,60,46,0,61,0,62,0,21,45,0,2,46,26,7,0,38,0,2,6,4,22,13,5,7,13,36,8,8,60,28,0,1,79,18,8,27,67,43,94,2,92,11,90,50,42,91,38,73,17,80,39,0,56,74,0,4,62,37,26,107,95,27,129,12,61,7,9,26,0,0,36,36,76,236,78,101,39,59,31,10,85,37,40,104

Foldseek 3Di:
DWFFFAAPCLFTDGDDDDDDDDDAQKFKFQWFKFWDDVVLSCQSNQVVHPPGGAGATQLTKTFTCGGYPPDDLHDGGFIWGRHQQQDAPCDDPQNVPFNRLPHPPTAGDRHNHHHHRTRMDMGRRVQTFTFDPLFDSQQSSLCRFLQLQLLVLLVVQPDAAAFEEEEEDQEQNNVNNLLCVCLPRNYAYEYEYQDVVSQVVSVVNPHNHYYRVVVDLVLVVLCVPHVAGLEYEYQDQDQVSVQSNLSRHFQLGEYEYEHDHSDDHDDDVCSCPVRVYHYYYTDRHGSVSSVVSSVCVSVVSGTFDEDEDASVCVRVVSVCVVVVNDHHIYMHGPHD/DWFFFQAPQLFTDRDDDDDDDDDAQKFKWQWFKFWDDCVLSCQSNQVVHPDGGAGATQLIWTFTCGGHPPDDLDDGGFIWGRHQQQDFPCDDPQNVPFNRLPHPPTDGDRHNHHHHRTRMDMGRRVRGFTFDPLFDSQQSSLLRFLQLQLLVLLVVQPDAAAFEEEEADQAQNNVNNLLCVCLPRNYAYEYEYLDVVSQVVSVVNPRNHYYNVVPDLVLVVLCVPHVAGLEYEYQDQDQVSVQSNLSRHFQLGEYEYEHDHSDDHDHDVCSCPVRVYHYYYTDRHGSVSSVVSSVCVSVVSGGADEDEDASVCVRVVSVCVVVVNDHHIYMHGPRD/DWFFFQAPQLFTDTDDDDDDDDDAQKFKFQWFWFWDDVVLSCQSNQVPHPDGGAGATQLTWTFTCGHYHPDDLDDGGFIWGRHQQQDFPCDDPQNVPQRRLPHPPTDGDRHRHHHHRTRMDMGRRVQTFTFDPLFDSQQSSLLRFLQLQLLVLLVVQPDAAAFEEEEADLAQNRVNNLLCVCLPRNYAYEYEYLDVVSQVSSVVNPRNHYYNVVVDVVLVVLCVPHVAGQEYEYQDQDQVSVQSNLSRHFQLGEYEYEHDHSDDHDDDVCSCPVRVYHYYYTDRHGSVSSVVSSVCVSVPSGGFDEDEDASVCVRVVSVCVVVVNHHHIYMHGPRD/DWFFFQAPQLFTDGDDDDDDDDDAQKFKWQWFKFWDDVVLSCQSNQLVHDPGGAGATQLIWTFTCGGYHPDDLDDGGFIWGRHQQQDAPCDDPQNVPFNRLPHPPTAGDRHNHHHHRTRMDMGRRVQGFTFDPLFDSQQSSLCRFLQLQLLVLLVVQPDAAAFEEEEEDLAQNNVNNLLCVCLPRNYAYEYEYLDVVSQVVSVVNPHNHYDNVVVDLQLVVLCVPHVAGQEYEYQDQDQVSVQSNLSRHFQLGEYEYEHDHSDDHDDDPCSCPVSVYHYYYTGRHGSVSSVVSSVCVSVVSGGFDEDEDASVCVRVVSVCVVVVNDHHIYMHGPHD/DVVDPPVPDD

InterPro domains:
  IPR002328 Alcohol dehydrogenase, zinc-type, conserved site [PS00059] (57-71)
  IPR011032 GroES-like superfamily [SSF50129] (1-169)
  IPR013149 Alcohol dehydrogenase-like, C-terminal [PF00107] (172-298)
  IPR013154 Alcohol dehydrogenase-like, N-terminal [PF08240] (24-133)
  IPR020843 Enoylreductase domain [SM00829] (8-332)
  IPR036291 NAD(P)-binding domain superfamily [SSF51735] (135-302)